Protein 7QRV (pdb70)

Solvent-accessible surface area: 42549 Å² total; per-residue (Å²): 131,51,56,14,43,22,67,44,97,31,16,92,145,19,143,100,126,20,46,0,31,40,0,13,1,11,8,26,15,134,118,18,59,0,4,1,0,0,4,48,21,14,5,0,1,13,1,24,17,98,7,112,68,118,48,92,26,28,114,142,13,149,58,76,18,51,2,12,78,0,5,0,9,11,38,47,122,80,19,23,4,0,1,0,2,63,38,16,88,22,0,1,18,4,24,62,132,19,157,60,114,56,62,5,6,53,82,112,9,81,0,0,15,0,11,18,26,10,169,104,20,36,1,0,0,0,0,24,78,15,0,0,0,1,1,0,68,69,117,18,143,64,71,40,132,22,26,58,24,0,61,33,50,158,52,2,0,6,0,19,15,13,8,27,21,68,110,10,36,1,0,0,0,0,18,23,16,6,6,0,2,5,4,41,85,94,7,102,32,92,52,109,16,36,53,50,16,147,34,117,13,56,0,15,0,0,0,0,8,9,24,16,106,126,17,27,3,0,0,0,0,38,35,40,17,58,0,0,6,4,42,38,93,13,62,56,92,52,66,8,59,13,58,30,31,83,9,133,8,0,17,1,8,11,42,11,68,71,6,37,0,0,0,0,0,13,29,46,43,0,0,0,0,0,90,54,112,201,101,10,43,29,68,44,98,31,16,88,147,20,148,102,124,21,44,0,29,42,0,14,1,11,8,27,11,135,115,18,65,0,4,1,0,0,3,63,22,27,4,0,1,16,1,15,18,84,10,107,72,106,47,93,30,34,120,167,11,156,59,77,18,50,2,31,86,0,4,0,7,10,38,28,115,79,20,20,5,1,1,0,1,48,41,18,89,21,0,1,11,5,24,69,138,17,155,50,108,73,67,5,8,56,83,118,9,63,0,0,33,0,10,17,23,6,158,103,11,37,1,0,0,0,0,20,75,17,0,0,0,1,1,1,56,60,124,26,136,54,69,40,132,22,25,59,27,0,61,33,49,158,51,1,0,5,0,11,15,12,8,22,21,84,112,10,28,0,0,0,0,0,21,22,17,6,6,0,2,5,4,38,85,100,9,108,36,91,50,109,17,40,52,49,18,150,34,117,12,55,0,15,0,0,0,0,7,9,23,17,104,125,16,27,3,0,0,0,0,40,34,41,19,58,0,0,6,3,45,34,93,14,63,60,94,54,64,7,59,14,86,46,28,85,9,137,10,0,17,0,9,12,41,10,69,71,6,33,0,0,0,0,0,13,30,49,40,0,0,0,0,0,72,52,124,196,130,167,153,19,44,33,68,44,108,28,19,91,141,18,141,101,128,23,45,0,29,44,0,12,0,11,9,26,11,135,119,17,62,0,4,1,0,0,3,63,20,27,5,0,1,16,2,19,18,105,10,109,66,103,48,96,26,30,115,165,9,164,58,70,19,55,1,26,80,0,2,1,8,10,40,34,115,77,19,22,4,0,0,0,1,42,48,18,87,22,0,1,13,5,23,75,104,16,147,68,110,73,69,5,7,53,69,56,9,67,0,0,25,0,10,17,18,10,138,97,14,36,1,0,0,0,0,17,70,21,0,6,0,3,2,0,57,60,121,23,119,15,70,38,111,23,25,59,27,0,63,31,53,154,54,1,0,5,0,11,16,12,9,10,21,82,114,10,36,1,1,0,0,0,18,23,18,4,4,0,2,6,4,36,88,103,8,108,33,93,49,104,18,37,52,48,18,145,32,126,8,48,0,15,0,0,0,0,7,9,22,18,106,126,17,29,2,0,0,0,0,40,34,38,16,60,0,0,6,3,44,36,89,13,64,57,92,54,69,9,60,14,59,33,35,84,10,132,8,0,16,1,8,12,43,10,69,72,6,38,0,0,0,0,0,12,29,50,36,0,0,0,0,0,98,53,111,205,132,185,102,126,150,130,9,42,33,68,44,105,33,25,77,146,18,134,100,131,19,41,0,35,34,0,7,1,11,8,24,14,136,126,17,70,0,4,1,0,0,2,55,19,18,7,0,1,14,1,19,18,107,9,108,63,100,47,101,23,35,114,164,14,154,58,77,15,50,1,24,72,0,2,0,8,11,39,33,116,79,25,22,5,1,1,0,1,55,41,16,90,27,0,1,12,5,22,77,115,15,142,54,108,74,70,6,7,49,73,62,9,64,0,0,31,0,10,16,23,11,155,100,14,40,1,0,0,0,0,19,77,22,0,6,0,6,4,0,51,56,122,24,110,28,71,37,154,23,27,60,25,0,57,34,57,193,50,2,0,4,0,12,16,12,7,14,17,72,111,10,35,1,0,0,0,0,21,20,18,2,4,0,2,6,6,32,86,105,11,107,56,94,52,96,12,23,54,46,19,140,34,118,10,53,0,16,0,0,0,0,7,9,24,16,104,126,16,29,2,0,0,0,0,44,35,41,19,56,0,0,7,2,42,36,80,14,60,66,88,51,65,9,61,16,88,58,37,83,10,134,8,0,17,1,8,11,42,11,69,72,7,37,0,0,0,0,0,13,32,50,37,0,0,0,0,0,74,52,126,211

Secondary structure (DSSP, 8-state):
----SEEEEE-EESSSTTEESSEEEEEE-TTSEEEEEETTTTEEEEEETTS-EEEEE--BSSSTT-BSSEEEEEE-TTS-EEEEETTTTEEEEE-TT--EEEEE-TTT-SSEEEEEE-TTSPEEEEETTTTEEEEE-TTS-EEEEE--BSSSTT-BSSEEEEEE-TT--EEEEEGGGTEEEEE-TT--EEEEE--BSSSTT-BSSEEEEEE-TT--EEEEETTT--EEEE-TTS-EEEEE--TTS--SS---EEE-TTSEEEEEEGGGTEEEEEE---/--SEEEEE-EESSSTTEESSEEEEEE-TTSEEEEEETTTTEEEEEETTS-EEEEE--BSSSTT-BSSEEEEEE-TTS-EEEEETTTTEEEEE-TTS-EEEEE-TTT-SSEEEEEE-TTSPEEEEETTTTEEEEE-TTS-EEEEE--BSSSTT-BSSEEEEEE-TT--EEEEEGGGTEEEEE-TT--EEEEE--BSSSTT-BSSEEEEEE-TT--EEEEETTT--EEEE-TTS-EEEEE--TTS--SS---EEE-TTSEEEEEEGGGTEEEEEE---/----SEEEEE-EESSSTTEES-EEEEEE-TTSEEEEEETTTTEEEEEETTS-EEEEE--BSSSTT-BSSEEEEEE-TTS-EEEEETTTTEEEEE-TTS-EEEEE-TTT-SSEEEEEE-TTSPEEEEETTTTEEEEE-TTS-EEEEE--BSSSTT-BSSEEEEEE-TT--EEEEEGGGTEEEEE-TT--EEEEE--BSSSTT-BSSEEEEEE-TT--EEEEETTT--EEEE-TTS-EEEE---TTS--SS---EEE-TTSEEEEEEGGGTEEEEEE---/--S----SEEEEE-EESSSTTEESSEEEEEE-TTSEEEEEETTTTEEEEEETT--EEEEE--BSSSTT-BSSEEEEEE-TTS-EEEEETTTTEEEEE-TTS-EEEEE-TTT-SSEEEEEE-TTSPEEEEETTTTEEEEE-TTS-EEEEE--BSSSTTSBSSEEEEEE-TT--EEEEEGGGTEEEEE-TT--EEEEE--BSSSTT-BSSEEEEEE-TTS-EEEEETTT--EEEE-TTS-EEEE----SS--SS---EEE-TTSEEEEEEGGGTEEEEEE---

InterPro domains:
  IPR000315 B-box-type zinc finger [PF00643] (116-154)
  IPR000315 B-box-type zinc finger [PS50119] (113-154)
  IPR000315 B-box-type zinc finger [SM00336] (113-154)
  IPR001258 NHL repeat [PF01436] (486-513)
  IPR001258 NHL repeat [PF01436] (533-560)
  IPR001258 NHL repeat [PF01436] (576-602)
  IPR001258 NHL repeat [PF01436] (622-649)
  IPR001258 NHL repeat [PF01436] (669-696)
  IPR001258 NHL repeat [PF01436] (713-740)
  IPR001258 NHL repeat [PS51125] (473-516)
  IPR001258 NHL repeat [PS51125] (520-563)
  IPR001258 NHL repeat [PS51125] (564-605)
  IPR001258 NHL repeat [PS51125] (609-652)
  IPR001258 NHL repeat [PS51125] (656-699)
  IPR001258 NHL repeat [PS51125] (700-743)
  IPR001298 Filamin/ABP280 repeat [SM00557] (324-424)
  IPR001841 Zinc finger, RING-type [PS50089] (23-64)
  IPR001841 Zinc finger, RING-type [SM00184] (23-63)
  IPR003649 B-box, C-terminal [SM00502] (161-287)
  IPR011042 Six-bladed beta-propeller, TolB-like [G3DSA:2.120.10.30] (464-659)

Nearest PDB structures (foldseek):
  7qrv-assembly2_B  TM=1.001E+00  e=2.473E-54  Homo sapiens
  7qrw-assembly1_A  TM=9.900E-01  e=3.008E-47  Homo sapiens
  8j72-assembly1_A  TM=9.466E-01  e=6.369E-25  Mus musculus
  6fpt-assembly2_B  TM=9.465E-01  e=9.245E-24  Danio rerio
  7qrx-assembly2_B  TM=9.308E-01  e=1.735E-23  Homo sapiens

Structure (mmCIF, N/CA/C/O backbone):
data_7QRV
#
_entry.id   7QRV
#
_cell.length_a   68.669
_cell.length_b   89.242
_cell.length_c   86.725
_cell.angle_alpha   90.000
_cell.angle_beta   106.990
_cell.angle_gamma   90.000
#
_symmetry.space_group_name_H-M   'P 1 21 1'
#
loop_
_entity.id
_entity.type
_entity.pdbx_description
1 polymer 'Tripartite motif-containing protein 2'
2 non-polymer 1,2-ETHANEDIOL
3 water water
#
loop_
_atom_site.group_PDB
_atom_site.id
_atom_site.type_symbol
_atom_site.label_atom_id
_atom_site.label_alt_id
_atom_site.label_comp_id
_atom_site.label_asym_id
_atom_site.label_entity_id
_atom_site.label_seq_id
_atom_site.pdbx_PDB_ins_code
_atom_site.Cartn_x
_atom_site.Cartn_y
_atom_site.Cartn_z
_atom_site.occupancy
_atom_site.B_iso_or_equiv
_atom_site.auth_seq_id
_atom_site.auth_comp_id
_atom_site.auth_asym_id
_atom_site.auth_atom_id
_atom_site.pdbx_PDB_model_num
ATOM 1 N N . PRO A 1 4 ? 27.751 4.439 56.369 1.00 49.88 467 PRO A N 1
ATOM 2 C CA . PRO A 1 4 ? 26.637 4.132 57.291 1.00 45.72 467 PRO A CA 1
ATOM 3 C C . PRO A 1 4 ? 25.911 5.437 57.639 1.00 42.09 467 PRO A C 1
ATOM 4 O O . PRO A 1 4 ? 26.541 6.313 58.244 1.00 37.79 467 PRO A O 1
ATOM 8 N N . ILE A 1 5 ? 24.681 5.597 57.156 1.00 36.95 468 ILE A N 1
ATOM 9 C CA . ILE A 1 5 ? 24.003 6.928 57.129 1.00 36.72 468 ILE A CA 1
ATOM 10 C C . ILE A 1 5 ? 23.280 7.166 58.456 1.00 34.33 468 ILE A C 1
ATOM 11 O O . ILE A 1 5 ? 23.196 8.362 58.823 1.00 31.81 468 ILE A O 1
ATOM 16 N N . GLU A 1 6 ? 22.668 6.126 59.068 1.00 31.47 469 GLU A N 1
ATOM 17 C CA . GLU A 1 6 ? 21.908 6.314 60.333 1.00 29.65 469 GLU A CA 1
ATOM 18 C C . GLU A 1 6 ? 22.350 5.325 61.399 1.00 25.55 469 GLU A C 1
ATOM 19 O O . GLU A 1 6 ? 22.843 4.237 61.088 1.00 28.70 469 GLU A O 1
ATOM 25 N N . ASP A 1 7 ? 22.266 5.772 62.639 1.00 18.89 470 ASP A N 1
ATOM 26 C CA . ASP A 1 7 ? 22.567 4.932 63.824 1.00 16.44 470 ASP A CA 1
ATOM 27 C C . ASP A 1 7 ? 21.553 5.327 64.904 1.00 15.06 470 ASP A C 1
ATOM 28 O O . ASP A 1 7 ? 20.454 5.747 64.596 1.00 16.16 470 ASP A O 1
ATOM 33 N N . ASP A 1 8 ? 21.904 5.130 66.179 1.00 13.30 471 ASP A N 1
ATOM 34 C CA . ASP A 1 8 ? 20.986 5.414 67.297 1.00 12.81 471 ASP A CA 1
ATOM 35 C C . ASP A 1 8 ? 21.077 6.878 67.766 1.00 11.38 471 ASP A C 1
ATOM 36 O O . ASP A 1 8 ? 20.375 7.242 68.696 1.00 11.45 471 ASP A O 1
ATOM 41 N N . LEU A 1 9 ? 21.894 7.706 67.108 1.00 11.29 472 LEU A N 1
ATOM 42 C CA . LEU A 1 9 ? 22.075 9.112 67.525 1.00 11.26 472 LEU A CA 1
ATOM 43 C C . LEU A 1 9 ? 20.793 9.894 67.299 1.00 11.39 472 LEU A C 1
ATOM 44 O O . LEU A 1 9 ? 20.207 9.826 66.170 1.00 12.96 472 LEU A O 1
ATOM 49 N N . ILE A 1 10 ? 20.337 10.599 68.306 1.00 10.35 473 ILE A N 1
ATOM 50 C CA . ILE A 1 10 ? 19.216 11.578 68.164 1.00 11.26 473 ILE A CA 1
ATOM 51 C C . ILE A 1 10 ? 19.809 12.910 67.781 1.00 11.55 473 ILE A C 1
ATOM 52 O O . ILE A 1 10 ? 19.335 13.541 66.822 1.00 12.65 473 ILE A O 1
ATOM 57 N N . PHE A 1 11 ? 20.714 13.441 68.579 1.00 11.04 474 PHE A N 1
ATOM 58 C CA . PHE A 1 11 ? 21.325 14.767 68.323 1.00 11.24 474 PHE A CA 1
ATOM 59 C C . PHE A 1 11 ? 22.657 14.855 69.006 1.00 10.99 474 PHE A C 1
ATOM 60 O O . PHE A 1 11 ? 22.949 14.077 69.944 1.00 10.98 474 PHE A O 1
ATOM 68 N N . ARG A 1 12 ? 23.457 15.816 68.583 1.00 10.98 475 ARG A N 1
ATOM 69 C CA . ARG A 1 12 ? 24.734 16.178 69.206 1.00 11.38 475 ARG A CA 1
ATOM 70 C C . ARG A 1 12 ? 24.783 17.676 69.443 1.00 10.88 475 ARG A C 1
ATOM 71 O O . ARG A 1 12 ? 24.192 18.431 68.664 1.00 11.78 475 ARG A O 1
ATOM 79 N N . VAL A 1 13 ? 25.442 18.068 70.502 1.00 10.19 476 VAL A N 1
ATOM 80 C CA . VAL A 1 13 ? 25.589 19.488 70.884 1.00 10.55 476 VAL A CA 1
ATOM 81 C C . VAL A 1 13 ? 27.050 19.726 71.233 1.00 9.98 476 VAL A C 1
ATOM 82 O O . VAL A 1 13 ? 27.624 19.005 72.029 1.00 9.92 476 VAL A O 1
ATOM 86 N N . GLY A 1 14 ? 27.600 20.781 70.696 1.00 10.56 477 GLY A N 1
ATOM 87 C CA . GLY A 1 14 ? 28.889 21.289 71.107 1.00 9.80 477 GLY A CA 1
ATOM 88 C C . GLY A 1 14 ? 29.898 21.407 70.016 1.00 10.40 477 GLY A C 1
ATOM 89 O O . GLY A 1 14 ? 29.954 20.570 69.088 1.00 11.00 477 GLY A O 1
ATOM 90 N N . THR A 1 15 ? 30.773 22.375 70.145 1.00 10.84 478 THR A N 1
ATOM 91 C CA . THR A 1 15 ? 32.001 22.511 69.365 1.00 11.77 478 THR A CA 1
ATOM 92 C C . THR A 1 15 ? 33.098 22.990 70.289 1.00 11.31 478 THR A C 1
ATOM 93 O O . THR A 1 15 ? 32.842 23.343 71.442 1.00 10.54 478 THR A O 1
ATOM 97 N N . LYS A 1 16 ? 34.326 23.005 69.810 1.00 11.32 479 LYS A N 1
ATOM 98 C CA . LYS A 1 16 ? 35.476 23.357 70.618 1.00 11.48 479 LYS A CA 1
ATOM 99 C C . LYS A 1 16 ? 35.414 24.851 70.950 1.00 11.70 479 LYS A C 1
ATOM 100 O O . LYS A 1 16 ? 35.325 25.678 70.013 1.00 13.82 479 LYS A O 1
ATOM 106 N N . GLY A 1 17 ? 35.608 25.192 72.218 1.00 10.97 480 GLY A N 1
ATOM 107 C CA . GLY A 1 17 ? 35.714 26.604 72.630 1.00 10.77 480 GLY A CA 1
ATOM 108 C C . GLY A 1 17 ? 35.391 26.811 74.061 1.00 10.99 480 GLY A C 1
ATOM 109 O O . GLY A 1 17 ? 35.218 25.838 74.801 1.00 11.17 480 GLY A O 1
ATOM 110 N N . ARG A 1 18 ? 35.335 28.071 74.468 1.00 12.57 481 ARG A N 1
ATOM 111 C CA . ARG A 1 18 ? 35.169 28.453 75.875 1.00 14.02 481 ARG A CA 1
ATOM 112 C C . ARG A 1 18 ? 33.846 29.198 76.081 1.00 13.08 481 ARG A C 1
ATOM 113 O O . ARG A 1 18 ? 33.554 29.575 77.245 1.00 14.49 481 ARG A O 1
ATOM 121 N N . ASN A 1 19 ? 33.027 29.386 75.049 1.00 12.65 482 ASN A N 1
ATOM 122 C CA . ASN A 1 19 ? 31.772 30.115 75.215 1.00 12.92 482 ASN A CA 1
ATOM 123 C C . ASN A 1 19 ? 30.641 29.143 75.494 1.00 12.16 482 ASN A C 1
ATOM 124 O O . ASN A 1 19 ? 30.869 27.913 75.530 1.00 11.01 482 ASN A O 1
ATOM 129 N N . LYS A 1 20 ? 29.457 29.647 75.791 1.00 12.45 483 LYS A N 1
ATOM 130 C CA . LYS A 1 20 ? 28.308 28.798 76.080 1.00 12.91 483 LYS A CA 1
ATOM 131 C C . LYS A 1 20 ? 28.090 27.832 74.920 1.00 12.06 483 LYS A C 1
ATOM 132 O O . LYS A 1 20 ? 28.186 28.233 73.745 1.00 12.86 483 LYS A O 1
ATOM 138 N N . GLY A 1 21 ? 27.817 26.580 75.242 1.00 11.03 484 GLY A N 1
ATOM 139 C CA . GLY A 1 21 ? 27.567 25.547 74.228 1.00 11.24 484 GLY A CA 1
ATOM 140 C C . GLY A 1 21 ? 28.831 25.046 73.602 1.00 10.82 484 GLY A C 1
ATOM 141 O O . GLY A 1 21 ? 28.731 24.308 72.609 1.00 11.66 484 GLY A O 1
ATOM 142 N N . GLU A 1 22 ? 29.973 25.468 74.091 1.00 10.34 485 GLU A N 1
ATOM 143 C CA . GLU A 1 22 ? 31.286 25.006 73.591 1.00 10.20 485 GLU A CA 1
ATOM 144 C C . GLU A 1 22 ? 31.999 24.291 74.721 1.00 9.96 485 GLU A C 1
ATOM 145 O O . GLU A 1 22 ? 31.703 24.518 75.899 1.00 10.15 485 GLU A O 1
ATOM 151 N N . PHE A 1 23 ? 32.953 23.454 74.357 1.00 10.11 486 PHE A N 1
ATOM 152 C CA . PHE A 1 23 ? 33.712 22.640 75.299 1.00 9.74 486 PHE A CA 1
ATOM 153 C C . PHE A 1 23 ? 35.184 22.599 74.964 1.00 9.91 486 PHE A C 1
ATOM 154 O O . PHE A 1 23 ? 35.557 22.651 73.759 1.00 10.66 486 PHE A O 1
ATOM 162 N N . THR A 1 24 ? 36.021 22.377 75.958 1.00 10.16 487 THR A N 1
ATOM 163 C CA . THR A 1 24 ? 37.449 22.062 75.773 1.00 11.72 487 THR A CA 1
ATOM 164 C C . THR A 1 24 ? 37.696 20.612 76.174 1.00 10.49 487 THR A C 1
ATOM 165 O O . THR A 1 24 ? 38.256 19.862 75.359 1.00 11.42 487 THR A O 1
ATOM 169 N N . ASN A 1 25 ? 37.273 20.185 77.369 1.00 10.28 488 ASN A N 1
ATOM 170 C CA . ASN A 1 25 ? 37.536 18.807 77.827 1.00 10.42 488 ASN A CA 1
ATOM 171 C C . ASN A 1 25 ? 36.295 18.302 78.558 1.00 9.58 488 ASN A C 1
ATOM 172 O O . ASN A 1 25 ? 36.211 18.397 79.777 1.00 9.17 488 ASN A O 1
ATOM 177 N N . LEU A 1 26 ? 35.338 17.735 77.822 1.00 9.89 489 LEU A N 1
ATOM 178 C CA . LEU A 1 26 ? 34.144 17.141 78.487 1.00 9.84 489 LEU A CA 1
ATOM 179 C C . LEU A 1 26 ? 34.614 15.999 79.392 1.00 9.12 489 LEU A C 1
ATOM 180 O O . LEU A 1 26 ? 35.396 15.137 78.937 1.00 9.59 489 LEU A O 1
ATOM 185 N N . GLN A 1 27 ? 34.088 15.918 80.587 1.00 8.58 490 GLN A N 1
ATOM 186 C CA . GLN A 1 27 ? 34.423 14.873 81.555 1.00 8.55 490 GLN A CA 1
ATOM 187 C C . GLN A 1 27 ? 33.116 14.241 82.025 1.00 8.02 490 GLN A C 1
ATOM 188 O O . GLN A 1 27 ? 32.500 13.474 81.291 1.00 8.12 490 GLN A O 1
ATOM 194 N N . GLY A 1 28 ? 32.667 14.554 83.223 1.00 7.52 491 GLY A N 1
ATOM 195 C CA . GLY A 1 28 ? 31.447 13.980 83.761 1.00 7.37 491 GLY A CA 1
ATOM 196 C C . GLY A 1 28 ? 30.205 14.454 83.045 1.00 7.21 491 GLY A C 1
ATOM 197 O O . GLY A 1 28 ? 30.097 15.594 82.612 1.00 7.53 491 GLY A O 1
ATOM 198 N N . VAL A 1 29 ? 29.217 13.561 83.021 1.00 7.48 492 VAL A N 1
ATOM 199 C CA . VAL A 1 29 ? 27.870 13.807 82.480 1.00 8.10 492 VAL A CA 1
ATOM 200 C C . VAL A 1 29 ? 26.871 13.337 83.515 1.00 8.28 492 VAL A C 1
ATOM 201 O O . VAL A 1 29 ? 26.989 12.183 83.999 1.00 8.56 492 VAL A O 1
ATOM 205 N N . ALA A 1 30 ? 25.878 14.128 83.812 1.00 7.86 493 ALA A N 1
ATOM 206 C CA . ALA A 1 30 ? 24.775 13.726 84.673 1.00 8.02 493 ALA A CA 1
ATOM 207 C C . ALA A 1 30 ? 23.465 14.099 84.019 1.00 8.55 493 ALA A C 1
ATOM 208 O O . ALA A 1 30 ? 23.442 14.926 83.110 1.00 9.10 493 ALA A O 1
ATOM 210 N N . ALA A 1 31 ? 22.405 13.482 84.453 1.00 9.35 494 ALA A N 1
ATOM 211 C CA . ALA A 1 31 ? 21.061 13.774 83.953 1.00 10.00 494 ALA A CA 1
ATOM 212 C C . ALA A 1 31 ? 20.092 13.758 85.121 1.00 10.83 494 ALA A C 1
ATOM 213 O O . ALA A 1 31 ? 20.221 12.875 85.969 1.00 12.94 494 ALA A O 1
ATOM 215 N N . SER A 1 32 ? 19.204 14.717 85.197 1.00 10.93 495 SER A N 1
ATOM 216 C CA . SER A 1 32 ? 18.333 14.898 86.360 1.00 11.42 495 SER A CA 1
ATOM 217 C C . SER A 1 32 ? 16.912 14.413 86.072 1.00 12.01 495 SER A C 1
ATOM 218 O O . SER A 1 32 ? 16.467 14.393 84.927 1.00 11.83 495 SER A O 1
ATOM 221 N N . THR A 1 33 ? 16.171 14.244 87.154 1.00 12.95 496 THR A N 1
ATOM 222 C CA . THR A 1 33 ? 14.719 13.954 87.062 1.00 13.41 496 THR A CA 1
ATOM 223 C C . THR A 1 33 ? 13.930 15.190 86.621 1.00 14.34 496 THR A C 1
ATOM 224 O O . THR A 1 33 ? 12.725 15.071 86.292 1.00 15.20 496 THR A O 1
ATOM 228 N N . ASN A 1 34 ? 14.480 16.372 86.648 1.00 14.36 497 ASN A N 1
ATOM 229 C CA . ASN A 1 34 ? 13.808 17.575 86.094 1.00 15.98 497 ASN A CA 1
ATOM 230 C C . ASN A 1 34 ? 14.124 17.740 84.599 1.00 14.57 497 ASN A C 1
ATOM 231 O O . ASN A 1 34 ? 13.931 18.848 84.085 1.00 16.81 497 ASN A O 1
ATOM 236 N N . GLY A 1 35 ? 14.704 16.755 83.973 1.00 12.99 498 GLY A N 1
ATOM 237 C CA . GLY A 1 35 ? 14.859 16.785 82.514 1.00 13.19 498 GLY A CA 1
ATOM 238 C C . GLY A 1 35 ? 16.026 17.625 82.044 1.00 12.21 498 GLY A C 1
ATOM 239 O O . GLY A 1 35 ? 15.913 18.246 80.983 1.00 13.23 498 GLY A O 1
ATOM 240 N N . LYS A 1 36 ? 17.102 17.632 82.787 1.00 11.38 499 LYS A N 1
ATOM 241 C CA . LYS A 1 36 ? 18.340 18.375 82.437 1.00 11.64 499 LYS A CA 1
ATOM 242 C C . LYS A 1 36 ? 19.478 17.399 82.201 1.00 10.76 499 LYS A C 1
ATOM 243 O O . LYS A 1 36 ? 19.572 16.367 82.884 1.00 10.75 499 LYS A O 1
ATOM 249 N N . ILE A 1 37 ? 20.402 17.848 81.390 1.00 9.49 500 ILE A N 1
ATOM 250 C CA . ILE A 1 37 ? 21.703 17.196 81.126 1.00 9.06 500 ILE A CA 1
ATOM 251 C C . ILE A 1 37 ? 22.785 18.122 81.583 1.00 8.87 500 ILE A C 1
ATOM 252 O O . ILE A 1 37 ? 22.722 19.323 81.243 1.00 8.95 500 ILE A O 1
ATOM 257 N N . LEU A 1 38 ? 23.705 17.641 82.393 1.00 8.91 501 LEU A N 1
ATOM 258 C CA . LEU A 1 38 ? 24.772 18.464 82.986 1.00 8.94 501 LEU A CA 1
ATOM 259 C C . LEU A 1 38 ? 26.101 17.927 82.510 1.00 8.94 501 LEU A C 1
ATOM 260 O O . LEU A 1 38 ? 26.350 16.728 82.609 1.00 9.32 501 LEU A O 1
ATOM 265 N N . ILE A 1 39 ? 26.968 18.810 82.066 1.00 8.77 502 ILE A N 1
ATOM 266 C CA . ILE A 1 39 ? 28.290 18.462 81.503 1.00 8.76 502 ILE A CA 1
ATOM 267 C C . ILE A 1 39 ? 29.355 19.209 82.285 1.00 8.39 502 ILE A C 1
ATOM 268 O O . ILE A 1 39 ? 29.331 20.461 82.327 1.00 8.50 502 ILE A O 1
ATOM 273 N N . ALA A 1 40 ? 30.285 18.516 82.880 1.00 7.98 503 ALA A N 1
ATOM 274 C CA . ALA A 1 40 ? 31.461 19.124 83.528 1.00 8.26 503 ALA A CA 1
ATOM 275 C C . ALA A 1 40 ? 32.584 19.196 82.500 1.00 9.13 503 ALA A C 1
ATOM 276 O O . ALA A 1 40 ? 32.831 18.238 81.782 1.00 9.47 503 ALA A O 1
ATOM 278 N N . ASP A 1 41 ? 33.294 20.318 82.447 1.00 8.59 504 ASP A N 1
ATOM 279 C CA . ASP A 1 41 ? 34.435 20.546 81.534 1.00 8.70 504 ASP A CA 1
ATOM 280 C C . ASP A 1 41 ? 35.644 20.865 82.361 1.00 9.02 504 ASP A C 1
ATOM 281 O O . ASP A 1 41 ? 35.669 21.928 83.021 1.00 9.33 504 ASP A O 1
ATOM 286 N N . SER A 1 42 ? 36.608 19.962 82.390 1.00 9.90 505 SER A N 1
ATOM 287 C CA . SER A 1 42 ? 37.740 20.102 83.324 1.00 10.56 505 SER A CA 1
ATOM 288 C C . SER A 1 42 ? 38.628 21.271 82.907 1.00 11.36 505 SER A C 1
ATOM 289 O O . SER A 1 42 ? 39.345 21.781 83.786 1.00 12.65 505 SER A O 1
ATOM 292 N N . ASN A 1 43 ? 38.676 21.632 81.629 1.00 11.13 506 ASN A N 1
ATOM 293 C CA . ASN A 1 43 ? 39.621 22.648 81.140 1.00 13.08 506 ASN A CA 1
ATOM 294 C C . ASN A 1 43 ? 38.947 24.011 81.013 1.00 13.03 506 ASN A C 1
ATOM 295 O O . ASN A 1 43 ? 39.642 25.003 81.038 1.00 14.79 506 ASN A O 1
ATOM 300 N N . ASN A 1 44 ? 37.647 24.079 80.877 1.00 12.90 507 ASN A N 1
ATOM 301 C CA . ASN A 1 44 ? 36.884 25.350 80.886 1.00 12.72 507 ASN A CA 1
ATOM 302 C C . ASN A 1 44 ? 36.480 25.700 82.341 1.00 13.46 507 ASN A C 1
ATOM 303 O O . ASN A 1 44 ? 35.878 26.746 82.563 1.00 12.42 507 ASN A O 1
ATOM 308 N N . GLN A 1 45 ? 36.619 24.749 83.292 1.00 12.23 508 GLN A N 1
ATOM 309 C CA . GLN A 1 45 ? 36.326 24.965 84.717 1.00 12.60 508 GLN A CA 1
ATOM 310 C C . GLN A 1 45 ? 34.869 25.368 84.891 1.00 11.44 508 GLN A C 1
ATOM 311 O O . GLN A 1 45 ? 34.545 26.306 85.566 1.00 12.23 508 GLN A O 1
ATOM 317 N N . CYS A 1 46 ? 33.960 24.604 84.311 1.00 10.60 509 CYS A N 1
ATOM 318 C CA . CYS A 1 46 ? 32.524 24.915 84.375 1.00 11.10 509 CYS A CA 1
ATOM 319 C C . CYS A 1 46 ? 31.642 23.715 84.251 1.00 10.53 509 CYS A C 1
ATOM 320 O O . CYS A 1 46 ? 32.081 22.656 83.760 1.00 10.33 509 CYS A O 1
ATOM 323 N N . VAL A 1 47 ? 30.435 23.879 84.655 1.00 10.16 510 VAL A N 1
ATOM 324 C CA . VAL A 1 47 ? 29.327 22.920 84.434 1.00 10.50 510 VAL A CA 1
ATOM 325 C C . VAL A 1 47 ? 28.321 23.636 83.560 1.00 10.04 510 VAL A C 1
ATOM 326 O O . VAL A 1 47 ? 27.947 24.788 83.915 1.00 10.16 510 VAL A O 1
ATOM 330 N N . GLN A 1 48 ? 27.877 23.045 82.500 1.00 8.92 511 GLN A N 1
ATOM 331 C CA . GLN A 1 48 ? 26.827 23.584 81.627 1.00 9.27 511 GLN A CA 1
ATOM 332 C C . GLN A 1 48 ? 25.621 22.664 81.702 1.00 9.22 511 GLN A C 1
ATOM 333 O O . GLN A 1 48 ? 25.793 21.411 81.761 1.00 9.41 511 GLN A O 1
ATOM 339 N N . ILE A 1 49 ? 24.451 23.263 81.781 1.00 9.03 512 ILE A N 1
ATOM 340 C CA . ILE A 1 49 ? 23.153 22.595 81.956 1.00 9.22 512 ILE A CA 1
ATOM 341 C C . ILE A 1 49 ? 22.325 22.809 80.723 1.00 9.30 512 ILE A C 1
ATOM 342 O O . ILE A 1 49 ? 22.175 23.950 80.266 1.00 10.14 512 ILE A O 1
ATOM 347 N N . PHE A 1 50 ? 21.812 21.717 80.171 1.00 9.52 513 PHE A N 1
ATOM 348 C CA . PHE A 1 50 ? 21.013 21.695 78.943 1.00 9.66 513 PHE A CA 1
ATOM 349 C C . PHE A 1 50 ? 19.687 21.005 79.271 1.00 10.13 513 PHE A C 1
ATOM 350 O O . PHE A 1 50 ? 19.628 20.222 80.200 1.00 10.77 513 PHE A O 1
ATOM 358 N N . SER A 1 51 ? 18.657 21.264 78.484 1.00 11.11 514 SER A N 1
ATOM 359 C CA . SER A 1 51 ? 17.457 20.431 78.537 1.00 11.88 514 SER A CA 1
ATOM 360 C C . SER A 1 51 ? 17.778 19.059 77.969 1.00 11.63 514 SER A C 1
ATOM 361 O O . SER A 1 51 ? 18.732 18.890 77.192 1.00 11.05 514 SER A O 1
ATOM 364 N N . ASN A 1 52 ? 16.887 18.122 78.207 1.00 11.02 515 ASN A N 1
ATOM 365 C CA . ASN A 1 52 ? 16.990 16.779 77.634 1.00 11.17 515 ASN A CA 1
ATOM 366 C C . ASN A 1 52 ? 16.983 16.822 76.112 1.00 12.07 515 ASN A C 1
ATOM 367 O O . ASN A 1 52 ? 17.489 15.906 75.480 1.00 11.81 515 ASN A O 1
ATOM 372 N N . ASP A 1 53 ? 16.411 17.853 75.495 1.00 12.93 516 ASP A N 1
ATOM 373 C CA . ASP A 1 53 ? 16.388 18.010 74.022 1.00 14.45 516 ASP A CA 1
ATOM 374 C C . ASP A 1 53 ? 17.592 18.809 73.517 1.00 13.30 516 ASP A C 1
ATOM 375 O O . ASP A 1 53 ? 17.686 19.034 72.272 1.00 15.00 516 ASP A O 1
ATOM 380 N N . GLY A 1 54 ? 18.555 19.111 74.359 1.00 11.97 517 GLY A N 1
ATOM 381 C CA . GLY A 1 54 ? 19.851 19.703 73.928 1.00 12.33 517 GLY A CA 1
ATOM 382 C C . GLY A 1 54 ? 19.907 21.221 73.997 1.00 12.84 517 GLY A C 1
ATOM 383 O O . GLY A 1 54 ? 20.980 21.756 73.753 1.00 14.34 517 GLY A O 1
ATOM 384 N N . GLN A 1 55 ? 18.841 21.887 74.385 1.00 13.05 518 GLN A N 1
ATOM 385 C CA . GLN A 1 55 ? 18.861 23.357 74.450 1.00 13.62 518 GLN A CA 1
ATOM 386 C C . GLN A 1 55 ? 19.671 23.822 75.641 1.00 12.28 518 GLN A C 1
ATOM 387 O O . GLN A 1 55 ? 19.524 23.290 76.739 1.00 12.13 518 GLN A O 1
ATOM 393 N N . PHE A 1 56 ? 20.508 24.815 75.451 1.00 12.63 519 PHE A N 1
ATOM 394 C CA . PHE A 1 56 ? 21.300 25.403 76.542 1.00 11.88 519 PHE A CA 1
ATOM 395 C C . PHE A 1 56 ? 20.375 26.030 77.590 1.00 12.58 519 PHE A C 1
ATOM 396 O O . PHE A 1 56 ? 19.435 26.785 77.196 1.00 14.28 519 PHE A O 1
ATOM 404 N N . LYS A 1 57 ? 20.615 25.787 78.866 1.00 12.57 520 LYS A N 1
ATOM 405 C CA . LYS A 1 57 ? 19.877 26.471 79.950 1.00 13.62 520 LYS A CA 1
ATOM 406 C C . LYS A 1 57 ? 20.796 27.396 80.727 1.00 14.95 520 LYS A C 1
ATOM 407 O O . LYS A 1 57 ? 20.422 28.566 80.943 1.00 15.14 520 LYS A O 1
ATOM 413 N N . SER A 1 58 ? 21.886 26.911 81.279 1.00 13.87 521 SER A N 1
ATOM 414 C CA . SER A 1 58 ? 22.711 27.731 82.189 1.00 13.56 521 SER A CA 1
ATOM 415 C C . SER A 1 58 ? 24.125 27.166 82.311 1.00 13.06 521 SER A C 1
ATOM 416 O O . SER A 1 58 ? 24.428 26.061 81.808 1.00 11.35 521 SER A O 1
ATOM 419 N N . ARG A 1 59 ? 25.043 27.955 82.796 1.00 13.17 522 ARG A N 1
ATOM 420 C CA . ARG A 1 59 ? 26.472 27.594 83.001 1.00 12.82 522 ARG A CA 1
ATOM 421 C C . ARG A 1 59 ? 26.890 28.171 84.333 1.00 13.06 522 ARG A C 1
ATOM 422 O O . ARG A 1 59 ? 26.518 29.377 84.623 1.00 14.28 522 ARG A O 1
ATOM 430 N N . PHE A 1 60 ? 27.708 27.506 85.104 1.00 12.12 523 PHE A N 1
ATOM 431 C CA . PHE A 1 60 ? 28.373 28.109 86.255 1.00 12.04 523 PHE A CA 1
ATOM 432 C C . PHE A 1 60 ? 29.743 27.503 86.417 1.00 11.34 523 PHE A C 1
ATOM 433 O O . PHE A 1 60 ? 30.047 26.412 85.869 1.00 10.44 523 PHE A O 1
ATOM 441 N N . GLY A 1 61 ? 30.571 28.156 87.188 1.00 11.75 524 GLY A N 1
ATOM 442 C CA . GLY A 1 61 ? 31.930 27.714 87.486 1.00 12.33 524 GLY A CA 1
ATOM 443 C C . GLY A 1 61 ? 32.923 28.831 87.413 1.00 14.36 524 GLY A C 1
ATOM 444 O O . GLY A 1 61 ? 33.095 29.411 86.335 1.00 15.00 524 GLY A O 1
ATOM 445 N N . ILE A 1 62 ? 33.565 29.101 88.524 1.00 15.09 525 ILE A N 1
ATOM 446 C CA . ILE A 1 62 ? 34.597 30.161 88.667 1.00 19.00 525 ILE A CA 1
ATOM 447 C C . ILE A 1 62 ? 35.943 29.466 88.761 1.00 18.57 525 ILE A C 1
ATOM 448 O O . ILE A 1 62 ? 36.118 28.660 89.734 1.00 16.07 525 ILE A O 1
ATOM 453 N N . ARG A 1 63 ? 36.877 29.697 87.868 1.00 18.85 526 ARG A N 1
ATOM 454 C CA . ARG A 1 63 ? 38.192 29.080 87.910 1.00 18.99 526 ARG A CA 1
ATOM 455 C C . ARG A 1 63 ? 38.867 29.447 89.232 1.00 17.42 526 ARG A C 1
ATOM 456 O O . ARG A 1 63 ? 38.938 30.664 89.574 1.00 18.95 526 ARG A O 1
ATOM 464 N N . GLY A 1 64 ? 39.488 28.472 89.872 1.00 16.42 527 GLY A N 1
ATOM 465 C CA . GLY A 1 64 ? 40.470 28.711 90.921 1.00 15.34 527 GLY A CA 1
ATOM 466 C C . GLY A 1 64 ? 40.570 27.580 91.918 1.00 15.55 527 GLY A C 1
ATOM 467 O O . GLY A 1 64 ? 39.885 26.492 91.750 1.00 14.32 527 GLY A O 1
ATOM 468 N N . ARG A 1 65 ? 41.332 27.812 92.969 1.00 16.26 528 ARG A N 1
ATOM 469 C CA . ARG A 1 65 ? 41.786 26.788 93.911 1.00 16.58 528 ARG A CA 1
ATOM 470 C C . ARG A 1 65 ? 41.138 26.987 95.276 1.00 16.63 528 ARG A C 1
ATOM 471 O O . ARG A 1 65 ? 41.488 26.222 96.183 1.00 17.54 528 ARG A O 1
ATOM 479 N N . SER A 1 66 ? 40.258 27.959 95.441 1.00 15.54 529 SER A N 1
ATOM 480 C CA . SER A 1 66 ? 39.595 28.216 96.727 1.00 16.78 529 SER A CA 1
ATOM 481 C C . SER A 1 66 ? 38.243 27.525 96.788 1.00 15.47 529 SER A C 1
ATOM 482 O O . SER A 1 66 ? 37.633 27.244 95.735 1.00 13.88 529 SER A O 1
ATOM 485 N N . PRO A 1 67 ? 37.703 27.254 97.988 1.00 15.06 530 PRO A N 1
ATOM 486 C CA . PRO A 1 67 ? 36.367 26.733 98.126 1.00 14.98 530 PRO A CA 1
ATOM 487 C C . PRO A 1 67 ? 35.334 27.575 97.382 1.00 14.72 530 PRO A C 1
ATOM 488 O O . PRO A 1 67 ? 35.359 28.793 97.488 1.00 16.27 530 PRO A O 1
ATOM 492 N N . GLY A 1 68 ? 34.515 26.909 96.604 1.00 15.30 531 GLY A N 1
ATOM 493 C CA . GLY A 1 68 ? 33.508 27.520 95.732 1.00 15.17 531 GLY A CA 1
ATOM 494 C C . GLY A 1 68 ? 34.015 27.753 94.322 1.00 15.05 531 GLY A C 1
ATOM 495 O O . GLY A 1 68 ? 33.174 28.108 93.465 1.00 16.60 531 GLY A O 1
ATOM 496 N N . GLN A 1 69 ? 35.292 27.510 94.050 1.00 13.03 532 GLN A N 1
ATOM 497 C CA . GLN A 1 69 ? 35.879 27.597 92.708 1.00 13.06 532 GLN A CA 1
ATOM 498 C C . GLN A 1 69 ? 36.093 26.182 92.147 1.00 12.25 532 GLN A C 1
ATOM 499 O O . GLN A 1 69 ? 36.026 25.177 92.924 1.00 12.67 532 GLN A O 1
ATOM 505 N N . LEU A 1 70 ? 36.358 26.125 90.859 1.00 12.73 533 LEU A N 1
ATOM 506 C CA . LEU A 1 70 ? 36.606 24.869 90.117 1.00 12.18 533 LEU A CA 1
ATOM 507 C C . LEU A 1 70 ? 37.970 24.974 89.446 1.00 12.29 533 LEU A C 1
ATOM 508 O O . LEU A 1 70 ? 38.249 26.001 88.810 1.00 13.14 533 LEU A O 1
ATOM 513 N N . GLN A 1 71 ? 38.803 23.973 89.524 1.00 12.10 534 GLN A N 1
ATOM 514 C CA . GLN A 1 71 ? 40.123 23.961 88.881 1.00 12.31 534 GLN A CA 1
ATOM 515 C C . GLN A 1 71 ? 40.210 22.870 87.837 1.00 12.97 534 GLN A C 1
ATOM 516 O O . GLN A 1 71 ? 40.560 23.152 86.696 1.00 13.72 534 GLN A O 1
ATOM 522 N N . ARG A 1 72 ? 39.904 21.644 88.188 1.00 11.74 535 ARG A N 1
ATOM 523 C CA A ARG A 1 72 ? 39.841 20.538 87.195 0.50 11.49 535 ARG A CA 1
ATOM 524 C CA B ARG A 1 72 ? 39.840 20.538 87.195 0.50 11.83 535 ARG A CA 1
ATOM 525 C C . ARG A 1 72 ? 38.619 19.691 87.524 1.00 10.51 535 ARG A C 1
ATOM 526 O O . ARG A 1 72 ? 38.739 18.533 87.985 1.00 11.13 535 ARG A O 1
ATOM 541 N N . PRO A 1 73 ? 37.420 20.213 87.265 1.00 9.49 536 PRO A N 1
ATOM 542 C CA . PRO A 1 73 ? 36.198 19.484 87.583 1.00 9.12 536 PRO A CA 1
ATOM 543 C C . PRO A 1 73 ? 36.029 18.280 86.672 1.00 9.09 536 PRO A C 1
ATOM 544 O O . PRO A 1 73 ? 36.231 18.394 85.459 1.00 9.66 536 PRO A O 1
ATOM 548 N N . THR A 1 74 ? 35.664 17.150 87.274 1.00 8.89 537 THR A N 1
ATOM 549 C CA . THR A 1 74 ? 35.633 15.842 86.593 1.00 8.87 537 THR A CA 1
ATOM 550 C C . THR A 1 74 ? 34.227 15.277 86.707 1.00 8.63 537 THR A C 1
ATOM 551 O O . THR A 1 74 ? 33.382 15.512 85.825 1.00 9.23 537 THR A O 1
ATOM 555 N N . GLY A 1 75 ? 33.974 14.537 87.785 1.00 8.35 538 GLY A N 1
ATOM 556 C CA . GLY A 1 75 ? 32.655 13.949 87.951 1.00 8.50 538 GLY A CA 1
ATOM 557 C C . GLY A 1 75 ? 31.595 14.973 88.301 1.00 8.22 538 GLY A C 1
ATOM 558 O O . GLY A 1 75 ? 31.866 15.906 89.055 1.00 8.83 538 GLY A O 1
ATOM 559 N N . VAL A 1 76 ? 30.365 14.675 87.883 1.00 8.35 539 VAL A N 1
ATOM 560 C CA . VAL A 1 76 ? 29.189 15.465 88.259 1.00 9.05 539 VAL A CA 1
ATOM 561 C C . VAL A 1 76 ? 28.041 14.534 88.516 1.00 9.26 539 VAL A C 1
ATOM 562 O O . VAL A 1 76 ? 27.861 13.531 87.787 1.00 9.37 539 VAL A O 1
ATOM 566 N N . ALA A 1 77 ? 27.295 14.800 89.573 1.00 9.44 540 ALA A N 1
ATOM 567 C CA . ALA A 1 77 ? 26.051 14.068 89.905 1.00 9.50 540 ALA A CA 1
ATOM 568 C C . ALA A 1 77 ? 25.010 15.049 90.354 1.00 10.40 540 ALA A C 1
ATOM 569 O O . ALA A 1 77 ? 25.372 16.125 90.835 1.00 10.44 540 ALA A O 1
ATOM 571 N N . VAL A 1 78 ? 23.750 14.698 90.201 1.00 11.27 541 VAL A N 1
ATOM 572 C CA . VAL A 1 78 ? 22.657 15.518 90.787 1.00 11.67 541 VAL A CA 1
ATOM 573 C C . VAL A 1 78 ? 22.056 14.740 91.921 1.00 11.93 541 VAL A C 1
ATOM 574 O O . VAL A 1 78 ? 21.650 13.578 91.756 1.00 13.54 541 VAL A O 1
ATOM 578 N N . HIS A 1 79 ? 21.964 15.386 93.077 1.00 13.17 542 HIS A N 1
ATOM 579 C CA . HIS A 1 79 ? 21.337 14.811 94.275 1.00 15.23 542 HIS A CA 1
ATOM 580 C C . HIS A 1 79 ? 19.824 14.850 94.066 1.00 14.96 542 HIS A C 1
ATOM 581 O O . HIS A 1 79 ? 19.316 15.766 93.399 1.00 14.39 542 HIS A O 1
ATOM 588 N N . PRO A 1 80 ? 19.050 13.949 94.690 1.00 16.51 543 PRO A N 1
ATOM 589 C CA . PRO A 1 80 ? 17.588 14.106 94.650 1.00 17.12 543 PRO A CA 1
ATOM 590 C C . PRO A 1 80 ? 17.044 15.471 95.091 1.00 18.52 543 PRO A C 1
ATOM 591 O O . PRO A 1 80 ? 16.005 15.881 94.616 1.00 19.85 543 PRO A O 1
ATOM 595 N N . SER A 1 81 ? 17.783 16.189 95.909 1.00 17.54 544 SER A N 1
ATOM 596 C CA . SER A 1 81 ? 17.418 17.547 96.385 1.00 17.61 544 SER A CA 1
ATOM 597 C C . SER A 1 81 ? 17.473 18.546 95.243 1.00 17.71 544 SER A C 1
ATOM 598 O O . SER A 1 81 ? 16.935 19.670 95.390 1.00 18.49 544 SER A O 1
ATOM 601 N N . GLY A 1 82 ? 18.200 18.246 94.169 1.00 15.46 545 GLY A N 1
ATOM 602 C CA . GLY A 1 82 ? 18.497 19.167 93.067 1.00 14.85 545 GLY A CA 1
ATOM 603 C C . GLY A 1 82 ? 19.891 19.778 93.201 1.00 13.64 545 GLY A C 1
ATOM 604 O O . GLY A 1 82 ? 20.378 20.345 92.230 1.00 14.14 545 GLY A O 1
ATOM 605 N N . ASP A 1 83 ? 20.574 19.566 94.324 1.00 13.29 546 ASP A N 1
ATOM 606 C CA . ASP A 1 83 ? 21.948 20.066 94.448 1.00 13.16 546 ASP A CA 1
ATOM 607 C C . ASP A 1 83 ? 22.829 19.327 93.423 1.00 12.10 546 ASP A C 1
ATOM 608 O O . ASP A 1 83 ? 22.590 18.160 93.085 1.00 11.84 546 ASP A O 1
ATOM 613 N N . ILE A 1 84 ? 23.874 20.030 93.006 1.00 11.17 547 ILE A N 1
ATOM 614 C CA . ILE A 1 84 ? 24.837 19.524 92.022 1.00 10.53 547 ILE A CA 1
ATOM 615 C C . ILE A 1 84 ? 26.133 19.206 92.736 1.00 10.61 547 ILE A C 1
ATOM 616 O O . ILE A 1 84 ? 26.685 20.100 93.396 1.00 11.05 547 ILE A O 1
ATOM 621 N N . ILE A 1 85 ? 26.635 17.997 92.568 1.00 10.52 548 ILE A N 1
ATOM 622 C CA . ILE A 1 85 ? 27.852 17.489 93.224 1.00 10.61 548 ILE A CA 1
ATOM 623 C C . ILE A 1 85 ? 28.958 17.425 92.177 1.00 9.73 548 ILE A C 1
ATOM 624 O O . ILE A 1 85 ? 28.755 16.786 91.145 1.00 9.20 548 ILE A O 1
ATOM 629 N N . ILE A 1 86 ? 30.094 18.059 92.454 1.00 9.16 549 ILE A N 1
ATOM 630 C CA A ILE A 1 86 ? 31.191 18.164 91.456 0.50 8.97 549 ILE A CA 1
ATOM 631 C CA B ILE A 1 86 ? 31.196 18.164 91.460 0.50 9.19 549 ILE A CA 1
ATOM 632 C C . ILE A 1 86 ? 32.502 17.738 92.117 1.00 9.22 549 ILE A C 1
ATOM 633 O O . ILE A 1 86 ? 32.931 18.378 93.090 1.00 9.80 549 ILE A O 1
ATOM 642 N N . ALA A 1 87 ? 33.155 16.725 91.549 1.00 8.02 550 ALA A N 1
ATOM 643 C CA . ALA A 1 87 ? 34.490 16.314 91.962 1.00 8.17 550 ALA A CA 1
ATOM 644 C C . ALA A 1 87 ? 35.516 17.203 91.294 1.00 8.85 550 ALA A C 1
ATOM 645 O O . ALA A 1 87 ? 35.335 17.635 90.135 1.00 10.66 550 ALA A O 1
ATOM 647 N N . ASP A 1 88 ? 36.597 17.489 91.981 1.00 8.92 551 ASP A N 1
ATOM 648 C CA . ASP A 1 88 ? 37.670 18.294 91.402 1.00 8.90 551 ASP A CA 1
ATOM 649 C C . ASP A 1 88 ? 38.989 17.530 91.551 1.00 8.96 551 ASP A C 1
ATOM 650 O O . ASP A 1 88 ? 39.469 17.368 92.685 1.00 8.98 551 ASP A O 1
ATOM 655 N N . TYR A 1 89 ? 39.563 17.096 90.439 1.00 9.35 552 TYR A N 1
ATOM 656 C CA . TYR A 1 89 ? 40.792 16.285 90.455 1.00 9.75 552 TYR A CA 1
ATOM 657 C C . TYR A 1 89 ? 41.938 17.067 91.067 1.00 10.04 552 TYR A C 1
ATOM 658 O O . TYR A 1 89 ? 42.767 16.473 91.772 1.00 10.80 552 TYR A O 1
ATOM 667 N N . ASP A 1 90 ? 41.993 18.359 90.770 1.00 10.32 553 ASP A N 1
ATOM 668 C CA . ASP A 1 90 ? 43.163 19.207 91.182 1.00 10.89 553 ASP A CA 1
ATOM 669 C C . ASP A 1 90 ? 42.932 19.792 92.558 1.00 11.57 553 ASP A C 1
ATOM 670 O O . ASP A 1 90 ? 43.907 19.893 93.298 1.00 12.80 553 ASP A O 1
ATOM 675 N N . ASN A 1 91 ? 41.734 20.255 92.898 1.00 10.87 554 ASN A N 1
ATOM 676 C CA . ASN A 1 91 ? 41.484 20.814 94.250 1.00 11.07 554 ASN A CA 1
ATOM 677 C C . ASN A 1 91 ? 41.370 19.685 95.267 1.00 11.05 554 ASN A C 1
ATOM 678 O O . ASN A 1 91 ? 41.485 19.932 96.455 1.00 12.27 554 ASN A O 1
ATOM 683 N N . LYS A 1 92 ? 41.147 18.463 94.806 1.00 10.90 555 LYS A N 1
ATOM 684 C CA A LYS A 1 92 ? 41.155 17.249 95.674 0.50 11.57 555 LYS A CA 1
ATOM 685 C CA B LYS A 1 92 ? 41.153 17.249 95.675 0.50 11.76 555 LYS A CA 1
ATOM 686 C C . LYS A 1 92 ? 40.010 17.337 96.688 1.00 11.62 555 LYS A C 1
ATOM 687 O O . LYS A 1 92 ? 40.189 17.003 97.862 1.00 12.27 555 LYS A O 1
ATOM 698 N N . TRP A 1 93 ? 38.846 17.746 96.239 1.00 11.59 556 TRP A N 1
ATOM 699 C CA . TRP A 1 93 ? 37.642 17.747 97.076 1.00 11.47 556 TRP A CA 1
ATOM 700 C C . TRP A 1 93 ? 36.422 17.638 96.206 1.00 11.64 556 TRP A C 1
ATOM 701 O O . TRP A 1 93 ? 36.560 17.662 94.961 1.00 12.69 556 TRP A O 1
ATOM 712 N N . VAL A 1 94 ? 35.303 17.370 96.812 1.00 10.23 557 VAL A N 1
ATOM 713 C CA . VAL A 1 94 ? 34.014 17.286 96.103 1.00 10.60 557 VAL A CA 1
ATOM 714 C C . VAL A 1 94 ? 33.151 18.425 96.616 1.00 10.86 557 VAL A C 1
ATOM 715 O O . VAL A 1 94 ? 32.894 18.447 97.843 1.00 12.09 557 VAL A O 1
ATOM 719 N N . SER A 1 95 ? 32.625 19.253 95.744 1.00 11.39 558 SER A N 1
ATOM 720 C CA . SER A 1 95 ? 31.785 20.403 96.138 1.00 12.04 558 SER A CA 1
ATOM 721 C C . SER A 1 95 ? 30.322 20.050 95.977 1.00 12.97 558 SER A C 1
ATOM 722 O O . SER A 1 95 ? 29.945 19.344 95.040 1.00 12.30 558 SER A O 1
ATOM 725 N N . ILE A 1 96 ? 29.494 20.608 96.833 1.00 12.31 559 ILE A N 1
ATOM 726 C CA . ILE A 1 96 ? 28.027 20.559 96.704 1.00 12.87 559 ILE A CA 1
ATOM 727 C C . ILE A 1 96 ? 27.552 21.963 96.423 1.00 12.51 559 ILE A C 1
ATOM 728 O O . ILE A 1 96 ? 27.921 22.892 97.204 1.00 13.02 559 ILE A O 1
ATOM 733 N N . PHE A 1 97 ? 26.952 22.166 95.273 1.00 11.81 560 PHE A N 1
ATOM 734 C CA . PHE A 1 97 ? 26.381 23.438 94.812 1.00 13.18 560 PHE A CA 1
ATOM 735 C C . PHE A 1 97 ? 24.863 23.335 94.822 1.00 13.15 560 PHE A C 1
ATOM 736 O O . PHE A 1 97 ? 24.281 22.269 94.633 1.00 12.89 560 PHE A O 1
ATOM 744 N N . SER A 1 98 ? 24.210 24.488 94.905 1.00 14.38 561 SER A N 1
ATOM 745 C CA . SER A 1 98 ? 22.791 24.573 94.591 1.00 14.79 561 SER A CA 1
ATOM 746 C C . SER A 1 98 ? 22.571 24.317 93.103 1.00 15.01 561 SER A C 1
ATOM 747 O O . SER A 1 98 ? 23.517 24.407 92.326 1.00 15.57 561 SER A O 1
ATOM 750 N N . SER A 1 99 ? 21.321 24.105 92.705 1.00 16.02 562 SER A N 1
ATOM 751 C CA . SER A 1 99 ? 20.952 23.938 91.284 1.00 17.39 562 SER A CA 1
ATOM 752 C C . SER A 1 99 ? 21.301 25.208 90.477 1.00 18.39 562 SER A C 1
ATOM 753 O O . SER A 1 99 ? 21.461 25.097 89.241 1.00 19.10 562 SER A O 1
ATOM 756 N N . ASP A 1 100 ? 21.503 26.341 91.123 1.00 17.92 563 ASP A N 1
ATOM 757 C CA . ASP A 1 100 ? 21.886 27.610 90.437 1.00 19.61 563 ASP A CA 1
ATOM 758 C C . ASP A 1 100 ? 23.376 27.908 90.582 1.00 19.64 563 ASP A C 1
ATOM 759 O O . ASP A 1 100 ? 23.793 29.063 90.224 1.00 20.75 563 ASP A O 1
ATOM 764 N N . GLY A 1 101 ? 24.163 26.986 91.146 1.00 17.36 564 GLY A N 1
ATOM 765 C CA . GLY A 1 101 ? 25.621 27.122 91.207 1.00 17.92 564 GLY A CA 1
ATOM 766 C C . GLY A 1 101 ? 26.143 27.882 92.384 1.00 18.01 564 GLY A C 1
ATOM 767 O O . GLY A 1 101 ? 27.312 28.281 92.356 1.00 17.71 564 GLY A O 1
ATOM 768 N N . LYS A 1 102 ? 25.357 27.995 93.452 1.00 17.77 565 LYS A N 1
ATOM 769 C CA . LYS A 1 102 ? 25.865 28.573 94.727 1.00 17.81 565 LYS A CA 1
ATOM 770 C C . LYS A 1 102 ? 26.586 27.465 95.517 1.00 16.56 565 LYS A C 1
ATOM 771 O O . LYS A 1 102 ? 25.970 26.434 95.837 1.00 16.76 565 LYS A O 1
ATOM 777 N N . PHE A 1 103 ? 27.810 27.718 95.904 1.00 16.27 566 PHE A N 1
ATOM 778 C CA . PHE A 1 103 ? 28.605 26.797 96.724 1.00 15.24 566 PHE A CA 1
ATOM 779 C C . PHE A 1 103 ? 27.959 26.618 98.103 1.00 16.41 566 PHE A C 1
ATOM 780 O O . PHE A 1 103 ? 27.630 27.648 98.798 1.00 17.93 566 PHE A O 1
ATOM 788 N N . LYS A 1 104 ? 27.803 25.392 98.545 1.00 15.20 567 LYS A N 1
ATOM 789 C CA . LYS A 1 104 ? 27.259 25.079 99.871 1.00 16.14 567 LYS A CA 1
ATOM 790 C C . LYS A 1 104 ? 28.372 24.542 100.755 1.00 16.24 567 LYS A C 1
ATOM 791 O O . LYS A 1 104 ? 28.590 25.071 101.810 1.00 18.09 567 LYS A O 1
ATOM 797 N N . THR A 1 105 ? 29.045 23.473 100.367 1.00 15.07 568 THR A N 1
ATOM 798 C CA . THR A 1 105 ? 30.066 22.821 101.215 1.00 15.72 568 THR A CA 1
ATOM 799 C C . THR A 1 105 ? 30.961 21.986 100.320 1.00 15.33 568 THR A C 1
ATOM 800 O O . THR A 1 105 ? 30.631 21.809 99.146 1.00 14.81 568 THR A O 1
ATOM 804 N N . LYS A 1 106 ? 32.092 21.582 100.840 1.00 14.67 569 LYS A N 1
ATOM 805 C CA . LYS A 1 106 ? 32.958 20.604 100.177 1.00 15.15 569 LYS A CA 1
ATOM 806 C C . LYS A 1 106 ? 33.246 19.481 101.130 1.00 15.65 569 LYS A C 1
ATOM 807 O O . LYS A 1 106 ? 33.379 19.739 102.333 1.00 16.61 569 LYS A O 1
ATOM 813 N N . ILE A 1 107 ? 33.445 18.312 100.595 1.00 13.73 570 ILE A N 1
ATOM 814 C CA . ILE A 1 107 ? 33.784 17.111 101.358 1.00 14.50 570 ILE A CA 1
ATOM 815 C C . ILE A 1 107 ? 35.052 16.483 100.834 1.00 14.17 570 ILE A C 1
ATOM 816 O O . ILE A 1 107 ? 35.416 16.713 99.647 1.00 13.43 570 ILE A O 1
ATOM 821 N N . GLY A 1 108 ? 35.728 15.730 101.677 1.00 13.74 571 GLY A N 1
ATOM 822 C CA . GLY A 1 108 ? 36.898 14.969 101.281 1.00 13.97 571 GLY A CA 1
ATOM 823 C C . GLY A 1 108 ? 38.201 15.744 101.365 1.00 14.67 571 GLY A C 1
ATOM 824 O O . GLY A 1 108 ? 39.236 15.194 100.990 1.00 13.73 571 GLY A O 1
ATOM 825 N N . SER A 1 109 ? 38.187 17.011 101.777 1.00 15.98 572 SER A N 1
ATOM 826 C CA A SER A 1 109 ? 39.425 17.814 101.768 0.50 17.23 572 SER A CA 1
ATOM 827 C CA B SER A 1 109 ? 39.409 17.848 101.824 0.50 17.88 572 SER A CA 1
ATOM 828 C C . SER A 1 109 ? 40.441 17.180 102.724 1.00 16.50 572 SER A C 1
ATOM 829 O O . SER A 1 109 ? 40.082 16.807 103.844 1.00 17.32 572 SER A O 1
ATOM 834 N N . GLY A 1 110 ? 41.665 17.002 102.243 1.00 16.89 573 GLY A N 1
ATOM 835 C CA . GLY A 1 110 ? 42.742 16.369 102.987 1.00 17.97 573 GLY A CA 1
ATOM 836 C C . GLY A 1 110 ? 42.681 14.848 102.908 1.00 17.82 573 GLY A C 1
ATOM 837 O O . GLY A 1 110 ? 43.601 14.216 103.436 1.00 20.54 573 GLY A O 1
ATOM 838 N N . LYS A 1 111 ? 41.629 14.250 102.335 1.00 17.15 574 LYS A N 1
ATOM 839 C CA . LYS A 1 111 ? 41.457 12.793 102.278 1.00 16.78 574 LYS A CA 1
ATOM 840 C C . LYS A 1 111 ? 41.672 12.284 100.862 1.00 15.14 574 LYS A C 1
ATOM 841 O O . LYS A 1 111 ? 41.975 11.101 100.726 1.00 16.53 574 LYS A O 1
ATOM 847 N N . LEU A 1 112 ? 41.283 13.064 99.871 1.00 13.42 575 LEU A N 1
ATOM 848 C CA . LEU A 1 112 ? 41.289 12.615 98.455 1.00 12.10 575 LEU A CA 1
ATOM 849 C C . LEU A 1 112 ? 42.596 12.969 97.776 1.00 11.87 575 LEU A C 1
ATOM 850 O O . LEU A 1 112 ? 43.214 14.019 98.073 1.00 12.46 575 LEU A O 1
ATOM 855 N N . MET A 1 113 ? 43.018 12.128 96.851 1.00 10.73 576 MET A N 1
ATOM 856 C CA . MET A 1 113 ? 44.215 12.416 96.025 1.00 11.29 576 MET A CA 1
ATOM 857 C C . MET A 1 113 ? 43.847 13.003 94.658 1.00 11.04 576 MET A C 1
ATOM 858 O O . MET A 1 113 ? 44.551 13.901 94.147 1.00 12.97 576 MET A O 1
ATOM 863 N N . GLY A 1 114 ? 42.799 12.511 94.015 1.00 9.88 577 GLY A N 1
ATOM 864 C CA . GLY A 1 114 ? 42.477 12.937 92.636 1.00 9.61 577 GLY A CA 1
ATOM 865 C C . GLY A 1 114 ? 41.162 12.328 92.197 1.00 8.85 577 GLY A C 1
ATOM 866 O O . GLY A 1 114 ? 41.137 11.284 91.511 1.00 8.92 577 GLY A O 1
ATOM 867 N N . PRO A 1 115 ? 40.032 12.920 92.591 1.00 8.47 578 PRO A N 1
ATOM 868 C CA . PRO A 1 115 ? 38.744 12.286 92.332 1.00 8.64 578 PRO A CA 1
ATOM 869 C C . PRO A 1 115 ? 38.277 12.505 90.900 1.00 8.56 578 PRO A C 1
ATOM 870 O O . PRO A 1 115 ? 38.521 13.526 90.283 1.00 8.87 578 PRO A O 1
ATOM 874 N N . LYS A 1 116 ? 37.511 11.516 90.447 1.00 8.89 579 LYS A N 1
ATOM 875 C CA . LYS A 1 116 ? 36.789 11.587 89.148 1.00 9.50 579 LYS A CA 1
ATOM 876 C C . LYS A 1 116 ? 35.308 11.367 89.400 1.00 9.19 579 LYS A C 1
ATOM 877 O O . LYS A 1 116 ? 34.584 12.319 89.744 1.00 9.97 579 LYS A O 1
ATOM 883 N N . GLY A 1 117 ? 34.811 10.151 89.264 1.00 9.33 580 GLY A N 1
ATOM 884 C CA . GLY A 1 117 ? 33.372 9.892 89.398 1.00 10.15 580 GLY A CA 1
ATOM 885 C C . GLY A 1 117 ? 32.802 10.244 90.745 1.00 10.15 580 GLY A C 1
ATOM 886 O O . GLY A 1 117 ? 33.446 10.075 91.782 1.00 10.50 580 GLY A O 1
ATOM 887 N N . VAL A 1 118 ? 31.534 10.651 90.716 1.00 11.27 581 VAL A N 1
ATOM 888 C CA A VAL A 1 118 ? 30.717 10.877 91.940 0.50 10.83 581 VAL A CA 1
ATOM 889 C CA B VAL A 1 118 ? 30.740 10.845 91.953 0.50 11.48 581 VAL A CA 1
ATOM 890 C C . VAL A 1 118 ? 29.320 10.368 91.689 1.00 12.56 581 VAL A C 1
ATOM 891 O O . VAL A 1 118 ? 28.839 10.473 90.572 1.00 13.47 581 VAL A O 1
ATOM 898 N N . SER A 1 119 ? 28.736 9.784 92.697 1.00 12.12 582 SER A N 1
ATOM 899 C CA A SER A 1 119 ? 27.325 9.327 92.606 0.50 12.89 582 SER A CA 1
ATOM 900 C CA B SER A 1 119 ? 27.343 9.287 92.620 0.50 12.83 582 SER A CA 1
ATOM 901 C C . SER A 1 119 ? 26.693 9.456 93.992 1.00 13.07 582 SER A C 1
ATOM 902 O O . SER A 1 119 ? 27.387 9.760 94.990 1.00 13.84 582 SER A O 1
ATOM 907 N N . VAL A 1 120 ? 25.385 9.298 94.029 1.00 15.37 583 VAL A N 1
ATOM 908 C CA . VAL A 1 120 ? 24.636 9.333 95.300 1.00 16.44 583 VAL A CA 1
ATOM 909 C C . VAL A 1 120 ? 23.941 7.990 95.447 1.00 17.45 583 VAL A C 1
ATOM 910 O O . VAL A 1 120 ? 23.354 7.547 94.442 1.00 19.03 583 VAL A O 1
ATOM 914 N N . ASP A 1 121 ? 24.070 7.354 96.592 1.00 17.17 584 ASP A N 1
ATOM 915 C CA . ASP A 1 121 ? 23.475 6.012 96.758 1.00 18.75 584 ASP A CA 1
ATOM 916 C C . ASP A 1 121 ? 22.063 6.170 97.317 1.00 20.61 584 ASP A C 1
ATOM 917 O O . ASP A 1 121 ? 21.575 7.337 97.476 1.00 20.75 584 ASP A O 1
ATOM 922 N N . ARG A 1 122 ? 21.386 5.042 97.496 1.00 22.44 585 ARG A N 1
ATOM 923 C CA . ARG A 1 122 ? 19.927 5.063 97.764 1.00 24.73 585 ARG A CA 1
ATOM 924 C C . ARG A 1 122 ? 19.707 5.634 99.163 1.00 23.40 585 ARG A C 1
ATOM 925 O O . ARG A 1 122 ? 18.541 5.994 99.464 1.00 28.81 585 ARG A O 1
ATOM 933 N N . ASN A 1 123 ? 20.743 5.662 100.005 1.00 23.99 586 ASN A N 1
ATOM 934 C CA . ASN A 1 123 ? 20.677 6.153 101.403 1.00 23.79 586 ASN A CA 1
ATOM 935 C C . ASN A 1 123 ? 21.190 7.589 101.515 1.00 25.24 586 ASN A C 1
ATOM 936 O O . ASN A 1 123 ? 21.431 8.055 102.645 1.00 25.16 586 ASN A O 1
ATOM 941 N N . GLY A 1 124 ? 21.542 8.203 100.408 1.00 22.27 587 GLY A N 1
ATOM 942 C CA . GLY A 1 124 ? 21.995 9.615 100.398 1.00 21.41 587 GLY A CA 1
ATOM 943 C C . GLY A 1 124 ? 23.511 9.755 100.592 1.00 19.17 587 GLY A C 1
ATOM 944 O O . GLY A 1 124 ? 24.024 10.902 100.703 1.00 19.94 587 GLY A O 1
ATOM 945 N N . HIS A 1 125 ? 24.253 8.657 100.694 1.00 17.78 588 HIS A N 1
ATOM 946 C CA . HIS A 1 125 ? 25.733 8.722 100.781 1.00 17.59 588 HIS A CA 1
ATOM 947 C C . HIS A 1 125 ? 26.284 9.260 99.462 1.00 15.58 588 HIS A C 1
ATOM 948 O O . HIS A 1 125 ? 25.673 9.000 98.388 1.00 15.33 588 HIS A O 1
ATOM 955 N N . ILE A 1 126 ? 27.389 9.979 99.547 1.00 14.49 589 ILE A N 1
ATOM 956 C CA . ILE A 1 126 ? 28.088 10.441 98.330 1.00 13.71 589 ILE A CA 1
ATOM 957 C C . ILE A 1 126 ? 29.258 9.479 98.065 1.00 12.42 589 ILE A C 1
ATOM 958 O O . ILE A 1 126 ? 30.140 9.346 98.919 1.00 12.75 589 ILE A O 1
ATOM 963 N N . ILE A 1 127 ? 29.191 8.827 96.909 1.00 11.65 590 ILE A N 1
ATOM 964 C CA A ILE A 1 127 ? 30.243 7.870 96.487 0.50 11.49 590 ILE A CA 1
ATOM 965 C CA B ILE A 1 127 ? 30.220 7.859 96.451 0.50 11.43 590 ILE A CA 1
ATOM 966 C C . ILE A 1 127 ? 31.252 8.641 95.636 1.00 10.57 590 ILE A C 1
ATOM 967 O O . ILE A 1 127 ? 30.840 9.352 94.707 1.00 11.36 590 ILE A O 1
ATOM 976 N N . VAL A 1 128 ? 32.500 8.536 95.988 1.00 9.91 591 VAL A N 1
ATOM 977 C CA . VAL A 1 128 ? 33.579 9.301 95.314 1.00 9.92 591 VAL A CA 1
ATOM 978 C C . VAL A 1 128 ? 34.643 8.343 94.827 1.00 9.29 591 VAL A C 1
ATOM 979 O O . VAL A 1 128 ? 35.257 7.666 95.646 1.00 9.97 591 VAL A O 1
ATOM 983 N N . VAL A 1 129 ? 34.888 8.368 93.536 1.00 8.61 592 VAL A N 1
ATOM 984 C CA . VAL A 1 129 ? 35.962 7.560 92.946 1.00 8.42 592 VAL A CA 1
ATOM 985 C C . VAL A 1 129 ? 37.237 8.351 93.012 1.00 8.74 592 VAL A C 1
ATOM 986 O O . VAL A 1 129 ? 37.311 9.416 92.361 1.00 8.81 592 VAL A O 1
ATOM 990 N N . ASP A 1 130 ? 38.208 7.863 93.775 1.00 8.17 593 ASP A N 1
ATOM 991 C CA . ASP A 1 130 ? 39.497 8.549 93.850 1.00 8.76 593 ASP A CA 1
ATOM 992 C C . ASP A 1 130 ? 40.404 7.917 92.814 1.00 8.54 593 ASP A C 1
ATOM 993 O O . ASP A 1 130 ? 40.979 6.828 93.031 1.00 8.93 593 ASP A O 1
ATOM 998 N N . ASN A 1 131 ? 40.388 8.477 91.622 1.00 8.56 594 ASN A N 1
ATOM 999 C CA . ASN A 1 131 ? 41.149 7.964 90.485 1.00 8.58 594 ASN A CA 1
ATOM 1000 C C . ASN A 1 131 ? 42.618 7.845 90.848 1.00 8.90 594 ASN A C 1
ATOM 1001 O O . ASN A 1 131 ? 43.297 6.840 90.507 1.00 9.43 594 ASN A O 1
ATOM 1006 N N . LYS A 1 132 ? 43.186 8.890 91.457 1.00 8.53 595 LYS A N 1
ATOM 1007 C CA . LYS A 1 132 ? 44.632 8.905 91.718 1.00 9.19 595 LYS A CA 1
ATOM 1008 C C . LYS A 1 132 ? 44.988 7.918 92.841 1.00 9.94 595 LYS A C 1
ATOM 1009 O O . LYS A 1 132 ? 46.028 7.220 92.740 1.00 11.17 595 LYS A O 1
ATOM 1015 N N . ALA A 1 133 ? 44.182 7.844 93.912 1.00 9.89 596 ALA A N 1
ATOM 1016 C CA . ALA A 1 133 ? 44.466 6.947 95.049 1.00 9.91 596 ALA A CA 1
ATOM 1017 C C . ALA A 1 133 ? 44.093 5.522 94.669 1.00 10.13 596 ALA A C 1
ATOM 1018 O O . ALA A 1 133 ? 44.502 4.590 95.413 1.00 11.02 596 ALA A O 1
ATOM 1020 N N . CYS A 1 134 ? 43.298 5.312 93.631 1.00 9.44 597 CYS A N 1
ATOM 1021 C CA . CYS A 1 134 ? 42.833 3.954 93.249 1.00 9.35 597 CYS A CA 1
ATOM 1022 C C . CYS A 1 134 ? 42.011 3.367 94.388 1.00 9.33 597 CYS A C 1
ATOM 1023 O O . CYS A 1 134 ? 42.175 2.177 94.732 1.00 9.83 597 CYS A O 1
ATOM 1026 N N . CYS A 1 135 ? 41.022 4.122 94.842 1.00 9.41 598 CYS A N 1
ATOM 1027 C CA . CYS A 1 135 ? 40.058 3.641 95.847 1.00 9.86 598 CYS A CA 1
ATOM 1028 C C . CYS A 1 135 ? 38.745 4.381 95.674 1.00 9.47 598 CYS A C 1
ATOM 1029 O O . CYS A 1 135 ? 38.686 5.355 94.903 1.00 10.06 598 CYS A O 1
ATOM 1032 N N . VAL A 1 136 ? 37.748 3.938 96.369 1.00 9.54 599 VAL A N 1
ATOM 1033 C CA . VAL A 1 136 ? 36.412 4.535 96.387 1.00 9.89 599 VAL A CA 1
ATOM 1034 C C . VAL A 1 136 ? 36.051 4.861 97.829 1.00 10.29 599 VAL A C 1
ATOM 1035 O O . VAL A 1 136 ? 36.261 4.039 98.703 1.00 10.74 599 VAL A O 1
ATOM 1039 N N . PHE A 1 137 ? 35.527 6.042 98.025 1.00 10.55 600 PHE A N 1
ATOM 1040 C CA . PHE A 1 137 ? 35.035 6.496 99.341 1.00 10.84 600 PHE A CA 1
ATOM 1041 C C . PHE A 1 137 ? 33.534 6.521 99.305 1.00 11.62 600 PHE A C 1
ATOM 1042 O O . PHE A 1 137 ? 32.933 6.938 98.333 1.00 11.56 600 PHE A O 1
ATOM 1050 N N . ILE A 1 138 ? 32.928 6.193 100.446 1.00 12.29 601 ILE A N 1
ATOM 1051 C CA . ILE A 1 138 ? 31.486 6.419 100.709 1.00 13.93 601 ILE A CA 1
ATOM 1052 C C . ILE A 1 138 ? 31.411 7.428 101.854 1.00 14.15 601 ILE A C 1
ATOM 1053 O O . ILE A 1 138 ? 31.965 7.127 102.942 1.00 14.45 601 ILE A O 1
ATOM 1058 N N . PHE A 1 139 ? 30.936 8.626 101.536 1.00 14.67 602 PHE A N 1
ATOM 1059 C CA . PHE A 1 139 ? 30.878 9.740 102.514 1.00 15.63 602 PHE A CA 1
ATOM 1060 C C . PHE A 1 139 ? 29.439 9.938 102.956 1.00 17.65 602 PHE A C 1
ATOM 1061 O O . PHE A 1 139 ? 28.496 9.858 102.116 1.00 18.56 602 PHE A O 1
ATOM 1069 N N . GLN A 1 140 ? 29.292 10.314 104.226 1.00 19.97 603 GLN A N 1
ATOM 1070 C CA . GLN A 1 140 ? 28.095 11.011 104.679 1.00 22.89 603 GLN A CA 1
ATOM 1071 C C . GLN A 1 140 ? 28.117 12.409 104.068 1.00 23.49 603 GLN A C 1
ATOM 1072 O O . GLN A 1 140 ? 29.191 12.976 103.762 1.00 20.36 603 GLN A O 1
ATOM 1078 N N . PRO A 1 141 ? 26.936 13.037 103.871 1.00 26.40 604 PRO A N 1
ATOM 1079 C CA . PRO A 1 141 ? 26.885 14.418 103.402 1.00 27.20 604 PRO A CA 1
ATOM 1080 C C . PRO A 1 141 ? 27.658 15.441 104.242 1.00 23.92 604 PRO A C 1
ATOM 1081 O O . PRO A 1 141 ? 28.063 16.442 103.706 1.00 24.88 604 PRO A O 1
ATOM 1085 N N . ASN A 1 142 ? 27.911 15.131 105.509 1.00 25.82 605 ASN A N 1
ATOM 1086 C CA . ASN A 1 142 ? 28.660 16.013 106.441 1.00 24.39 605 ASN A CA 1
ATOM 1087 C C . ASN A 1 142 ? 30.168 15.848 106.219 1.00 23.57 605 ASN A C 1
ATOM 1088 O O . ASN A 1 142 ? 30.927 16.521 106.885 1.00 24.47 605 ASN A O 1
ATOM 1093 N N . GLY A 1 143 ? 30.594 14.924 105.321 1.00 21.11 606 GLY A N 1
ATOM 1094 C CA . GLY A 1 143 ? 32.020 14.752 105.004 1.00 20.90 606 GLY A CA 1
ATOM 1095 C C . GLY A 1 143 ? 32.710 13.662 105.830 1.00 18.95 606 GLY A C 1
ATOM 1096 O O . GLY A 1 143 ? 33.853 13.427 105.611 1.00 19.72 606 GLY A O 1
ATOM 1097 N N . LYS A 1 144 ? 32.011 13.006 106.740 1.00 20.92 607 LYS A N 1
ATOM 1098 C CA . LYS A 1 144 ? 32.574 11.856 107.482 1.00 21.87 607 LYS A CA 1
ATOM 1099 C C . LYS A 1 144 ? 32.634 10.658 106.533 1.00 18.64 607 LYS A C 1
ATOM 1100 O O . LYS A 1 144 ? 31.713 10.463 105.744 1.00 19.57 607 LYS A O 1
ATOM 1106 N N . ILE A 1 145 ? 33.715 9.905 106.611 1.00 18.11 608 ILE A N 1
ATOM 1107 C CA . ILE A 1 145 ? 33.889 8.684 105.807 1.00 18.02 608 ILE A CA 1
ATOM 1108 C C . ILE A 1 145 ? 33.116 7.556 106.452 1.00 18.40 608 ILE A C 1
ATOM 1109 O O . ILE A 1 145 ? 33.429 7.201 107.628 1.00 19.28 608 ILE A O 1
ATOM 1114 N N . VAL A 1 146 ? 32.195 6.965 105.708 1.00 16.86 609 VAL A N 1
ATOM 1115 C CA . VAL A 1 146 ? 31.534 5.698 106.131 1.00 18.11 609 VAL A CA 1
ATOM 1116 C C . VAL A 1 146 ? 32.470 4.536 105.877 1.00 19.01 609 VAL A C 1
ATOM 1117 O O . VAL A 1 146 ? 32.693 3.698 106.782 1.00 19.18 609 VAL A O 1
ATOM 1121 N N . THR A 1 147 ? 33.014 4.449 104.663 1.00 17.45 610 THR A N 1
ATOM 1122 C CA . THR A 1 147 ? 33.977 3.401 104.362 1.00 19.78 610 THR A CA 1
ATOM 1123 C C . THR A 1 147 ? 34.753 3.778 103.121 1.00 16.00 610 THR A C 1
ATOM 1124 O O . THR A 1 147 ? 34.426 4.731 102.440 1.00 15.73 610 THR A O 1
ATOM 1128 N N . ARG A 1 148 ? 35.849 3.103 102.974 1.00 15.94 611 ARG A N 1
ATOM 1129 C CA . ARG A 1 148 ? 36.675 3.242 101.760 1.00 16.26 611 ARG A CA 1
ATOM 1130 C C . ARG A 1 148 ? 37.081 1.853 101.352 1.00 14.43 611 ARG A C 1
ATOM 1131 O O . ARG A 1 148 ? 37.277 0.951 102.234 1.00 15.65 611 ARG A O 1
ATOM 1139 N N . PHE A 1 149 ? 37.157 1.616 100.069 1.00 11.52 612 PHE A N 1
ATOM 1140 C CA . PHE A 1 149 ? 37.561 0.311 99.567 1.00 11.01 612 PHE A CA 1
ATOM 1141 C C . PHE A 1 149 ? 38.469 0.470 98.365 1.00 10.70 612 PHE A C 1
ATOM 1142 O O . PHE A 1 149 ? 38.288 1.421 97.554 1.00 10.92 612 PHE A O 1
ATOM 1150 N N . GLY A 1 150 ? 39.377 -0.485 98.225 1.00 10.48 613 GLY A N 1
ATOM 1151 C CA . GLY A 1 150 ? 40.277 -0.512 97.073 1.00 10.76 613 GLY A CA 1
ATOM 1152 C C . GLY A 1 150 ? 41.652 0.042 97.398 1.00 10.77 613 GLY A C 1
ATOM 1153 O O . GLY A 1 150 ? 41.839 0.735 98.384 1.00 11.74 613 GLY A O 1
ATOM 1154 N N . SER A 1 151 ? 42.595 -0.366 96.560 1.00 10.51 614 SER A N 1
ATOM 1155 C CA . SER A 1 151 ? 43.968 0.122 96.577 1.00 10.99 614 SER A CA 1
ATOM 1156 C C . SER A 1 151 ? 44.514 -0.120 95.187 1.00 9.95 614 SER A C 1
ATOM 1157 O O . SER A 1 151 ? 43.873 -0.796 94.406 1.00 9.25 614 SER A O 1
ATOM 1160 N N . ARG A 1 152 ? 45.669 0.440 94.874 1.00 10.00 615 ARG A N 1
ATOM 1161 C CA . ARG A 1 152 ? 46.228 0.421 93.524 1.00 9.35 615 ARG A CA 1
ATOM 1162 C C . ARG A 1 152 ? 46.700 -0.994 93.198 1.00 9.23 615 ARG A C 1
ATOM 1163 O O . ARG A 1 152 ? 47.613 -1.498 93.858 1.00 9.85 615 ARG A O 1
ATOM 1171 N N . GLY A 1 153 ? 46.260 -1.561 92.092 1.00 8.67 616 GLY A N 1
ATOM 1172 C CA . GLY A 1 153 ? 46.715 -2.882 91.659 1.00 8.99 616 GLY A CA 1
ATOM 1173 C C . GLY A 1 153 ? 45.799 -3.431 90.622 1.00 9.63 616 GLY A C 1
ATOM 1174 O O . GLY A 1 153 ? 44.890 -2.729 90.122 1.00 9.14 616 GLY A O 1
ATOM 1175 N N . ASN A 1 154 ? 46.064 -4.690 90.283 1.00 9.93 617 ASN A N 1
ATOM 1176 C CA . ASN A 1 154 ? 45.418 -5.378 89.164 1.00 9.91 617 ASN A CA 1
ATOM 1177 C C . ASN A 1 154 ? 44.402 -6.411 89.624 1.00 10.35 617 ASN A C 1
ATOM 1178 O O . ASN A 1 154 ? 43.725 -6.948 88.739 1.00 11.33 617 ASN A O 1
ATOM 1183 N N . GLY A 1 155 ? 44.312 -6.675 90.899 1.00 10.73 618 GLY A N 1
ATOM 1184 C CA . GLY A 1 155 ? 43.460 -7.748 91.393 1.00 10.74 618 GLY A CA 1
ATOM 1185 C C . GLY A 1 155 ? 42.012 -7.329 91.560 1.00 11.06 618 GLY A C 1
ATOM 1186 O O . GLY A 1 155 ? 41.659 -6.131 91.399 1.00 10.88 618 GLY A O 1
ATOM 1187 N N . ASP A 1 156 ? 41.143 -8.265 91.896 1.00 11.25 619 ASP A N 1
ATOM 1188 C CA . ASP A 1 156 ? 39.684 -8.000 91.986 1.00 11.40 619 ASP A CA 1
ATOM 1189 C C . ASP A 1 156 ? 39.380 -6.848 92.919 1.00 11.22 619 ASP A C 1
ATOM 1190 O O . ASP A 1 156 ? 38.517 -6.023 92.577 1.00 11.90 619 ASP A O 1
ATOM 1195 N N . ARG A 1 157 ? 40.025 -6.788 94.075 1.00 11.14 620 ARG A N 1
ATOM 1196 C CA . ARG A 1 157 ? 39.728 -5.838 95.155 1.00 11.82 620 ARG A CA 1
ATOM 1197 C C . ARG A 1 157 ? 40.647 -4.612 95.058 1.00 10.37 620 ARG A C 1
ATOM 1198 O O . ARG A 1 157 ? 40.663 -3.784 95.989 1.00 12.09 620 ARG A O 1
ATOM 1206 N N . GLN A 1 158 ? 41.336 -4.495 93.925 1.00 9.86 621 GLN A N 1
ATOM 1207 C CA . GLN A 1 158 ? 42.197 -3.319 93.632 1.00 9.72 621 GLN A CA 1
ATOM 1208 C C . GLN A 1 158 ? 41.589 -2.562 92.464 1.00 9.15 621 GLN A C 1
ATOM 1209 O O . GLN A 1 158 ? 40.622 -3.014 91.847 1.00 9.03 621 GLN A O 1
ATOM 1215 N N . PHE A 1 159 ? 42.151 -1.388 92.187 1.00 9.11 622 PHE A N 1
ATOM 1216 C CA . PHE A 1 159 ? 41.767 -0.570 91.030 1.00 8.67 622 PHE A CA 1
ATOM 1217 C C . PHE A 1 159 ? 43.025 -0.019 90.392 1.00 8.53 622 PHE A C 1
ATOM 1218 O O . PHE A 1 159 ? 44.020 0.184 91.078 1.00 8.54 622 PHE A O 1
ATOM 1226 N N . ALA A 1 160 ? 42.973 0.296 89.117 1.00 8.49 623 ALA A N 1
ATOM 1227 C CA . ALA A 1 160 ? 44.050 0.937 88.332 1.00 8.28 623 ALA A CA 1
ATOM 1228 C C . ALA A 1 160 ? 43.409 2.123 87.616 1.00 8.49 623 ALA A C 1
ATOM 1229 O O . ALA A 1 160 ? 42.879 1.949 86.510 1.00 8.90 623 ALA A O 1
ATOM 1231 N N . GLY A 1 161 ? 43.421 3.310 88.209 1.00 8.88 624 GLY A N 1
ATOM 1232 C CA . GLY A 1 161 ? 42.781 4.476 87.576 1.00 8.59 624 GLY A CA 1
ATOM 1233 C C . GLY A 1 161 ? 41.293 4.335 87.425 1.00 8.77 624 GLY A C 1
ATOM 1234 O O . GLY A 1 161 ? 40.758 4.556 86.326 1.00 9.37 624 GLY A O 1
ATOM 1235 N N . PRO A 1 162 ? 40.561 4.028 88.493 1.00 8.06 625 PRO A N 1
ATOM 1236 C CA . PRO A 1 162 ? 39.110 3.908 88.389 1.00 7.92 625 PRO A CA 1
ATOM 1237 C C . PRO A 1 162 ? 38.538 5.256 87.944 1.00 8.01 625 PRO A C 1
ATOM 1238 O O . PRO A 1 162 ? 39.067 6.318 88.293 1.00 8.26 625 PRO A O 1
ATOM 1242 N N . HIS A 1 163 ? 37.453 5.221 87.196 1.00 8.38 626 HIS A N 1
ATOM 1243 C CA . HIS A 1 163 ? 36.900 6.439 86.547 1.00 8.21 626 HIS A CA 1
ATOM 1244 C C . HIS A 1 163 ? 35.529 6.782 87.114 1.00 8.56 626 HIS A C 1
ATOM 1245 O O . HIS A 1 163 ? 35.408 7.717 87.921 1.00 8.40 626 HIS A O 1
ATOM 1252 N N . PHE A 1 164 ? 34.483 6.099 86.706 1.00 7.43 627 PHE A N 1
ATOM 1253 C CA . PHE A 1 164 ? 33.097 6.513 86.967 1.00 7.77 627 PHE A CA 1
ATOM 1254 C C . PHE A 1 164 ? 32.351 5.483 87.782 1.00 8.10 627 PHE A C 1
ATOM 1255 O O . PHE A 1 164 ? 32.809 4.332 87.945 1.00 7.86 627 PHE A O 1
ATOM 1263 N N . ALA A 1 165 ? 31.184 5.864 88.263 1.00 8.36 628 ALA A N 1
ATOM 1264 C CA . ALA A 1 165 ? 30.383 5.074 89.195 1.00 8.74 628 ALA A CA 1
ATOM 1265 C C . ALA A 1 165 ? 28.913 5.127 88.849 1.00 9.26 628 ALA A C 1
ATOM 1266 O O . ALA A 1 165 ? 28.413 6.164 88.349 1.00 9.67 628 ALA A O 1
ATOM 1268 N N . ALA A 1 166 ? 28.219 4.077 89.188 1.00 9.22 629 ALA A N 1
ATOM 1269 C CA . ALA A 1 166 ? 26.742 4.002 89.102 1.00 9.73 629 ALA A CA 1
ATOM 1270 C C . ALA A 1 166 ? 26.242 3.200 90.293 1.00 11.15 629 ALA A C 1
ATOM 1271 O O . ALA A 1 166 ? 27.045 2.471 90.940 1.00 10.80 629 ALA A O 1
ATOM 1273 N N . VAL A 1 167 ? 24.982 3.379 90.625 1.00 11.47 630 VAL A N 1
ATOM 1274 C CA . VAL A 1 167 ? 24.343 2.705 91.761 1.00 11.71 630 VAL A CA 1
ATOM 1275 C C . VAL A 1 167 ? 23.047 2.104 91.260 1.00 11.70 630 VAL A C 1
ATOM 1276 O O . VAL A 1 167 ? 22.222 2.814 90.702 1.00 12.88 630 VAL A O 1
ATOM 1280 N N . ASN A 1 168 ? 22.865 0.820 91.456 1.00 11.90 631 ASN A N 1
ATOM 1281 C CA . ASN A 1 168 ? 21.684 0.130 90.928 1.00 12.92 631 ASN A CA 1
ATOM 1282 C C . ASN A 1 168 ? 20.566 0.104 92.002 1.00 13.90 631 ASN A C 1
ATOM 1283 O O . ASN A 1 168 ? 20.733 0.668 93.105 1.00 14.92 631 ASN A O 1
ATOM 1288 N N . SER A 1 169 ? 19.443 -0.501 91.657 1.00 16.43 632 SER A N 1
ATOM 1289 C CA . SER A 1 169 ? 18.221 -0.439 92.479 1.00 19.05 632 SER A CA 1
ATOM 1290 C C . SER A 1 169 ? 18.452 -1.257 93.759 1.00 19.53 632 SER A C 1
ATOM 1291 O O . SER A 1 169 ? 17.655 -1.101 94.732 1.00 18.68 632 SER A O 1
ATOM 1294 N N . ASN A 1 170 ? 19.462 -2.121 93.803 1.00 17.76 633 ASN A N 1
ATOM 1295 C CA . ASN A 1 170 ? 19.825 -2.889 95.022 1.00 19.40 633 ASN A CA 1
ATOM 1296 C C . ASN A 1 170 ? 20.893 -2.183 95.866 1.00 17.17 633 ASN A C 1
ATOM 1297 O O . ASN A 1 170 ? 21.441 -2.815 96.798 1.00 18.84 633 ASN A O 1
ATOM 1302 N N . ASN A 1 171 ? 21.218 -0.938 95.549 1.00 16.57 634 ASN A N 1
ATOM 1303 C CA . ASN A 1 171 ? 22.233 -0.111 96.244 1.00 16.98 634 ASN A CA 1
ATOM 1304 C C . ASN A 1 171 ? 23.631 -0.724 96.077 1.00 16.54 634 ASN A C 1
ATOM 1305 O O . ASN A 1 171 ? 24.515 -0.397 96.856 1.00 16.88 634 ASN A O 1
ATOM 1310 N N . GLU A 1 172 ? 23.837 -1.472 95.002 1.00 13.62 635 GLU A N 1
ATOM 1311 C CA . GLU A 1 172 ? 25.165 -1.951 94.610 1.00 13.05 635 GLU A CA 1
ATOM 1312 C C . GLU A 1 172 ? 25.893 -0.912 93.786 1.00 11.96 635 GLU A C 1
ATOM 1313 O O . GLU A 1 172 ? 25.263 -0.167 93.039 1.00 12.26 635 GLU A O 1
ATOM 1319 N N . ILE A 1 173 ? 27.173 -0.825 94.018 1.00 10.83 636 ILE A N 1
ATOM 1320 C CA . ILE A 1 173 ? 28.046 0.228 93.452 1.00 10.48 636 ILE A CA 1
ATOM 1321 C C . ILE A 1 173 ? 28.797 -0.381 92.275 1.00 9.86 636 ILE A C 1
ATOM 1322 O O . ILE A 1 173 ? 29.421 -1.442 92.441 1.00 9.80 636 ILE A O 1
ATOM 1327 N N . ILE A 1 174 ? 28.754 0.254 91.125 1.00 9.50 637 ILE A N 1
ATOM 1328 C CA . ILE A 1 174 ? 29.391 -0.192 89.865 1.00 8.89 637 ILE A CA 1
ATOM 1329 C C . ILE A 1 174 ? 30.487 0.784 89.496 1.00 9.04 637 ILE A C 1
ATOM 1330 O O . ILE A 1 174 ? 30.221 1.984 89.421 1.00 9.45 637 ILE A O 1
ATOM 1335 N N . ILE A 1 175 ? 31.691 0.309 89.295 1.00 8.36 638 ILE A N 1
ATOM 1336 C CA . ILE A 1 175 ? 32.891 1.149 89.067 1.00 8.24 638 ILE A CA 1
ATOM 1337 C C . ILE A 1 175 ? 33.547 0.741 87.778 1.00 7.91 638 ILE A C 1
ATOM 1338 O O . ILE A 1 175 ? 33.822 -0.454 87.589 1.00 8.03 638 ILE A O 1
ATOM 1343 N N . THR A 1 176 ? 33.923 1.703 86.927 1.00 7.28 639 THR A N 1
ATOM 1344 C CA . THR A 1 176 ? 34.739 1.393 85.743 1.00 7.49 639 THR A CA 1
ATOM 1345 C C . THR A 1 176 ? 36.214 1.441 86.081 1.00 7.85 639 THR A C 1
ATOM 1346 O O . THR A 1 176 ? 36.700 2.488 86.578 1.00 9.23 639 THR A O 1
ATOM 1350 N N . ASP A 1 177 ? 36.903 0.341 85.959 1.00 7.79 640 ASP A N 1
ATOM 1351 C CA . ASP A 1 177 ? 38.316 0.207 86.363 1.00 8.34 640 ASP A CA 1
ATOM 1352 C C . ASP A 1 177 ? 39.198 0.297 85.121 1.00 8.40 640 ASP A C 1
ATOM 1353 O O . ASP A 1 177 ? 39.551 -0.717 84.512 1.00 9.37 640 ASP A O 1
ATOM 1358 N N . PHE A 1 178 ? 39.467 1.508 84.689 1.00 8.30 641 PHE A N 1
ATOM 1359 C CA . PHE A 1 178 ? 40.007 1.863 83.360 1.00 8.06 641 PHE A CA 1
ATOM 1360 C C . PHE A 1 178 ? 41.204 1.000 83.004 1.00 8.58 641 PHE A C 1
ATOM 1361 O O . PHE A 1 178 ? 41.198 0.337 81.986 1.00 8.56 641 PHE A O 1
ATOM 1369 N N . HIS A 1 179 ? 42.297 1.057 83.797 1.00 8.33 642 HIS A N 1
ATOM 1370 C CA . HIS A 1 179 ? 43.514 0.405 83.390 1.00 8.91 642 HIS A CA 1
ATOM 1371 C C . HIS A 1 179 ? 43.535 -1.090 83.734 1.00 9.20 642 HIS A C 1
ATOM 1372 O O . HIS A 1 179 ? 44.479 -1.748 83.366 1.00 9.95 642 HIS A O 1
ATOM 1379 N N . ASN A 1 180 ? 42.492 -1.623 84.354 1.00 8.38 643 ASN A N 1
ATOM 1380 C CA . ASN A 1 180 ? 42.276 -3.085 84.495 1.00 8.48 643 ASN A CA 1
ATOM 1381 C C . ASN A 1 180 ? 41.268 -3.604 83.480 1.00 8.14 643 ASN A C 1
ATOM 1382 O O . ASN A 1 180 ? 41.019 -4.830 83.490 1.00 9.10 643 ASN A O 1
ATOM 1387 N N . HIS A 1 181 ? 40.717 -2.760 82.636 1.00 7.89 644 HIS A N 1
ATOM 1388 C CA . HIS A 1 181 ? 39.832 -3.221 81.543 1.00 8.23 644 HIS A CA 1
ATOM 1389 C C . HIS A 1 181 ? 38.730 -4.094 82.129 1.00 8.65 644 HIS A C 1
ATOM 1390 O O . HIS A 1 181 ? 38.424 -5.167 81.558 1.00 9.30 644 HIS A O 1
ATOM 1397 N N . SER A 1 182 ? 38.040 -3.628 83.145 1.00 8.34 645 SER A N 1
ATOM 1398 C CA . SER A 1 182 ? 36.895 -4.356 83.723 1.00 9.05 645 SER A CA 1
ATOM 1399 C C . SER A 1 182 ? 35.983 -3.370 84.399 1.00 8.87 645 SER A C 1
ATOM 1400 O O . SER A 1 182 ? 36.387 -2.231 84.705 1.00 8.41 645 SER A O 1
ATOM 1403 N N . VAL A 1 183 ? 34.755 -3.789 84.581 1.00 8.33 646 VAL A N 1
ATOM 1404 C CA . VAL A 1 183 ? 33.756 -3.111 85.406 1.00 8.52 646 VAL A CA 1
ATOM 1405 C C . VAL A 1 183 ? 33.576 -3.960 86.648 1.00 8.70 646 VAL A C 1
ATOM 1406 O O . VAL A 1 183 ? 33.468 -5.208 86.520 1.00 9.11 646 VAL A O 1
ATOM 1410 N N . LYS A 1 184 ? 33.522 -3.371 87.783 1.00 8.37 647 LYS A N 1
ATOM 1411 C CA . LYS A 1 184 ? 33.459 -4.073 89.077 1.00 8.51 647 LYS A CA 1
ATOM 1412 C C . LYS A 1 184 ? 32.216 -3.662 89.850 1.00 9.18 647 LYS A C 1
ATOM 1413 O O . LYS A 1 184 ? 31.853 -2.471 89.851 1.00 9.23 647 LYS A O 1
ATOM 1419 N N . VAL A 1 185 ? 31.565 -4.607 90.472 1.00 9.38 648 VAL A N 1
ATOM 1420 C CA . VAL A 1 185 ? 30.331 -4.406 91.246 1.00 10.16 648 VAL A CA 1
ATOM 1421 C C . VAL A 1 185 ? 30.565 -4.768 92.700 1.00 9.94 648 VAL A C 1
ATOM 1422 O O . VAL A 1 185 ? 31.200 -5.819 92.981 1.00 9.32 648 VAL A O 1
ATOM 1426 N N . PHE A 1 186 ? 30.102 -3.906 93.586 1.00 10.50 649 PHE A N 1
ATOM 1427 C CA . PHE A 1 186 ? 30.282 -4.025 95.043 1.00 10.66 649 PHE A CA 1
ATOM 1428 C C . PHE A 1 186 ? 28.954 -3.931 95.737 1.00 11.16 649 PHE A C 1
ATOM 1429 O O . PHE A 1 186 ? 28.038 -3.273 95.243 1.00 11.16 649 PHE A O 1
ATOM 1437 N N . ASN A 1 187 ? 28.841 -4.565 96.906 1.00 11.60 650 ASN A N 1
ATOM 1438 C CA . ASN A 1 187 ? 27.680 -4.324 97.743 1.00 12.81 650 ASN A CA 1
ATOM 1439 C C . ASN A 1 187 ? 27.758 -2.943 98.381 1.00 13.83 650 ASN A C 1
ATOM 1440 O O . ASN A 1 187 ? 28.795 -2.232 98.232 1.00 13.17 650 ASN A O 1
ATOM 1445 N N . GLN A 1 188 ? 26.715 -2.591 99.133 1.00 15.69 651 GLN A N 1
ATOM 1446 C CA . GLN A 1 188 ? 26.643 -1.196 99.669 1.00 16.55 651 GLN A CA 1
ATOM 1447 C C . GLN A 1 188 ? 27.686 -1.002 100.796 1.00 16.95 651 GLN A C 1
ATOM 1448 O O . GLN A 1 188 ? 27.945 0.172 101.143 1.00 18.78 651 GLN A O 1
ATOM 1454 N N . GLU A 1 189 ? 28.325 -2.048 101.291 1.00 16.86 652 GLU A N 1
ATOM 1455 C CA . GLU A 1 189 ? 29.445 -2.005 102.280 1.00 17.84 652 GLU A CA 1
ATOM 1456 C C . GLU A 1 189 ? 30.787 -1.853 101.584 1.00 17.35 652 GLU A C 1
ATOM 1457 O O . GLU A 1 189 ? 31.826 -1.839 102.267 1.00 18.69 652 GLU A O 1
ATOM 1463 N N . GLY A 1 190 ? 30.796 -1.870 100.252 1.00 15.07 653 GLY A N 1
ATOM 1464 C CA . GLY A 1 190 ? 32.019 -1.750 99.454 1.00 15.27 653 GLY A CA 1
ATOM 1465 C C . GLY A 1 190 ? 32.750 -3.059 99.279 1.00 15.00 653 GLY A C 1
ATOM 1466 O O . GLY A 1 190 ? 33.945 -3.036 99.019 1.00 15.11 653 GLY A O 1
ATOM 1467 N N . GLU A 1 191 ? 32.081 -4.181 99.518 1.00 15.92 654 GLU A N 1
ATOM 1468 C CA . GLU A 1 191 ? 32.702 -5.504 99.336 1.00 15.99 654 GLU A CA 1
ATOM 1469 C C . GLU A 1 191 ? 32.502 -5.987 97.929 1.00 12.59 654 GLU A C 1
ATOM 1470 O O . GLU A 1 191 ? 31.401 -5.898 97.390 1.00 12.85 654 GLU A O 1
ATOM 1476 N N . PHE A 1 192 ? 33.573 -6.472 97.336 1.00 12.44 655 PHE A N 1
ATOM 1477 C CA . PHE A 1 192 ? 33.603 -6.952 95.945 1.00 12.23 655 PHE A CA 1
ATOM 1478 C C . PHE A 1 192 ? 32.591 -8.055 95.726 1.00 12.34 655 PHE A C 1
ATOM 1479 O O . PHE A 1 192 ? 32.601 -9.059 96.488 1.00 13.67 655 PHE A O 1
ATOM 1487 N N . MET A 1 193 ? 31.762 -7.927 94.699 1.00 11.30 656 MET A N 1
ATOM 1488 C CA . MET A 1 193 ? 30.824 -9.010 94.284 1.00 11.81 656 MET A CA 1
ATOM 1489 C C . MET A 1 193 ? 31.296 -9.655 92.995 1.00 12.20 656 MET A C 1
ATOM 1490 O O . MET A 1 193 ? 31.429 -10.900 92.992 1.00 14.84 656 MET A O 1
ATOM 1495 N N . LEU A 1 194 ? 31.539 -8.915 91.932 1.00 11.28 657 LEU A N 1
ATOM 1496 C CA . LEU A 1 194 ? 31.885 -9.535 90.625 1.00 10.98 657 LEU A CA 1
ATOM 1497 C C . LEU A 1 194 ? 32.608 -8.516 89.752 1.00 10.58 657 LEU A C 1
ATOM 1498 O O . LEU A 1 194 ? 32.519 -7.288 90.020 1.00 10.11 657 LEU A O 1
ATOM 1503 N N . LYS A 1 195 ? 33.293 -8.990 88.731 1.00 10.11 658 LYS A N 1
ATOM 1504 C CA . LYS A 1 195 ? 33.853 -8.139 87.700 1.00 9.86 658 LYS A CA 1
ATOM 1505 C C . LYS A 1 195 ? 33.499 -8.705 86.368 1.00 10.01 658 LYS A C 1
ATOM 1506 O O . LYS A 1 195 ? 33.277 -9.957 86.237 1.00 10.52 658 LYS A O 1
ATOM 1512 N N . PHE A 1 196 ? 33.488 -7.884 85.355 1.00 8.84 659 PHE A N 1
ATOM 1513 C CA . PHE A 1 196 ? 33.285 -8.326 83.971 1.00 9.29 659 PHE A CA 1
ATOM 1514 C C . PHE A 1 196 ? 34.006 -7.484 82.996 1.00 9.28 659 PHE A C 1
ATOM 1515 O O . PHE A 1 196 ? 34.341 -6.319 83.291 1.00 8.69 659 PHE A O 1
ATOM 1523 N N . GLY A 1 197 ? 34.232 -7.999 81.805 1.00 10.39 660 GLY A N 1
ATOM 1524 C CA . GLY A 1 197 ? 34.889 -7.282 80.716 1.00 10.78 660 GLY A CA 1
ATOM 1525 C C . GLY A 1 197 ? 36.184 -7.940 80.327 1.00 10.82 660 GLY A C 1
ATOM 1526 O O . GLY A 1 197 ? 36.771 -8.717 81.103 1.00 12.07 660 GLY A O 1
ATOM 1527 N N . SER A 1 198 ? 36.590 -7.682 79.093 1.00 9.85 661 SER A N 1
ATOM 1528 C CA . SER A 1 198 ? 37.920 -8.124 78.628 1.00 11.53 661 SER A CA 1
ATOM 1529 C C . SER A 1 198 ? 38.452 -7.086 77.641 1.00 10.71 661 SER A C 1
ATOM 1530 O O . SER A 1 198 ? 37.705 -6.354 76.997 1.00 11.35 661 SER A O 1
ATOM 1533 N N . ASN A 1 199 ? 39.747 -7.030 77.611 1.00 10.41 662 ASN A N 1
ATOM 1534 C CA . ASN A 1 199 ? 40.533 -6.082 76.805 1.00 9.96 662 ASN A CA 1
ATOM 1535 C C . ASN A 1 199 ? 40.632 -6.587 75.374 1.00 10.48 662 ASN A C 1
ATOM 1536 O O . ASN A 1 199 ? 41.352 -7.530 75.133 1.00 11.26 662 ASN A O 1
ATOM 1541 N N . GLY A 1 200 ? 39.949 -5.966 74.451 1.00 10.56 663 GLY A N 1
ATOM 1542 C CA . GLY A 1 200 ? 40.037 -6.309 73.043 1.00 11.57 663 GLY A CA 1
ATOM 1543 C C . GLY A 1 200 ? 39.111 -5.481 72.204 1.00 11.74 663 GLY A C 1
ATOM 1544 O O . GLY A 1 200 ? 38.495 -4.522 72.710 1.00 11.54 663 GLY A O 1
ATOM 1545 N N . GLU A 1 201 ? 39.047 -5.813 70.925 1.00 14.20 664 GLU A N 1
ATOM 1546 C CA . GLU A 1 201 ? 38.341 -5.033 69.882 1.00 15.60 664 GLU A CA 1
ATOM 1547 C C . GLU A 1 201 ? 37.147 -5.839 69.371 1.00 14.64 664 GLU A C 1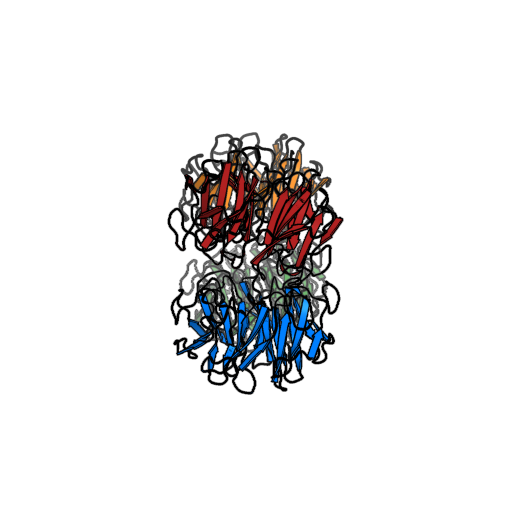
ATOM 1548 O O . GLU A 1 201 ? 36.387 -5.280 68.548 1.00 17.21 664 GLU A O 1
ATOM 1554 N N . GLY A 1 202 ? 36.971 -7.057 69.822 1.00 15.54 665 GLY A N 1
ATOM 1555 C CA . GLY A 1 202 ? 35.894 -7.914 69.307 1.00 15.09 665 GLY A CA 1
ATOM 1556 C C . GLY A 1 202 ? 34.588 -7.716 70.049 1.00 15.50 665 GLY A C 1
ATOM 1557 O O . GLY A 1 202 ? 34.434 -6.814 70.896 1.00 13.79 665 GLY A O 1
ATOM 1558 N N . ASN A 1 203 ? 33.601 -8.487 69.674 1.00 15.97 666 ASN A N 1
ATOM 1559 C CA . ASN A 1 203 ? 32.251 -8.407 70.250 1.00 14.58 666 ASN A CA 1
ATOM 1560 C C . ASN A 1 203 ? 32.289 -8.587 71.765 1.00 14.37 666 ASN A C 1
ATOM 1561 O O . ASN A 1 203 ? 32.859 -9.564 72.255 1.00 14.64 666 ASN A O 1
ATOM 1566 N N . GLY A 1 204 ? 31.737 -7.621 72.486 1.00 12.82 667 GLY A N 1
ATOM 1567 C CA . GLY A 1 204 ? 31.655 -7.699 73.958 1.00 12.05 667 GLY A CA 1
ATOM 1568 C C . GLY A 1 204 ? 32.948 -7.224 74.670 1.00 11.44 667 GLY A C 1
ATOM 1569 O O . GLY A 1 204 ? 32.969 -7.265 75.892 1.00 13.92 667 GLY A O 1
ATOM 1570 N N . GLN A 1 205 ? 34.001 -6.956 73.918 1.00 10.93 668 GLN A N 1
ATOM 1571 C CA . GLN A 1 205 ? 35.324 -6.547 74.476 1.00 10.30 668 GLN A CA 1
ATOM 1572 C C . GLN A 1 205 ? 35.426 -5.022 74.463 1.00 9.84 668 GLN A C 1
ATOM 1573 O O . GLN A 1 205 ? 34.825 -4.374 73.616 1.00 10.11 668 GLN A O 1
ATOM 1579 N N . PHE A 1 206 ? 36.284 -4.476 75.291 1.00 9.25 669 PHE A N 1
ATOM 1580 C CA . PHE A 1 206 ? 36.476 -3.014 75.328 1.00 9.17 669 PHE A CA 1
ATOM 1581 C C . PHE A 1 206 ? 37.898 -2.696 75.730 1.00 8.85 669 PHE A C 1
ATOM 1582 O O . PHE A 1 206 ? 38.702 -3.573 75.944 1.00 9.17 669 PHE A O 1
ATOM 1590 N N . ASN A 1 207 ? 38.229 -1.418 75.787 1.00 8.55 670 ASN A N 1
ATOM 1591 C CA . ASN A 1 207 ? 39.571 -0.982 76.251 1.00 8.73 670 ASN A CA 1
ATOM 1592 C C . ASN A 1 207 ? 39.374 0.315 77.023 1.00 8.49 670 ASN A C 1
ATOM 1593 O O . ASN A 1 207 ? 38.834 1.283 76.464 1.00 8.80 670 ASN A O 1
ATOM 1598 N N . ALA A 1 208 ? 39.646 0.264 78.322 1.00 8.38 671 ALA A N 1
ATOM 1599 C CA . ALA A 1 208 ? 39.658 1.457 79.201 1.00 7.93 671 ALA A CA 1
ATOM 1600 C C . ALA A 1 208 ? 38.238 1.975 79.359 1.00 7.48 671 ALA A C 1
ATOM 1601 O O . ALA A 1 208 ? 37.910 3.098 78.947 1.00 8.27 671 ALA A O 1
ATOM 1603 N N . PRO A 1 209 ? 37.406 1.254 80.092 1.00 7.36 672 PRO A N 1
ATOM 1604 C CA . PRO A 1 209 ? 36.039 1.736 80.330 1.00 7.43 672 PRO A CA 1
ATOM 1605 C C . PRO A 1 209 ? 36.069 3.045 81.102 1.00 7.39 672 PRO A C 1
ATOM 1606 O O . PRO A 1 209 ? 36.873 3.254 82.037 1.00 7.50 672 PRO A O 1
ATOM 1610 N N . THR A 1 210 ? 35.153 3.953 80.747 1.00 7.00 673 THR A N 1
ATOM 1611 C CA . THR A 1 210 ? 34.991 5.302 81.351 1.00 7.13 673 THR A CA 1
ATOM 1612 C C . THR A 1 210 ? 33.559 5.450 81.846 1.00 7.12 673 THR A C 1
ATOM 1613 O O . THR A 1 210 ? 33.220 4.974 82.935 1.00 7.48 673 THR A O 1
ATOM 1617 N N . GLY A 1 211 ? 32.698 6.131 81.108 1.00 7.01 674 GLY A N 1
ATOM 1618 C CA . GLY A 1 211 ? 31.357 6.484 81.571 1.00 7.23 674 GLY A CA 1
ATOM 1619 C C . GLY A 1 211 ? 30.515 5.253 81.822 1.00 7.28 674 GLY A C 1
ATOM 1620 O O . GLY A 1 211 ? 30.625 4.262 81.110 1.00 7.34 674 GLY A O 1
ATOM 1621 N N . VAL A 1 212 ? 29.671 5.313 82.818 1.00 7.34 675 VAL A N 1
ATOM 1622 C CA . VAL A 1 212 ? 28.772 4.196 83.164 1.00 7.88 675 VAL A CA 1
ATOM 1623 C C . VAL A 1 212 ? 27.439 4.680 83.686 1.00 7.94 675 VAL A C 1
ATOM 1624 O O . VAL A 1 212 ? 27.354 5.724 84.312 1.00 8.39 675 VAL A O 1
ATOM 1628 N N . ALA A 1 213 ? 26.412 3.919 83.399 1.00 8.37 676 ALA A N 1
ATOM 1629 C CA . ALA A 1 213 ? 25.047 4.108 83.949 1.00 8.58 676 ALA A CA 1
ATOM 1630 C C . ALA A 1 213 ? 24.418 2.712 84.147 1.00 8.89 676 ALA A C 1
ATOM 1631 O O . ALA A 1 213 ? 24.905 1.742 83.542 1.00 9.32 676 ALA A O 1
ATOM 1633 N N . VAL A 1 214 ? 23.344 2.649 84.898 1.00 9.47 677 VAL A N 1
ATOM 1634 C CA . VAL A 1 214 ? 22.605 1.391 85.118 1.00 9.75 677 VAL A CA 1
ATOM 1635 C C . VAL A 1 214 ? 21.117 1.689 85.030 1.00 10.24 677 VAL A C 1
ATOM 1636 O O . VAL A 1 214 ? 20.662 2.683 85.610 1.00 11.99 677 VAL A O 1
ATOM 1640 N N . ASP A 1 215 ? 20.428 0.908 84.226 1.00 10.24 678 ASP A N 1
ATOM 1641 C CA . ASP A 1 215 ? 18.977 1.119 84.026 1.00 10.80 678 ASP A CA 1
ATOM 1642 C C . ASP A 1 215 ? 18.151 0.423 85.116 1.00 11.93 678 ASP A C 1
ATOM 1643 O O . ASP A 1 215 ? 18.683 -0.193 86.021 1.00 11.79 678 ASP A O 1
ATOM 1648 N N . SER A 1 216 ? 16.843 0.611 85.026 1.00 13.95 679 SER A N 1
ATOM 1649 C CA . SER A 1 216 ? 15.890 0.118 86.061 1.00 14.82 679 SER A CA 1
ATOM 1650 C C . SER A 1 216 ? 15.893 -1.415 86.142 1.00 15.95 679 SER A C 1
ATOM 1651 O O . SER A 1 216 ? 15.427 -1.931 87.151 1.00 17.33 679 SER A O 1
ATOM 1654 N N . ASN A 1 217 ? 16.314 -2.087 85.086 1.00 13.89 680 ASN A N 1
ATOM 1655 C CA . ASN A 1 217 ? 16.383 -3.572 85.030 1.00 14.39 680 ASN A CA 1
ATOM 1656 C C . ASN A 1 217 ? 17.788 -4.059 85.403 1.00 13.87 680 ASN A C 1
ATOM 1657 O O . ASN A 1 217 ? 18.036 -5.261 85.315 1.00 15.13 680 ASN A O 1
ATOM 1662 N N . GLY A 1 218 ? 18.680 -3.169 85.799 1.00 11.98 681 GLY A N 1
ATOM 1663 C CA . GLY A 1 218 ? 20.039 -3.562 86.241 1.00 11.27 681 GLY A CA 1
ATOM 1664 C C . GLY A 1 218 ? 21.005 -3.682 85.073 1.00 10.45 681 GLY A C 1
ATOM 1665 O O . GLY A 1 218 ? 22.149 -4.085 85.287 1.00 10.62 681 GLY A O 1
ATOM 1666 N N . ASN A 1 219 ? 20.620 -3.363 83.849 1.00 9.74 682 ASN A N 1
ATOM 1667 C CA . ASN A 1 219 ? 21.554 -3.401 82.714 1.00 9.87 682 ASN A CA 1
ATOM 1668 C C . ASN A 1 219 ? 22.573 -2.264 82.866 1.00 9.49 682 ASN A C 1
ATOM 1669 O O . ASN A 1 219 ? 22.188 -1.137 83.227 1.00 10.07 682 ASN A O 1
ATOM 1674 N N . ILE A 1 220 ? 23.823 -2.550 82.602 1.00 8.48 683 ILE A N 1
ATOM 1675 C CA . ILE A 1 220 ? 24.958 -1.629 82.806 1.00 8.37 683 ILE A CA 1
ATOM 1676 C C . ILE A 1 220 ? 25.451 -1.160 81.447 1.00 8.25 683 ILE A C 1
ATOM 1677 O O . ILE A 1 220 ? 25.807 -1.979 80.588 1.00 9.08 683 ILE A O 1
ATOM 1682 N N . ILE A 1 221 ? 25.449 0.148 81.253 1.00 8.07 684 ILE A N 1
ATOM 1683 C CA . ILE A 1 221 ? 25.788 0.821 79.991 1.00 8.45 684 ILE A CA 1
ATOM 1684 C C . ILE A 1 221 ? 27.160 1.448 80.168 1.00 7.91 684 ILE A C 1
ATOM 1685 O O . ILE A 1 221 ? 27.338 2.234 81.104 1.00 8.08 684 ILE A O 1
ATOM 1690 N N . VAL A 1 222 ? 28.109 1.080 79.341 1.00 7.42 685 VAL A N 1
ATOM 1691 C CA . VAL A 1 222 ? 29.530 1.416 79.556 1.00 7.48 685 VAL A CA 1
ATOM 1692 C C . VAL A 1 222 ? 30.141 2.003 78.319 1.00 7.52 685 VAL A C 1
ATOM 1693 O O . VAL A 1 222 ? 30.143 1.351 77.262 1.00 7.84 685 VAL A O 1
ATOM 1697 N N . ALA A 1 223 ? 30.714 3.177 78.405 1.00 7.08 686 ALA A N 1
ATOM 1698 C CA . ALA A 1 223 ? 31.541 3.750 77.339 1.00 7.03 686 ALA A CA 1
ATOM 1699 C C . ALA A 1 223 ? 32.982 3.288 77.527 1.00 7.01 686 ALA A C 1
ATOM 1700 O O . ALA A 1 223 ? 33.389 3.058 78.685 1.00 7.53 686 ALA A O 1
ATOM 1702 N N . ASP A 1 224 ? 33.748 3.167 76.434 1.00 7.58 687 ASP A N 1
ATOM 1703 C CA . ASP A 1 224 ? 35.178 2.868 76.622 1.00 7.95 687 ASP A CA 1
ATOM 1704 C C . ASP A 1 224 ? 36.050 3.825 75.817 1.00 8.06 687 ASP A C 1
ATOM 1705 O O . ASP A 1 224 ? 35.760 4.153 74.672 1.00 8.84 687 ASP A O 1
ATOM 1710 N N . TRP A 1 225 ? 37.135 4.233 76.431 1.00 8.88 688 TRP A N 1
ATOM 1711 C CA . TRP A 1 225 ? 37.998 5.269 75.878 1.00 9.10 688 TRP A CA 1
ATOM 1712 C C . TRP A 1 225 ? 38.824 4.726 74.720 1.00 8.99 688 TRP A C 1
ATOM 1713 O O . TRP A 1 225 ? 39.104 5.489 73.791 1.00 9.92 688 TRP A O 1
ATOM 1724 N N . GLY A 1 226 ? 39.229 3.492 74.774 1.00 9.25 689 GLY A N 1
ATOM 1725 C CA . GLY A 1 226 ? 40.188 2.952 73.818 1.00 9.62 689 GLY A CA 1
ATOM 1726 C C . GLY A 1 226 ? 39.553 2.579 72.492 1.00 10.62 689 GLY A C 1
ATOM 1727 O O . GLY A 1 226 ? 40.146 2.888 71.440 1.00 12.42 689 GLY A O 1
ATOM 1728 N N . ASN A 1 227 ? 38.372 1.960 72.507 1.00 9.59 690 ASN A N 1
ATOM 1729 C CA . ASN A 1 227 ? 37.646 1.654 71.245 1.00 10.44 690 ASN A CA 1
ATOM 1730 C C . ASN A 1 227 ? 36.557 2.664 70.932 1.00 10.08 690 ASN A C 1
ATOM 1731 O O . ASN A 1 227 ? 35.954 2.595 69.846 1.00 11.13 690 ASN A O 1
ATOM 1736 N N . SER A 1 228 ? 36.211 3.496 71.911 1.00 8.98 691 SER A N 1
ATOM 1737 C CA . SER A 1 228 ? 35.204 4.575 71.719 1.00 9.65 691 SER A CA 1
ATOM 1738 C C . SER A 1 228 ? 33.864 3.973 71.335 1.00 9.01 691 SER A C 1
ATOM 1739 O O . SER A 1 228 ? 33.179 4.540 70.480 1.00 10.23 691 SER A O 1
ATOM 1742 N N . ARG A 1 229 ? 33.431 2.915 71.997 1.00 8.79 692 ARG A N 1
ATOM 1743 C CA . ARG A 1 229 ? 32.059 2.390 71.815 1.00 8.91 692 ARG A CA 1
ATOM 1744 C C . ARG A 1 229 ? 31.236 2.565 73.068 1.00 8.74 692 ARG A C 1
ATOM 1745 O O . ARG A 1 229 ? 31.762 2.883 74.155 1.00 7.93 692 ARG A O 1
ATOM 1753 N N . ILE A 1 230 ? 29.942 2.316 72.956 1.00 8.37 693 ILE A N 1
ATOM 1754 C CA . ILE A 1 230 ? 29.030 2.143 74.108 1.00 8.71 693 ILE A CA 1
ATOM 1755 C C . ILE A 1 230 ? 28.443 0.750 74.050 1.00 8.78 693 ILE A C 1
ATOM 1756 O O . ILE A 1 230 ? 27.784 0.391 73.037 1.00 8.86 693 ILE A O 1
ATOM 1761 N N . GLN A 1 231 ? 28.737 -0.039 75.046 1.00 8.32 694 GLN A N 1
ATOM 1762 C CA . GLN A 1 231 ? 28.285 -1.458 75.171 1.00 8.66 694 GLN A CA 1
ATOM 1763 C C . GLN A 1 231 ? 27.361 -1.587 76.365 1.00 8.61 694 GLN A C 1
ATOM 1764 O O . GLN A 1 231 ? 27.571 -0.922 77.383 1.00 9.24 694 GLN A O 1
ATOM 1770 N N . VAL A 1 232 ? 26.349 -2.437 76.237 1.00 8.94 695 VAL A N 1
ATOM 1771 C CA . VAL A 1 232 ? 25.338 -2.698 77.297 1.00 8.84 695 VAL A CA 1
ATOM 1772 C C . VAL A 1 232 ? 25.488 -4.123 77.736 1.00 8.65 695 VAL A C 1
ATOM 1773 O O . VAL A 1 232 ? 25.514 -5.026 76.875 1.00 9.10 695 VAL A O 1
ATOM 1777 N N . PHE A 1 233 ? 25.504 -4.343 79.029 1.00 8.96 696 PHE A N 1
ATOM 1778 C CA . PHE A 1 233 ? 25.624 -5.652 79.692 1.00 9.27 696 PHE A CA 1
ATOM 1779 C C . PHE A 1 233 ? 24.413 -5.848 80.576 1.00 9.26 696 PHE A C 1
ATOM 1780 O O . PHE A 1 233 ? 23.860 -4.861 81.082 1.00 10.26 696 PHE A O 1
ATOM 1788 N N . ASP A 1 234 ? 24.026 -7.085 80.845 1.00 9.96 697 ASP A N 1
ATOM 1789 C CA . ASP A 1 234 ? 23.036 -7.306 81.910 1.00 10.34 697 ASP A CA 1
ATOM 1790 C C . ASP A 1 234 ? 23.692 -7.210 83.266 1.00 10.28 697 ASP A C 1
ATOM 1791 O O . ASP A 1 234 ? 24.916 -7.020 83.363 1.00 10.38 697 ASP A O 1
ATOM 1796 N N . GLY A 1 235 ? 22.904 -7.283 84.338 1.00 11.26 698 GLY A N 1
ATOM 1797 C CA . GLY A 1 235 ? 23.419 -7.077 85.703 1.00 11.62 698 GLY A CA 1
ATOM 1798 C C . GLY A 1 235 ? 24.299 -8.247 86.131 1.00 12.11 698 GLY A C 1
ATOM 1799 O O . GLY A 1 235 ? 25.024 -8.086 87.141 1.00 13.45 698 GLY A O 1
ATOM 1800 N N . SER A 1 236 ? 24.302 -9.367 85.410 1.00 12.26 699 SER A N 1
ATOM 1801 C CA . SER A 1 236 ? 25.268 -10.432 85.711 1.00 12.43 699 SER A CA 1
ATOM 1802 C C . SER A 1 236 ? 26.595 -10.231 84.980 1.00 12.51 699 SER A C 1
ATOM 1803 O O . SER A 1 236 ? 27.503 -11.064 85.174 1.00 12.92 699 SER A O 1
ATOM 1806 N N . GLY A 1 237 ? 26.727 -9.157 84.184 1.00 11.52 700 GLY A N 1
ATOM 1807 C CA . GLY A 1 237 ? 27.951 -8.810 83.451 1.00 11.83 700 GLY A CA 1
ATOM 1808 C C . GLY A 1 237 ? 28.048 -9.443 82.087 1.00 11.57 700 GLY A C 1
ATOM 1809 O O . GLY A 1 237 ? 29.137 -9.435 81.494 1.00 13.16 700 GLY A O 1
ATOM 1810 N N . SER A 1 238 ? 26.969 -10.025 81.566 1.00 11.43 701 SER A N 1
ATOM 1811 C CA A SER A 1 238 ? 26.983 -10.643 80.233 0.50 11.59 701 SER A CA 1
ATOM 1812 C CA B SER A 1 238 ? 26.983 -10.636 80.223 0.50 12.25 701 SER A CA 1
ATOM 1813 C C . SER A 1 238 ? 26.626 -9.596 79.189 1.00 11.70 701 SER A C 1
ATOM 1814 O O . SER A 1 238 ? 25.646 -8.861 79.376 1.00 11.16 701 SER A O 1
ATOM 1819 N N . PHE A 1 239 ? 27.379 -9.548 78.113 1.00 11.02 702 PHE A N 1
ATOM 1820 C CA . PHE A 1 239 ? 27.178 -8.599 77.027 1.00 11.35 702 PHE A CA 1
ATOM 1821 C C . PHE A 1 239 ? 25.817 -8.777 76.407 1.00 12.06 702 PHE A C 1
ATOM 1822 O O . PHE A 1 239 ? 25.414 -9.942 76.071 1.00 13.72 702 PHE A O 1
ATOM 1830 N N . LEU A 1 240 ? 25.111 -7.698 76.159 1.00 10.93 703 LEU A N 1
ATOM 1831 C CA . LEU A 1 240 ? 23.803 -7.717 75.446 1.00 11.45 703 LEU A CA 1
ATOM 1832 C C . LEU A 1 240 ? 23.937 -7.121 74.057 1.00 12.29 703 LEU A C 1
ATOM 1833 O O . LEU A 1 240 ? 23.456 -7.761 73.078 1.00 14.19 703 LEU A O 1
ATOM 1838 N N . SER A 1 241 ? 24.421 -5.885 73.918 1.00 11.72 704 SER A N 1
ATOM 1839 C CA . SER A 1 241 ? 24.306 -5.170 72.633 1.00 12.38 704 SER A CA 1
ATOM 1840 C C . SER A 1 241 ? 25.132 -3.900 72.665 1.00 11.36 704 SER A C 1
ATOM 1841 O O . SER A 1 241 ? 25.547 -3.468 73.759 1.00 11.35 704 SER A O 1
ATOM 1844 N N . TYR A 1 242 ? 25.359 -3.305 71.500 1.00 10.85 705 TYR A N 1
ATOM 1845 C CA . TYR A 1 242 ? 25.889 -1.934 71.369 1.00 11.23 705 TYR A CA 1
ATOM 1846 C C . TYR A 1 242 ? 24.767 -0.959 71.298 1.00 10.70 705 TYR A C 1
ATOM 1847 O O . TYR A 1 242 ? 23.769 -1.208 70.634 1.00 11.80 705 TYR A O 1
ATOM 1856 N N . ILE A 1 243 ? 25.032 0.248 71.781 1.00 10.83 706 ILE A N 1
ATOM 1857 C CA . ILE A 1 243 ? 24.362 1.458 71.240 1.00 11.24 706 ILE A CA 1
ATOM 1858 C C . ILE A 1 243 ? 25.045 1.824 69.946 1.00 11.53 706 ILE A C 1
ATOM 1859 O O . ILE A 1 243 ? 26.277 1.880 69.898 1.00 12.26 706 ILE A O 1
ATOM 1864 N N . ASN A 1 244 ? 24.301 1.953 68.863 1.00 11.37 707 ASN A N 1
ATOM 1865 C CA . ASN A 1 244 ? 24.916 2.089 67.533 1.00 11.68 707 ASN A CA 1
ATOM 1866 C C . ASN A 1 244 ? 25.406 3.525 67.367 1.00 11.39 707 ASN A C 1
ATOM 1867 O O . ASN A 1 244 ? 24.577 4.427 67.305 1.00 12.10 707 ASN A O 1
ATOM 1872 N N . THR A 1 245 ? 26.733 3.692 67.327 1.00 11.20 708 THR A N 1
ATOM 1873 C CA . THR A 1 245 ? 27.414 4.992 67.165 1.00 11.27 708 THR A CA 1
ATOM 1874 C C . THR A 1 245 ? 28.138 5.056 65.835 1.00 12.36 708 THR A C 1
ATOM 1875 O O . THR A 1 245 ? 28.877 6.003 65.615 1.00 12.56 708 THR A O 1
ATOM 1879 N N . SER A 1 246 ? 27.908 4.111 64.926 1.00 13.24 709 SER A N 1
ATOM 1880 C CA . SER A 1 246 ? 28.728 3.945 63.700 1.00 14.69 709 SER A CA 1
ATOM 1881 C C . SER A 1 246 ? 28.538 5.071 62.686 1.00 14.41 709 SER A C 1
ATOM 1882 O O . SER A 1 246 ? 29.423 5.208 61.844 1.00 18.16 709 SER A O 1
ATOM 1885 N N . ALA A 1 247 ? 27.438 5.813 62.701 1.00 14.38 710 ALA A N 1
ATOM 1886 C CA . ALA A 1 247 ? 27.202 6.874 61.683 1.00 14.75 710 ALA A CA 1
ATOM 1887 C C . ALA A 1 247 ? 27.927 8.156 62.071 1.00 14.18 710 ALA A C 1
ATOM 1888 O O . ALA A 1 247 ? 28.112 9.028 61.228 1.00 16.04 710 ALA A O 1
ATOM 1890 N N . ASP A 1 248 ? 28.302 8.296 63.325 1.00 12.24 711 ASP A N 1
ATOM 1891 C CA . ASP A 1 248 ? 28.992 9.488 63.815 1.00 12.35 711 ASP A CA 1
ATOM 1892 C C . ASP A 1 248 ? 29.803 9.047 65.026 1.00 11.21 711 ASP A C 1
ATOM 1893 O O . ASP A 1 248 ? 29.394 9.204 66.184 1.00 11.05 711 ASP A O 1
ATOM 1898 N N . PRO A 1 249 ? 30.943 8.422 64.784 1.00 11.60 712 PRO A N 1
ATOM 1899 C CA . PRO A 1 249 ? 31.647 7.711 65.837 1.00 11.18 712 PRO A CA 1
ATOM 1900 C C . PRO A 1 249 ? 32.088 8.615 66.974 1.00 10.72 712 PRO A C 1
ATOM 1901 O O . PRO A 1 249 ? 32.386 9.805 66.784 1.00 11.18 712 PRO A O 1
ATOM 1905 N N . LEU A 1 250 ? 32.221 7.988 68.149 1.00 9.79 713 LEU A N 1
ATOM 1906 C CA . LEU A 1 250 ? 32.822 8.633 69.319 1.00 9.48 713 LEU A CA 1
ATOM 1907 C C . LEU A 1 250 ? 34.330 8.661 69.137 1.00 9.76 713 LEU A C 1
ATOM 1908 O O . LEU A 1 250 ? 34.878 7.839 68.386 1.00 10.29 713 LEU A O 1
ATOM 1913 N N . TYR A 1 251 ? 34.996 9.477 69.926 1.00 10.47 714 TYR A N 1
ATOM 1914 C CA . TYR A 1 251 ? 36.460 9.527 69.996 1.00 10.87 714 TYR A CA 1
ATOM 1915 C C . TYR A 1 251 ? 36.842 9.833 71.425 1.00 10.11 714 TYR A C 1
ATOM 1916 O O . TYR A 1 251 ? 36.811 10.992 71.863 1.00 9.71 714 TYR A O 1
ATOM 1925 N N . GLY A 1 252 ? 37.230 8.811 72.184 1.00 9.45 715 GLY A N 1
ATOM 1926 C CA . GLY A 1 252 ? 37.648 8.992 73.584 1.00 9.18 715 GLY A CA 1
ATOM 1927 C C . GLY A 1 252 ? 36.515 9.470 74.475 1.00 8.68 715 GLY A C 1
ATOM 1928 O O . GLY A 1 252 ? 36.628 10.504 75.145 1.00 9.44 715 GLY A O 1
ATOM 1929 N N . PRO A 1 253 ? 35.393 8.753 74.553 1.00 8.07 716 PRO A N 1
ATOM 1930 C CA . PRO A 1 253 ? 34.284 9.147 75.420 1.00 7.97 716 PRO A CA 1
ATOM 1931 C C . PRO A 1 253 ? 34.619 9.134 76.907 1.00 7.77 716 PRO A C 1
ATOM 1932 O O . PRO A 1 253 ? 35.410 8.260 77.341 1.00 8.05 716 PRO A O 1
ATOM 1936 N N . GLN A 1 254 ? 34.024 10.065 77.656 1.00 7.64 717 GLN A N 1
ATOM 1937 C CA . GLN A 1 254 ? 34.153 10.159 79.120 1.00 7.37 717 GLN A CA 1
ATOM 1938 C C . GLN A 1 254 ? 32.838 9.805 79.763 1.00 7.59 717 GLN A C 1
ATOM 1939 O O . GLN A 1 254 ? 32.422 8.655 79.678 1.00 7.92 717 GLN A O 1
ATOM 1945 N N . GLY A 1 255 ? 32.204 10.731 80.426 1.00 7.19 718 GLY A N 1
ATOM 1946 C CA . GLY A 1 255 ? 31.038 10.403 81.221 1.00 6.82 718 GLY A CA 1
ATOM 1947 C C . GLY A 1 255 ? 29.833 9.975 80.397 1.00 6.96 718 GLY A C 1
ATOM 1948 O O . GLY A 1 255 ? 29.745 10.282 79.190 1.00 7.48 718 GLY A O 1
ATOM 1949 N N . LEU A 1 256 ? 28.909 9.259 81.022 1.00 7.10 719 LEU A N 1
ATOM 1950 C CA . LEU A 1 256 ? 27.702 8.722 80.397 1.00 7.72 719 LEU A CA 1
ATOM 1951 C C . LEU A 1 256 ? 26.594 8.727 81.413 1.00 7.78 719 LEU A C 1
ATOM 1952 O O . LEU A 1 256 ? 26.875 8.457 82.601 1.00 8.81 719 LEU A O 1
ATOM 1957 N N . ALA A 1 257 ? 25.367 9.038 80.997 1.00 7.91 720 ALA A N 1
ATOM 1958 C CA . ALA A 1 257 ? 24.213 9.017 81.883 1.00 7.75 720 ALA A CA 1
ATOM 1959 C C . ALA A 1 257 ? 22.953 8.586 81.149 1.00 8.00 720 ALA A C 1
ATOM 1960 O O . ALA A 1 257 ? 22.886 8.716 79.923 1.00 8.89 720 ALA A O 1
ATOM 1962 N N . LEU A 1 258 ? 22.000 8.055 81.897 1.00 8.99 721 LEU A N 1
ATOM 1963 C CA . LEU A 1 258 ? 20.622 7.828 81.420 1.00 9.11 721 LEU A CA 1
ATOM 1964 C C . LEU A 1 258 ? 19.765 9.045 81.727 1.00 9.24 721 LEU A C 1
ATOM 1965 O O . LEU A 1 258 ? 19.782 9.522 82.876 1.00 9.65 721 LEU A O 1
ATOM 1970 N N . THR A 1 259 ? 19.020 9.511 80.762 1.00 8.89 722 THR A N 1
ATOM 1971 C CA . THR A 1 259 ? 18.160 10.701 80.931 1.00 9.29 722 THR A CA 1
ATOM 1972 C C . THR A 1 259 ? 16.759 10.283 81.405 1.00 9.58 722 THR A C 1
ATOM 1973 O O . THR A 1 259 ? 16.347 9.106 81.331 1.00 9.97 722 THR A O 1
ATOM 1977 N N . SER A 1 260 ? 16.025 11.278 81.901 1.00 9.60 723 SER A N 1
ATOM 1978 C CA . SER A 1 260 ? 14.651 11.028 82.370 1.00 10.28 723 SER A CA 1
ATOM 1979 C C . SER A 1 260 ? 13.698 10.744 81.204 1.00 11.49 723 SER A C 1
ATOM 1980 O O . SER A 1 260 ? 12.591 10.253 81.503 1.00 12.52 723 SER A O 1
ATOM 1983 N N . ASP A 1 261 ? 14.084 11.016 79.975 1.00 11.58 724 ASP A N 1
ATOM 1984 C CA . ASP A 1 261 ? 13.272 10.657 78.784 1.00 11.80 724 ASP A CA 1
ATOM 1985 C C . ASP A 1 261 ? 13.826 9.426 78.091 1.00 12.18 724 ASP A C 1
ATOM 1986 O O . ASP A 1 261 ? 13.477 9.211 76.928 1.00 14.20 724 ASP A O 1
ATOM 1991 N N . GLY A 1 262 ? 14.626 8.622 78.769 1.00 11.05 725 GLY A N 1
ATOM 1992 C CA . GLY A 1 262 ? 14.959 7.252 78.332 1.00 11.99 725 GLY A CA 1
ATOM 1993 C C . GLY A 1 262 ? 16.039 7.220 77.284 1.00 11.48 725 GLY A C 1
ATOM 1994 O O . GLY A 1 262 ? 16.107 6.232 76.538 1.00 12.46 725 GLY A O 1
ATOM 1995 N N . HIS A 1 263 ? 16.922 8.197 77.257 1.00 10.31 726 HIS A N 1
ATOM 1996 C CA . HIS A 1 263 ? 18.035 8.256 76.320 1.00 10.33 726 HIS A CA 1
ATOM 1997 C C . HIS A 1 263 ? 19.350 8.046 77.065 1.00 9.84 726 HIS A C 1
ATOM 1998 O O . HIS A 1 263 ? 19.390 8.109 78.325 1.00 10.57 726 HIS A O 1
ATOM 2005 N N . VAL A 1 264 ? 20.393 7.740 76.311 1.00 9.64 727 VAL A N 1
ATOM 2006 C CA . VAL A 1 264 ? 21.762 7.691 76.863 1.00 9.11 727 VAL A CA 1
ATOM 2007 C C . VAL A 1 264 ? 22.478 8.923 76.349 1.00 9.07 727 VAL A C 1
ATOM 2008 O O . VAL A 1 264 ? 22.521 9.125 75.106 1.00 9.89 727 VAL A O 1
ATOM 2012 N N . VAL A 1 265 ? 23.101 9.690 77.234 1.00 8.64 728 VAL A N 1
ATOM 2013 C CA . VAL A 1 265 ? 23.928 10.846 76.853 1.00 8.18 728 VAL A CA 1
ATOM 2014 C C . VAL A 1 265 ? 25.372 10.525 77.180 1.00 8.22 728 VAL A C 1
ATOM 2015 O O . VAL A 1 265 ? 25.643 10.009 78.278 1.00 8.50 728 VAL A O 1
ATOM 2019 N N . VAL A 1 266 ? 26.268 10.816 76.255 1.00 7.79 729 VAL A N 1
ATOM 2020 C CA . VAL A 1 266 ? 27.709 10.569 76.433 1.00 7.80 729 VAL A CA 1
ATOM 2021 C C . VAL A 1 266 ? 28.512 11.800 76.117 1.00 7.97 729 VAL A C 1
ATOM 2022 O O . VAL A 1 266 ? 28.178 12.563 75.199 1.00 7.98 729 VAL A O 1
ATOM 2026 N N . ALA A 1 267 ? 29.557 12.040 76.913 1.00 7.66 730 ALA A N 1
ATOM 2027 C CA . ALA A 1 267 ? 30.580 13.036 76.606 1.00 7.96 730 ALA A CA 1
ATOM 2028 C C . ALA A 1 267 ? 31.497 12.498 75.514 1.00 8.62 730 ALA A C 1
ATOM 2029 O O . ALA A 1 267 ? 32.338 11.630 75.807 1.00 8.66 730 ALA A O 1
ATOM 2031 N N . ASP A 1 268 ? 31.367 12.977 74.292 1.00 8.74 731 ASP A N 1
ATOM 2032 C CA . ASP A 1 268 ? 32.240 12.541 73.177 1.00 8.62 731 ASP A CA 1
ATOM 2033 C C . ASP A 1 268 ? 33.459 13.472 73.194 1.00 9.31 731 ASP A C 1
ATOM 2034 O O . ASP A 1 268 ? 33.573 14.391 72.356 1.00 10.02 731 ASP A O 1
ATOM 2039 N N . SER A 1 269 ? 34.315 13.318 74.173 1.00 9.34 732 SER A N 1
ATOM 2040 C CA A SER A 1 269 ? 35.283 14.379 74.531 0.50 9.07 732 SER A CA 1
ATOM 2041 C CA B SER A 1 269 ? 35.285 14.371 74.548 0.50 9.94 732 SER A CA 1
ATOM 2042 C C . SER A 1 269 ? 36.239 14.678 73.379 1.00 9.90 732 SER A C 1
ATOM 2043 O O . SER A 1 269 ? 36.558 15.863 73.153 1.00 10.29 732 SER A O 1
ATOM 2048 N N . GLY A 1 270 ? 36.694 13.687 72.660 1.00 9.90 733 GLY A N 1
ATOM 2049 C CA . GLY A 1 270 ? 37.630 13.916 71.551 1.00 11.36 733 GLY A CA 1
ATOM 2050 C C . GLY A 1 270 ? 37.014 14.706 70.407 1.00 11.37 733 GLY A C 1
ATOM 2051 O O . GLY A 1 270 ? 37.735 15.301 69.615 1.00 14.23 733 GLY A O 1
ATOM 2052 N N . ASN A 1 271 ? 35.700 14.754 70.322 1.00 11.39 734 ASN A N 1
ATOM 2053 C CA . ASN A 1 271 ? 34.958 15.492 69.275 1.00 11.34 734 ASN A CA 1
ATOM 2054 C C . ASN A 1 271 ? 34.310 16.750 69.879 1.00 10.55 734 ASN A C 1
ATOM 2055 O O . ASN A 1 271 ? 33.499 17.366 69.182 1.00 11.82 734 ASN A O 1
ATOM 2060 N N . HIS A 1 272 ? 34.618 17.110 71.123 1.00 9.85 735 HIS A N 1
ATOM 2061 C CA . HIS A 1 272 ? 34.145 18.380 71.744 1.00 10.03 735 HIS A CA 1
ATOM 2062 C C . HIS A 1 272 ? 32.629 18.495 71.631 1.00 9.74 735 HIS A C 1
ATOM 2063 O O . HIS A 1 272 ? 32.114 19.609 71.398 1.00 10.20 735 HIS A O 1
ATOM 2070 N N . CYS A 1 273 ? 31.882 17.436 71.954 1.00 9.27 736 CYS A N 1
ATOM 2071 C CA . CYS A 1 273 ? 30.433 17.471 71.972 1.00 9.46 736 CYS A CA 1
ATOM 2072 C C . CYS A 1 273 ? 29.895 16.429 72.927 1.00 9.36 736 CYS A C 1
ATOM 2073 O O . CYS A 1 273 ? 30.624 15.530 73.309 1.00 8.81 736 CYS A O 1
ATOM 2076 N N . PHE A 1 274 ? 28.627 16.571 73.271 1.00 9.33 737 PHE A N 1
ATOM 2077 C CA . PHE A 1 274 ? 27.866 15.465 73.859 1.00 9.37 737 PHE A CA 1
ATOM 2078 C C . PHE A 1 274 ? 26.895 14.956 72.831 1.00 8.93 737 PHE A C 1
ATOM 2079 O O . PHE A 1 274 ? 26.444 15.700 71.958 1.00 9.35 737 PHE A O 1
ATOM 2087 N N . LYS A 1 275 ? 26.608 13.660 72.911 1.00 9.23 738 LYS A N 1
ATOM 2088 C CA . LYS A 1 275 ? 25.744 12.941 71.972 1.00 8.79 738 LYS A CA 1
ATOM 2089 C C . LYS A 1 275 ? 24.647 12.251 72.756 1.00 8.53 738 LYS A C 1
ATOM 2090 O O . LYS A 1 275 ? 24.937 11.645 73.808 1.00 8.41 738 LYS A O 1
ATOM 2096 N N . VAL A 1 276 ? 23.433 12.307 72.252 1.00 8.75 739 VAL A N 1
ATOM 2097 C CA . VAL A 1 276 ? 22.241 11.736 72.912 1.00 8.89 739 VAL A CA 1
ATOM 2098 C C . VAL A 1 276 ? 21.653 10.656 71.993 1.00 9.37 739 VAL A C 1
ATOM 2099 O O . VAL A 1 276 ? 21.384 10.939 70.818 1.00 10.02 739 VAL A O 1
ATOM 2103 N N . TYR A 1 277 ? 21.497 9.464 72.536 1.00 9.63 740 TYR A N 1
ATOM 2104 C CA . TYR A 1 277 ? 21.133 8.225 71.832 1.00 9.64 740 TYR A CA 1
ATOM 2105 C C . TYR A 1 277 ? 19.814 7.673 72.308 1.00 10.98 740 TYR A C 1
ATOM 2106 O O . TYR A 1 277 ? 19.488 7.703 73.512 1.00 10.23 740 TYR A O 1
ATOM 2115 N N . ARG A 1 278 ? 19.088 7.081 71.352 1.00 12.06 741 ARG A N 1
ATOM 2116 C CA . ARG A 1 278 ? 17.984 6.172 71.657 1.00 14.14 741 ARG A CA 1
ATOM 2117 C C . ARG A 1 278 ? 18.475 5.035 72.548 1.00 13.73 741 ARG A C 1
ATOM 2118 O O . ARG A 1 278 ? 19.567 4.521 72.333 1.00 14.03 741 ARG A O 1
ATOM 2126 N N . TYR A 1 279 ? 17.620 4.645 73.496 1.00 14.73 742 TYR A N 1
ATOM 2127 C CA . TYR A 1 279 ? 17.899 3.511 74.407 1.00 15.08 742 TYR A CA 1
ATOM 2128 C C . TYR A 1 279 ? 16.553 2.800 74.747 1.00 16.84 742 TYR A C 1
ATOM 2129 O O . TYR A 1 279 ? 16.465 1.701 74.402 1.00 19.36 742 TYR A O 1
ATOM 2138 N N . LEU A 1 280 ? 15.659 3.429 75.472 1.00 19.32 743 LEU A N 1
ATOM 2139 C CA . LEU A 1 280 ? 14.449 2.769 76.036 1.00 23.60 743 LEU A CA 1
ATOM 2140 C C . LEU A 1 280 ? 13.405 2.603 74.919 1.00 29.65 743 LEU A C 1
ATOM 2141 O O . LEU A 1 280 ? 12.593 1.657 75.027 1.00 32.57 743 LEU A O 1
ATOM 2146 N N . GLN A 1 281 ? 13.416 3.464 73.894 1.00 33.79 744 GLN A N 1
ATOM 2147 C CA . GLN A 1 281 ? 12.435 3.405 72.753 1.00 43.74 744 GLN A CA 1
ATOM 2148 C C . GLN A 1 281 ? 13.129 3.707 71.418 1.00 46.96 744 GLN A C 1
ATOM 2149 O O . GLN A 1 281 ? 14.133 4.389 71.317 1.00 43.21 744 GLN A O 1
ATOM 2156 N N . GLU B 1 6 ? 53.889 5.460 60.517 1.00 45.96 469 GLU B N 1
ATOM 2157 C CA . GLU B 1 6 ? 54.441 6.671 59.839 1.00 45.34 469 GLU B CA 1
ATOM 2158 C C . GLU B 1 6 ? 53.905 6.763 58.399 1.00 37.57 469 GLU B C 1
ATOM 2159 O O . GLU B 1 6 ? 53.539 5.715 57.830 1.00 38.11 469 GLU B O 1
ATOM 2165 N N . ASP B 1 7 ? 53.924 7.957 57.812 1.00 30.15 470 ASP B N 1
ATOM 2166 C CA . ASP B 1 7 ? 53.616 8.135 56.370 1.00 26.66 470 ASP B CA 1
ATOM 2167 C C . ASP B 1 7 ? 54.644 9.122 55.776 1.00 24.86 470 ASP B C 1
ATOM 2168 O O . ASP B 1 7 ? 55.758 9.205 56.284 1.00 24.32 470 ASP B O 1
ATOM 2173 N N . ASP B 1 8 ? 54.294 9.834 54.709 1.00 21.93 471 ASP B N 1
ATOM 2174 C CA . ASP B 1 8 ? 55.249 10.729 54.028 1.00 19.47 471 ASP B CA 1
ATOM 2175 C C . ASP B 1 8 ? 55.179 12.129 54.613 1.00 19.21 471 ASP B C 1
ATOM 2176 O O . ASP B 1 8 ? 55.875 13.009 54.103 1.00 18.05 471 ASP B O 1
ATOM 2181 N N . LEU B 1 9 ? 54.360 12.374 55.640 1.00 17.74 472 LEU B N 1
ATOM 2182 C CA . LEU B 1 9 ? 54.185 13.742 56.199 1.00 17.46 472 LEU B CA 1
ATOM 2183 C C . LEU B 1 9 ? 55.484 14.188 56.882 1.00 17.48 472 LEU B C 1
ATOM 2184 O O . LEU B 1 9 ? 56.027 13.410 57.719 1.00 20.65 472 LEU B O 1
ATOM 2189 N N . ILE B 1 10 ? 55.972 15.352 56.537 1.00 16.37 473 ILE B N 1
ATOM 2190 C CA . ILE B 1 10 ? 57.099 15.983 57.250 1.00 17.36 473 ILE B CA 1
ATOM 2191 C C . ILE B 1 10 ? 56.505 16.827 58.375 1.00 18.56 473 ILE B C 1
ATOM 2192 O O . ILE B 1 10 ? 56.984 16.698 59.566 1.00 20.28 473 ILE B O 1
ATOM 2197 N N . PHE B 1 11 ? 55.625 17.763 58.071 1.00 17.77 474 PHE B N 1
ATOM 2198 C CA . PHE B 1 11 ? 55.029 18.628 59.120 1.00 18.83 474 PHE B CA 1
ATOM 2199 C C . PHE B 1 11 ? 53.692 19.207 58.667 1.00 19.01 474 PHE B C 1
ATOM 2200 O O . PHE B 1 11 ? 53.375 19.134 57.467 1.00 18.23 474 PHE B O 1
ATOM 2208 N N . ARG B 1 12 ? 52.918 19.714 59.616 1.00 19.21 475 ARG B N 1
ATOM 2209 C CA . ARG B 1 12 ? 51.633 20.403 59.366 1.00 20.25 475 ARG B CA 1
ATOM 2210 C C . ARG B 1 12 ? 51.627 21.724 60.117 1.00 20.97 475 ARG B C 1
ATOM 2211 O O . ARG B 1 12 ? 52.219 21.790 61.232 1.00 20.81 475 ARG B O 1
ATOM 2219 N N . VAL B 1 13 ? 50.993 22.735 59.559 1.00 19.79 476 VAL B N 1
ATOM 2220 C CA . VAL B 1 13 ? 50.920 24.095 60.103 1.00 20.13 476 VAL B CA 1
ATOM 2221 C C . VAL B 1 13 ? 49.476 24.568 59.984 1.00 20.93 476 VAL B C 1
ATOM 2222 O O . VAL B 1 13 ? 48.875 24.493 58.900 1.00 19.60 476 VAL B O 1
ATOM 2226 N N . GLY B 1 14 ? 48.930 25.053 61.083 1.00 20.73 477 GLY B N 1
ATOM 2227 C CA . GLY B 1 14 ? 47.664 25.765 61.110 1.00 19.17 477 GLY B CA 1
ATOM 2228 C C . GLY B 1 14 ? 46.665 25.122 62.054 1.00 20.05 477 GLY B C 1
ATOM 2229 O O . GLY B 1 14 ? 46.606 23.889 62.217 1.00 19.37 477 GLY B O 1
ATOM 2230 N N . THR B 1 15 ? 45.785 25.958 62.566 1.00 21.70 478 THR B N 1
ATOM 2231 C CA . THR B 1 15 ? 44.549 25.559 63.268 1.00 22.66 478 THR B CA 1
ATOM 2232 C C . THR B 1 15 ? 43.463 26.534 62.842 1.00 21.97 478 THR B C 1
ATOM 2233 O O . THR B 1 15 ? 43.792 27.627 62.269 1.00 22.25 478 THR B O 1
ATOM 2237 N N . LYS B 1 16 ? 42.244 26.247 63.219 1.00 22.38 479 LYS B N 1
ATOM 2238 C CA . LYS B 1 16 ? 41.092 27.061 62.843 1.00 22.07 479 LYS B CA 1
ATOM 2239 C C . LYS B 1 16 ? 41.116 28.427 63.538 1.00 23.11 479 LYS B C 1
ATOM 2240 O O . LYS B 1 16 ? 41.216 28.469 64.811 1.00 23.35 479 LYS B O 1
ATOM 2246 N N . GLY B 1 17 ? 40.975 29.509 62.776 1.00 22.20 480 GLY B N 1
ATOM 2247 C CA . GLY B 1 17 ? 40.790 30.853 63.359 1.00 22.39 480 GLY B CA 1
ATOM 2248 C C . GLY B 1 17 ? 41.252 31.939 62.410 1.00 22.45 480 GLY B C 1
ATOM 2249 O O . GLY B 1 17 ? 41.461 31.649 61.208 1.00 21.44 480 GLY B O 1
ATOM 2250 N N . ARG B 1 18 ? 41.399 33.153 62.911 1.00 23.01 481 ARG B N 1
ATOM 2251 C CA . ARG B 1 18 ? 41.531 34.354 62.073 1.00 23.88 481 ARG B CA 1
ATOM 2252 C C . ARG B 1 18 ? 42.856 35.045 62.339 1.00 24.04 481 ARG B C 1
ATOM 2253 O O . ARG B 1 18 ? 43.148 35.981 61.619 1.00 24.55 481 ARG B O 1
ATOM 2261 N N . ASN B 1 19 ? 43.668 34.570 63.274 1.00 24.93 482 ASN B N 1
ATOM 2262 C CA . ASN B 1 19 ? 44.959 35.233 63.588 1.00 25.91 482 ASN B CA 1
ATOM 2263 C C . ASN B 1 19 ? 46.070 34.697 62.682 1.00 24.36 482 ASN B C 1
ATOM 2264 O O . ASN B 1 19 ? 45.804 33.735 61.897 1.00 23.20 482 ASN B O 1
ATOM 2269 N N . LYS B 1 20 ? 47.246 35.330 62.726 1.00 22.61 483 LYS B N 1
ATOM 2270 C CA . LYS B 1 20 ? 48.390 34.862 61.925 1.00 22.54 483 LYS B CA 1
ATOM 2271 C C . LYS B 1 20 ? 48.661 33.407 62.291 1.00 23.30 483 LYS B C 1
ATOM 2272 O O . LYS B 1 20 ? 48.614 33.065 63.499 1.00 22.81 483 LYS B O 1
ATOM 2278 N N . GLY B 1 21 ? 48.892 32.563 61.281 1.00 22.20 484 GLY B N 1
ATOM 2279 C CA . GLY B 1 21 ? 49.153 31.134 61.506 1.00 21.87 484 GLY B CA 1
ATOM 2280 C C . GLY B 1 21 ? 47.877 30.347 61.706 1.00 21.54 484 GLY B C 1
ATOM 2281 O O . GLY B 1 21 ? 47.987 29.131 61.924 1.00 23.37 484 GLY B O 1
ATOM 2282 N N . GLU B 1 22 ? 46.723 30.957 61.500 1.00 21.20 485 GLU B N 1
ATOM 2283 C CA . GLU B 1 22 ? 45.413 30.260 61.592 1.00 21.18 485 GLU B CA 1
ATOM 2284 C C . GLU B 1 22 ? 44.696 30.355 60.238 1.00 19.37 485 GLU B C 1
ATOM 2285 O O . GLU B 1 22 ? 44.996 31.289 59.443 1.00 19.78 485 GLU B O 1
ATOM 2291 N N . PHE B 1 23 ? 43.746 29.494 60.022 1.00 17.59 486 PHE B N 1
ATOM 2292 C CA . PHE B 1 23 ? 42.964 29.444 58.762 1.00 18.19 486 PHE B CA 1
ATOM 2293 C C . PHE B 1 23 ? 41.483 29.250 59.041 1.00 19.17 486 PHE B C 1
ATOM 2294 O O . PHE B 1 23 ? 41.109 28.500 59.973 1.00 20.15 486 PHE B O 1
ATOM 2302 N N . THR B 1 24 ? 40.647 29.772 58.152 1.00 19.73 487 THR B N 1
ATOM 2303 C CA . THR B 1 24 ? 39.217 29.458 58.094 1.00 20.14 487 THR B CA 1
ATOM 2304 C C . THR B 1 24 ? 38.903 28.602 56.861 1.00 20.99 487 THR B C 1
ATOM 2305 O O . THR B 1 24 ? 38.371 27.488 57.015 1.00 19.87 487 THR B O 1
ATOM 2309 N N . ASN B 1 25 ? 39.285 29.029 55.666 1.00 19.45 488 ASN B N 1
ATOM 2310 C CA . ASN B 1 25 ? 39.009 28.224 54.446 1.00 19.71 488 ASN B CA 1
ATOM 2311 C C . ASN B 1 25 ? 40.215 28.241 53.521 1.00 18.38 488 ASN B C 1
ATOM 2312 O O . ASN B 1 25 ? 40.301 29.109 52.660 1.00 18.40 488 ASN B O 1
ATOM 2317 N N . LEU B 1 26 ? 41.174 27.355 53.770 1.00 19.06 489 LEU B N 1
ATOM 2318 C CA . LEU B 1 26 ? 42.366 27.238 52.869 1.00 16.69 489 LEU B CA 1
ATOM 2319 C C . LEU B 1 26 ? 41.881 26.928 51.464 1.00 16.76 489 LEU B C 1
ATOM 2320 O O . LEU B 1 26 ? 41.131 25.950 51.300 1.00 18.35 489 LEU B O 1
ATOM 2325 N N . GLN B 1 27 ? 42.417 27.654 50.483 1.00 14.73 490 GLN B N 1
ATOM 2326 C CA . GLN B 1 27 ? 42.030 27.433 49.067 1.00 15.63 490 GLN B CA 1
ATOM 2327 C C . GLN B 1 27 ? 43.324 27.210 48.274 1.00 12.95 490 GLN B C 1
ATOM 2328 O O . GLN B 1 27 ? 43.884 26.101 48.357 1.00 14.57 490 GLN B O 1
ATOM 2334 N N . GLY B 1 28 ? 43.823 28.241 47.616 1.00 14.88 491 GLY B N 1
ATOM 2335 C CA . GLY B 1 28 ? 45.020 28.107 46.795 1.00 13.87 491 GLY B CA 1
ATOM 2336 C C . GLY B 1 28 ? 46.271 28.003 47.614 1.00 14.08 491 GLY B C 1
ATOM 2337 O O . GLY B 1 28 ? 46.363 28.578 48.740 1.00 14.52 491 GLY B O 1
ATOM 2338 N N . VAL B 1 29 ? 47.191 27.246 47.075 1.00 14.07 492 VAL B N 1
ATOM 2339 C CA . VAL B 1 29 ? 48.534 27.021 47.655 1.00 14.46 492 VAL B CA 1
ATOM 2340 C C . VAL B 1 29 ? 49.542 27.255 46.553 1.00 14.79 492 VAL B C 1
ATOM 2341 O O . VAL B 1 29 ? 49.422 26.629 45.446 1.00 15.60 492 VAL B O 1
ATOM 2345 N N . ALA B 1 30 ? 50.532 28.101 46.807 1.00 13.93 493 ALA B N 1
ATOM 2346 C CA . ALA B 1 30 ? 51.654 28.307 45.874 1.00 13.45 493 ALA B CA 1
ATOM 2347 C C . ALA B 1 30 ? 52.966 28.097 46.611 1.00 13.86 493 ALA B C 1
ATOM 2348 O O . ALA B 1 30 ? 52.977 28.151 47.843 1.00 13.89 493 ALA B O 1
ATOM 2350 N N . ALA B 1 31 ? 54.011 27.813 45.882 1.00 13.55 494 ALA B N 1
ATOM 2351 C CA . ALA B 1 31 ? 55.372 27.666 46.436 1.00 14.10 494 ALA B CA 1
ATOM 2352 C C . ALA B 1 31 ? 56.321 28.367 45.496 1.00 15.07 494 ALA B C 1
ATOM 2353 O O . ALA B 1 31 ? 56.213 28.182 44.279 1.00 16.70 494 ALA B O 1
ATOM 2355 N N . SER B 1 32 ? 57.231 29.172 46.041 1.00 15.31 495 SER B N 1
ATOM 2356 C CA . SER B 1 32 ? 58.044 30.069 45.195 1.00 14.92 495 SER B CA 1
ATOM 2357 C C . SER B 1 32 ? 59.466 29.528 45.097 1.00 14.83 495 SER B C 1
ATOM 2358 O O . SER B 1 32 ? 59.917 28.716 45.969 1.00 16.41 495 SER B O 1
ATOM 2361 N N . THR B 1 33 ? 60.183 30.042 44.125 1.00 15.85 496 THR B N 1
ATOM 2362 C CA . THR B 1 33 ? 61.622 29.738 43.953 1.00 17.01 496 THR B CA 1
ATOM 2363 C C . THR B 1 33 ? 62.445 30.377 45.073 1.00 19.49 496 THR B C 1
ATOM 2364 O O . THR B 1 33 ? 63.617 29.977 45.236 1.00 20.36 496 THR B O 1
ATOM 2368 N N . ASN B 1 34 ? 61.911 31.291 45.856 1.00 19.36 497 ASN B N 1
ATOM 2369 C CA . ASN B 1 34 ? 62.651 31.868 47.014 1.00 21.88 497 ASN B CA 1
ATOM 2370 C C . ASN B 1 34 ? 62.351 31.088 48.282 1.00 20.27 497 ASN B C 1
ATOM 2371 O O . ASN B 1 34 ? 62.519 31.645 49.353 1.00 22.94 497 ASN B O 1
ATOM 2376 N N . GLY B 1 35 ? 61.768 29.907 48.160 1.00 17.45 498 GLY B N 1
ATOM 2377 C CA . GLY B 1 35 ? 61.595 29.020 49.325 1.00 17.36 498 GLY B CA 1
ATOM 2378 C C . GLY B 1 35 ? 60.460 29.405 50.217 1.00 18.08 498 GLY B C 1
ATOM 2379 O O . GLY B 1 35 ? 60.552 29.167 51.439 1.00 18.25 498 GLY B O 1
ATOM 2380 N N . LYS B 1 36 ? 59.374 29.923 49.629 1.00 16.91 499 LYS B N 1
ATOM 2381 C CA . LYS B 1 36 ? 58.169 30.284 50.398 1.00 18.18 499 LYS B CA 1
ATOM 2382 C C . LYS B 1 36 ? 56.974 29.403 49.984 1.00 16.56 499 LYS B C 1
ATOM 2383 O O . LYS B 1 36 ? 56.863 29.029 48.848 1.00 17.10 499 LYS B O 1
ATOM 2389 N N . ILE B 1 37 ? 56.088 29.226 50.918 1.00 16.67 500 ILE B N 1
ATOM 2390 C CA . ILE B 1 37 ? 54.732 28.630 50.731 1.00 15.53 500 ILE B CA 1
ATOM 2391 C C . ILE B 1 37 ? 53.714 29.735 50.974 1.00 16.28 500 ILE B C 1
ATOM 2392 O O . ILE B 1 37 ? 53.785 30.392 52.010 1.00 16.71 500 ILE B O 1
ATOM 2397 N N . LEU B 1 38 ? 52.788 29.907 50.036 1.00 15.55 501 LEU B N 1
ATOM 2398 C CA . LEU B 1 38 ? 51.756 30.962 50.093 1.00 15.31 501 LEU B CA 1
ATOM 2399 C C . LEU B 1 38 ? 50.416 30.298 50.151 1.00 16.40 501 LEU B C 1
ATOM 2400 O O . LEU B 1 38 ? 50.152 29.436 49.324 1.00 15.73 501 LEU B O 1
ATOM 2405 N N . ILE B 1 39 ? 49.597 30.699 51.109 1.00 15.28 502 ILE B N 1
ATOM 2406 C CA . ILE B 1 39 ? 48.256 30.115 51.321 1.00 15.68 502 ILE B CA 1
ATOM 2407 C C . ILE B 1 39 ? 47.225 31.222 51.188 1.00 15.92 502 ILE B C 1
ATOM 2408 O O . ILE B 1 39 ? 47.284 32.241 51.962 1.00 16.54 502 ILE B O 1
ATOM 2413 N N . ALA B 1 40 ? 46.276 31.055 50.279 1.00 14.78 503 ALA B N 1
ATOM 2414 C CA . ALA B 1 40 ? 45.118 31.961 50.197 1.00 16.11 503 ALA B CA 1
ATOM 2415 C C . ALA B 1 40 ? 44.013 31.410 51.076 1.00 16.77 503 ALA B C 1
ATOM 2416 O O . ALA B 1 40 ? 43.706 30.191 51.034 1.00 16.96 503 ALA B O 1
ATOM 2418 N N . ASP B 1 41 ? 43.319 32.293 51.800 1.00 16.53 504 ASP B N 1
ATOM 2419 C CA . ASP B 1 41 ? 42.196 31.880 52.674 1.00 17.54 504 ASP B CA 1
ATOM 2420 C C . ASP B 1 41 ? 40.958 32.665 52.287 1.00 18.56 504 ASP B C 1
ATOM 2421 O O . ASP B 1 41 ? 40.972 33.923 52.427 1.00 19.38 504 ASP B O 1
ATOM 2426 N N . SER B 1 42 ? 40.009 32.025 51.653 1.00 18.22 505 SER B N 1
ATOM 2427 C CA . SER B 1 42 ? 38.856 32.719 51.052 1.00 18.50 505 SER B CA 1
ATOM 2428 C C . SER B 1 42 ? 38.007 33.400 52.126 1.00 21.26 505 SER B C 1
ATOM 2429 O O . SER B 1 42 ? 37.319 34.387 51.800 1.00 21.01 505 SER B O 1
ATOM 2432 N N . ASN B 1 43 ? 38.002 32.872 53.338 1.00 20.91 506 ASN B N 1
ATOM 2433 C CA . ASN B 1 43 ? 37.091 33.373 54.393 1.00 23.00 506 ASN B CA 1
ATOM 2434 C C . ASN B 1 43 ? 37.827 34.331 55.327 1.00 22.97 506 ASN B C 1
ATOM 2435 O O . ASN B 1 43 ? 37.161 35.171 55.892 1.00 25.23 506 ASN B O 1
ATOM 2440 N N . ASN B 1 44 ? 39.152 34.259 55.439 1.00 20.81 507 ASN B N 1
ATOM 2441 C CA . ASN B 1 44 ? 39.929 35.226 56.270 1.00 21.29 507 ASN B CA 1
ATOM 2442 C C . ASN B 1 44 ? 40.379 36.386 55.370 1.00 24.00 507 ASN B C 1
ATOM 2443 O O . ASN B 1 44 ? 40.960 37.321 55.884 1.00 23.13 507 ASN B O 1
ATOM 2448 N N . GLN B 1 45 ? 40.196 36.283 54.041 1.00 21.75 508 GLN B N 1
ATOM 2449 C CA . GLN B 1 45 ? 40.508 37.389 53.093 1.00 21.78 508 GLN B CA 1
ATOM 2450 C C . GLN B 1 45 ? 41.965 37.764 53.226 1.00 20.44 508 GLN B C 1
ATOM 2451 O O . GLN B 1 45 ? 42.303 38.956 53.349 1.00 21.94 508 GLN B O 1
ATOM 2457 N N . CYS B 1 46 ? 42.851 36.786 53.109 1.00 18.77 509 CYS B N 1
ATOM 2458 C CA . CYS B 1 46 ? 44.291 37.055 53.265 1.00 18.87 509 CYS B CA 1
ATOM 2459 C C . CYS B 1 46 ? 45.127 36.006 52.589 1.00 19.60 509 CYS B C 1
ATOM 2460 O O . CYS B 1 46 ? 44.609 34.941 52.230 1.00 20.24 509 CYS B O 1
ATOM 2463 N N . VAL B 1 47 ? 46.348 36.382 52.343 1.00 19.22 510 VAL B N 1
ATOM 2464 C CA . VAL B 1 47 ? 47.402 35.457 51.902 1.00 17.37 510 VAL B CA 1
ATOM 2465 C C . VAL B 1 47 ? 48.442 35.441 53.018 1.00 18.28 510 VAL B C 1
ATOM 2466 O O . VAL B 1 47 ? 48.871 36.530 53.484 1.00 18.95 510 VAL B O 1
ATOM 2470 N N . GLN B 1 48 ? 48.825 34.245 53.449 1.00 17.95 511 GLN B N 1
ATOM 2471 C CA . GLN B 1 48 ? 49.888 34.046 54.442 1.00 17.65 511 GLN B CA 1
ATOM 2472 C C . GLN B 1 48 ? 51.069 33.398 53.777 1.00 19.01 511 GLN B C 1
ATOM 2473 O O . GLN B 1 48 ? 50.882 32.485 52.954 1.00 18.15 511 GLN B O 1
ATOM 2479 N N . ILE B 1 49 ? 52.235 33.893 54.119 1.00 18.58 512 ILE B N 1
ATOM 2480 C CA . ILE B 1 49 ? 53.532 33.451 53.569 1.00 17.40 512 ILE B CA 1
ATOM 2481 C C . ILE B 1 49 ? 54.318 32.760 54.667 1.00 18.17 512 ILE B C 1
ATOM 2482 O O . ILE B 1 49 ? 54.469 33.333 55.769 1.00 18.63 512 ILE B O 1
ATOM 2487 N N . PHE B 1 50 ? 54.766 31.565 54.381 1.00 17.03 513 PHE B N 1
ATOM 2488 C CA . PHE B 1 50 ? 55.580 30.729 55.282 1.00 18.04 513 PHE B CA 1
ATOM 2489 C C . PHE B 1 50 ? 56.853 30.358 54.553 1.00 17.04 513 PHE B C 1
ATOM 2490 O O . PHE B 1 50 ? 56.868 30.315 53.338 1.00 17.17 513 PHE B O 1
ATOM 2498 N N . SER B 1 51 ? 57.912 30.071 55.281 1.00 17.95 514 SER B N 1
ATOM 2499 C CA . SER B 1 51 ? 59.073 29.401 54.720 1.00 19.25 514 SER B CA 1
ATOM 2500 C C . SER B 1 51 ? 58.716 27.971 54.339 1.00 18.87 514 SER B C 1
ATOM 2501 O O . SER B 1 51 ? 57.753 27.388 54.860 1.00 18.08 514 SER B O 1
ATOM 2504 N N . ASN B 1 52 ? 59.567 27.374 53.539 1.00 18.90 515 ASN B N 1
ATOM 2505 C CA . ASN B 1 52 ? 59.401 25.970 53.114 1.00 18.84 515 ASN B CA 1
ATOM 2506 C C . ASN B 1 52 ? 59.407 25.057 54.339 1.00 18.49 515 ASN B C 1
ATOM 2507 O O . ASN B 1 52 ? 58.899 23.940 54.243 1.00 18.79 515 ASN B O 1
ATOM 2512 N N . ASP B 1 53 ? 60.052 25.472 55.426 1.00 20.80 516 ASP B N 1
ATOM 2513 C CA . ASP B 1 53 ? 60.092 24.645 56.661 1.00 20.55 516 ASP B CA 1
ATOM 2514 C C . ASP B 1 53 ? 58.927 24.947 57.598 1.00 21.56 516 ASP B C 1
ATOM 2515 O O . ASP B 1 53 ? 58.859 24.288 58.622 1.00 20.92 516 ASP B O 1
ATOM 2520 N N . GLY B 1 54 ? 57.961 25.761 57.184 1.00 19.25 517 GLY B N 1
ATOM 2521 C CA . GLY B 1 54 ? 56.697 25.948 57.897 1.00 20.34 517 GLY B CA 1
ATOM 2522 C C . GLY B 1 54 ? 56.687 27.133 58.838 1.00 21.55 517 GLY B C 1
ATOM 2523 O O . GLY B 1 54 ? 55.618 27.439 59.386 1.00 23.95 517 GLY B O 1
ATOM 2524 N N . GLN B 1 55 ? 57.763 27.878 58.934 1.00 21.85 518 GLN B N 1
ATOM 2525 C CA . GLN B 1 55 ? 57.785 29.066 59.813 1.00 24.99 518 GLN B CA 1
ATOM 2526 C C . GLN B 1 55 ? 56.939 30.164 59.179 1.00 22.23 518 GLN B C 1
ATOM 2527 O O . GLN B 1 55 ? 57.087 30.486 57.976 1.00 21.27 518 GLN B O 1
ATOM 2533 N N . PHE B 1 56 ? 56.150 30.839 59.985 1.00 21.64 519 PHE B N 1
ATOM 2534 C CA . PHE B 1 56 ? 55.386 32.028 59.545 1.00 20.27 519 PHE B CA 1
ATOM 2535 C C . PHE B 1 56 ? 56.323 33.166 59.168 1.00 20.76 519 PHE B C 1
ATOM 2536 O O . PHE B 1 56 ? 57.221 33.504 59.951 1.00 20.83 519 PHE B O 1
ATOM 2544 N N . LYS B 1 57 ? 56.112 33.770 58.017 1.00 19.83 520 LYS B N 1
ATOM 2545 C CA . LYS B 1 57 ? 56.843 34.971 57.578 1.00 20.82 520 LYS B CA 1
ATOM 2546 C C . LYS B 1 57 ? 55.951 36.200 57.612 1.00 20.13 520 LYS B C 1
ATOM 2547 O O . LYS B 1 57 ? 56.374 37.213 58.192 1.00 21.68 520 LYS B O 1
ATOM 2553 N N . SER B 1 58 ? 54.839 36.207 56.904 1.00 19.27 521 SER B N 1
ATOM 2554 C CA . SER B 1 58 ? 54.015 37.438 56.784 1.00 20.41 521 SER B CA 1
ATOM 2555 C C . SER B 1 58 ? 52.608 37.128 56.343 1.00 19.76 521 SER B C 1
ATOM 2556 O O . SER B 1 58 ? 52.313 36.006 55.905 1.00 18.41 521 SER B O 1
ATOM 2559 N N . ARG B 1 59 ? 51.750 38.102 56.492 1.00 20.29 522 ARG B N 1
ATOM 2560 C CA . ARG B 1 59 ? 50.362 38.050 56.020 1.00 19.95 522 ARG B CA 1
ATOM 2561 C C . ARG B 1 59 ? 50.033 39.390 55.374 1.00 20.81 522 ARG B C 1
ATOM 2562 O O . ARG B 1 59 ? 50.382 40.437 55.927 1.00 22.04 522 ARG B O 1
ATOM 2570 N N . PHE B 1 60 ? 49.277 39.359 54.309 1.00 19.99 523 PHE B N 1
ATOM 2571 C CA . PHE B 1 60 ? 48.647 40.575 53.788 1.00 19.90 523 PHE B CA 1
ATOM 2572 C C . PHE B 1 60 ? 47.245 40.261 53.348 1.00 20.75 523 PHE B C 1
ATOM 2573 O O . PHE B 1 60 ? 46.894 39.075 53.077 1.00 21.07 523 PHE B O 1
ATOM 2581 N N . GLY B 1 61 ? 46.469 41.317 53.209 1.00 20.91 524 GLY B N 1
ATOM 2582 C CA . GLY B 1 61 ? 45.091 41.199 52.747 1.00 20.07 524 GLY B CA 1
ATOM 2583 C C . GLY B 1 61 ? 44.195 42.110 53.536 1.00 22.51 524 GLY B C 1
ATOM 2584 O O . GLY B 1 61 ? 44.048 41.952 54.770 1.00 25.72 524 GLY B O 1
ATOM 2585 N N . ILE B 1 62 ? 43.550 43.022 52.845 1.00 22.67 525 ILE B N 1
ATOM 2586 C CA . ILE B 1 62 ? 42.531 43.948 53.419 1.00 25.17 525 ILE B CA 1
ATOM 2587 C C . ILE B 1 62 ? 41.191 43.515 52.846 1.00 24.77 525 ILE B C 1
ATOM 2588 O O . ILE B 1 62 ? 41.036 43.456 51.602 1.00 23.83 525 ILE B O 1
ATOM 2593 N N . ARG B 1 63 ? 40.237 43.179 53.699 1.00 25.95 526 ARG B N 1
ATOM 2594 C CA . ARG B 1 63 ? 38.910 42.729 53.242 1.00 27.08 526 ARG B CA 1
ATOM 2595 C C . ARG B 1 63 ? 38.244 43.850 52.441 1.00 24.98 526 ARG B C 1
ATOM 2596 O O . ARG B 1 63 ? 38.186 45.009 52.948 1.00 26.14 526 ARG B O 1
ATOM 2604 N N . GLY B 1 64 ? 37.641 43.509 51.306 1.00 22.65 527 GLY B N 1
ATOM 2605 C CA . GLY B 1 64 ? 36.682 44.408 50.640 1.00 23.32 527 GLY B CA 1
ATOM 2606 C C . GLY B 1 64 ? 36.622 44.220 49.141 1.00 22.67 527 GLY B C 1
ATOM 2607 O O . GLY B 1 64 ? 37.221 43.228 48.614 1.00 21.70 527 GLY B O 1
ATOM 2608 N N . ARG B 1 65 ? 35.916 45.134 48.456 1.00 22.55 528 ARG B N 1
ATOM 2609 C CA . ARG B 1 65 ? 35.471 44.944 47.069 1.00 22.73 528 ARG B CA 1
ATOM 2610 C C . ARG B 1 65 ? 36.102 46.038 46.204 1.00 21.30 528 ARG B C 1
ATOM 2611 O O . ARG B 1 65 ? 35.718 46.149 45.014 1.00 23.08 528 ARG B O 1
ATOM 2619 N N . SER B 1 66 ? 37.038 46.819 46.725 1.00 22.14 529 SER B N 1
ATOM 2620 C CA . SER B 1 66 ? 37.820 47.781 45.903 1.00 23.34 529 SER B CA 1
ATOM 2621 C C . SER B 1 66 ? 39.086 47.105 45.385 1.00 24.27 529 SER B C 1
ATOM 2622 O O . SER B 1 66 ? 39.630 46.181 46.010 1.00 20.63 529 SER B O 1
ATOM 2625 N N . PRO B 1 67 ? 39.656 47.606 44.268 1.00 23.64 530 PRO B N 1
ATOM 2626 C CA . PRO B 1 67 ? 40.992 47.220 43.845 1.00 23.64 530 PRO B CA 1
ATOM 2627 C C . PRO B 1 67 ? 41.975 47.396 44.996 1.00 23.11 530 PRO B C 1
ATOM 2628 O O . PRO B 1 67 ? 41.995 48.442 45.660 1.00 24.82 530 PRO B O 1
ATOM 2632 N N . GLY B 1 68 ? 42.762 46.348 45.250 1.00 21.26 531 GLY B N 1
ATOM 2633 C CA . GLY B 1 68 ? 43.734 46.316 46.342 1.00 21.76 531 GLY B CA 1
ATOM 2634 C C . GLY B 1 68 ? 43.198 45.548 47.546 1.00 20.16 531 GLY B C 1
ATOM 2635 O O . GLY B 1 68 ? 43.984 45.336 48.471 1.00 22.31 531 GLY B O 1
ATOM 2636 N N . GLN B 1 69 ? 41.937 45.200 47.542 1.00 20.48 532 GLN B N 1
ATOM 2637 C CA . GLN B 1 69 ? 41.266 44.458 48.640 1.00 19.06 532 GLN B CA 1
ATOM 2638 C C . GLN B 1 69 ? 40.984 43.037 48.164 1.00 20.33 532 GLN B C 1
ATOM 2639 O O . GLN B 1 69 ? 40.969 42.770 46.928 1.00 19.57 532 GLN B O 1
ATOM 2645 N N . LEU B 1 70 ? 40.662 42.175 49.132 1.00 20.44 533 LEU B N 1
ATOM 2646 C CA . LEU B 1 70 ? 40.330 40.757 48.888 1.00 19.64 533 LEU B CA 1
ATOM 2647 C C . LEU B 1 70 ? 38.971 40.484 49.491 1.00 21.59 533 LEU B C 1
ATOM 2648 O O . LEU B 1 70 ? 38.763 40.889 50.679 1.00 22.70 533 LEU B O 1
ATOM 2653 N N . GLN B 1 71 ? 38.099 39.799 48.777 1.00 20.39 534 GLN B N 1
ATOM 2654 C CA . GLN B 1 71 ? 36.755 39.451 49.286 1.00 21.19 534 GLN B CA 1
ATOM 2655 C C . GLN B 1 71 ? 36.618 37.934 49.431 1.00 21.36 534 GLN B C 1
ATOM 2656 O O . GLN B 1 71 ? 36.236 37.470 50.444 1.00 19.92 534 GLN B O 1
ATOM 2662 N N . ARG B 1 72 ? 36.896 37.167 48.382 1.00 19.32 535 ARG B N 1
ATOM 2663 C CA . ARG B 1 72 ? 36.870 35.697 48.453 1.00 19.11 535 ARG B CA 1
ATOM 2664 C C . ARG B 1 72 ? 38.060 35.161 47.656 1.00 18.42 535 ARG B C 1
ATOM 2665 O O . ARG B 1 72 ? 37.911 34.603 46.557 1.00 17.46 535 ARG B O 1
ATOM 2673 N N . PRO B 1 73 ? 39.290 35.379 48.140 1.00 16.37 536 PRO B N 1
ATOM 2674 C CA . PRO B 1 73 ? 40.470 34.946 47.416 1.00 16.41 536 PRO B CA 1
ATOM 2675 C C . PRO B 1 73 ? 40.565 33.423 47.359 1.00 17.58 536 PRO B C 1
ATOM 2676 O O . PRO B 1 73 ? 40.345 32.730 48.338 1.00 18.21 536 PRO B O 1
ATOM 2680 N N . THR B 1 74 ? 40.892 32.900 46.177 1.00 15.69 537 THR B N 1
ATOM 2681 C CA . THR B 1 74 ? 40.911 31.440 45.904 1.00 15.51 537 THR B CA 1
ATOM 2682 C C . THR B 1 74 ? 42.299 31.018 45.410 1.00 15.39 537 THR B C 1
ATOM 2683 O O . THR B 1 74 ? 43.176 30.666 46.250 1.00 16.50 537 THR B O 1
ATOM 2687 N N . GLY B 1 75 ? 42.569 31.149 44.133 1.00 14.52 538 GLY B N 1
ATOM 2688 C CA . GLY B 1 75 ? 43.869 30.745 43.606 1.00 14.21 538 GLY B CA 1
ATOM 2689 C C . GLY B 1 75 ? 44.962 31.724 43.975 1.00 15.12 538 GLY B C 1
ATOM 2690 O O . GLY B 1 75 ? 44.723 32.957 44.049 1.00 14.80 538 GLY B O 1
ATOM 2691 N N . VAL B 1 76 ? 46.197 31.211 44.098 1.00 14.27 539 VAL B N 1
ATOM 2692 C CA . VAL B 1 76 ? 47.386 32.043 44.320 1.00 15.76 539 VAL B CA 1
ATOM 2693 C C . VAL B 1 76 ? 48.521 31.430 43.530 1.00 14.21 539 VAL B C 1
ATOM 2694 O O . VAL B 1 76 ? 48.589 30.175 43.449 1.00 15.36 539 VAL B O 1
ATOM 2698 N N . ALA B 1 77 ? 49.319 32.280 42.905 1.00 14.75 540 ALA B N 1
ATOM 2699 C CA . ALA B 1 77 ? 50.519 31.844 42.182 1.00 14.07 540 ALA B CA 1
ATOM 2700 C C . ALA B 1 77 ? 51.597 32.914 42.342 1.00 14.33 540 ALA B C 1
ATOM 2701 O O . ALA B 1 77 ? 51.271 34.067 42.693 1.00 13.77 540 ALA B O 1
ATOM 2703 N N . VAL B 1 78 ? 52.835 32.539 42.126 1.00 14.12 541 VAL B N 1
ATOM 2704 C CA . VAL B 1 78 ? 53.967 33.495 42.180 1.00 14.11 541 VAL B CA 1
ATOM 2705 C C . VAL B 1 78 ? 54.573 33.579 40.806 1.00 16.34 541 VAL B C 1
ATOM 2706 O O . VAL B 1 78 ? 54.937 32.544 40.230 1.00 17.09 541 VAL B O 1
ATOM 2710 N N . HIS B 1 79 ? 54.664 34.780 40.254 1.00 15.49 542 HIS B N 1
ATOM 2711 C CA . HIS B 1 79 ? 55.216 35.043 38.923 1.00 17.36 542 HIS B CA 1
ATOM 2712 C C . HIS B 1 79 ? 56.738 34.968 39.019 1.00 17.34 542 HIS B C 1
ATOM 2713 O O . HIS B 1 79 ? 57.282 35.332 40.051 1.00 18.41 542 HIS B O 1
ATOM 2720 N N . PRO B 1 80 ? 57.466 34.604 37.953 1.00 19.08 543 PRO B N 1
ATOM 2721 C CA . PRO B 1 80 ? 58.927 34.731 37.976 1.00 19.65 543 PRO B CA 1
ATOM 2722 C C . PRO B 1 80 ? 59.459 36.126 38.310 1.00 21.69 543 PRO B C 1
ATOM 2723 O O . PRO B 1 80 ? 60.535 36.230 38.866 1.00 22.94 543 PRO B O 1
ATOM 2727 N N . SER B 1 81 ? 58.660 37.157 38.066 1.00 21.91 544 SER B N 1
ATOM 2728 C CA . SER B 1 81 ? 59.009 38.555 38.448 1.00 22.60 544 SER B CA 1
ATOM 2729 C C . SER B 1 81 ? 59.085 38.713 39.967 1.00 23.54 544 SER B C 1
ATOM 2730 O O . SER B 1 81 ? 59.645 39.729 40.415 1.00 25.35 544 SER B O 1
ATOM 2733 N N . GLY B 1 82 ? 58.468 37.814 40.735 1.00 21.64 545 GLY B N 1
ATOM 2734 C CA . GLY B 1 82 ? 58.305 37.936 42.192 1.00 19.81 545 GLY B CA 1
ATOM 2735 C C . GLY B 1 82 ? 56.904 38.424 42.561 1.00 20.49 545 GLY B C 1
ATOM 2736 O O . GLY B 1 82 ? 56.497 38.289 43.745 1.00 20.56 545 GLY B O 1
ATOM 2737 N N . ASP B 1 83 ? 56.137 38.873 41.588 1.00 20.84 546 ASP B N 1
ATOM 2738 C CA . ASP B 1 83 ? 54.761 39.343 41.890 1.00 20.39 546 ASP B CA 1
ATOM 2739 C C . ASP B 1 83 ? 53.921 38.160 42.404 1.00 19.49 546 ASP B C 1
ATOM 2740 O O . ASP B 1 83 ? 54.095 37.024 41.949 1.00 17.88 546 ASP B O 1
ATOM 2745 N N . ILE B 1 84 ? 52.953 38.469 43.231 1.00 18.17 547 ILE B N 1
ATOM 2746 C CA . ILE B 1 84 ? 51.976 37.513 43.798 1.00 18.11 547 ILE B CA 1
ATOM 2747 C C . ILE B 1 84 ? 50.639 37.729 43.114 1.00 17.85 547 ILE B C 1
ATOM 2748 O O . ILE B 1 84 ? 50.124 38.864 43.120 1.00 18.64 547 ILE B O 1
ATOM 2753 N N . ILE B 1 85 ? 50.110 36.664 42.555 1.00 16.41 548 ILE B N 1
ATOM 2754 C CA A ILE B 1 85 ? 48.879 36.697 41.727 0.50 16.44 548 ILE B CA 1
ATOM 2755 C CA B ILE B 1 85 ? 48.886 36.682 41.715 0.50 16.33 548 ILE B CA 1
ATOM 2756 C C . ILE B 1 85 ? 47.770 36.037 42.524 1.00 15.98 548 ILE B C 1
ATOM 2757 O O . ILE B 1 85 ? 47.917 34.862 42.916 1.00 16.14 548 ILE B O 1
ATOM 2766 N N . ILE B 1 86 ? 46.648 36.749 42.689 1.00 15.28 549 ILE B N 1
ATOM 2767 C CA . ILE B 1 86 ? 45.566 36.235 43.557 1.00 15.75 549 ILE B CA 1
ATOM 2768 C C . ILE B 1 86 ? 44.225 36.307 42.807 1.00 16.64 549 ILE B C 1
ATOM 2769 O O . ILE B 1 86 ? 43.817 37.431 42.437 1.00 18.19 549 ILE B O 1
ATOM 2774 N N . ALA B 1 87 ? 43.550 35.174 42.637 1.00 15.23 550 ALA B N 1
ATOM 2775 C CA . ALA B 1 87 ? 42.191 35.163 42.045 1.00 15.15 550 ALA B CA 1
ATOM 2776 C C . ALA B 1 87 ? 41.177 35.473 43.128 1.00 15.25 550 ALA B C 1
ATOM 2777 O O . ALA B 1 87 ? 41.330 35.033 44.274 1.00 16.35 550 ALA B O 1
ATOM 2779 N N . ASP B 1 88 ? 40.094 36.159 42.768 1.00 15.09 551 ASP B N 1
ATOM 2780 C CA . ASP B 1 88 ? 39.020 36.451 43.736 1.00 16.60 551 ASP B CA 1
ATOM 2781 C C . ASP B 1 88 ? 37.676 36.008 43.153 1.00 16.51 551 ASP B C 1
ATOM 2782 O O . ASP B 1 88 ? 37.220 36.580 42.164 1.00 15.70 551 ASP B O 1
ATOM 2787 N N . TYR B 1 89 ? 37.099 34.982 43.734 1.00 15.16 552 TYR B N 1
ATOM 2788 C CA . TYR B 1 89 ? 35.840 34.372 43.233 1.00 14.92 552 TYR B CA 1
ATOM 2789 C C . TYR B 1 89 ? 34.744 35.432 43.279 1.00 16.58 552 TYR B C 1
ATOM 2790 O O . TYR B 1 89 ? 33.919 35.403 42.382 1.00 19.28 552 TYR B O 1
ATOM 2799 N N . ASP B 1 90 ? 34.738 36.289 44.275 1.00 17.14 553 ASP B N 1
ATOM 2800 C CA . ASP B 1 90 ? 33.597 37.236 44.506 1.00 18.33 553 ASP B CA 1
ATOM 2801 C C . ASP B 1 90 ? 33.843 38.550 43.793 1.00 20.12 553 ASP B C 1
ATOM 2802 O O . ASP B 1 90 ? 32.871 39.092 43.233 1.00 19.98 553 ASP B O 1
ATOM 2807 N N . ASN B 1 91 ? 35.031 39.091 43.829 1.00 17.39 554 ASN B N 1
ATOM 2808 C CA . ASN B 1 91 ? 35.343 40.356 43.115 1.00 19.48 554 ASN B CA 1
ATOM 2809 C C . ASN B 1 91 ? 35.404 40.072 41.618 1.00 18.23 554 ASN B C 1
ATOM 2810 O O . ASN B 1 91 ? 35.329 41.063 40.829 1.00 19.45 554 ASN B O 1
ATOM 2815 N N . LYS B 1 92 ? 35.647 38.820 41.221 1.00 18.62 555 LYS B N 1
ATOM 2816 C CA . LYS B 1 92 ? 35.661 38.392 39.800 1.00 17.65 555 LYS B CA 1
ATOM 2817 C C . LYS B 1 92 ? 36.766 39.129 39.077 1.00 18.30 555 LYS B C 1
ATOM 2818 O O . LYS B 1 92 ? 36.569 39.593 37.937 1.00 20.16 555 LYS B O 1
ATOM 2824 N N . TRP B 1 93 ? 37.952 39.134 39.680 1.00 18.24 556 TRP B N 1
ATOM 2825 C CA . TRP B 1 93 ? 39.154 39.635 39.009 1.00 19.01 556 TRP B CA 1
ATOM 2826 C C . TRP B 1 93 ? 40.351 38.905 39.609 1.00 18.73 556 TRP B C 1
ATOM 2827 O O . TRP B 1 93 ? 40.198 38.216 40.614 1.00 19.13 556 TRP B O 1
ATOM 2838 N N . VAL B 1 94 ? 41.490 39.085 38.988 1.00 17.86 557 VAL B N 1
ATOM 2839 C CA . VAL B 1 94 ? 42.770 38.545 39.460 1.00 17.29 557 VAL B CA 1
ATOM 2840 C C . VAL B 1 94 ? 43.652 39.742 39.776 1.00 16.53 557 VAL B C 1
ATOM 2841 O O . VAL B 1 94 ? 43.882 40.575 38.877 1.00 18.33 557 VAL B O 1
ATOM 2845 N N . SER B 1 95 ? 44.135 39.819 40.976 1.00 17.95 558 SER B N 1
ATOM 2846 C CA . SER B 1 95 ? 45.006 40.938 41.418 1.00 18.40 558 SER B CA 1
ATOM 2847 C C . SER B 1 95 ? 46.485 40.563 41.235 1.00 17.87 558 SER B C 1
ATOM 2848 O O . SER B 1 95 ? 46.871 39.369 41.468 1.00 17.54 558 SER B O 1
ATOM 2851 N N . ILE B 1 96 ? 47.297 41.547 40.904 1.00 17.69 559 ILE B N 1
ATOM 2852 C CA . ILE B 1 96 ? 48.756 41.412 40.856 1.00 16.81 559 ILE B CA 1
ATOM 2853 C C . ILE B 1 96 ? 49.299 42.299 41.944 1.00 17.90 559 ILE B C 1
ATOM 2854 O O . ILE B 1 96 ? 49.073 43.516 41.889 1.00 18.53 559 ILE B O 1
ATOM 2859 N N . PHE B 1 97 ? 49.929 41.692 42.945 1.00 17.87 560 PHE B N 1
ATOM 2860 C CA . PHE B 1 97 ? 50.600 42.364 44.053 1.00 18.96 560 PHE B CA 1
ATOM 2861 C C . PHE B 1 97 ? 52.088 42.263 43.837 1.00 20.63 560 PHE B C 1
ATOM 2862 O O . PHE B 1 97 ? 52.595 41.256 43.274 1.00 19.70 560 PHE B O 1
ATOM 2870 N N . SER B 1 98 ? 52.821 43.220 44.353 1.00 21.02 561 SER B N 1
ATOM 2871 C CA . SER B 1 98 ? 54.288 43.073 44.486 1.00 21.43 561 SER B CA 1
ATOM 2872 C C . SER B 1 98 ? 54.593 41.969 45.507 1.00 22.88 561 SER B C 1
ATOM 2873 O O . SER B 1 98 ? 53.709 41.627 46.282 1.00 22.84 561 SER B O 1
ATOM 2876 N N . SER B 1 99 ? 55.852 41.527 45.588 1.00 26.86 562 SER B N 1
ATOM 2877 C CA . SER B 1 99 ? 56.256 40.490 46.578 1.00 32.58 562 SER B CA 1
ATOM 2878 C C . SER B 1 99 ? 56.035 40.996 48.010 1.00 32.98 562 SER B C 1
ATOM 2879 O O . SER B 1 99 ? 55.910 40.133 48.928 1.00 33.98 562 SER B O 1
ATOM 2882 N N . ASP B 1 100 ? 55.977 42.330 48.198 1.00 35.19 563 ASP B N 1
ATOM 2883 C CA . ASP B 1 100 ? 55.783 42.958 49.529 1.00 37.66 563 ASP B CA 1
ATOM 2884 C C . ASP B 1 100 ? 54.289 43.130 49.843 1.00 36.81 563 ASP B C 1
ATOM 2885 O O . ASP B 1 100 ? 53.995 43.647 50.915 1.00 36.93 563 ASP B O 1
ATOM 2890 N N . GLY B 1 101 ? 53.382 42.658 48.966 1.00 30.88 564 GLY B N 1
ATOM 2891 C CA . GLY B 1 101 ? 51.933 42.639 49.250 1.00 30.80 564 GLY B CA 1
ATOM 2892 C C . GLY B 1 101 ? 51.281 43.979 48.907 1.00 27.65 564 GLY B C 1
ATOM 2893 O O . GLY B 1 101 ? 50.177 44.246 49.389 1.00 29.98 564 GLY B O 1
ATOM 2894 N N . LYS B 1 102 ? 51.928 44.796 48.079 1.00 29.03 565 LYS B N 1
ATOM 2895 C CA . LYS B 1 102 ? 51.361 46.091 47.622 1.00 28.82 565 LYS B CA 1
ATOM 2896 C C . LYS B 1 102 ? 50.609 45.824 46.313 1.00 26.95 565 LYS B C 1
ATOM 2897 O O . LYS B 1 102 ? 51.194 45.264 45.370 1.00 23.51 565 LYS B O 1
ATOM 2903 N N . PHE B 1 103 ? 49.380 46.264 46.225 1.00 24.00 566 PHE B N 1
ATOM 2904 C CA . PHE B 1 103 ? 48.549 46.052 45.024 1.00 21.61 566 PHE B CA 1
ATOM 2905 C C . PHE B 1 103 ? 49.145 46.847 43.854 1.00 23.48 566 PHE B C 1
ATOM 2906 O O . PHE B 1 103 ? 49.460 48.064 44.035 1.00 23.65 566 PHE B O 1
ATOM 2914 N N . LYS B 1 104 ? 49.238 46.244 42.677 1.00 22.72 567 LYS B N 1
ATOM 2915 C CA . LYS B 1 104 ? 49.707 46.940 41.449 1.00 23.18 567 LYS B CA 1
ATOM 2916 C C . LYS B 1 104 ? 48.543 47.130 40.475 1.00 23.62 567 LYS B C 1
ATOM 2917 O O . LYS B 1 104 ? 48.158 48.291 40.233 1.00 25.78 567 LYS B O 1
ATOM 2923 N N . THR B 1 105 ? 47.953 46.061 39.971 1.00 21.83 568 THR B N 1
ATOM 2924 C CA . THR B 1 105 ? 46.883 46.125 38.964 1.00 21.61 568 THR B CA 1
ATOM 2925 C C . THR B 1 105 ? 45.974 44.911 39.098 1.00 21.08 568 THR B C 1
ATOM 2926 O O . THR B 1 105 ? 46.318 43.976 39.827 1.00 20.78 568 THR B O 1
ATOM 2930 N N . LYS B 1 106 ? 44.830 44.941 38.441 1.00 20.43 569 LYS B N 1
ATOM 2931 C CA A LYS B 1 106 ? 43.948 43.756 38.352 0.50 20.68 569 LYS B CA 1
ATOM 2932 C CA B LYS B 1 106 ? 43.938 43.762 38.355 0.50 19.67 569 LYS B CA 1
ATOM 2933 C C . LYS B 1 106 ? 43.625 43.462 36.902 1.00 20.55 569 LYS B C 1
ATOM 2934 O O . LYS B 1 106 ? 43.613 44.418 36.074 1.00 20.01 569 LYS B O 1
ATOM 2945 N N . ILE B 1 107 ? 43.401 42.196 36.623 1.00 19.96 570 ILE B N 1
ATOM 2946 C CA . ILE B 1 107 ? 43.089 41.702 35.268 1.00 20.08 570 ILE B CA 1
ATOM 2947 C C . ILE B 1 107 ? 41.791 40.931 35.316 1.00 19.91 570 ILE B C 1
ATOM 2948 O O . ILE B 1 107 ? 41.424 40.391 36.368 1.00 19.61 570 ILE B O 1
ATOM 2953 N N . GLY B 1 108 ? 41.085 40.971 34.215 1.00 19.63 571 GLY B N 1
ATOM 2954 C CA . GLY B 1 108 ? 39.890 40.131 34.004 1.00 20.19 571 GLY B CA 1
ATOM 2955 C C . GLY B 1 108 ? 38.620 40.770 34.513 1.00 21.89 571 GLY B C 1
ATOM 2956 O O . GLY B 1 108 ? 37.591 40.083 34.460 1.00 22.61 571 GLY B O 1
ATOM 2957 N N . SER B 1 109 ? 38.667 41.997 35.029 1.00 24.77 572 SER B N 1
ATOM 2958 C CA . SER B 1 109 ? 37.465 42.702 35.529 1.00 28.33 572 SER B CA 1
ATOM 2959 C C . SER B 1 109 ? 36.415 42.731 34.421 1.00 27.56 572 SER B C 1
ATOM 2960 O O . SER B 1 109 ? 36.751 43.089 33.281 1.00 28.10 572 SER B O 1
ATOM 2963 N N . GLY B 1 110 ? 35.205 42.302 34.742 1.00 26.77 573 GLY B N 1
ATOM 2964 C CA . GLY B 1 110 ? 34.086 42.265 33.777 1.00 27.99 573 GLY B CA 1
ATOM 2965 C C . GLY B 1 110 ? 34.100 41.025 32.902 1.00 27.44 573 GLY B C 1
ATOM 2966 O O . GLY B 1 110 ? 33.099 40.792 32.203 1.00 28.31 573 GLY B O 1
ATOM 2967 N N . LYS B 1 111 ? 35.137 40.184 32.951 1.00 24.09 574 LYS B N 1
ATOM 2968 C CA . LYS B 1 111 ? 35.277 39.031 32.027 1.00 24.34 574 LYS B CA 1
ATOM 2969 C C . LYS B 1 111 ? 35.082 37.708 32.773 1.00 21.32 574 LYS B C 1
ATOM 2970 O O . LYS B 1 111 ? 34.746 36.720 32.138 1.00 21.89 574 LYS B O 1
ATOM 2976 N N . LEU B 1 112 ? 35.396 37.687 34.059 1.00 18.53 575 LEU B N 1
ATOM 2977 C CA . LEU B 1 112 ? 35.405 36.433 34.852 1.00 17.38 575 LEU B CA 1
ATOM 2978 C C . LEU B 1 112 ? 34.076 36.278 35.552 1.00 16.91 575 LEU B C 1
ATOM 2979 O O . LEU B 1 112 ? 33.479 37.316 35.996 1.00 18.42 575 LEU B O 1
ATOM 2984 N N . MET B 1 113 ? 33.643 35.039 35.725 1.00 15.80 576 MET B N 1
ATOM 2985 C CA . MET B 1 113 ? 32.431 34.744 36.517 1.00 15.45 576 MET B CA 1
ATOM 2986 C C . MET B 1 113 ? 32.786 34.326 37.944 1.00 14.96 576 MET B C 1
ATOM 2987 O O . MET B 1 113 ? 32.037 34.691 38.887 1.00 15.52 576 MET B O 1
ATOM 2992 N N . GLY B 1 114 ? 33.803 33.484 38.146 1.00 13.49 577 GLY B N 1
ATOM 2993 C CA . GLY B 1 114 ? 34.064 32.947 39.479 1.00 13.26 577 GLY B CA 1
ATOM 2994 C C . GLY B 1 114 ? 35.372 32.187 39.444 1.00 12.69 577 GLY B C 1
ATOM 2995 O O . GLY B 1 114 ? 35.373 30.922 39.322 1.00 12.36 577 GLY B O 1
ATOM 2996 N N . PRO B 1 115 ? 36.524 32.905 39.498 1.00 13.45 578 PRO B N 1
ATOM 2997 C CA . PRO B 1 115 ? 37.801 32.233 39.312 1.00 13.00 578 PRO B CA 1
ATOM 2998 C C . PRO B 1 115 ? 38.216 31.456 40.562 1.00 13.21 578 PRO B C 1
ATOM 2999 O O . PRO B 1 115 ? 37.994 31.876 41.687 1.00 13.45 578 PRO B O 1
ATOM 3003 N N . LYS B 1 116 ? 38.992 30.411 40.315 1.00 14.07 579 LYS B N 1
ATOM 3004 C CA A LYS B 1 116 ? 39.670 29.622 41.373 0.50 13.36 579 LYS B CA 1
ATOM 3005 C CA B LYS B 1 116 ? 39.656 29.596 41.344 0.50 13.57 579 LYS B CA 1
ATOM 3006 C C . LYS B 1 116 ? 41.165 29.571 41.054 1.00 13.24 579 LYS B C 1
ATOM 3007 O O . LYS B 1 116 ? 41.849 30.559 41.298 1.00 13.53 579 LYS B O 1
ATOM 3018 N N . GLY B 1 117 ? 41.659 28.484 40.421 1.00 13.23 580 GLY B N 1
ATOM 3019 C CA . GLY B 1 117 ? 43.107 28.331 40.245 1.00 13.93 580 GLY B CA 1
ATOM 3020 C C . GLY B 1 117 ? 43.722 29.401 39.380 1.00 14.06 580 GLY B C 1
ATOM 3021 O O . GLY B 1 117 ? 43.096 29.934 38.440 1.00 14.44 580 GLY B O 1
ATOM 3022 N N . VAL B 1 118 ? 45.008 29.699 39.667 1.00 15.64 581 VAL B N 1
ATOM 3023 C CA . VAL B 1 118 ? 45.831 30.555 38.812 1.00 15.50 581 VAL B CA 1
ATOM 3024 C C . VAL B 1 118 ? 47.198 29.893 38.687 1.00 16.69 581 VAL B C 1
ATOM 3025 O O . VAL B 1 118 ? 47.619 29.207 39.610 1.00 17.84 581 VAL B O 1
ATOM 3029 N N . SER B 1 119 ? 47.800 30.075 37.540 1.00 16.41 582 SER B N 1
ATOM 3030 C CA A SER B 1 119 ? 49.186 29.620 37.303 0.50 15.94 582 SER B CA 1
ATOM 3031 C CA B SER B 1 119 ? 49.179 29.630 37.295 0.50 17.50 582 SER B CA 1
ATOM 3032 C C . SER B 1 119 ? 49.862 30.602 36.355 1.00 17.07 582 SER B C 1
ATOM 3033 O O . SER B 1 119 ? 49.246 31.571 35.884 1.00 17.22 582 SER B O 1
ATOM 3038 N N . VAL B 1 120 ? 51.152 30.434 36.182 1.00 19.37 583 VAL B N 1
ATOM 3039 C CA . VAL B 1 120 ? 51.932 31.278 35.271 1.00 20.73 583 VAL B CA 1
ATOM 3040 C C . VAL B 1 120 ? 52.630 30.353 34.278 1.00 19.93 583 VAL B C 1
ATOM 3041 O O . VAL B 1 120 ? 53.199 29.368 34.723 1.00 23.34 583 VAL B O 1
ATOM 3045 N N . ASP B 1 121 ? 52.591 30.654 32.998 1.00 21.49 584 ASP B N 1
ATOM 3046 C CA . ASP B 1 121 ? 53.198 29.774 31.971 1.00 23.72 584 ASP B CA 1
ATOM 3047 C C . ASP B 1 121 ? 54.618 30.248 31.645 1.00 26.47 584 ASP B C 1
ATOM 3048 O O . ASP B 1 121 ? 55.133 31.157 32.336 1.00 24.87 584 ASP B O 1
ATOM 3053 N N . ARG B 1 122 ? 55.285 29.527 30.748 1.00 28.46 585 ARG B N 1
ATOM 3054 C CA . ARG B 1 122 ? 56.738 29.693 30.532 1.00 34.85 585 ARG B CA 1
ATOM 3055 C C . ARG B 1 122 ? 56.985 31.048 29.874 1.00 35.73 585 ARG B C 1
ATOM 3056 O O . ARG B 1 122 ? 58.160 31.492 29.876 1.00 38.29 585 ARG B O 1
ATOM 3064 N N . ASN B 1 123 ? 55.950 31.672 29.316 1.00 32.72 586 ASN B N 1
ATOM 3065 C CA . ASN B 1 123 ? 56.038 32.995 28.643 1.00 32.94 586 ASN B CA 1
ATOM 3066 C C . ASN B 1 123 ? 55.612 34.120 29.593 1.00 29.76 586 ASN B C 1
ATOM 3067 O O . ASN B 1 123 ? 55.563 35.240 29.158 1.00 28.80 586 ASN B O 1
ATOM 3072 N N . GLY B 1 124 ? 55.313 33.788 30.845 1.00 26.37 587 GLY B N 1
ATOM 3073 C CA . GLY B 1 124 ? 54.905 34.735 31.885 1.00 22.90 587 GLY B CA 1
ATOM 3074 C C . GLY B 1 124 ? 53.430 35.082 31.800 1.00 21.91 587 GLY B C 1
ATOM 3075 O O . GLY B 1 124 ? 53.015 35.950 32.515 1.00 21.03 587 GLY B O 1
ATOM 3076 N N . HIS B 1 125 ? 52.657 34.428 30.918 1.00 22.89 588 HIS B N 1
ATOM 3077 C CA . HIS B 1 125 ? 51.177 34.619 30.866 1.00 23.33 588 HIS B CA 1
ATOM 3078 C C . HIS B 1 125 ? 50.535 34.072 32.134 1.00 20.01 588 HIS B C 1
ATOM 3079 O O . HIS B 1 125 ? 51.073 33.132 32.753 1.00 21.04 588 HIS B O 1
ATOM 3086 N N . ILE B 1 126 ? 49.433 34.690 32.530 1.00 19.70 589 ILE B N 1
ATOM 3087 C CA . ILE B 1 126 ? 48.694 34.286 33.730 1.00 18.03 589 ILE B CA 1
ATOM 3088 C C . ILE B 1 126 ? 47.496 33.424 33.289 1.00 16.31 589 ILE B C 1
ATOM 3089 O O . ILE B 1 126 ? 46.666 33.892 32.505 1.00 16.45 589 ILE B O 1
ATOM 3094 N N . ILE B 1 127 ? 47.493 32.190 33.784 1.00 15.50 590 ILE B N 1
ATOM 3095 C CA A ILE B 1 127 ? 46.408 31.225 33.486 0.50 15.51 590 ILE B CA 1
ATOM 3096 C CA B ILE B 1 127 ? 46.429 31.185 33.516 0.50 15.76 590 ILE B CA 1
ATOM 3097 C C . ILE B 1 127 ? 45.387 31.343 34.604 1.00 14.91 590 ILE B C 1
ATOM 3098 O O . ILE B 1 127 ? 45.771 31.255 35.776 1.00 14.87 590 ILE B O 1
ATOM 3107 N N . VAL B 1 128 ? 44.136 31.540 34.227 1.00 14.09 591 VAL B N 1
ATOM 3108 C CA . VAL B 1 128 ? 43.056 31.711 35.222 1.00 14.09 591 VAL B CA 1
ATOM 3109 C C . VAL B 1 128 ? 41.978 30.662 34.979 1.00 13.24 591 VAL B C 1
ATOM 3110 O O . VAL B 1 128 ? 41.364 30.700 33.911 1.00 13.31 591 VAL B O 1
ATOM 3114 N N . VAL B 1 129 ? 41.725 29.843 35.967 1.00 12.60 592 VAL B N 1
ATOM 3115 C CA . VAL B 1 129 ? 40.632 28.864 35.896 1.00 12.50 592 VAL B CA 1
ATOM 3116 C C . VAL B 1 129 ? 39.350 29.566 36.337 1.00 12.48 592 VAL B C 1
ATOM 3117 O O . VAL B 1 129 ? 39.243 29.948 37.509 1.00 13.34 592 VAL B O 1
ATOM 3121 N N . ASP B 1 130 ? 38.393 29.686 35.445 1.00 12.02 593 ASP B N 1
ATOM 3122 C CA . ASP B 1 130 ? 37.088 30.268 35.770 1.00 12.61 593 ASP B CA 1
ATOM 3123 C C . ASP B 1 130 ? 36.170 29.116 36.167 1.00 12.56 593 ASP B C 1
ATOM 3124 O O . ASP B 1 130 ? 35.586 28.461 35.305 1.00 12.58 593 ASP B O 1
ATOM 3129 N N . ASN B 1 131 ? 36.145 28.816 37.440 1.00 12.26 594 ASN B N 1
ATOM 3130 C CA . ASN B 1 131 ? 35.364 27.675 37.958 1.00 12.12 594 ASN B CA 1
ATOM 3131 C C . ASN B 1 131 ? 33.890 27.851 37.591 1.00 12.82 594 ASN B C 1
ATOM 3132 O O . ASN B 1 131 ? 33.235 26.870 37.128 1.00 12.52 594 ASN B O 1
ATOM 3137 N N . LYS B 1 132 ? 33.352 29.048 37.768 1.00 11.63 595 LYS B N 1
ATOM 3138 C CA . LYS B 1 132 ? 31.909 29.235 37.561 1.00 13.03 595 LYS B CA 1
ATOM 3139 C C . LYS B 1 132 ? 31.587 29.193 36.064 1.00 13.56 595 LYS B C 1
ATOM 3140 O O . LYS B 1 132 ? 30.538 28.646 35.672 1.00 13.62 595 LYS B O 1
ATOM 3146 N N . ALA B 1 133 ? 32.409 29.843 35.226 1.00 12.07 596 ALA B N 1
ATOM 3147 C CA . ALA B 1 133 ? 32.147 29.859 33.759 1.00 12.00 596 ALA B CA 1
ATOM 3148 C C . ALA B 1 133 ? 32.519 28.523 33.119 1.00 12.23 596 ALA B C 1
ATOM 3149 O O . ALA B 1 133 ? 32.164 28.334 31.974 1.00 13.93 596 ALA B O 1
ATOM 3151 N N . CYS B 1 134 ? 33.270 27.683 33.798 1.00 11.01 597 CYS B N 1
ATOM 3152 C CA . CYS B 1 134 ? 33.738 26.389 33.250 1.00 11.24 597 CYS B CA 1
ATOM 3153 C C . CYS B 1 134 ? 34.618 26.676 32.044 1.00 10.89 597 CYS B C 1
ATOM 3154 O O . CYS B 1 134 ? 34.444 26.026 30.965 1.00 11.75 597 CYS B O 1
ATOM 3157 N N . CYS B 1 135 ? 35.600 27.546 32.210 1.00 11.19 598 CYS B N 1
ATOM 3158 C CA . CYS B 1 135 ? 36.573 27.798 31.155 1.00 12.48 598 CYS B CA 1
ATOM 3159 C C . CYS B 1 135 ? 37.884 28.260 31.768 1.00 12.06 598 CYS B C 1
ATOM 3160 O O . CYS B 1 135 ? 37.949 28.515 32.973 1.00 12.06 598 CYS B O 1
ATOM 3163 N N . VAL B 1 136 ? 38.903 28.372 30.936 1.00 12.33 599 VAL B N 1
ATOM 3164 C CA . VAL B 1 136 ? 40.249 28.800 31.332 1.00 12.40 599 VAL B CA 1
ATOM 3165 C C . VAL B 1 136 ? 40.642 29.980 30.451 1.00 12.51 599 VAL B C 1
ATOM 3166 O O . VAL B 1 136 ? 40.427 29.905 29.256 1.00 13.21 599 VAL B O 1
ATOM 3170 N N . PHE B 1 137 ? 41.178 31.038 31.058 1.00 14.13 600 PHE B N 1
ATOM 3171 C CA . PHE B 1 137 ? 41.666 32.232 30.358 1.00 15.01 600 PHE B CA 1
ATOM 3172 C C . PHE B 1 137 ? 43.191 32.194 30.417 1.00 15.45 600 PHE B C 1
ATOM 3173 O O . PHE B 1 137 ? 43.757 31.810 31.450 1.00 15.79 600 PHE B O 1
ATOM 3181 N N . ILE B 1 138 ? 43.825 32.702 29.388 1.00 16.31 601 ILE B N 1
ATOM 3182 C CA . ILE B 1 138 ? 45.273 33.032 29.396 1.00 16.94 601 ILE B CA 1
ATOM 3183 C C . ILE B 1 138 ? 45.343 34.534 29.169 1.00 17.40 601 ILE B C 1
ATOM 3184 O O . ILE B 1 138 ? 44.887 35.017 28.129 1.00 18.33 601 ILE B O 1
ATOM 3189 N N . PHE B 1 139 ? 45.935 35.228 30.110 1.00 19.00 602 PHE B N 1
ATOM 3190 C CA . PHE B 1 139 ? 46.108 36.714 30.080 1.00 20.64 602 PHE B CA 1
ATOM 3191 C C . PHE B 1 139 ? 47.594 37.052 29.955 1.00 21.64 602 PHE B C 1
ATOM 3192 O O . PHE B 1 139 ? 48.432 36.389 30.583 1.00 22.58 602 PHE B O 1
ATOM 3200 N N . GLN B 1 140 ? 47.882 38.148 29.275 1.00 22.99 603 GLN B N 1
ATOM 3201 C CA . GLN B 1 140 ? 49.170 38.842 29.471 1.00 26.56 603 GLN B CA 1
ATOM 3202 C C . GLN B 1 140 ? 49.112 39.545 30.815 1.00 27.13 603 GLN B C 1
ATOM 3203 O O . GLN B 1 140 ? 48.027 39.890 31.297 1.00 24.95 603 GLN B O 1
ATOM 3209 N N . PRO B 1 141 ? 50.265 39.787 31.482 1.00 28.12 604 PRO B N 1
ATOM 3210 C CA . PRO B 1 141 ? 50.221 40.503 32.760 1.00 29.60 604 PRO B CA 1
ATOM 3211 C C . PRO B 1 141 ? 49.621 41.924 32.642 1.00 28.52 604 PRO B C 1
ATOM 3212 O O . PRO B 1 141 ? 49.181 42.455 33.635 1.00 26.88 604 PRO B O 1
ATOM 3216 N N . ASN B 1 142 ? 49.583 42.491 31.434 1.00 30.30 605 ASN B N 1
ATOM 3217 C CA . ASN B 1 142 ? 49.021 43.838 31.179 1.00 31.34 605 ASN B CA 1
ATOM 3218 C C . ASN B 1 142 ? 47.498 43.746 31.048 1.00 29.87 605 ASN B C 1
ATOM 3219 O O . ASN B 1 142 ? 46.867 44.788 30.848 1.00 30.87 605 ASN B O 1
ATOM 3224 N N . GLY B 1 143 ? 46.909 42.537 31.156 1.00 26.33 606 GLY B N 1
ATOM 3225 C CA . GLY B 1 143 ? 45.443 42.382 31.187 1.00 26.79 606 GLY B CA 1
ATOM 3226 C C . GLY B 1 143 ? 44.839 41.972 29.854 1.00 25.91 606 GLY B C 1
ATOM 3227 O O . GLY B 1 143 ? 43.627 41.625 29.838 1.00 27.71 606 GLY B O 1
ATOM 3228 N N . LYS B 1 144 ? 45.604 41.974 28.762 1.00 28.48 607 LYS B N 1
ATOM 3229 C CA . LYS B 1 144 ? 45.056 41.552 27.447 1.00 29.07 607 LYS B CA 1
ATOM 3230 C C . LYS B 1 144 ? 44.777 40.038 27.477 1.00 28.11 607 LYS B C 1
ATOM 3231 O O . LYS B 1 144 ? 45.639 39.291 27.977 1.00 25.97 607 LYS B O 1
ATOM 3237 N N . ILE B 1 145 ? 43.642 39.605 26.934 1.00 27.68 608 ILE B N 1
ATOM 3238 C CA . ILE B 1 145 ? 43.306 38.156 26.836 1.00 26.39 608 ILE B CA 1
ATOM 3239 C C . ILE B 1 145 ? 44.051 37.602 25.643 1.00 25.66 608 ILE B C 1
ATOM 3240 O O . ILE B 1 145 ? 43.780 38.065 24.510 1.00 31.75 608 ILE B O 1
ATOM 3245 N N . VAL B 1 146 ? 44.876 36.590 25.870 1.00 22.22 609 VAL B N 1
ATOM 3246 C CA . VAL B 1 146 ? 45.565 35.849 24.780 1.00 23.61 609 VAL B CA 1
ATOM 3247 C C . VAL B 1 146 ? 44.586 34.837 24.214 1.00 22.67 609 VAL B C 1
ATOM 3248 O O . VAL B 1 146 ? 44.414 34.790 23.022 1.00 23.47 609 VAL B O 1
ATOM 3252 N N . THR B 1 147 ? 43.946 34.053 25.084 1.00 21.32 610 THR B N 1
ATOM 3253 C CA . THR B 1 147 ? 42.954 33.090 24.623 1.00 21.32 610 THR B CA 1
ATOM 3254 C C . THR B 1 147 ? 42.093 32.615 25.787 1.00 18.41 610 THR B C 1
ATOM 3255 O O . THR B 1 147 ? 42.352 32.949 26.948 1.00 17.45 610 THR B O 1
ATOM 3259 N N . ARG B 1 148 ? 41.012 31.979 25.434 1.00 18.48 611 ARG B N 1
ATOM 3260 C CA . ARG B 1 148 ? 40.144 31.317 26.429 1.00 18.42 611 ARG B CA 1
ATOM 3261 C C . ARG B 1 148 ? 39.730 30.004 25.818 1.00 17.64 611 ARG B C 1
ATOM 3262 O O . ARG B 1 148 ? 39.559 29.902 24.562 1.00 17.87 611 ARG B O 1
ATOM 3270 N N . PHE B 1 149 ? 39.520 29.004 26.652 1.00 14.23 612 PHE B N 1
ATOM 3271 C CA . PHE B 1 149 ? 39.100 27.686 26.162 1.00 13.43 612 PHE B CA 1
ATOM 3272 C C . PHE B 1 149 ? 38.201 27.035 27.194 1.00 13.07 612 PHE B C 1
ATOM 3273 O O . PHE B 1 149 ? 38.395 27.212 28.388 1.00 12.83 612 PHE B O 1
ATOM 3281 N N . GLY B 1 150 ? 37.267 26.250 26.681 1.00 12.85 613 GLY B N 1
ATOM 3282 C CA . GLY B 1 150 ? 36.334 25.501 27.502 1.00 12.65 613 GLY B CA 1
ATOM 3283 C C . GLY B 1 150 ? 34.977 26.147 27.580 1.00 13.11 613 GLY B C 1
ATOM 3284 O O . GLY B 1 150 ? 34.782 27.348 27.293 1.00 13.00 613 GLY B O 1
ATOM 3285 N N . SER B 1 151 ? 34.023 25.327 27.967 1.00 11.92 614 SER B N 1
ATOM 3286 C CA . SER B 1 151 ? 32.649 25.711 28.268 1.00 12.27 614 SER B CA 1
ATOM 3287 C C . SER B 1 151 ? 32.060 24.602 29.150 1.00 11.24 614 SER B C 1
ATOM 3288 O O . SER B 1 151 ? 32.708 23.547 29.347 1.00 10.83 614 SER B O 1
ATOM 3291 N N . ARG B 1 152 ? 30.905 24.845 29.746 1.00 11.38 615 ARG B N 1
ATOM 3292 C CA . ARG B 1 152 ? 30.327 23.945 30.738 1.00 11.41 615 ARG B CA 1
ATOM 3293 C C . ARG B 1 152 ? 29.820 22.650 30.074 1.00 10.87 615 ARG B C 1
ATOM 3294 O O . ARG B 1 152 ? 28.935 22.705 29.175 1.00 11.64 615 ARG B O 1
ATOM 3302 N N . GLY B 1 153 ? 30.271 21.515 30.567 1.00 10.84 616 GLY B N 1
ATOM 3303 C CA . GLY B 1 153 ? 29.828 20.219 30.053 1.00 11.14 616 GLY B CA 1
ATOM 3304 C C . GLY B 1 153 ? 30.711 19.077 30.468 1.00 11.29 616 GLY B C 1
ATOM 3305 O O . GLY B 1 153 ? 31.657 19.262 31.258 1.00 10.85 616 GLY B O 1
ATOM 3306 N N . ASN B 1 154 ? 30.441 17.909 29.873 1.00 12.22 617 ASN B N 1
ATOM 3307 C CA . ASN B 1 154 ? 31.066 16.643 30.283 1.00 12.86 617 ASN B CA 1
ATOM 3308 C C . ASN B 1 154 ? 32.049 16.140 29.241 1.00 13.01 617 ASN B C 1
ATOM 3309 O O . ASN B 1 154 ? 32.709 15.111 29.520 1.00 13.77 617 ASN B O 1
ATOM 3314 N N . GLY B 1 155 ? 32.162 16.772 28.097 1.00 13.10 618 GLY B N 1
ATOM 3315 C CA . GLY B 1 155 ? 33.038 16.276 27.043 1.00 13.37 618 GLY B CA 1
ATOM 3316 C C . GLY B 1 155 ? 34.484 16.716 27.205 1.00 13.21 618 GLY B C 1
ATOM 3317 O O . GLY B 1 155 ? 34.817 17.511 28.070 1.00 13.24 618 GLY B O 1
ATOM 3318 N N . ASP B 1 156 ? 35.357 16.208 26.350 1.00 14.17 619 ASP B N 1
ATOM 3319 C CA . ASP B 1 156 ? 36.802 16.448 26.441 1.00 14.35 619 ASP B CA 1
ATOM 3320 C C . ASP B 1 156 ? 37.119 17.936 26.476 1.00 13.07 619 ASP B C 1
ATOM 3321 O O . ASP B 1 156 ? 38.013 18.352 27.258 1.00 13.16 619 ASP B O 1
ATOM 3326 N N . ARG B 1 157 ? 36.483 18.740 25.646 1.00 13.95 620 ARG B N 1
ATOM 3327 C CA . ARG B 1 157 ? 36.792 20.171 25.495 1.00 13.52 620 ARG B CA 1
ATOM 3328 C C . ARG B 1 157 ? 35.836 21.034 26.322 1.00 12.85 620 ARG B C 1
ATOM 3329 O O . ARG B 1 157 ? 35.870 22.276 26.194 1.00 13.34 620 ARG B O 1
ATOM 3337 N N . GLN B 1 158 ? 35.143 20.398 27.273 1.00 11.65 621 GLN B N 1
ATOM 3338 C CA . GLN B 1 158 ? 34.281 21.067 28.267 1.00 12.04 621 GLN B CA 1
ATOM 3339 C C . GLN B 1 158 ? 34.916 20.904 29.644 1.00 11.35 621 GLN B C 1
ATOM 3340 O O . GLN B 1 158 ? 35.828 20.108 29.817 1.00 11.36 621 GLN B O 1
ATOM 3346 N N . PHE B 1 159 ? 34.342 21.612 30.607 1.00 10.27 622 PHE B N 1
ATOM 3347 C CA . PHE B 1 159 ? 34.720 21.464 32.021 1.00 10.15 622 PHE B CA 1
ATOM 3348 C C . PHE B 1 159 ? 33.449 21.471 32.845 1.00 10.02 622 PHE B C 1
ATOM 3349 O O . PHE B 1 159 ? 32.461 22.123 32.449 1.00 10.58 622 PHE B O 1
ATOM 3357 N N . ALA B 1 160 ? 33.507 20.839 34.004 1.00 10.66 623 ALA B N 1
ATOM 3358 C CA . ALA B 1 160 ? 32.422 20.854 34.998 1.00 10.72 623 ALA B CA 1
ATOM 3359 C C . ALA B 1 160 ? 33.011 21.290 36.350 1.00 11.09 623 ALA B C 1
ATOM 3360 O O . ALA B 1 160 ? 33.485 20.439 37.151 1.00 11.28 623 ALA B O 1
ATOM 3362 N N . GLY B 1 161 ? 33.056 22.592 36.612 1.00 11.39 624 GLY B N 1
ATOM 3363 C CA . GLY B 1 161 ? 33.637 23.122 37.854 1.00 11.29 624 GLY B CA 1
ATOM 3364 C C . GLY B 1 161 ? 35.140 22.866 37.886 1.00 11.39 624 GLY B C 1
ATOM 3365 O O . GLY B 1 161 ? 35.665 22.308 38.854 1.00 12.08 624 GLY B O 1
ATOM 3366 N N . PRO B 1 162 ? 35.901 23.333 36.872 1.00 10.73 625 PRO B N 1
ATOM 3367 C CA . PRO B 1 162 ? 37.354 23.180 36.918 1.00 10.89 625 PRO B CA 1
ATOM 3368 C C . PRO B 1 162 ? 37.922 23.923 38.124 1.00 10.82 625 PRO B C 1
ATOM 3369 O O . PRO B 1 162 ? 37.404 24.937 38.502 1.00 11.25 625 PRO B O 1
ATOM 3373 N N . HIS B 1 163 ? 38.990 23.401 38.690 1.00 11.06 626 HIS B N 1
ATOM 3374 C CA . HIS B 1 163 ? 39.542 23.903 39.961 1.00 11.12 626 HIS B CA 1
ATOM 3375 C C . HIS B 1 163 ? 40.920 24.519 39.758 1.00 10.86 626 HIS B C 1
ATOM 3376 O O . HIS B 1 163 ? 41.044 25.760 39.840 1.00 11.87 626 HIS B O 1
ATOM 3383 N N . PHE B 1 164 ? 41.954 23.709 39.605 1.00 11.17 627 PHE B N 1
ATOM 3384 C CA . PHE B 1 164 ? 43.341 24.194 39.708 1.00 11.54 627 PHE B CA 1
ATOM 3385 C C . PHE B 1 164 ? 44.114 23.906 38.435 1.00 11.48 627 PHE B C 1
ATOM 3386 O O . PHE B 1 164 ? 43.663 23.149 37.569 1.00 11.83 627 PHE B O 1
ATOM 3394 N N . ALA B 1 165 ? 45.283 24.519 38.340 1.00 11.31 628 ALA B N 1
ATOM 3395 C CA . ALA B 1 165 ? 46.105 24.487 37.122 1.00 12.11 628 ALA B CA 1
ATOM 3396 C C . ALA B 1 165 ? 47.573 24.284 37.433 1.00 12.51 628 ALA B C 1
ATOM 3397 O O . ALA B 1 165 ? 48.088 24.808 38.447 1.00 13.31 628 ALA B O 1
ATOM 3399 N N . ALA B 1 166 ? 48.255 23.665 36.511 1.00 11.95 629 ALA B N 1
ATOM 3400 C CA . ALA B 1 166 ? 49.725 23.544 36.533 1.00 12.93 629 ALA B CA 1
ATOM 3401 C C . ALA B 1 166 ? 50.232 23.688 35.127 1.00 13.26 629 ALA B C 1
ATOM 3402 O O . ALA B 1 166 ? 49.479 23.509 34.175 1.00 13.16 629 ALA B O 1
ATOM 3404 N N . VAL B 1 167 ? 51.516 23.978 34.980 1.00 13.67 630 VAL B N 1
ATOM 3405 C CA . VAL B 1 167 ? 52.156 24.141 33.649 1.00 13.90 630 VAL B CA 1
ATOM 3406 C C . VAL B 1 167 ? 53.467 23.368 33.684 1.00 14.54 630 VAL B C 1
ATOM 3407 O O . VAL B 1 167 ? 54.270 23.580 34.617 1.00 15.40 630 VAL B O 1
ATOM 3411 N N . ASN B 1 168 ? 53.659 22.459 32.749 1.00 14.86 631 ASN B N 1
ATOM 3412 C CA . ASN B 1 168 ? 54.895 21.654 32.707 1.00 15.70 631 ASN B CA 1
ATOM 3413 C C . ASN B 1 168 ? 55.981 22.345 31.862 1.00 17.15 631 ASN B C 1
ATOM 3414 O O . ASN B 1 168 ? 55.788 23.454 31.348 1.00 16.77 631 ASN B O 1
ATOM 3419 N N . SER B 1 169 ? 57.122 21.700 31.762 1.00 19.84 632 SER B N 1
ATOM 3420 C CA . SER B 1 169 ? 58.325 22.297 31.125 1.00 20.30 632 SER B CA 1
ATOM 3421 C C . SER B 1 169 ? 58.109 22.386 29.622 1.00 22.70 632 SER B C 1
ATOM 3422 O O . SER B 1 169 ? 58.861 23.129 28.968 1.00 22.80 632 SER B O 1
ATOM 3425 N N . ASN B 1 170 ? 57.109 21.704 29.065 1.00 22.05 633 ASN B N 1
ATOM 3426 C CA . ASN B 1 170 ? 56.746 21.825 27.622 1.00 22.81 633 ASN B CA 1
ATOM 3427 C C . ASN B 1 170 ? 55.664 22.903 27.409 1.00 22.31 633 ASN B C 1
ATOM 3428 O O . ASN B 1 170 ? 55.181 23.040 26.272 1.00 24.37 633 ASN B O 1
ATOM 3433 N N . ASN B 1 171 ? 55.321 23.681 28.446 1.00 20.71 634 ASN B N 1
ATOM 3434 C CA . ASN B 1 171 ? 54.327 24.778 28.420 1.00 20.68 634 ASN B CA 1
ATOM 3435 C C . ASN B 1 171 ? 52.946 24.212 28.143 1.00 19.09 634 ASN B C 1
ATOM 3436 O O . ASN B 1 171 ? 52.096 24.963 27.725 1.00 22.15 634 ASN B O 1
ATOM 3441 N N . GLU B 1 172 ? 52.727 22.964 28.499 1.00 17.58 635 GLU B N 1
ATOM 3442 C CA . GLU B 1 172 ? 51.359 22.384 28.493 1.00 16.35 635 GLU B CA 1
ATOM 3443 C C . GLU B 1 172 ? 50.661 22.711 29.815 1.00 14.71 635 GLU B C 1
ATOM 3444 O O . GLU B 1 172 ? 51.275 22.756 30.848 1.00 14.55 635 GLU B O 1
ATOM 3450 N N . ILE B 1 173 ? 49.372 22.969 29.704 1.00 13.27 636 ILE B N 1
ATOM 3451 C CA . ILE B 1 173 ? 48.492 23.424 30.793 1.00 13.58 636 ILE B CA 1
ATOM 3452 C C . ILE B 1 173 ? 47.695 22.215 31.282 1.00 13.25 636 ILE B C 1
ATOM 3453 O O . ILE B 1 173 ? 47.063 21.537 30.479 1.00 12.38 636 ILE B O 1
ATOM 3458 N N . ILE B 1 174 ? 47.720 21.994 32.579 1.00 12.68 637 ILE B N 1
ATOM 3459 C CA . ILE B 1 174 ? 47.075 20.822 33.232 1.00 11.70 637 ILE B CA 1
ATOM 3460 C C . ILE B 1 174 ? 45.997 21.345 34.161 1.00 11.44 637 ILE B C 1
ATOM 3461 O O . ILE B 1 174 ? 46.286 22.221 34.975 1.00 12.00 637 ILE B O 1
ATOM 3466 N N . ILE B 1 175 ? 44.778 20.907 33.956 1.00 11.07 638 ILE B N 1
ATOM 3467 C CA . ILE B 1 175 ? 43.596 21.445 34.676 1.00 10.68 638 ILE B CA 1
ATOM 3468 C C . ILE B 1 175 ? 42.891 20.290 35.380 1.00 10.56 638 ILE B C 1
ATOM 3469 O O . ILE B 1 175 ? 42.612 19.255 34.750 1.00 10.89 638 ILE B O 1
ATOM 3474 N N . THR B 1 176 ? 42.472 20.515 36.636 1.00 10.29 639 THR B N 1
ATOM 3475 C CA . THR B 1 176 ? 41.650 19.528 37.331 1.00 10.20 639 THR B CA 1
ATOM 3476 C C . THR B 1 176 ? 40.180 19.821 37.072 1.00 10.74 639 THR B C 1
ATOM 3477 O O . THR B 1 176 ? 39.681 20.895 37.394 1.00 12.52 639 THR B O 1
ATOM 3481 N N . ASP B 1 177 ? 39.497 18.846 36.515 1.00 10.26 640 ASP B N 1
ATOM 3482 C CA . ASP B 1 177 ? 38.098 18.932 36.106 1.00 10.62 640 ASP B CA 1
ATOM 3483 C C . ASP B 1 177 ? 37.232 18.211 37.117 1.00 11.38 640 ASP B C 1
ATOM 3484 O O . ASP B 1 177 ? 36.862 17.067 36.931 1.00 12.24 640 ASP B O 1
ATOM 3489 N N . PHE B 1 178 ? 36.878 18.923 38.184 1.00 11.53 641 PHE B N 1
ATOM 3490 C CA . PHE B 1 178 ? 36.321 18.359 39.434 1.00 11.63 641 PHE B CA 1
ATOM 3491 C C . PHE B 1 178 ? 35.126 17.453 39.141 1.00 10.88 641 PHE B C 1
ATOM 3492 O O . PHE B 1 178 ? 35.126 16.275 39.491 1.00 11.78 641 PHE B O 1
ATOM 3500 N N . HIS B 1 179 ? 34.067 17.979 38.535 1.00 10.92 642 HIS B N 1
ATOM 3501 C CA . HIS B 1 179 ? 32.805 17.225 38.390 1.00 11.13 642 HIS B CA 1
ATOM 3502 C C . HIS B 1 179 ? 32.837 16.271 37.184 1.00 11.19 642 HIS B C 1
ATOM 3503 O O . HIS B 1 179 ? 31.884 15.534 37.010 1.00 12.27 642 HIS B O 1
ATOM 3510 N N . ASN B 1 180 ? 33.894 16.297 36.381 1.00 10.99 643 ASN B N 1
ATOM 3511 C CA . ASN B 1 180 ? 34.115 15.272 35.336 1.00 11.33 643 ASN B CA 1
ATOM 3512 C C . ASN B 1 180 ? 35.140 14.223 35.784 1.00 11.22 643 ASN B C 1
ATOM 3513 O O . ASN B 1 180 ? 35.421 13.293 35.022 1.00 12.47 643 ASN B O 1
ATOM 3518 N N . HIS B 1 181 ? 35.666 14.329 37.004 1.00 10.93 644 HIS B N 1
ATOM 3519 C CA . HIS B 1 181 ? 36.552 13.280 37.560 1.00 10.93 644 HIS B CA 1
ATOM 3520 C C . HIS B 1 181 ? 37.686 12.970 36.578 1.00 10.88 644 HIS B C 1
ATOM 3521 O O . HIS B 1 181 ? 37.985 11.781 36.323 1.00 11.44 644 HIS B O 1
ATOM 3528 N N . SER B 1 182 ? 38.370 14.011 36.144 1.00 10.39 645 SER B N 1
ATOM 3529 C CA . SER B 1 182 ? 39.528 13.867 35.245 1.00 11.24 645 SER B CA 1
ATOM 3530 C C . SER B 1 182 ? 40.446 15.052 35.346 1.00 11.24 645 SER B C 1
ATOM 3531 O O . SER B 1 182 ? 40.073 16.100 35.842 1.00 11.70 645 SER B O 1
ATOM 3534 N N . VAL B 1 183 ? 41.684 14.807 34.915 1.00 11.09 646 VAL B N 1
ATOM 3535 C CA . VAL B 1 183 ? 42.690 15.821 34.693 1.00 11.50 646 VAL B CA 1
ATOM 3536 C C . VAL B 1 183 ? 42.845 15.965 33.202 1.00 11.88 646 VAL B C 1
ATOM 3537 O O . VAL B 1 183 ? 42.873 14.945 32.495 1.00 13.10 646 VAL B O 1
ATOM 3541 N N . LYS B 1 184 ? 42.875 17.174 32.742 1.00 10.89 647 LYS B N 1
ATOM 3542 C CA . LYS B 1 184 ? 42.932 17.465 31.301 1.00 11.18 647 LYS B CA 1
ATOM 3543 C C . LYS B 1 184 ? 44.183 18.248 31.006 1.00 11.51 647 LYS B C 1
ATOM 3544 O O . LYS B 1 184 ? 44.554 19.157 31.751 1.00 11.11 647 LYS B O 1
ATOM 3550 N N . VAL B 1 185 ? 44.835 17.871 29.902 1.00 11.87 648 VAL B N 1
ATOM 3551 C CA . VAL B 1 185 ? 46.105 18.504 29.476 1.00 12.31 648 VAL B CA 1
ATOM 3552 C C . VAL B 1 185 ? 45.926 19.156 28.114 1.00 12.52 648 VAL B C 1
ATOM 3553 O O . VAL B 1 185 ? 45.301 18.547 27.237 1.00 13.14 648 VAL B O 1
ATOM 3557 N N . PHE B 1 186 ? 46.391 20.369 27.999 1.00 12.62 649 PHE B N 1
ATOM 3558 C CA . PHE B 1 186 ? 46.239 21.248 26.825 1.00 13.40 649 PHE B CA 1
ATOM 3559 C C . PHE B 1 186 ? 47.599 21.756 26.383 1.00 14.41 649 PHE B C 1
ATOM 3560 O O . PHE B 1 186 ? 48.503 21.840 27.186 1.00 14.44 649 PHE B O 1
ATOM 3568 N N . ASN B 1 187 ? 47.749 22.036 25.087 1.00 15.61 650 ASN B N 1
ATOM 3569 C CA . ASN B 1 187 ? 48.945 22.774 24.662 1.00 16.64 650 ASN B CA 1
ATOM 3570 C C . ASN B 1 187 ? 48.844 24.231 25.092 1.00 17.44 650 ASN B C 1
ATOM 3571 O O . ASN B 1 187 ? 47.824 24.668 25.642 1.00 17.36 650 ASN B O 1
ATOM 3576 N N . GLN B 1 188 ? 49.852 25.023 24.764 1.00 17.52 651 GLN B N 1
ATOM 3577 C CA . GLN B 1 188 ? 49.970 26.410 25.249 1.00 20.52 651 GLN B CA 1
ATOM 3578 C C . GLN B 1 188 ? 48.910 27.278 24.569 1.00 20.65 651 GLN B C 1
ATOM 3579 O O . GLN B 1 188 ? 48.665 28.356 25.096 1.00 24.54 651 GLN B O 1
ATOM 3585 N N . GLU B 1 189 ? 48.289 26.809 23.486 1.00 23.23 652 GLU B N 1
ATOM 3586 C CA . GLU B 1 189 ? 47.210 27.534 22.767 1.00 24.73 652 GLU B CA 1
ATOM 3587 C C . GLU B 1 189 ? 45.850 27.134 23.339 1.00 22.53 652 GLU B C 1
ATOM 3588 O O . GLU B 1 189 ? 44.872 27.577 22.795 1.00 23.09 652 GLU B O 1
ATOM 3594 N N . GLY B 1 190 ? 45.823 26.197 24.293 1.00 20.42 653 GLY B N 1
ATOM 3595 C CA . GLY B 1 190 ? 44.555 25.769 24.917 1.00 17.93 653 GLY B CA 1
ATOM 3596 C C . GLY B 1 190 ? 43.866 24.667 24.155 1.00 17.93 653 GLY B C 1
ATOM 3597 O O . GLY B 1 190 ? 42.648 24.499 24.316 1.00 17.24 653 GLY B O 1
ATOM 3598 N N . GLU B 1 191 ? 44.547 24.003 23.221 1.00 17.65 654 GLU B N 1
ATOM 3599 C CA . GLU B 1 191 ? 43.970 22.851 22.474 1.00 16.96 654 GLU B CA 1
ATOM 3600 C C . GLU B 1 191 ? 44.134 21.568 23.294 1.00 15.71 654 GLU B C 1
ATOM 3601 O O . GLU B 1 191 ? 45.190 21.296 23.812 1.00 16.01 654 GLU B O 1
ATOM 3607 N N . PHE B 1 192 ? 43.065 20.822 23.381 1.00 14.98 655 PHE B N 1
ATOM 3608 C CA . PHE B 1 192 ? 42.969 19.574 24.142 1.00 14.32 655 PHE B CA 1
ATOM 3609 C C . PHE B 1 192 ? 43.971 18.567 23.628 1.00 15.50 655 PHE B C 1
ATOM 3610 O O . PHE B 1 192 ? 43.990 18.274 22.397 1.00 17.33 655 PHE B O 1
ATOM 3618 N N . MET B 1 193 ? 44.769 17.989 24.519 1.00 15.87 656 MET B N 1
ATOM 3619 C CA . MET B 1 193 ? 45.724 16.909 24.190 1.00 16.68 656 MET B CA 1
ATOM 3620 C C . MET B 1 193 ? 45.271 15.577 24.774 1.00 17.34 656 MET B C 1
ATOM 3621 O O . MET B 1 193 ? 45.358 14.547 24.080 1.00 17.83 656 MET B O 1
ATOM 3626 N N . LEU B 1 194 ? 44.886 15.520 26.030 1.00 16.92 657 LEU B N 1
ATOM 3627 C CA . LEU B 1 194 ? 44.536 14.243 26.659 1.00 18.46 657 LEU B CA 1
ATOM 3628 C C . LEU B 1 194 ? 43.795 14.485 27.966 1.00 16.65 657 LEU B C 1
ATOM 3629 O O . LEU B 1 194 ? 43.891 15.564 28.548 1.00 15.08 657 LEU B O 1
ATOM 3634 N N . LYS B 1 195 ? 43.037 13.496 28.391 1.00 16.94 658 LYS B N 1
ATOM 3635 C CA . LYS B 1 195 ? 42.481 13.451 29.728 1.00 15.72 658 LYS B CA 1
ATOM 3636 C C . LYS B 1 195 ? 42.862 12.136 30.378 1.00 16.04 658 LYS B C 1
ATOM 3637 O O . LYS B 1 195 ? 43.105 11.139 29.654 1.00 16.75 658 LYS B O 1
ATOM 3643 N N . PHE B 1 196 ? 42.864 12.108 31.691 1.00 13.87 659 PHE B N 1
ATOM 3644 C CA . PHE B 1 196 ? 43.024 10.841 32.426 1.00 14.40 659 PHE B CA 1
ATOM 3645 C C . PHE B 1 196 ? 42.275 10.916 33.732 1.00 13.80 659 PHE B C 1
ATOM 3646 O O . PHE B 1 196 ? 41.971 12.048 34.225 1.00 13.15 659 PHE B O 1
ATOM 3654 N N . GLY B 1 197 ? 41.980 9.754 34.288 1.00 13.95 660 GLY B N 1
ATOM 3655 C CA . GLY B 1 197 ? 41.281 9.661 35.555 1.00 13.72 660 GLY B CA 1
ATOM 3656 C C . GLY B 1 197 ? 40.093 8.724 35.473 1.00 13.67 660 GLY B C 1
ATOM 3657 O O . GLY B 1 197 ? 39.473 8.537 34.420 1.00 13.90 660 GLY B O 1
ATOM 3658 N N . SER B 1 198 ? 39.775 8.152 36.611 1.00 13.92 661 SER B N 1
ATOM 3659 C CA . SER B 1 198 ? 38.720 7.133 36.738 1.00 15.22 661 SER B CA 1
ATOM 3660 C C . SER B 1 198 ? 38.029 7.421 38.063 1.00 13.87 661 SER B C 1
ATOM 3661 O O . SER B 1 198 ? 38.698 7.540 39.042 1.00 15.48 661 SER B O 1
ATOM 3664 N N . ASN B 1 199 ? 36.717 7.669 38.020 1.00 13.51 662 ASN B N 1
ATOM 3665 C CA . ASN B 1 199 ? 35.925 7.973 39.223 1.00 13.17 662 ASN B CA 1
ATOM 3666 C C . ASN B 1 199 ? 35.699 6.683 40.042 1.00 13.30 662 ASN B C 1
ATOM 3667 O O . ASN B 1 199 ? 34.969 5.827 39.602 1.00 14.26 662 ASN B O 1
ATOM 3672 N N . GLY B 1 200 ? 36.334 6.638 41.212 1.00 14.37 663 GLY B N 1
ATOM 3673 C CA . GLY B 1 200 ? 36.139 5.504 42.121 1.00 15.27 663 GLY B CA 1
ATOM 3674 C C . GLY B 1 200 ? 37.019 5.654 43.335 1.00 16.63 663 GLY B C 1
ATOM 3675 O O . GLY B 1 200 ? 37.677 6.707 43.514 1.00 16.94 663 GLY B O 1
ATOM 3676 N N . GLU B 1 201 ? 36.991 4.624 44.174 1.00 18.96 664 GLU B N 1
ATOM 3677 C CA . GLU B 1 201 ? 37.670 4.632 45.475 1.00 19.71 664 GLU B CA 1
ATOM 3678 C C . GLU B 1 201 ? 38.841 3.666 45.465 1.00 19.28 664 GLU B C 1
ATOM 3679 O O . GLU B 1 201 ? 39.530 3.622 46.500 1.00 20.27 664 GLU B O 1
ATOM 3685 N N . GLY B 1 202 ? 39.088 2.978 44.365 1.00 18.37 665 GLY B N 1
ATOM 3686 C CA . GLY B 1 202 ? 40.133 1.950 44.319 1.00 21.22 665 GLY B CA 1
ATOM 3687 C C . GLY B 1 202 ? 41.469 2.487 43.839 1.00 21.57 665 GLY B C 1
ATOM 3688 O O . GLY B 1 202 ? 41.650 3.714 43.636 1.00 18.99 665 GLY B O 1
ATOM 3689 N N . ASN B 1 203 ? 42.408 1.585 43.582 1.00 21.22 666 ASN B N 1
ATOM 3690 C CA . ASN B 1 203 ? 43.783 1.969 43.212 1.00 22.05 666 ASN B CA 1
ATOM 3691 C C . ASN B 1 203 ? 43.782 2.770 41.912 1.00 20.48 666 ASN B C 1
ATOM 3692 O O . ASN B 1 203 ? 43.262 2.308 40.902 1.00 21.68 666 ASN B O 1
ATOM 3697 N N . GLY B 1 204 ? 44.391 3.951 41.933 1.00 19.87 667 GLY B N 1
ATOM 3698 C CA . GLY B 1 204 ? 44.546 4.799 40.735 1.00 18.18 667 GLY B CA 1
ATOM 3699 C C . GLY B 1 204 ? 43.294 5.622 40.413 1.00 17.68 667 GLY B C 1
ATOM 3700 O O . GLY B 1 204 ? 43.307 6.290 39.377 1.00 16.91 667 GLY B O 1
ATOM 3701 N N . GLN B 1 205 ? 42.228 5.422 41.150 1.00 16.80 668 GLN B N 1
ATOM 3702 C CA . GLN B 1 205 ? 40.923 6.110 40.939 1.00 15.34 668 GLN B CA 1
ATOM 3703 C C . GLN B 1 205 ? 40.842 7.291 41.896 1.00 14.62 668 GLN B C 1
ATOM 3704 O O . GLN B 1 205 ? 41.427 7.304 43.010 1.00 15.30 668 GLN B O 1
ATOM 3710 N N . PHE B 1 206 ? 40.052 8.282 41.520 1.00 14.03 669 PHE B N 1
ATOM 3711 C CA . PHE B 1 206 ? 39.837 9.424 42.425 1.00 13.57 669 PHE B CA 1
ATOM 3712 C C . PHE B 1 206 ? 38.416 9.931 42.278 1.00 13.14 669 PHE B C 1
ATOM 3713 O O . PHE B 1 206 ? 37.671 9.424 41.439 1.00 13.84 669 PHE B O 1
ATOM 3721 N N . ASN B 1 207 ? 38.101 10.965 43.044 1.00 12.81 670 ASN B N 1
ATOM 3722 C CA . ASN B 1 207 ? 36.784 11.607 42.938 1.00 12.13 670 ASN B CA 1
ATOM 3723 C C . ASN B 1 207 ? 36.978 13.087 43.195 1.00 12.18 670 ASN B C 1
ATOM 3724 O O . ASN B 1 207 ? 37.486 13.455 44.271 1.00 12.64 670 ASN B O 1
ATOM 3729 N N . ALA B 1 208 ? 36.643 13.922 42.214 1.00 11.01 671 ALA B N 1
ATOM 3730 C CA . ALA B 1 208 ? 36.639 15.395 42.351 1.00 10.60 671 ALA B CA 1
ATOM 3731 C C . ALA B 1 208 ? 38.068 15.893 42.568 1.00 10.80 671 ALA B C 1
ATOM 3732 O O . ALA B 1 208 ? 38.404 16.466 43.611 1.00 11.36 671 ALA B O 1
ATOM 3734 N N . PRO B 1 209 ? 38.932 15.779 41.555 1.00 10.94 672 PRO B N 1
ATOM 3735 C CA . PRO B 1 209 ? 40.292 16.296 41.670 1.00 10.54 672 PRO B CA 1
ATOM 3736 C C . PRO B 1 209 ? 40.273 17.804 41.948 1.00 10.49 672 PRO B C 1
ATOM 3737 O O . PRO B 1 209 ? 39.483 18.545 41.347 1.00 10.39 672 PRO B O 1
ATOM 3741 N N . THR B 1 210 ? 41.243 18.267 42.763 1.00 10.26 673 THR B N 1
ATOM 3742 C CA . THR B 1 210 ? 41.392 19.672 43.157 1.00 10.36 673 THR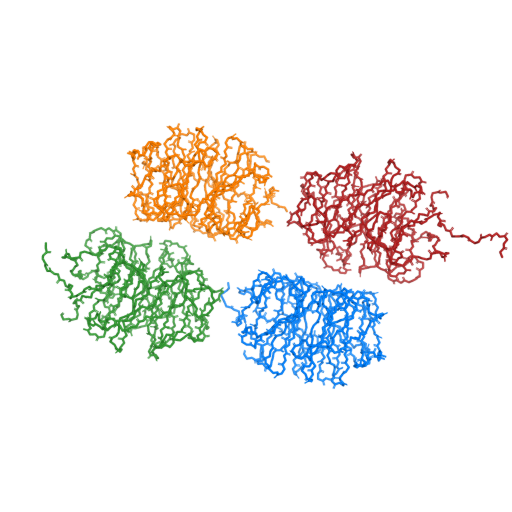 B CA 1
ATOM 3743 C C . THR B 1 210 ? 42.834 20.082 42.885 1.00 10.74 673 THR B C 1
ATOM 3744 O O . THR B 1 210 ? 43.180 20.409 41.746 1.00 11.76 673 THR B O 1
ATOM 3748 N N . GLY B 1 211 ? 43.680 20.134 43.893 1.00 10.70 674 GLY B N 1
ATOM 3749 C CA . GLY B 1 211 ? 45.008 20.693 43.727 1.00 10.66 674 GLY B CA 1
ATOM 3750 C C . GLY B 1 211 ? 45.878 19.839 42.797 1.00 10.89 674 GLY B C 1
ATOM 3751 O O . GLY B 1 211 ? 45.739 18.626 42.724 1.00 11.53 674 GLY B O 1
ATOM 3752 N N . VAL B 1 212 ? 46.753 20.521 42.077 1.00 10.40 675 VAL B N 1
ATOM 3753 C CA . VAL B 1 212 ? 47.624 19.852 41.100 1.00 10.56 675 VAL B CA 1
ATOM 3754 C C . VAL B 1 212 ? 48.969 20.553 40.980 1.00 10.67 675 VAL B C 1
ATOM 3755 O O . VAL B 1 212 ? 49.060 21.758 41.121 1.00 11.82 675 VAL B O 1
ATOM 3759 N N . ALA B 1 213 ? 49.991 19.762 40.713 1.00 11.07 676 ALA B N 1
ATOM 3760 C CA . ALA B 1 213 ? 51.371 20.230 40.458 1.00 10.86 676 ALA B CA 1
ATOM 3761 C C . ALA B 1 213 ? 52.013 19.252 39.453 1.00 11.60 676 ALA B C 1
ATOM 3762 O O . ALA B 1 213 ? 51.489 18.150 39.220 1.00 11.05 676 ALA B O 1
ATOM 3764 N N . VAL B 1 214 ? 53.114 19.659 38.840 1.00 12.25 677 VAL B N 1
ATOM 3765 C CA . VAL B 1 214 ? 53.822 18.798 37.877 1.00 12.38 677 VAL B CA 1
ATOM 3766 C C . VAL B 1 214 ? 55.309 18.933 38.109 1.00 12.98 677 VAL B C 1
ATOM 3767 O O . VAL B 1 214 ? 55.802 20.048 38.307 1.00 14.02 677 VAL B O 1
ATOM 3771 N N . ASP B 1 215 ? 55.986 17.809 38.167 1.00 13.36 678 ASP B N 1
ATOM 3772 C CA . ASP B 1 215 ? 57.437 17.800 38.455 1.00 13.76 678 ASP B CA 1
ATOM 3773 C C . ASP B 1 215 ? 58.251 17.888 37.163 1.00 15.19 678 ASP B C 1
ATOM 3774 O O . ASP B 1 215 ? 57.692 18.010 36.076 1.00 15.15 678 ASP B O 1
ATOM 3779 N N . SER B 1 216 ? 59.575 17.960 37.326 1.00 17.49 679 SER B N 1
ATOM 3780 C CA . SER B 1 216 ? 60.514 18.216 36.206 1.00 17.52 679 SER B CA 1
ATOM 3781 C C . SER B 1 216 ? 60.459 17.114 35.160 1.00 18.93 679 SER B C 1
ATOM 3782 O O . SER B 1 216 ? 60.924 17.343 34.031 1.00 20.03 679 SER B O 1
ATOM 3785 N N . ASN B 1 217 ? 60.003 15.944 35.523 1.00 17.79 680 ASN B N 1
ATOM 3786 C CA . ASN B 1 217 ? 59.882 14.770 34.620 1.00 18.40 680 ASN B CA 1
ATOM 3787 C C . ASN B 1 217 ? 58.477 14.672 34.014 1.00 16.49 680 ASN B C 1
ATOM 3788 O O . ASN B 1 217 ? 58.167 13.649 33.336 1.00 17.66 680 ASN B O 1
ATOM 3793 N N . GLY B 1 218 ? 57.594 15.639 34.319 1.00 15.95 681 GLY B N 1
ATOM 3794 C CA . GLY B 1 218 ? 56.230 15.679 33.788 1.00 15.79 681 GLY B CA 1
ATOM 3795 C C . GLY B 1 218 ? 55.251 14.863 34.607 1.00 15.54 681 GLY B C 1
ATOM 3796 O O . GLY B 1 218 ? 54.090 14.685 34.147 1.00 15.30 681 GLY B O 1
ATOM 3797 N N . ASN B 1 219 ? 55.665 14.292 35.738 1.00 14.14 682 ASN B N 1
ATOM 3798 C CA . ASN B 1 219 ? 54.719 13.532 36.587 1.00 14.55 682 ASN B CA 1
ATOM 3799 C C . ASN B 1 219 ? 53.744 14.538 37.198 1.00 13.13 682 ASN B C 1
ATOM 3800 O O . ASN B 1 219 ? 54.171 15.599 37.687 1.00 13.34 682 ASN B O 1
ATOM 3805 N N . ILE B 1 220 ? 52.479 14.172 37.232 1.00 12.32 683 ILE B N 1
ATOM 3806 C CA . ILE B 1 220 ? 51.369 15.051 37.667 1.00 12.17 683 ILE B CA 1
ATOM 3807 C C . ILE B 1 220 ? 50.863 14.550 39.017 1.00 11.70 683 ILE B C 1
ATOM 3808 O O . ILE B 1 220 ? 50.524 13.356 39.154 1.00 12.89 683 ILE B O 1
ATOM 3813 N N . ILE B 1 221 ? 50.887 15.448 39.989 1.00 12.76 684 ILE B N 1
ATOM 3814 C CA . ILE B 1 221 ? 50.551 15.197 41.394 1.00 11.91 684 ILE B CA 1
ATOM 3815 C C . ILE B 1 221 ? 49.182 15.813 41.650 1.00 11.77 684 ILE B C 1
ATOM 3816 O O . ILE B 1 221 ? 49.058 17.006 41.426 1.00 11.64 684 ILE B O 1
ATOM 3821 N N . VAL B 1 222 ? 48.211 15.028 42.077 1.00 11.90 685 VAL B N 1
ATOM 3822 C CA . VAL B 1 222 ? 46.789 15.449 42.122 1.00 11.90 685 VAL B CA 1
ATOM 3823 C C . VAL B 1 222 ? 46.195 15.119 43.469 1.00 11.90 685 VAL B C 1
ATOM 3824 O O . VAL B 1 222 ? 46.193 13.938 43.832 1.00 12.16 685 VAL B O 1
ATOM 3828 N N . ALA B 1 223 ? 45.639 16.111 44.145 1.00 11.59 686 ALA B N 1
ATOM 3829 C CA . ALA B 1 223 ? 44.781 15.902 45.328 1.00 11.87 686 ALA B CA 1
ATOM 3830 C C . ALA B 1 223 ? 43.348 15.660 44.831 1.00 12.90 686 ALA B C 1
ATOM 3831 O O . ALA B 1 223 ? 42.972 16.243 43.810 1.00 11.83 686 ALA B O 1
ATOM 3833 N N . ASP B 1 224 ? 42.552 14.894 45.566 1.00 12.98 687 ASP B N 1
ATOM 3834 C CA . ASP B 1 224 ? 41.127 14.769 45.233 1.00 13.10 687 ASP B CA 1
ATOM 3835 C C . ASP B 1 224 ? 40.266 15.043 46.456 1.00 13.81 687 ASP B C 1
ATOM 3836 O O . ASP B 1 224 ? 40.555 14.570 47.535 1.00 14.08 687 ASP B O 1
ATOM 3841 N N . TRP B 1 225 ? 39.216 15.788 46.230 1.00 13.70 688 TRP B N 1
ATOM 3842 C CA . TRP B 1 225 ? 38.325 16.253 47.315 1.00 13.19 688 TRP B CA 1
ATOM 3843 C C . TRP B 1 225 ? 37.466 15.093 47.802 1.00 15.29 688 TRP B C 1
ATOM 3844 O O . TRP B 1 225 ? 37.186 15.055 49.015 1.00 15.51 688 TRP B O 1
ATOM 3855 N N . GLY B 1 226 ? 37.080 14.159 46.950 1.00 14.51 689 GLY B N 1
ATOM 3856 C CA . GLY B 1 226 ? 36.094 13.144 47.309 1.00 15.82 689 GLY B CA 1
ATOM 3857 C C . GLY B 1 226 ? 36.694 12.055 48.170 1.00 15.59 689 GLY B C 1
ATOM 3858 O O . GLY B 1 226 ? 36.054 11.671 49.171 1.00 17.58 689 GLY B O 1
ATOM 3859 N N . ASN B 1 227 ? 37.888 11.549 47.820 1.00 15.66 690 ASN B N 1
ATOM 3860 C CA . ASN B 1 227 ? 38.553 10.506 48.632 1.00 15.90 690 ASN B CA 1
ATOM 3861 C C . ASN B 1 227 ? 39.649 11.111 49.495 1.00 15.52 690 ASN B C 1
ATOM 3862 O O . ASN B 1 227 ? 40.220 10.377 50.340 1.00 17.95 690 ASN B O 1
ATOM 3867 N N . SER B 1 228 ? 40.012 12.377 49.310 1.00 14.07 691 SER B N 1
ATOM 3868 C CA . SER B 1 228 ? 41.025 13.075 50.127 1.00 14.84 691 SER B CA 1
ATOM 3869 C C . SER B 1 228 ? 42.371 12.347 50.060 1.00 15.46 691 SER B C 1
ATOM 3870 O O . SER B 1 228 ? 43.052 12.253 51.115 1.00 16.79 691 SER B O 1
ATOM 3873 N N . ARG B 1 229 ? 42.808 11.916 48.888 1.00 14.54 692 ARG B N 1
ATOM 3874 C CA . ARG B 1 229 ? 44.176 11.370 48.698 1.00 15.33 692 ARG B CA 1
ATOM 3875 C C . ARG B 1 229 ? 45.015 12.245 47.787 1.00 14.17 692 ARG B C 1
ATOM 3876 O O . ARG B 1 229 ? 44.507 13.201 47.210 1.00 13.96 692 ARG B O 1
ATOM 3884 N N . ILE B 1 230 ? 46.304 11.955 47.743 1.00 14.74 693 ILE B N 1
ATOM 3885 C CA . ILE B 1 230 ? 47.235 12.549 46.747 1.00 13.77 693 ILE B CA 1
ATOM 3886 C C . ILE B 1 230 ? 47.819 11.426 45.917 1.00 13.99 693 ILE B C 1
ATOM 3887 O O . ILE B 1 230 ? 48.432 10.495 46.475 1.00 14.80 693 ILE B O 1
ATOM 3892 N N . GLN B 1 231 ? 47.583 11.464 44.606 1.00 13.79 694 GLN B N 1
ATOM 3893 C CA . GLN B 1 231 ? 48.002 10.420 43.675 1.00 13.21 694 GLN B CA 1
ATOM 3894 C C . GLN B 1 231 ? 48.932 11.042 42.631 1.00 13.73 694 GLN B C 1
ATOM 3895 O O . GLN B 1 231 ? 48.752 12.217 42.286 1.00 14.40 694 GLN B O 1
ATOM 3901 N N . VAL B 1 232 ? 49.900 10.271 42.164 1.00 13.25 695 VAL B N 1
ATOM 3902 C CA . VAL B 1 232 ? 50.924 10.723 41.183 1.00 13.35 695 VAL B CA 1
ATOM 3903 C C . VAL B 1 232 ? 50.759 9.884 39.937 1.00 13.08 695 VAL B C 1
ATOM 3904 O O . VAL B 1 232 ? 50.666 8.641 40.030 1.00 13.99 695 VAL B O 1
ATOM 3908 N N . PHE B 1 233 ? 50.762 10.529 38.804 1.00 13.44 696 PHE B N 1
ATOM 3909 C CA . PHE B 1 233 ? 50.613 9.945 37.461 1.00 14.26 696 PHE B CA 1
ATOM 3910 C C . PHE B 1 233 ? 51.834 10.350 36.652 1.00 13.97 696 PHE B C 1
ATOM 3911 O O . PHE B 1 233 ? 52.418 11.412 36.881 1.00 13.45 696 PHE B O 1
ATOM 3919 N N . ASP B 1 234 ? 52.183 9.572 35.624 1.00 15.86 697 ASP B N 1
ATOM 3920 C CA . ASP B 1 234 ? 53.154 10.090 34.653 1.00 16.68 697 ASP B CA 1
ATOM 3921 C C . ASP B 1 234 ? 52.472 11.083 33.720 1.00 16.33 697 ASP B C 1
ATOM 3922 O O . ASP B 1 234 ? 51.229 11.289 33.812 1.00 16.46 697 ASP B O 1
ATOM 3927 N N . GLY B 1 235 ? 53.234 11.728 32.846 1.00 17.27 698 GLY B N 1
ATOM 3928 C CA . GLY B 1 235 ? 52.673 12.778 31.979 1.00 17.94 698 GLY B CA 1
ATOM 3929 C C . GLY B 1 235 ? 51.693 12.236 30.940 1.00 19.28 698 GLY B C 1
ATOM 3930 O O . GLY B 1 235 ? 50.947 13.032 30.382 1.00 21.32 698 GLY B O 1
ATOM 3931 N N . SER B 1 236 ? 51.631 10.931 30.746 1.00 19.04 699 SER B N 1
ATOM 3932 C CA A SER B 1 236 ? 50.654 10.310 29.833 0.50 20.47 699 SER B CA 1
ATOM 3933 C CA B SER B 1 236 ? 50.653 10.312 29.830 0.50 20.27 699 SER B CA 1
ATOM 3934 C C . SER B 1 236 ? 49.383 9.915 30.581 1.00 20.14 699 SER B C 1
ATOM 3935 O O . SER B 1 236 ? 48.441 9.429 29.922 1.00 21.25 699 SER B O 1
ATOM 3940 N N . GLY B 1 237 ? 49.318 10.191 31.891 1.00 18.78 700 GLY B N 1
ATOM 3941 C CA . GLY B 1 237 ? 48.154 9.872 32.717 1.00 18.31 700 GLY B CA 1
ATOM 3942 C C . GLY B 1 237 ? 48.130 8.471 33.300 1.00 18.59 700 GLY B C 1
ATOM 3943 O O . GLY B 1 237 ? 47.105 8.074 33.871 1.00 18.02 700 GLY B O 1
ATOM 3944 N N . SER B 1 238 ? 49.238 7.735 33.233 1.00 18.98 701 SER B N 1
ATOM 3945 C CA A SER B 1 238 ? 49.331 6.404 33.875 0.50 19.49 701 SER B CA 1
ATOM 3946 C CA B SER B 1 238 ? 49.348 6.401 33.869 0.50 19.63 701 SER B CA 1
ATOM 3947 C C . SER B 1 238 ? 49.593 6.561 35.372 1.00 18.50 701 SER B C 1
ATOM 3948 O O . SER B 1 238 ? 50.537 7.286 35.758 1.00 17.98 701 SER B O 1
ATOM 3953 N N . PHE B 1 239 ? 48.813 5.896 36.187 1.00 18.80 702 PHE B N 1
ATOM 3954 C CA . PHE B 1 239 ? 48.954 5.965 37.642 1.00 18.45 702 PHE B CA 1
ATOM 3955 C C . PHE B 1 239 ? 50.300 5.377 38.061 1.00 18.43 702 PHE B C 1
ATOM 3956 O O . PHE B 1 239 ? 50.653 4.276 37.606 1.00 20.48 702 PHE B O 1
ATOM 3964 N N . LEU B 1 240 ? 51.048 6.117 38.895 1.00 17.32 703 LEU B N 1
ATOM 3965 C CA . LEU B 1 240 ? 52.339 5.647 39.456 1.00 18.17 703 LEU B CA 1
ATOM 3966 C C . LEU B 1 240 ? 52.188 5.208 40.907 1.00 19.62 703 LEU B C 1
ATOM 3967 O O . LEU B 1 240 ? 52.643 4.061 41.217 1.00 22.44 703 LEU B O 1
ATOM 3972 N N . SER B 1 241 ? 51.723 6.053 41.800 1.00 19.01 704 SER B N 1
ATOM 3973 C CA . SER B 1 241 ? 51.861 5.860 43.253 1.00 19.22 704 SER B CA 1
ATOM 3974 C C . SER B 1 241 ? 51.058 6.893 44.032 1.00 19.03 704 SER B C 1
ATOM 3975 O O . SER B 1 241 ? 50.638 7.907 43.462 1.00 17.89 704 SER B O 1
ATOM 3978 N N . TYR B 1 242 ? 50.850 6.640 45.306 1.00 17.72 705 TYR B N 1
ATOM 3979 C CA . TYR B 1 242 ? 50.320 7.607 46.272 1.00 18.31 705 TYR B CA 1
ATOM 3980 C C . TYR B 1 242 ? 51.456 8.315 46.955 1.00 18.18 705 TYR B C 1
ATOM 3981 O O . TYR B 1 242 ? 52.494 7.665 47.308 1.00 19.19 705 TYR B O 1
ATOM 3990 N N . ILE B 1 243 ? 51.218 9.551 47.332 1.00 18.16 706 ILE B N 1
ATOM 3991 C CA . ILE B 1 243 ? 51.894 10.174 48.491 1.00 17.97 706 ILE B CA 1
ATOM 3992 C C . ILE B 1 243 ? 51.170 9.662 49.733 1.00 21.23 706 ILE B C 1
ATOM 3993 O O . ILE B 1 243 ? 49.937 9.687 49.790 1.00 21.22 706 ILE B O 1
ATOM 3998 N N . ASN B 1 244 ? 51.903 9.100 50.660 1.00 20.65 707 ASN B N 1
ATOM 3999 C CA . ASN B 1 244 ? 51.285 8.355 51.787 1.00 22.16 707 ASN B CA 1
ATOM 4000 C C . ASN B 1 244 ? 50.776 9.374 52.803 1.00 20.76 707 ASN B C 1
ATOM 4001 O O . ASN B 1 244 ? 51.601 10.018 53.447 1.00 19.83 707 ASN B O 1
ATOM 4006 N N . THR B 1 245 ? 49.459 9.504 52.932 1.00 21.50 708 THR B N 1
ATOM 4007 C CA . THR B 1 245 ? 48.793 10.452 53.855 1.00 20.89 708 THR B CA 1
ATOM 4008 C C . THR B 1 245 ? 48.042 9.692 54.958 1.00 21.86 708 THR B C 1
ATOM 4009 O O . THR B 1 245 ? 47.300 10.326 55.696 1.00 21.62 708 THR B O 1
ATOM 4013 N N . SER B 1 246 ? 48.252 8.388 55.038 1.00 22.82 709 SER B N 1
ATOM 4014 C CA . SER B 1 246 ? 47.394 7.469 55.824 1.00 26.06 709 SER B CA 1
ATOM 4015 C C . SER B 1 246 ? 47.570 7.695 57.336 1.00 26.18 709 SER B C 1
ATOM 4016 O O . SER B 1 246 ? 46.631 7.330 58.068 1.00 27.69 709 SER B O 1
ATOM 4019 N N . ALA B 1 247 ? 48.674 8.278 57.807 1.00 26.43 710 ALA B N 1
ATOM 4020 C CA . ALA B 1 247 ? 48.911 8.417 59.263 1.00 25.26 710 ALA B CA 1
ATOM 4021 C C . ALA B 1 247 ? 48.221 9.677 59.795 1.00 26.00 710 ALA B C 1
ATOM 4022 O O . ALA B 1 247 ? 48.014 9.766 60.999 1.00 26.20 710 ALA B O 1
ATOM 4024 N N . ASP B 1 248 ? 47.886 10.625 58.944 1.00 22.63 711 ASP B N 1
ATOM 4025 C CA . ASP B 1 248 ? 47.203 11.871 59.351 1.00 22.78 711 ASP B CA 1
ATOM 4026 C C . ASP B 1 248 ? 46.398 12.307 58.125 1.00 20.94 711 ASP B C 1
ATOM 4027 O O . ASP B 1 248 ? 46.842 13.140 57.306 1.00 20.28 711 ASP B O 1
ATOM 4032 N N . PRO B 1 249 ? 45.233 11.685 57.930 1.00 19.95 712 PRO B N 1
ATOM 4033 C CA . PRO B 1 249 ? 44.482 11.828 56.686 1.00 19.03 712 PRO B CA 1
ATOM 4034 C C . PRO B 1 249 ? 44.051 13.249 56.384 1.00 18.04 712 PRO B C 1
ATOM 4035 O O . PRO B 1 249 ? 43.836 14.051 57.257 1.00 18.32 712 PRO B O 1
ATOM 4039 N N . LEU B 1 250 ? 43.964 13.526 55.066 1.00 17.13 713 LEU B N 1
ATOM 4040 C CA . LEU B 1 250 ? 43.411 14.777 54.576 1.00 16.62 713 LEU B CA 1
ATOM 4041 C C . LEU B 1 250 ? 41.884 14.692 54.668 1.00 15.67 713 LEU B C 1
ATOM 4042 O O . LEU B 1 250 ? 41.342 13.623 54.706 1.00 16.52 713 LEU B O 1
ATOM 4047 N N . TYR B 1 251 ? 41.247 15.841 54.618 1.00 16.67 714 TYR B N 1
ATOM 4048 C CA . TYR B 1 251 ? 39.786 15.974 54.616 1.00 17.27 714 TYR B CA 1
ATOM 4049 C C . TYR B 1 251 ? 39.439 17.106 53.700 1.00 14.78 714 TYR B C 1
ATOM 4050 O O . TYR B 1 251 ? 39.473 18.323 54.106 1.00 17.39 714 TYR B O 1
ATOM 4059 N N . GLY B 1 252 ? 39.070 16.765 52.453 1.00 15.52 715 GLY B N 1
ATOM 4060 C CA . GLY B 1 252 ? 38.645 17.789 51.493 1.00 14.63 715 GLY B CA 1
ATOM 4061 C C . GLY B 1 252 ? 39.782 18.726 51.138 1.00 12.87 715 GLY B C 1
ATOM 4062 O O . GLY B 1 252 ? 39.664 19.972 51.227 1.00 14.22 715 GLY B O 1
ATOM 4063 N N . PRO B 1 253 ? 40.902 18.176 50.589 1.00 13.90 716 PRO B N 1
ATOM 4064 C CA . PRO B 1 253 ? 42.027 18.991 50.180 1.00 14.21 716 PRO B CA 1
ATOM 4065 C C . PRO B 1 253 ? 41.683 19.914 49.020 1.00 12.72 716 PRO B C 1
ATOM 4066 O O . PRO B 1 253 ? 40.872 19.512 48.159 1.00 13.96 716 PRO B O 1
ATOM 4070 N N . GLN B 1 254 ? 42.305 21.086 48.967 1.00 12.81 717 GLN B N 1
ATOM 4071 C CA . GLN B 1 254 ? 42.136 22.085 47.923 1.00 13.09 717 GLN B CA 1
ATOM 4072 C C . GLN B 1 254 ? 43.511 22.199 47.228 1.00 12.78 717 GLN B C 1
ATOM 4073 O O . GLN B 1 254 ? 43.947 21.236 46.587 1.00 13.36 717 GLN B O 1
ATOM 4079 N N . GLY B 1 255 ? 44.167 23.355 47.308 1.00 12.94 718 GLY B N 1
ATOM 4080 C CA . GLY B 1 255 ? 45.352 23.599 46.489 1.00 13.29 718 GLY B CA 1
ATOM 4081 C C . GLY B 1 255 ? 46.501 22.673 46.823 1.00 13.47 718 GLY B C 1
ATOM 4082 O O . GLY B 1 255 ? 46.618 22.198 47.967 1.00 13.73 718 GLY B O 1
ATOM 4083 N N . LEU B 1 256 ? 47.428 22.534 45.885 1.00 12.11 719 LEU B N 1
ATOM 4084 C CA . LEU B 1 256 ? 48.637 21.682 46.054 1.00 12.42 719 LEU B CA 1
ATOM 4085 C C . LEU B 1 256 ? 49.740 22.301 45.245 1.00 11.23 719 LEU B C 1
ATOM 4086 O O . LEU B 1 256 ? 49.473 22.846 44.182 1.00 13.08 719 LEU B O 1
ATOM 4091 N N . ALA B 1 257 ? 50.968 22.277 45.768 1.00 11.88 720 ALA B N 1
ATOM 4092 C CA . ALA B 1 257 ? 52.134 22.771 45.037 1.00 11.65 720 ALA B CA 1
ATOM 4093 C C . ALA B 1 257 ? 53.360 21.911 45.343 1.00 12.22 720 ALA B C 1
ATOM 4094 O O . ALA B 1 257 ? 53.424 21.250 46.380 1.00 11.93 720 ALA B O 1
ATOM 4096 N N . LEU B 1 258 ? 54.294 21.924 44.411 1.00 12.62 721 LEU B N 1
ATOM 4097 C CA A LEU B 1 258 ? 55.670 21.428 44.636 0.50 12.84 721 LEU B CA 1
ATOM 4098 C CA B LEU B 1 258 ? 55.666 21.418 44.617 0.50 12.97 721 LEU B CA 1
ATOM 4099 C C . LEU B 1 258 ? 56.536 22.568 45.136 1.00 13.44 721 LEU B C 1
ATOM 4100 O O . LEU B 1 258 ? 56.515 23.627 44.518 1.00 14.21 721 LEU B O 1
ATOM 4109 N N . THR B 1 259 ? 57.277 22.319 46.200 1.00 13.37 722 THR B N 1
ATOM 4110 C CA . THR B 1 259 ? 58.143 23.357 46.776 1.00 14.13 722 THR B CA 1
ATOM 4111 C C . THR B 1 259 ? 59.531 23.321 46.135 1.00 14.59 722 THR B C 1
ATOM 4112 O O . THR B 1 259 ? 59.894 22.317 45.515 1.00 15.27 722 THR B O 1
ATOM 4116 N N . SER B 1 260 ? 60.306 24.386 46.358 1.00 14.65 723 SER B N 1
ATOM 4117 C CA . SER B 1 260 ? 61.689 24.497 45.839 1.00 14.32 723 SER B CA 1
ATOM 4118 C C . SER B 1 260 ? 62.608 23.486 46.526 1.00 15.08 723 SER B C 1
ATOM 4119 O O . SER B 1 260 ? 63.691 23.242 45.966 1.00 16.33 723 SER B O 1
ATOM 4122 N N . ASP B 1 261 ? 62.232 22.958 47.685 1.00 14.73 724 ASP B N 1
ATOM 4123 C CA . ASP B 1 261 ? 63.038 21.891 48.347 1.00 16.22 724 ASP B CA 1
ATOM 4124 C C . ASP B 1 261 ? 62.449 20.502 48.130 1.00 16.26 724 ASP B C 1
ATOM 4125 O O . ASP B 1 261 ? 62.808 19.603 48.896 1.00 17.31 724 ASP B O 1
ATOM 4130 N N . GLY B 1 262 ? 61.636 20.323 47.085 1.00 15.16 725 GLY B N 1
ATOM 4131 C CA . GLY B 1 262 ? 61.278 18.989 46.596 1.00 15.54 725 GLY B CA 1
ATOM 4132 C C . GLY B 1 262 ? 60.197 18.331 47.434 1.00 15.46 725 GLY B C 1
ATOM 4133 O O . GLY B 1 262 ? 60.100 17.097 47.398 1.00 18.01 725 GLY B O 1
ATOM 4134 N N . HIS B 1 263 ? 59.354 19.107 48.091 1.00 13.97 726 HIS B N 1
ATOM 4135 C CA . HIS B 1 263 ? 58.220 18.582 48.871 1.00 14.13 726 HIS B CA 1
ATOM 4136 C C . HIS B 1 263 ? 56.913 18.868 48.162 1.00 13.33 726 HIS B C 1
ATOM 4137 O O . HIS B 1 263 ? 56.878 19.742 47.285 1.00 14.86 726 HIS B O 1
ATOM 4144 N N . VAL B 1 264 ? 55.881 18.184 48.549 1.00 13.09 727 VAL B N 1
ATOM 4145 C CA . VAL B 1 264 ? 54.500 18.491 48.120 1.00 12.77 727 VAL B CA 1
ATOM 4146 C C . VAL B 1 264 ? 53.750 19.133 49.287 1.00 13.34 727 VAL B C 1
ATOM 4147 O O . VAL B 1 264 ? 53.758 18.547 50.364 1.00 14.73 727 VAL B O 1
ATOM 4151 N N . VAL B 1 265 ? 53.198 20.299 49.074 1.00 12.20 728 VAL B N 1
ATOM 4152 C CA . VAL B 1 265 ? 52.409 20.992 50.104 1.00 13.84 728 VAL B CA 1
ATOM 4153 C C . VAL B 1 265 ? 50.957 20.967 49.634 1.00 13.47 728 VAL B C 1
ATOM 4154 O O . VAL B 1 265 ? 50.668 21.302 48.451 1.00 12.92 728 VAL B O 1
ATOM 4158 N N . VAL B 1 266 ? 50.054 20.632 50.546 1.00 13.64 729 VAL B N 1
ATOM 4159 C CA . VAL B 1 266 ? 48.611 20.602 50.246 1.00 13.65 729 VAL B CA 1
ATOM 4160 C C . VAL B 1 266 ? 47.838 21.419 51.267 1.00 13.99 729 VAL B C 1
ATOM 4161 O O . VAL B 1 266 ? 48.185 21.423 52.457 1.00 14.34 729 VAL B O 1
ATOM 4165 N N . ALA B 1 267 ? 46.786 22.082 50.819 1.00 13.74 730 ALA B N 1
ATOM 4166 C CA . ALA B 1 267 ? 45.770 22.712 51.695 1.00 14.98 730 ALA B CA 1
ATOM 4167 C C . ALA B 1 267 ? 44.843 21.632 52.195 1.00 15.47 730 ALA B C 1
ATOM 4168 O O . ALA B 1 267 ? 44.009 21.137 51.410 1.00 15.49 730 ALA B O 1
ATOM 4170 N N . ASP B 1 268 ? 45.000 21.203 53.437 1.00 15.69 731 ASP B N 1
ATOM 4171 C CA . ASP B 1 268 ? 44.122 20.201 54.048 1.00 16.40 731 ASP B CA 1
ATOM 4172 C C . ASP B 1 268 ? 42.924 20.988 54.621 1.00 17.46 731 ASP B C 1
ATOM 4173 O O . ASP B 1 268 ? 42.794 21.188 55.823 1.00 17.12 731 ASP B O 1
ATOM 4178 N N . SER B 1 269 ? 42.031 21.488 53.787 1.00 16.61 732 SER B N 1
ATOM 4179 C CA . SER B 1 269 ? 41.111 22.562 54.179 1.00 16.52 732 SER B CA 1
ATOM 4180 C C . SER B 1 269 ? 40.173 22.110 55.296 1.00 18.38 732 SER B C 1
ATOM 4181 O O . SER B 1 269 ? 39.865 22.935 56.179 1.00 18.54 732 SER B O 1
ATOM 4184 N N . GLY B 1 270 ? 39.707 20.870 55.250 1.00 17.83 733 GLY B N 1
ATOM 4185 C CA . GLY B 1 270 ? 38.737 20.402 56.243 1.00 20.09 733 GLY B CA 1
ATOM 4186 C C . GLY B 1 270 ? 39.366 20.296 57.611 1.00 19.74 733 GLY B C 1
ATOM 4187 O O . GLY B 1 270 ? 38.623 20.302 58.580 1.00 21.54 733 GLY B O 1
ATOM 4188 N N . ASN B 1 271 ? 40.692 20.255 57.692 1.00 18.74 734 ASN B N 1
ATOM 4189 C CA . ASN B 1 271 ? 41.445 20.199 58.961 1.00 18.27 734 ASN B CA 1
ATOM 4190 C C . ASN B 1 271 ? 42.143 21.516 59.256 1.00 18.94 734 ASN B C 1
ATOM 4191 O O . ASN B 1 271 ? 42.970 21.548 60.237 1.00 21.75 734 ASN B O 1
ATOM 4196 N N . HIS B 1 272 ? 41.847 22.573 58.561 1.00 17.34 735 HIS B N 1
ATOM 4197 C CA . HIS B 1 272 ? 42.351 23.943 58.850 1.00 18.72 735 HIS B CA 1
ATOM 4198 C C . HIS B 1 272 ? 43.858 23.937 58.994 1.00 18.83 735 HIS B C 1
ATOM 4199 O O . HIS B 1 272 ? 44.394 24.676 59.847 1.00 19.55 735 HIS B O 1
ATOM 4206 N N . CYS B 1 273 ? 44.546 23.260 58.079 1.00 16.83 736 CYS B N 1
ATOM 4207 C CA . CYS B 1 273 ? 46.019 23.313 58.047 1.00 17.07 736 CYS B CA 1
ATOM 4208 C C . CYS B 1 273 ? 46.544 23.085 56.657 1.00 16.60 736 CYS B C 1
ATOM 4209 O O . CYS B 1 273 ? 45.772 22.614 55.794 1.00 16.49 736 CYS B O 1
ATOM 4212 N N . PHE B 1 274 ? 47.828 23.363 56.447 1.00 17.07 737 PHE B N 1
ATOM 4213 C CA . PHE B 1 274 ? 48.557 22.844 55.283 1.00 15.73 737 PHE B CA 1
ATOM 4214 C C . PHE B 1 274 ? 49.503 21.770 55.786 1.00 16.15 737 PHE B C 1
ATOM 4215 O O . PHE B 1 274 ? 49.971 21.804 56.936 1.00 15.94 737 PHE B O 1
ATOM 4223 N N . LYS B 1 275 ? 49.776 20.808 54.922 1.00 15.24 738 LYS B N 1
ATOM 4224 C CA . LYS B 1 275 ? 50.609 19.627 55.203 1.00 15.08 738 LYS B CA 1
ATOM 4225 C C . LYS B 1 275 ? 51.687 19.537 54.142 1.00 14.74 738 LYS B C 1
ATOM 4226 O O . LYS B 1 275 ? 51.388 19.722 52.956 1.00 14.83 738 LYS B O 1
ATOM 4232 N N . VAL B 1 276 ? 52.896 19.220 54.550 1.00 14.74 739 VAL B N 1
ATOM 4233 C CA . VAL B 1 276 ? 54.080 19.160 53.663 1.00 15.14 739 VAL B CA 1
ATOM 4234 C C . VAL B 1 276 ? 54.647 17.745 53.681 1.00 15.70 739 VAL B C 1
ATOM 4235 O O . VAL B 1 276 ? 54.920 17.191 54.800 1.00 16.17 739 VAL B O 1
ATOM 4239 N N . TYR B 1 277 ? 54.804 17.153 52.507 1.00 14.84 740 TYR B N 1
ATOM 4240 C CA . TYR B 1 277 ? 55.126 15.734 52.286 1.00 14.75 740 TYR B CA 1
ATOM 4241 C C . TYR B 1 277 ? 56.459 15.556 51.574 1.00 15.64 740 TYR B C 1
ATOM 4242 O O . TYR B 1 277 ? 56.776 16.325 50.648 1.00 14.68 740 TYR B O 1
ATOM 4251 N N . ARG B 1 278 ? 57.118 14.457 51.907 1.00 17.99 741 ARG B N 1
ATOM 4252 C CA . ARG B 1 278 ? 58.276 13.944 51.132 1.00 19.14 741 ARG B CA 1
ATOM 4253 C C . ARG B 1 278 ? 57.809 13.624 49.731 1.00 19.17 741 ARG B C 1
ATOM 4254 O O . ARG B 1 278 ? 56.684 13.128 49.570 1.00 20.28 741 ARG B O 1
ATOM 4262 N N . TYR B 1 279 ? 58.657 13.918 48.748 1.00 19.92 742 TYR B N 1
ATOM 4263 C CA . TYR B 1 279 ? 58.389 13.583 47.335 1.00 21.07 742 TYR B CA 1
ATOM 4264 C C . TYR B 1 279 ? 59.715 13.274 46.626 1.00 22.76 742 TYR B C 1
ATOM 4265 O O . TYR B 1 279 ? 59.847 12.198 46.191 1.00 25.82 742 TYR B O 1
ATOM 4274 N N . LEU B 1 280 ? 60.594 14.241 46.476 1.00 24.78 743 LEU B N 1
ATOM 4275 C CA . LEU B 1 280 ? 61.832 14.092 45.652 1.00 31.60 743 LEU B CA 1
ATOM 4276 C C . LEU B 1 280 ? 62.866 13.303 46.456 1.00 36.45 743 LEU B C 1
ATOM 4277 O O . LEU B 1 280 ? 63.714 12.606 45.827 1.00 42.48 743 LEU B O 1
ATOM 4282 N N . GLN B 1 281 ? 62.788 13.394 47.784 1.00 43.31 744 GLN B N 1
ATOM 4283 C CA . GLN B 1 281 ? 63.589 12.585 48.742 1.00 49.26 744 GLN B CA 1
ATOM 4284 C C . GLN B 1 281 ? 62.775 12.386 50.030 1.00 54.78 744 GLN B C 1
ATOM 4285 O O . GLN B 1 281 ? 63.027 13.012 51.089 1.00 60.23 744 GLN B O 1
ATOM 4292 N N . PRO C 1 4 ? 11.434 41.626 19.668 1.00 61.30 467 PRO C N 1
ATOM 4293 C CA . PRO C 1 4 ? 10.270 40.776 19.965 1.00 59.24 467 PRO C CA 1
ATOM 4294 C C . PRO C 1 4 ? 9.501 41.334 21.179 1.00 58.88 467 PRO C C 1
ATOM 4295 O O . PRO C 1 4 ? 10.092 41.460 22.243 1.00 57.06 467 PRO C O 1
ATOM 4299 N N . ILE C 1 5 ? 8.248 41.757 20.974 1.00 55.58 468 ILE C N 1
ATOM 4300 C CA . ILE C 1 5 ? 7.539 42.720 21.875 1.00 53.88 468 ILE C CA 1
ATOM 4301 C C . ILE C 1 5 ? 6.787 41.963 22.977 1.00 52.16 468 ILE C C 1
ATOM 4302 O O . ILE C 1 5 ? 6.746 42.500 24.108 1.00 52.66 468 ILE C O 1
ATOM 4307 N N . GLU C 1 6 ? 6.144 40.826 22.668 1.00 49.26 469 GLU C N 1
ATOM 4308 C CA . GLU C 1 6 ? 5.279 40.114 23.650 1.00 46.74 469 GLU C CA 1
ATOM 4309 C C . GLU C 1 6 ? 5.612 38.624 23.707 1.00 38.63 469 GLU C C 1
ATOM 4310 O O . GLU C 1 6 ? 6.129 38.076 22.723 1.00 39.17 469 GLU C O 1
ATOM 4316 N N . ASP C 1 7 ? 5.472 38.044 24.899 1.00 27.94 470 ASP C N 1
ATOM 4317 C CA . ASP C 1 7 ? 5.802 36.621 25.146 1.00 24.92 470 ASP C CA 1
ATOM 4318 C C . ASP C 1 7 ? 4.800 36.119 26.177 1.00 22.04 470 ASP C C 1
ATOM 4319 O O . ASP C 1 7 ? 3.682 36.594 26.188 1.00 24.26 470 ASP C O 1
ATOM 4324 N N . ASP C 1 8 ? 5.139 35.050 26.931 1.00 19.52 471 ASP C N 1
ATOM 4325 C CA . ASP C 1 8 ? 4.175 34.451 27.878 1.00 18.11 471 ASP C CA 1
ATOM 4326 C C . ASP C 1 8 ? 4.264 35.108 29.260 1.00 16.49 471 ASP C C 1
ATOM 4327 O O . ASP C 1 8 ? 3.537 34.693 30.178 1.00 16.16 471 ASP C O 1
ATOM 4332 N N . LEU C 1 9 ? 5.099 36.135 29.403 1.00 16.00 472 LEU C N 1
ATOM 4333 C CA . LEU C 1 9 ? 5.266 36.795 30.721 1.00 15.92 472 LEU C CA 1
ATOM 4334 C C . LEU C 1 9 ? 4.010 37.534 31.105 1.00 16.91 472 LEU C C 1
ATOM 4335 O O . LEU C 1 9 ? 3.501 38.342 30.260 1.00 17.33 472 LEU C O 1
ATOM 4340 N N . ILE C 1 10 ? 3.505 37.317 32.299 1.00 15.33 473 ILE C N 1
ATOM 4341 C CA . ILE C 1 10 ? 2.382 38.103 32.850 1.00 16.91 473 ILE C CA 1
ATOM 4342 C C . ILE C 1 10 ? 2.979 39.298 33.583 1.00 17.23 473 ILE C C 1
ATOM 4343 O O . ILE C 1 10 ? 2.554 40.457 33.351 1.00 18.98 473 ILE C O 1
ATOM 4348 N N . PHE C 1 11 ? 3.883 39.065 34.517 1.00 15.66 474 PHE C N 1
ATOM 4349 C CA . PHE C 1 11 ? 4.496 40.158 35.290 1.00 15.56 474 PHE C CA 1
ATOM 4350 C C . PHE C 1 11 ? 5.821 39.715 35.899 1.00 14.59 474 PHE C C 1
ATOM 4351 O O . PHE C 1 11 ? 6.072 38.492 35.996 1.00 15.13 474 PHE C O 1
ATOM 4359 N N . ARG C 1 12 ? 6.629 40.691 36.263 1.00 15.87 475 ARG C N 1
ATOM 4360 C CA . ARG C 1 12 ? 7.904 40.505 36.996 1.00 15.19 475 ARG C CA 1
ATOM 4361 C C . ARG C 1 12 ? 7.857 41.333 38.271 1.00 15.59 475 ARG C C 1
ATOM 4362 O O . ARG C 1 12 ? 7.285 42.442 38.269 1.00 16.94 475 ARG C O 1
ATOM 4370 N N . VAL C 1 13 ? 8.540 40.853 39.282 1.00 14.80 476 VAL C N 1
ATOM 4371 C CA . VAL C 1 13 ? 8.640 41.498 40.607 1.00 14.31 476 VAL C CA 1
ATOM 4372 C C . VAL C 1 13 ? 10.097 41.480 41.032 1.00 14.16 476 VAL C C 1
ATOM 4373 O O . VAL C 1 13 ? 10.723 40.389 41.029 1.00 13.12 476 VAL C O 1
ATOM 4377 N N . GLY C 1 14 ? 10.612 42.634 41.482 1.00 13.81 477 GLY C N 1
ATOM 4378 C CA . GLY C 1 14 ? 11.904 42.665 42.138 1.00 13.40 477 GLY C CA 1
ATOM 4379 C C . GLY C 1 14 ? 12.943 43.494 41.451 1.00 12.88 477 GLY C C 1
ATOM 4380 O O . GLY C 1 14 ? 12.952 43.602 40.228 1.00 13.69 477 GLY C O 1
ATOM 4381 N N . THR C 1 15 ? 13.801 44.112 42.252 1.00 13.04 478 THR C N 1
ATOM 4382 C CA . THR C 1 15 ? 15.022 44.755 41.772 1.00 12.85 478 THR C CA 1
ATOM 4383 C C . THR C 1 15 ? 16.163 44.396 42.695 1.00 12.94 478 THR C C 1
ATOM 4384 O O . THR C 1 15 ? 15.896 43.817 43.792 1.00 12.55 478 THR C O 1
ATOM 4388 N N . LYS C 1 16 ? 17.385 44.683 42.308 1.00 13.08 479 LYS C N 1
ATOM 4389 C CA A LYS C 1 16 ? 18.559 44.294 43.095 0.50 13.25 479 LYS C CA 1
ATOM 4390 C CA B LYS C 1 16 ? 18.562 44.288 43.094 0.50 13.37 479 LYS C CA 1
ATOM 4391 C C . LYS C 1 16 ? 18.600 45.081 44.410 1.00 13.45 479 LYS C C 1
ATOM 4392 O O . LYS C 1 16 ? 18.538 46.326 44.356 1.00 13.43 479 LYS C O 1
ATOM 4403 N N . GLY C 1 17 ? 18.800 44.398 45.508 1.00 13.43 480 GLY C N 1
ATOM 4404 C CA . GLY C 1 17 ? 19.054 45.012 46.814 1.00 13.74 480 GLY C CA 1
ATOM 4405 C C . GLY C 1 17 ? 18.680 44.160 47.992 1.00 15.15 480 GLY C C 1
ATOM 4406 O O . GLY C 1 17 ? 18.438 42.954 47.805 1.00 14.02 480 GLY C O 1
ATOM 4407 N N . ARG C 1 18 ? 18.693 44.737 49.180 1.00 16.57 481 ARG C N 1
ATOM 4408 C CA . ARG C 1 18 ? 18.545 43.991 50.450 1.00 17.42 481 ARG C CA 1
ATOM 4409 C C . ARG C 1 18 ? 17.271 44.362 51.196 1.00 17.28 481 ARG C C 1
ATOM 4410 O O . ARG C 1 18 ? 16.974 43.715 52.192 1.00 18.97 481 ARG C O 1
ATOM 4418 N N . ASN C 1 19 ? 16.468 45.277 50.665 1.00 16.99 482 ASN C N 1
ATOM 4419 C CA . ASN C 1 19 ? 15.242 45.684 51.367 1.00 17.56 482 ASN C CA 1
ATOM 4420 C C . ASN C 1 19 ? 14.042 44.918 50.823 1.00 16.60 482 ASN C C 1
ATOM 4421 O O . ASN C 1 19 ? 14.183 44.064 49.962 1.00 15.71 482 ASN C O 1
ATOM 4426 N N . LYS C 1 20 ? 12.865 45.133 51.401 1.00 16.89 483 LYS C N 1
ATOM 4427 C CA . LYS C 1 20 ? 11.649 44.451 50.981 1.00 17.42 483 LYS C CA 1
ATOM 4428 C C . LYS C 1 20 ? 11.403 44.704 49.502 1.00 16.27 483 LYS C C 1
ATOM 4429 O O . LYS C 1 20 ? 11.581 45.859 49.019 1.00 17.28 483 LYS C O 1
ATOM 4435 N N . GLY C 1 21 ? 11.062 43.632 48.766 1.00 15.89 484 GLY C N 1
ATOM 4436 C CA . GLY C 1 21 ? 10.854 43.714 47.330 1.00 15.90 484 GLY C CA 1
ATOM 4437 C C . GLY C 1 21 ? 12.121 43.764 46.539 1.00 15.72 484 GLY C C 1
ATOM 4438 O O . GLY C 1 21 ? 12.038 43.961 45.308 1.00 16.63 484 GLY C O 1
ATOM 4439 N N . GLU C 1 22 ? 13.267 43.611 47.187 1.00 14.21 485 GLU C N 1
ATOM 4440 C CA . GLU C 1 22 ? 14.565 43.578 46.520 1.00 13.96 485 GLU C CA 1
ATOM 4441 C C . GLU C 1 22 ? 15.171 42.198 46.742 1.00 13.20 485 GLU C C 1
ATOM 4442 O O . GLU C 1 22 ? 14.862 41.569 47.744 1.00 15.06 485 GLU C O 1
ATOM 4448 N N . PHE C 1 23 ? 16.072 41.832 45.868 1.00 12.97 486 PHE C N 1
ATOM 4449 C CA . PHE C 1 23 ? 16.752 40.526 45.944 1.00 12.40 486 PHE C CA 1
ATOM 4450 C C . PHE C 1 23 ? 18.237 40.714 45.692 1.00 12.02 486 PHE C C 1
ATOM 4451 O O . PHE C 1 23 ? 18.622 41.540 44.794 1.00 12.69 486 PHE C O 1
ATOM 4459 N N . THR C 1 24 ? 19.034 39.846 46.271 1.00 12.33 487 THR C N 1
ATOM 4460 C CA . THR C 1 24 ? 20.472 39.751 45.963 1.00 12.45 487 THR C CA 1
ATOM 4461 C C . THR C 1 24 ? 20.721 38.448 45.197 1.00 11.71 487 THR C C 1
ATOM 4462 O O . THR C 1 24 ? 21.269 38.505 44.083 1.00 13.29 487 THR C O 1
ATOM 4466 N N . ASN C 1 25 ? 20.291 37.316 45.751 1.00 12.02 488 ASN C N 1
ATOM 4467 C CA . ASN C 1 25 ? 20.508 36.018 45.101 1.00 12.79 488 ASN C CA 1
ATOM 4468 C C . ASN C 1 25 ? 19.261 35.176 45.240 1.00 12.08 488 ASN C C 1
ATOM 4469 O O . ASN C 1 25 ? 19.181 34.337 46.152 1.00 12.07 488 ASN C O 1
ATOM 4474 N N . LEU C 1 26 ? 18.324 35.321 44.344 1.00 11.73 489 LEU C N 1
ATOM 4475 C CA . LEU C 1 26 ? 17.132 34.448 44.333 1.00 11.56 489 LEU C CA 1
ATOM 4476 C C . LEU C 1 26 ? 17.571 32.990 44.134 1.00 10.88 489 LEU C C 1
ATOM 4477 O O . LEU C 1 26 ? 18.338 32.678 43.208 1.00 11.72 489 LEU C O 1
ATOM 4482 N N . GLN C 1 27 ? 17.060 32.105 44.957 1.00 10.82 490 GLN C N 1
ATOM 4483 C CA . GLN C 1 27 ? 17.396 30.660 44.891 1.00 10.87 490 GLN C CA 1
ATOM 4484 C C . GLN C 1 27 ? 16.098 29.879 44.726 1.00 10.97 490 GLN C C 1
ATOM 4485 O O . GLN C 1 27 ? 15.479 29.886 43.660 1.00 10.74 490 GLN C O 1
ATOM 4491 N N . GLY C 1 28 ? 15.616 29.279 45.782 1.00 10.80 491 GLY C N 1
ATOM 4492 C CA . GLY C 1 28 ? 14.366 28.505 45.765 1.00 11.24 491 GLY C CA 1
ATOM 4493 C C . GLY C 1 28 ? 13.162 29.351 45.583 1.00 10.25 491 GLY C C 1
ATOM 4494 O O . GLY C 1 28 ? 13.078 30.493 46.087 1.00 10.48 491 GLY C O 1
ATOM 4495 N N . VAL C 1 29 ? 12.183 28.761 44.890 1.00 11.25 492 VAL C N 1
ATOM 4496 C CA . VAL C 1 29 ? 10.853 29.350 44.625 1.00 12.41 492 VAL C CA 1
ATOM 4497 C C . VAL C 1 29 ? 9.834 28.304 45.002 1.00 11.19 492 VAL C C 1
ATOM 4498 O O . VAL C 1 29 ? 9.944 27.157 44.491 1.00 12.60 492 VAL C O 1
ATOM 4502 N N . ALA C 1 30 ? 8.856 28.662 45.805 1.00 10.97 493 ALA C N 1
ATOM 4503 C CA . ALA C 1 30 ? 7.730 27.763 46.079 1.00 11.69 493 ALA C CA 1
ATOM 4504 C C . ALA C 1 30 ? 6.431 28.517 45.866 1.00 12.58 493 ALA C C 1
ATOM 4505 O O . ALA C 1 30 ? 6.425 29.771 45.853 1.00 12.63 493 ALA C O 1
ATOM 4507 N N . ALA C 1 31 ? 5.375 27.789 45.609 1.00 12.62 494 ALA C N 1
ATOM 4508 C CA . ALA C 1 31 ? 4.025 28.368 45.407 1.00 13.50 494 ALA C CA 1
ATOM 4509 C C . ALA C 1 31 ? 3.042 27.529 46.185 1.00 13.95 494 ALA C C 1
ATOM 4510 O O . ALA C 1 31 ? 3.124 26.297 46.128 1.00 16.26 494 ALA C O 1
ATOM 4512 N N . SER C 1 32 ? 2.242 28.161 47.020 1.00 14.27 495 SER C N 1
ATOM 4513 C CA . SER C 1 32 ? 1.387 27.443 47.972 1.00 14.21 495 SER C CA 1
ATOM 4514 C C . SER C 1 32 ? -0.052 27.305 47.436 1.00 15.36 495 SER C C 1
ATOM 4515 O O . SER C 1 32 ? -0.494 28.090 46.593 1.00 14.91 495 SER C O 1
ATOM 4518 N N . THR C 1 33 ? -0.770 26.382 48.035 1.00 15.42 496 THR C N 1
ATOM 4519 C CA . THR C 1 33 ? -2.233 26.244 47.768 1.00 16.69 496 THR C CA 1
ATOM 4520 C C . THR C 1 33 ? -3.022 27.425 48.342 1.00 18.42 496 THR C C 1
ATOM 4521 O O . THR C 1 33 ? -4.218 27.592 47.950 1.00 18.71 496 THR C O 1
ATOM 4525 N N . ASN C 1 34 ? -2.469 28.253 49.193 1.00 19.14 497 ASN C N 1
ATOM 4526 C CA . ASN C 1 34 ? -3.128 29.487 49.687 1.00 21.46 497 ASN C CA 1
ATOM 4527 C C . ASN C 1 34 ? -2.775 30.674 48.790 1.00 19.13 497 ASN C C 1
ATOM 4528 O O . ASN C 1 34 ? -3.011 31.815 49.228 1.00 22.65 497 ASN C O 1
ATOM 4533 N N . GLY C 1 35 ? -2.235 30.443 47.600 1.00 16.69 498 GLY C N 1
ATOM 4534 C CA . GLY C 1 35 ? -2.072 31.509 46.599 1.00 16.69 498 GLY C CA 1
ATOM 4535 C C . GLY C 1 35 ? -0.923 32.424 46.877 1.00 16.29 498 GLY C C 1
ATOM 4536 O O . GLY C 1 35 ? -1.047 33.622 46.578 1.00 17.80 498 GLY C O 1
ATOM 4537 N N . LYS C 1 36 ? 0.169 31.881 47.386 1.00 15.10 499 LYS C N 1
ATOM 4538 C CA . LYS C 1 36 ? 1.372 32.680 47.727 1.00 15.56 499 LYS C CA 1
ATOM 4539 C C . LYS C 1 36 ? 2.524 32.162 46.879 1.00 15.23 499 LYS C C 1
ATOM 4540 O O . LYS C 1 36 ? 2.610 30.963 46.589 1.00 14.49 499 LYS C O 1
ATOM 4546 N N . ILE C 1 37 ? 3.430 33.080 46.584 1.00 14.42 500 ILE C N 1
ATOM 4547 C CA . ILE C 1 37 ? 4.750 32.781 46.008 1.00 13.11 500 ILE C CA 1
ATOM 4548 C C . ILE C 1 37 ? 5.813 33.098 47.057 1.00 12.77 500 ILE C C 1
ATOM 4549 O O . ILE C 1 37 ? 5.788 34.185 47.632 1.00 12.83 500 ILE C O 1
ATOM 4554 N N . LEU C 1 38 ? 6.705 32.146 47.311 1.00 12.51 501 LEU C N 1
ATOM 4555 C CA . LEU C 1 38 ? 7.749 32.281 48.351 1.00 12.73 501 LEU C CA 1
ATOM 4556 C C . LEU C 1 38 ? 9.102 32.222 47.657 1.00 11.86 501 LEU C C 1
ATOM 4557 O O . LEU C 1 38 ? 9.352 31.298 46.899 1.00 12.48 501 LEU C O 1
ATOM 4562 N N . ILE C 1 39 ? 9.956 33.181 47.971 1.00 11.25 502 ILE C N 1
ATOM 4563 C CA . ILE C 1 39 ? 11.313 33.311 47.355 1.00 11.24 502 ILE C CA 1
ATOM 4564 C C . ILE C 1 39 ? 12.341 33.273 48.477 1.00 11.72 502 ILE C C 1
ATOM 4565 O O . ILE C 1 39 ? 12.313 34.142 49.362 1.00 12.43 502 ILE C O 1
ATOM 4570 N N . ALA C 1 40 ? 13.245 32.335 48.420 1.00 11.96 503 ALA C N 1
ATOM 4571 C CA . ALA C 1 40 ? 14.410 32.320 49.309 1.00 11.64 503 ALA C CA 1
ATOM 4572 C C . ALA C 1 40 ? 15.557 33.075 48.644 1.00 11.55 503 ALA C C 1
ATOM 4573 O O . ALA C 1 40 ? 15.802 32.881 47.443 1.00 12.65 503 ALA C O 1
ATOM 4575 N N . ASP C 1 41 ? 16.258 33.903 49.408 1.00 11.97 504 ASP C N 1
ATOM 4576 C CA . ASP C 1 41 ? 17.404 34.672 48.900 1.00 12.33 504 ASP C CA 1
ATOM 4577 C C . ASP C 1 41 ? 18.608 34.272 49.738 1.00 12.45 504 ASP C C 1
ATOM 4578 O O . ASP C 1 41 ? 18.634 34.551 50.928 1.00 12.38 504 ASP C O 1
ATOM 4583 N N . SER C 1 42 ? 19.560 33.585 49.131 1.00 12.16 505 SER C N 1
ATOM 4584 C CA . SER C 1 42 ? 20.683 33.021 49.879 1.00 12.45 505 SER C CA 1
ATOM 4585 C C . SER C 1 42 ? 21.569 34.131 50.439 1.00 13.09 505 SER C C 1
ATOM 4586 O O . SER C 1 42 ? 22.253 33.865 51.455 1.00 14.07 505 SER C O 1
ATOM 4589 N N . ASN C 1 43 ? 21.611 35.282 49.778 1.00 12.99 506 ASN C N 1
ATOM 4590 C CA . ASN C 1 43 ? 22.587 36.317 50.185 1.00 14.75 506 ASN C CA 1
ATOM 4591 C C . ASN C 1 43 ? 21.907 37.360 51.078 1.00 15.10 506 ASN C C 1
ATOM 4592 O O . ASN C 1 43 ? 22.608 37.965 51.846 1.00 18.99 506 ASN C O 1
ATOM 4597 N N . ASN C 1 44 ? 20.616 37.530 51.026 1.00 15.30 507 ASN C N 1
ATOM 4598 C CA . ASN C 1 44 ? 19.860 38.436 51.923 1.00 17.23 507 ASN C CA 1
ATOM 4599 C C . ASN C 1 44 ? 19.395 37.645 53.158 1.00 15.59 507 ASN C C 1
ATOM 4600 O O . ASN C 1 44 ? 18.748 38.224 54.030 1.00 16.25 507 ASN C O 1
ATOM 4605 N N . GLN C 1 45 ? 19.511 36.292 53.168 1.00 14.96 508 GLN C N 1
ATOM 4606 C CA A GLN C 1 45 ? 19.204 35.471 54.359 0.50 14.77 508 GLN C CA 1
ATOM 4607 C CA B GLN C 1 45 ? 19.206 35.475 54.354 0.50 14.53 508 GLN C CA 1
ATOM 4608 C C . GLN C 1 45 ? 17.747 35.645 54.745 1.00 14.70 508 GLN C C 1
ATOM 4609 O O . GLN C 1 45 ? 17.444 35.876 55.902 1.00 15.18 508 GLN C O 1
ATOM 4620 N N . CYS C 1 46 ? 16.855 35.490 53.788 1.00 13.61 509 CYS C N 1
ATOM 4621 C CA . CYS C 1 46 ? 15.426 35.718 54.061 1.00 13.86 509 CYS C CA 1
ATOM 4622 C C . CYS C 1 46 ? 14.562 34.988 53.070 1.00 13.48 509 CYS C C 1
ATOM 4623 O O . CYS C 1 46 ? 15.036 34.544 52.033 1.00 13.59 509 CYS C O 1
ATOM 4626 N N . VAL C 1 47 ? 13.323 34.830 53.449 1.00 13.54 510 VAL C N 1
ATOM 4627 C CA . VAL C 1 47 ? 12.227 34.389 52.554 1.00 13.84 510 VAL C CA 1
ATOM 4628 C C . VAL C 1 47 ? 11.244 35.546 52.434 1.00 13.96 510 VAL C C 1
ATOM 4629 O O . VAL C 1 47 ? 10.880 36.113 53.475 1.00 14.34 510 VAL C O 1
ATOM 4633 N N . GLN C 1 48 ? 10.894 35.908 51.228 1.00 13.43 511 GLN C N 1
ATOM 4634 C CA . GLN C 1 48 ? 9.870 36.917 50.950 1.00 13.67 511 GLN C CA 1
ATOM 4635 C C . GLN C 1 48 ? 8.650 36.202 50.392 1.00 13.50 511 GLN C C 1
ATOM 4636 O O . GLN C 1 48 ? 8.809 35.325 49.512 1.00 13.51 511 GLN C O 1
ATOM 4642 N N . ILE C 1 49 ? 7.504 36.653 50.860 1.00 14.34 512 ILE C N 1
ATOM 4643 C CA . ILE C 1 49 ? 6.200 36.039 50.496 1.00 14.16 512 ILE C CA 1
ATOM 4644 C C . ILE C 1 49 ? 5.362 37.062 49.757 1.00 14.60 512 ILE C C 1
ATOM 4645 O O . ILE C 1 49 ? 5.263 38.214 50.223 1.00 15.67 512 ILE C O 1
ATOM 4650 N N . PHE C 1 50 ? 4.883 36.676 48.592 1.00 14.26 513 PHE C N 1
ATOM 4651 C CA . PHE C 1 50 ? 4.087 37.520 47.692 1.00 13.99 513 PHE C CA 1
ATOM 4652 C C . PHE C 1 50 ? 2.783 36.800 47.407 1.00 14.87 513 PHE C C 1
ATOM 4653 O O . PHE C 1 50 ? 2.703 35.575 47.487 1.00 15.11 513 PHE C O 1
ATOM 4661 N N . SER C 1 51 ? 1.764 37.541 47.056 1.00 15.28 514 SER C N 1
ATOM 4662 C CA . SER C 1 51 ? 0.542 36.927 46.482 1.00 15.83 514 SER C CA 1
ATOM 4663 C C . SER C 1 51 ? 0.854 36.371 45.090 1.00 15.86 514 SER C C 1
ATOM 4664 O O . SER C 1 51 ? 1.856 36.766 44.431 1.00 15.43 514 SER C O 1
ATOM 4667 N N . ASN C 1 52 ? -0.038 35.537 44.577 1.00 15.85 515 ASN C N 1
ATOM 4668 C CA . ASN C 1 52 ? 0.106 34.993 43.215 1.00 17.36 515 ASN C CA 1
ATOM 4669 C C . ASN C 1 52 ? 0.130 36.121 42.185 1.00 17.10 515 ASN C C 1
ATOM 4670 O O . ASN C 1 52 ? 0.578 35.878 41.061 1.00 17.91 515 ASN C O 1
ATOM 4675 N N . ASP C 1 53 ? -0.473 37.273 42.497 1.00 18.71 516 ASP C N 1
ATOM 4676 C CA . ASP C 1 53 ? -0.509 38.426 41.562 1.00 19.06 516 ASP C CA 1
ATOM 4677 C C . ASP C 1 53 ? 0.689 39.352 41.785 1.00 17.48 516 ASP C C 1
ATOM 4678 O O . ASP C 1 53 ? 0.770 40.417 41.102 1.00 18.64 516 ASP C O 1
ATOM 4683 N N . GLY C 1 54 ? 1.639 38.981 42.620 1.00 17.01 517 GLY C N 1
ATOM 4684 C CA . GLY C 1 54 ? 2.932 39.675 42.736 1.00 16.35 517 GLY C CA 1
ATOM 4685 C C . GLY C 1 54 ? 2.980 40.698 43.858 1.00 16.82 517 GLY C C 1
ATOM 4686 O O . GLY C 1 54 ? 4.007 41.333 44.019 1.00 18.64 517 GLY C O 1
ATOM 4687 N N . GLN C 1 55 ? 1.930 40.883 44.647 1.00 17.79 518 GLN C N 1
ATOM 4688 C CA . GLN C 1 55 ? 1.919 41.882 45.728 1.00 17.86 518 GLN C CA 1
ATOM 4689 C C . GLN C 1 55 ? 2.820 41.370 46.863 1.00 16.79 518 GLN C C 1
ATOM 4690 O O . GLN C 1 55 ? 2.653 40.228 47.295 1.00 16.32 518 GLN C O 1
ATOM 4696 N N . PHE C 1 56 ? 3.716 42.189 47.378 1.00 16.27 519 PHE C N 1
ATOM 4697 C CA . PHE C 1 56 ? 4.480 41.882 48.596 1.00 16.06 519 PHE C CA 1
ATOM 4698 C C . PHE C 1 56 ? 3.556 41.649 49.781 1.00 16.01 519 PHE C C 1
ATOM 4699 O O . PHE C 1 56 ? 2.647 42.508 50.056 1.00 17.65 519 PHE C O 1
ATOM 4707 N N . LYS C 1 57 ? 3.728 40.553 50.484 1.00 16.14 520 LYS C N 1
ATOM 4708 C CA . LYS C 1 57 ? 2.979 40.262 51.729 1.00 17.30 520 LYS C CA 1
ATOM 4709 C C . LYS C 1 57 ? 3.866 40.349 52.961 1.00 19.24 520 LYS C C 1
ATOM 4710 O O . LYS C 1 57 ? 3.479 41.025 53.902 1.00 19.43 520 LYS C O 1
ATOM 4716 N N . SER C 1 58 ? 4.981 39.629 53.015 1.00 17.62 521 SER C N 1
ATOM 4717 C CA . SER C 1 58 ? 5.804 39.589 54.242 1.00 18.25 521 SER C CA 1
ATOM 4718 C C . SER C 1 58 ? 7.199 39.081 53.944 1.00 17.97 521 SER C C 1
ATOM 4719 O O . SER C 1 58 ? 7.480 38.553 52.828 1.00 15.95 521 SER C O 1
ATOM 4722 N N . ARG C 1 59 ? 8.064 39.255 54.921 1.00 17.51 522 ARG C N 1
ATOM 4723 C CA . ARG C 1 59 ? 9.456 38.769 54.856 1.00 17.33 522 ARG C CA 1
ATOM 4724 C C . ARG C 1 59 ? 9.795 38.187 56.220 1.00 18.75 522 ARG C C 1
ATOM 4725 O O . ARG C 1 59 ? 9.445 38.806 57.251 1.00 19.67 522 ARG C O 1
ATOM 4733 N N . PHE C 1 60 ? 10.522 37.083 56.249 1.00 16.77 523 PHE C N 1
ATOM 4734 C CA . PHE C 1 60 ? 11.106 36.617 57.508 1.00 17.94 523 PHE C CA 1
ATOM 4735 C C . PHE C 1 60 ? 12.485 36.076 57.225 1.00 17.79 523 PHE C C 1
ATOM 4736 O O . PHE C 1 60 ? 12.836 35.769 56.078 1.00 15.62 523 PHE C O 1
ATOM 4744 N N . GLY C 1 61 ? 13.246 35.962 58.296 1.00 18.28 524 GLY C N 1
ATOM 4745 C CA . GLY C 1 61 ? 14.614 35.467 58.250 1.00 18.63 524 GLY C CA 1
ATOM 4746 C C . GLY C 1 61 ? 15.515 36.324 59.071 1.00 18.59 524 GLY C C 1
ATOM 4747 O O . GLY C 1 61 ? 15.699 37.529 58.769 1.00 20.63 524 GLY C O 1
ATOM 4748 N N . ILE C 1 62 ? 16.191 35.690 60.002 1.00 18.50 525 ILE C N 1
ATOM 4749 C CA . ILE C 1 62 ? 17.231 36.313 60.838 1.00 19.66 525 ILE C CA 1
ATOM 4750 C C . ILE C 1 62 ? 18.587 35.725 60.435 1.00 17.17 525 ILE C C 1
ATOM 4751 O O . ILE C 1 62 ? 18.749 34.492 60.452 1.00 16.53 525 ILE C O 1
ATOM 4756 N N . ARG C 1 63 ? 19.524 36.541 60.071 1.00 17.09 526 ARG C N 1
ATOM 4757 C CA . ARG C 1 63 ? 20.856 36.088 59.652 1.00 18.27 526 ARG C CA 1
ATOM 4758 C C . ARG C 1 63 ? 21.537 35.354 60.814 1.00 17.69 526 ARG C C 1
ATOM 4759 O O . ARG C 1 63 ? 21.606 35.912 61.909 1.00 18.42 526 ARG C O 1
ATOM 4767 N N . GLY C 1 64 ? 22.115 34.190 60.548 1.00 15.29 527 GLY C N 1
ATOM 4768 C CA . GLY C 1 64 ? 22.976 33.530 61.532 1.00 14.97 527 GLY C CA 1
ATOM 4769 C C . GLY C 1 64 ? 23.124 32.046 61.357 1.00 15.87 527 GLY C C 1
ATOM 4770 O O . GLY C 1 64 ? 22.541 31.478 60.457 1.00 16.07 527 GLY C O 1
ATOM 4771 N N . ARG C 1 65 ? 23.916 31.464 62.240 1.00 16.36 528 ARG C N 1
ATOM 4772 C CA . ARG C 1 65 ? 24.362 30.058 62.170 1.00 17.05 528 ARG C CA 1
ATOM 4773 C C . ARG C 1 65 ? 23.730 29.229 63.263 1.00 17.15 528 ARG C C 1
ATOM 4774 O O . ARG C 1 65 ? 24.097 28.062 63.365 1.00 18.59 528 ARG C O 1
ATOM 4782 N N . SER C 1 66 ? 22.833 29.770 64.056 1.00 16.71 529 SER C N 1
ATOM 4783 C CA . SER C 1 66 ? 22.126 29.015 65.108 1.00 17.72 529 SER C CA 1
ATOM 4784 C C . SER C 1 66 ? 20.771 28.532 64.601 1.00 17.70 529 SER C C 1
ATOM 4785 O O . SER C 1 66 ? 20.204 29.089 63.646 1.00 15.71 529 SER C O 1
ATOM 4788 N N . PRO C 1 67 ? 20.204 27.466 65.187 1.00 19.08 530 PRO C N 1
ATOM 4789 C CA . PRO C 1 67 ? 18.873 27.001 64.819 1.00 18.55 530 PRO C CA 1
ATOM 4790 C C . PRO C 1 67 ? 17.850 28.121 64.952 1.00 18.54 530 PRO C C 1
ATOM 4791 O O . PRO C 1 67 ? 17.869 28.860 65.951 1.00 21.34 530 PRO C O 1
ATOM 4795 N N . GLY C 1 68 ? 17.054 28.310 63.920 1.00 18.38 531 GLY C N 1
ATOM 4796 C CA . GLY C 1 68 ? 16.100 29.406 63.821 1.00 18.37 531 GLY C CA 1
ATOM 4797 C C . GLY C 1 68 ? 16.607 30.531 62.953 1.00 17.83 531 GLY C C 1
ATOM 4798 O O . GLY C 1 68 ? 15.802 31.442 62.664 1.00 21.02 531 GLY C O 1
ATOM 4799 N N . GLN C 1 69 ? 17.881 30.515 62.582 1.00 15.77 532 GLN C N 1
ATOM 4800 C CA . GLN C 1 69 ? 18.501 31.593 61.765 1.00 14.88 532 GLN C CA 1
ATOM 4801 C C . GLN C 1 69 ? 18.812 31.032 60.385 1.00 14.28 532 GLN C C 1
ATOM 4802 O O . GLN C 1 69 ? 18.818 29.815 60.234 1.00 14.14 532 GLN C O 1
ATOM 4808 N N . LEU C 1 70 ? 19.064 31.906 59.446 1.00 14.39 533 LEU C N 1
ATOM 4809 C CA . LEU C 1 70 ? 19.391 31.574 58.034 1.00 13.91 533 LEU C CA 1
ATOM 4810 C C . LEU C 1 70 ? 20.762 32.155 57.709 1.00 13.87 533 LEU C C 1
ATOM 4811 O O . LEU C 1 70 ? 21.020 33.319 58.004 1.00 14.49 533 LEU C O 1
ATOM 4816 N N . GLN C 1 71 ? 21.587 31.381 57.057 1.00 13.72 534 GLN C N 1
ATOM 4817 C CA . GLN C 1 71 ? 22.924 31.797 56.634 1.00 14.18 534 GLN C CA 1
ATOM 4818 C C . GLN C 1 71 ? 23.030 31.798 55.111 1.00 14.01 534 GLN C C 1
ATOM 4819 O O . GLN C 1 71 ? 23.421 32.788 54.514 1.00 14.63 534 GLN C O 1
ATOM 4825 N N . ARG C 1 72 ? 22.687 30.687 54.476 1.00 13.19 535 ARG C N 1
ATOM 4826 C CA . ARG C 1 72 ? 22.688 30.610 53.005 1.00 12.43 535 ARG C CA 1
ATOM 4827 C C . ARG C 1 72 ? 21.449 29.833 52.553 1.00 11.63 535 ARG C C 1
ATOM 4828 O O . ARG C 1 72 ? 21.550 28.689 52.104 1.00 10.68 535 ARG C O 1
ATOM 4836 N N . PRO C 1 73 ? 20.244 30.368 52.784 1.00 10.82 536 PRO C N 1
ATOM 4837 C CA . PRO C 1 73 ? 19.032 29.636 52.454 1.00 10.96 536 PRO C CA 1
ATOM 4838 C C . PRO C 1 73 ? 18.869 29.435 50.952 1.00 10.58 536 PRO C C 1
ATOM 4839 O O . PRO C 1 73 ? 19.091 30.353 50.149 1.00 12.31 536 PRO C O 1
ATOM 4843 N N . THR C 1 74 ? 18.495 28.233 50.539 1.00 10.33 537 THR C N 1
ATOM 4844 C CA . THR C 1 74 ? 18.479 27.839 49.120 1.00 9.93 537 THR C CA 1
ATOM 4845 C C . THR C 1 74 ? 17.088 27.349 48.761 1.00 10.16 537 THR C C 1
ATOM 4846 O O . THR C 1 74 ? 16.228 28.141 48.291 1.00 10.42 537 THR C O 1
ATOM 4850 N N . GLY C 1 75 ? 16.822 26.069 48.958 1.00 9.60 538 GLY C N 1
ATOM 4851 C CA . GLY C 1 75 ? 15.515 25.516 48.628 1.00 10.28 538 GLY C CA 1
ATOM 4852 C C . GLY C 1 75 ? 14.424 25.952 49.574 1.00 10.05 538 GLY C C 1
ATOM 4853 O O . GLY C 1 75 ? 14.666 26.108 50.750 1.00 10.86 538 GLY C O 1
ATOM 4854 N N . VAL C 1 76 ? 13.210 26.078 49.060 1.00 10.35 539 VAL C N 1
ATOM 4855 C CA . VAL C 1 76 ? 11.996 26.356 49.859 1.00 11.48 539 VAL C CA 1
ATOM 4856 C C . VAL C 1 76 ? 10.847 25.533 49.329 1.00 10.85 539 VAL C C 1
ATOM 4857 O O . VAL C 1 76 ? 10.751 25.330 48.094 1.00 13.02 539 VAL C O 1
ATOM 4861 N N . ALA C 1 77 ? 10.063 24.983 50.225 1.00 11.23 540 ALA C N 1
ATOM 4862 C CA . ALA C 1 77 ? 8.833 24.267 49.887 1.00 11.96 540 ALA C CA 1
ATOM 4863 C C . ALA C 1 77 ? 7.799 24.605 50.923 1.00 13.55 540 ALA C C 1
ATOM 4864 O O . ALA C 1 77 ? 8.154 24.974 52.047 1.00 14.10 540 ALA C O 1
ATOM 4866 N N . VAL C 1 78 ? 6.531 24.403 50.580 1.00 14.50 541 VAL C N 1
ATOM 4867 C CA . VAL C 1 78 ? 5.428 24.544 51.558 1.00 15.23 541 VAL C CA 1
ATOM 4868 C C . VAL C 1 78 ? 4.796 23.179 51.750 1.00 15.57 541 VAL C C 1
ATOM 4869 O O . VAL C 1 78 ? 4.418 22.536 50.782 1.00 18.03 541 VAL C O 1
ATOM 4873 N N . HIS C 1 79 ? 4.772 22.714 52.986 1.00 16.72 542 HIS C N 1
ATOM 4874 C CA . HIS C 1 79 ? 4.202 21.418 53.374 1.00 19.10 542 HIS C CA 1
ATOM 4875 C C . HIS C 1 79 ? 2.687 21.538 53.316 1.00 19.53 542 HIS C C 1
ATOM 4876 O O . HIS C 1 79 ? 2.170 22.637 53.537 1.00 20.21 542 HIS C O 1
ATOM 4883 N N . PRO C 1 80 ? 1.939 20.429 53.086 1.00 20.29 543 PRO C N 1
ATOM 4884 C CA . PRO C 1 80 ? 0.466 20.497 53.185 1.00 22.82 543 PRO C CA 1
ATOM 4885 C C . PRO C 1 80 ? -0.049 21.043 54.517 1.00 25.46 543 PRO C C 1
ATOM 4886 O O . PRO C 1 80 ? -1.094 21.656 54.528 1.00 27.23 543 PRO C O 1
ATOM 4890 N N . SER C 1 81 ? 0.739 20.935 55.581 1.00 26.85 544 SER C N 1
ATOM 4891 C CA . SER C 1 81 ? 0.412 21.508 56.915 1.00 27.18 544 SER C CA 1
ATOM 4892 C C . SER C 1 81 ? 0.358 23.037 56.877 1.00 27.46 544 SER C C 1
ATOM 4893 O O . SER C 1 81 ? -0.189 23.618 57.797 1.00 28.62 544 SER C O 1
ATOM 4896 N N . GLY C 1 82 ? 1.015 23.681 55.895 1.00 24.21 545 GLY C N 1
ATOM 4897 C CA . GLY C 1 82 ? 1.208 25.131 55.837 1.00 23.70 545 GLY C CA 1
ATOM 4898 C C . GLY C 1 82 ? 2.620 25.528 56.276 1.00 21.64 545 GLY C C 1
ATOM 4899 O O . GLY C 1 82 ? 3.011 26.659 56.081 1.00 22.66 545 GLY C O 1
ATOM 4900 N N . ASP C 1 83 ? 3.338 24.615 56.893 1.00 20.88 546 ASP C N 1
ATOM 4901 C CA . ASP C 1 83 ? 4.723 24.902 57.336 1.00 20.36 546 ASP C CA 1
ATOM 4902 C C . ASP C 1 83 ? 5.571 25.221 56.100 1.00 18.19 546 ASP C C 1
ATOM 4903 O O . ASP C 1 83 ? 5.366 24.628 55.022 1.00 17.76 546 ASP C O 1
ATOM 4908 N N . ILE C 1 84 ? 6.588 26.009 56.333 1.00 16.26 547 ILE C N 1
ATOM 4909 C CA . ILE C 1 84 ? 7.555 26.462 55.311 1.00 15.04 547 ILE C CA 1
ATOM 4910 C C . ILE C 1 84 ? 8.880 25.782 55.596 1.00 14.45 547 ILE C C 1
ATOM 4911 O O . ILE C 1 84 ? 9.392 25.899 56.683 1.00 14.27 547 ILE C O 1
ATOM 4916 N N . ILE C 1 85 ? 9.381 25.084 54.603 1.00 13.70 548 ILE C N 1
ATOM 4917 C CA . ILE C 1 85 ? 10.582 24.233 54.703 1.00 13.59 548 ILE C CA 1
ATOM 4918 C C . ILE C 1 85 ? 11.704 24.943 53.963 1.00 12.39 548 ILE C C 1
ATOM 4919 O O . ILE C 1 85 ? 11.516 25.231 52.770 1.00 12.11 548 ILE C O 1
ATOM 4924 N N . ILE C 1 86 ? 12.824 25.209 54.629 1.00 12.13 549 ILE C N 1
ATOM 4925 C CA A ILE C 1 86 ? 13.932 25.996 54.043 0.50 12.09 549 ILE C CA 1
ATOM 4926 C CA B ILE C 1 86 ? 13.939 26.007 54.058 0.50 12.03 549 ILE C CA 1
ATOM 4927 C C . ILE C 1 86 ? 15.236 25.225 54.217 1.00 11.61 549 ILE C C 1
ATOM 4928 O O . ILE C 1 86 ? 15.674 25.006 55.386 1.00 13.29 549 ILE C O 1
ATOM 4937 N N . ALA C 1 87 ? 15.886 24.905 53.116 1.00 10.41 550 ALA C N 1
ATOM 4938 C CA . ALA C 1 87 ? 17.218 24.311 53.172 1.00 10.12 550 ALA C CA 1
ATOM 4939 C C . ALA C 1 87 ? 18.247 25.416 53.380 1.00 10.50 550 ALA C C 1
ATOM 4940 O O . ALA C 1 87 ? 18.079 26.546 52.837 1.00 11.48 550 ALA C O 1
ATOM 4942 N N . ASP C 1 88 ? 19.352 25.110 54.058 1.00 10.16 551 ASP C N 1
ATOM 4943 C CA . ASP C 1 88 ? 20.430 26.077 54.237 1.00 10.44 551 ASP C CA 1
ATOM 4944 C C . ASP C 1 88 ? 21.741 25.450 53.824 1.00 10.39 551 ASP C C 1
ATOM 4945 O O . ASP C 1 88 ? 22.236 24.489 54.474 1.00 10.01 551 ASP C O 1
ATOM 4950 N N . TYR C 1 89 ? 22.349 25.951 52.755 1.00 10.40 552 TYR C N 1
ATOM 4951 C CA . TYR C 1 89 ? 23.573 25.339 52.215 1.00 10.02 552 TYR C CA 1
ATOM 4952 C C . TYR C 1 89 ? 24.712 25.435 53.227 1.00 10.82 552 TYR C C 1
ATOM 4953 O O . TYR C 1 89 ? 25.538 24.530 53.304 1.00 12.19 552 TYR C O 1
ATOM 4962 N N . ASP C 1 90 ? 24.788 26.535 53.952 1.00 11.30 553 ASP C N 1
ATOM 4963 C CA . ASP C 1 90 ? 25.934 26.806 54.880 1.00 11.96 553 ASP C CA 1
ATOM 4964 C C . ASP C 1 90 ? 25.652 26.164 56.225 1.00 12.73 553 ASP C C 1
ATOM 4965 O O . ASP C 1 90 ? 26.623 25.639 56.824 1.00 13.96 553 ASP C O 1
ATOM 4970 N N . ASN C 1 91 ? 24.453 26.270 56.773 1.00 12.30 554 ASN C N 1
ATOM 4971 C CA . ASN C 1 91 ? 24.187 25.691 58.122 1.00 13.18 554 ASN C CA 1
ATOM 4972 C C . ASN C 1 91 ? 24.040 24.179 58.007 1.00 13.26 554 ASN C C 1
ATOM 4973 O O . ASN C 1 91 ? 24.124 23.498 59.028 1.00 13.63 554 ASN C O 1
ATOM 4978 N N . LYS C 1 92 ? 23.813 23.643 56.796 1.00 11.89 555 LYS C N 1
ATOM 4979 C CA . LYS C 1 92 ? 23.825 22.180 56.554 1.00 12.59 555 LYS C CA 1
ATOM 4980 C C . LYS C 1 92 ? 22.659 21.535 57.308 1.00 12.53 555 LYS C C 1
ATOM 4981 O O . LYS C 1 92 ? 22.781 20.442 57.871 1.00 13.13 555 LYS C O 1
ATOM 4987 N N . TRP C 1 93 ? 21.502 22.166 57.284 1.00 12.49 556 TRP C N 1
ATOM 4988 C CA . TRP C 1 93 ? 20.268 21.570 57.804 1.00 13.21 556 TRP C CA 1
ATOM 4989 C C . TRP C 1 93 ? 19.088 22.155 57.057 1.00 12.67 556 TRP C C 1
ATOM 4990 O O . TRP C 1 93 ? 19.254 23.119 56.281 1.00 13.41 556 TRP C O 1
ATOM 5001 N N . VAL C 1 94 ? 17.940 21.562 57.251 1.00 12.71 557 VAL C N 1
ATOM 5002 C CA . VAL C 1 94 ? 16.663 22.027 56.700 1.00 12.30 557 VAL C CA 1
ATOM 5003 C C . VAL C 1 94 ? 15.784 22.459 57.850 1.00 13.20 557 VAL C C 1
ATOM 5004 O O . VAL C 1 94 ? 15.523 21.627 58.719 1.00 14.57 557 VAL C O 1
ATOM 5008 N N . SER C 1 95 ? 15.356 23.702 57.865 1.00 13.10 558 SER C N 1
ATOM 5009 C CA . SER C 1 95 ? 14.482 24.255 58.903 1.00 13.98 558 SER C CA 1
ATOM 5010 C C . SER C 1 95 ? 13.009 24.072 58.530 1.00 14.97 558 SER C C 1
ATOM 5011 O O . SER C 1 95 ? 12.621 24.249 57.347 1.00 14.46 558 SER C O 1
ATOM 5014 N N . ILE C 1 96 ? 12.184 23.851 59.536 1.00 17.07 559 ILE C N 1
ATOM 5015 C CA . ILE C 1 96 ? 10.716 23.853 59.404 1.00 17.38 559 ILE C CA 1
ATOM 5016 C C . ILE C 1 96 ? 10.205 25.048 60.178 1.00 18.16 559 ILE C C 1
ATOM 5017 O O . ILE C 1 96 ? 10.452 25.111 61.405 1.00 18.00 559 ILE C O 1
ATOM 5022 N N . PHE C 1 97 ? 9.592 25.987 59.492 1.00 17.32 560 PHE C N 1
ATOM 5023 C CA . PHE C 1 97 ? 8.978 27.196 60.063 1.00 19.11 560 PHE C CA 1
ATOM 5024 C C . PHE C 1 97 ? 7.469 27.074 59.985 1.00 19.78 560 PHE C C 1
ATOM 5025 O O . PHE C 1 97 ? 6.943 26.415 59.087 1.00 18.77 560 PHE C O 1
ATOM 5033 N N . SER C 1 98 ? 6.776 27.725 60.884 1.00 23.77 561 SER C N 1
ATOM 5034 C CA . SER C 1 98 ? 5.323 27.934 60.749 1.00 25.43 561 SER C CA 1
ATOM 5035 C C . SER C 1 98 ? 5.072 28.848 59.553 1.00 24.70 561 SER C C 1
ATOM 5036 O O . SER C 1 98 ? 5.986 29.544 59.135 1.00 23.26 561 SER C O 1
ATOM 5039 N N . SER C 1 99 ? 3.832 28.933 59.078 1.00 25.62 562 SER C N 1
ATOM 5040 C CA . SER C 1 99 ? 3.461 29.811 57.942 1.00 28.37 562 SER C CA 1
ATOM 5041 C C . SER C 1 99 ? 3.697 31.288 58.298 1.00 29.20 562 SER C C 1
ATOM 5042 O O . SER C 1 99 ? 3.818 32.089 57.358 1.00 32.88 562 SER C O 1
ATOM 5045 N N . ASP C 1 100 ? 3.780 31.631 59.588 1.00 31.62 563 ASP C N 1
ATOM 5046 C CA . ASP C 1 100 ? 4.057 33.026 60.020 1.00 33.16 563 ASP C CA 1
ATOM 5047 C C . ASP C 1 100 ? 5.559 33.255 60.239 1.00 31.83 563 ASP C C 1
ATOM 5048 O O . ASP C 1 100 ? 5.912 34.314 60.709 1.00 31.10 563 ASP C O 1
ATOM 5053 N N . GLY C 1 101 ? 6.413 32.299 59.874 1.00 27.58 564 GLY C N 1
ATOM 5054 C CA . GLY C 1 101 ? 7.870 32.496 59.892 1.00 26.57 564 GLY C CA 1
ATOM 5055 C C . GLY C 1 101 ? 8.522 32.189 61.231 1.00 24.98 564 GLY C C 1
ATOM 5056 O O . GLY C 1 101 ? 9.658 32.567 61.401 1.00 25.29 564 GLY C O 1
ATOM 5057 N N . LYS C 1 102 ? 7.839 31.527 62.166 1.00 22.67 565 LYS C N 1
ATOM 5058 C CA . LYS C 1 102 ? 8.435 31.136 63.460 1.00 23.87 565 LYS C CA 1
ATOM 5059 C C . LYS C 1 102 ? 9.120 29.773 63.315 1.00 19.98 565 LYS C C 1
ATOM 5060 O O . LYS C 1 102 ? 8.496 28.830 62.835 1.00 19.61 565 LYS C O 1
ATOM 5066 N N . PHE C 1 103 ? 10.365 29.681 63.761 1.00 20.65 566 PHE C N 1
ATOM 5067 C CA . PHE C 1 103 ? 11.137 28.420 63.716 1.00 21.08 566 PHE C CA 1
ATOM 5068 C C . PHE C 1 103 ? 10.468 27.354 64.572 1.00 21.78 566 PHE C C 1
ATOM 5069 O O . PHE C 1 103 ? 10.136 27.650 65.759 1.00 25.52 566 PHE C O 1
ATOM 5077 N N . LYS C 1 104 ? 10.325 26.144 64.047 1.00 21.27 567 LYS C N 1
ATOM 5078 C CA . LYS C 1 104 ? 9.804 24.979 64.811 1.00 23.42 567 LYS C CA 1
ATOM 5079 C C . LYS C 1 104 ? 10.945 24.007 65.072 1.00 23.25 567 LYS C C 1
ATOM 5080 O O . LYS C 1 104 ? 11.348 23.845 66.228 1.00 23.26 567 LYS C O 1
ATOM 5086 N N . THR C 1 105 ? 11.476 23.369 64.028 1.00 22.43 568 THR C N 1
ATOM 5087 C CA . THR C 1 105 ? 12.517 22.329 64.205 1.00 20.78 568 THR C CA 1
ATOM 5088 C C . THR C 1 105 ? 13.437 22.310 62.996 1.00 21.35 568 THR C C 1
ATOM 5089 O O . THR C 1 105 ? 13.118 22.988 62.012 1.00 20.03 568 THR C O 1
ATOM 5093 N N . LYS C 1 106 ? 14.530 21.605 63.072 1.00 20.24 569 LYS C N 1
ATOM 5094 C CA . LYS C 1 106 ? 15.435 21.408 61.935 1.00 19.98 569 LYS C CA 1
ATOM 5095 C C . LYS C 1 106 ? 15.697 19.921 61.767 1.00 19.08 569 LYS C C 1
ATOM 5096 O O . LYS C 1 106 ? 15.727 19.143 62.793 1.00 20.99 569 LYS C O 1
ATOM 5102 N N . ILE C 1 107 ? 15.930 19.510 60.548 1.00 16.52 570 ILE C N 1
ATOM 5103 C CA . ILE C 1 107 ? 16.206 18.113 60.194 1.00 15.84 570 ILE C CA 1
ATOM 5104 C C . ILE C 1 107 ? 17.521 18.074 59.426 1.00 14.73 570 ILE C C 1
ATOM 5105 O O . ILE C 1 107 ? 17.919 19.071 58.783 1.00 14.85 570 ILE C O 1
ATOM 5110 N N . GLY C 1 108 ? 18.186 16.939 59.446 1.00 14.61 571 GLY C N 1
ATOM 5111 C CA . GLY C 1 108 ? 19.372 16.674 58.650 1.00 13.71 571 GLY C CA 1
ATOM 5112 C C . GLY C 1 108 ? 20.664 17.142 59.276 1.00 13.62 571 GLY C C 1
ATOM 5113 O O . GLY C 1 108 ? 21.708 16.943 58.640 1.00 13.13 571 GLY C O 1
ATOM 5114 N N . SER C 1 109 ? 20.638 17.712 60.497 1.00 15.42 572 SER C N 1
ATOM 5115 C CA A SER C 1 109 ? 21.893 18.172 61.136 0.50 16.89 572 SER C CA 1
ATOM 5116 C CA B SER C 1 109 ? 21.872 18.157 61.198 0.50 16.35 572 SER C CA 1
ATOM 5117 C C . SER C 1 109 ? 22.860 16.978 61.245 1.00 16.59 572 SER C C 1
ATOM 5118 O O . SER C 1 109 ? 22.445 15.883 61.680 1.00 18.06 572 SER C O 1
ATOM 5123 N N . GLY C 1 110 ? 24.093 17.179 60.851 1.00 16.63 573 GLY C N 1
ATOM 5124 C CA . GLY C 1 110 ? 25.129 16.135 60.883 1.00 17.60 573 GLY C CA 1
ATOM 5125 C C . GLY C 1 110 ? 25.077 15.213 59.700 1.00 17.72 573 GLY C C 1
ATOM 5126 O O . GLY C 1 110 ? 25.989 14.379 59.547 1.00 20.21 573 GLY C O 1
ATOM 5127 N N . LYS C 1 111 ? 24.055 15.304 58.818 1.00 16.05 574 LYS C N 1
ATOM 5128 C CA . LYS C 1 111 ? 23.857 14.328 57.729 1.00 16.27 574 LYS C CA 1
ATOM 5129 C C . LYS C 1 111 ? 24.134 15.001 56.388 1.00 14.65 574 LYS C C 1
ATOM 5130 O O . LYS C 1 111 ? 24.369 14.283 55.429 1.00 16.37 574 LYS C O 1
ATOM 5136 N N . LEU C 1 112 ? 23.895 16.288 56.304 1.00 13.76 575 LEU C N 1
ATOM 5137 C CA . LEU C 1 112 ? 23.942 17.031 55.017 1.00 12.29 575 LEU C CA 1
ATOM 5138 C C . LEU C 1 112 ? 25.268 17.755 54.879 1.00 12.78 575 LEU C C 1
ATOM 5139 O O . LEU C 1 112 ? 25.812 18.265 55.876 1.00 13.36 575 LEU C O 1
ATOM 5144 N N . MET C 1 113 ? 25.726 17.877 53.651 1.00 11.38 576 MET C N 1
ATOM 5145 C CA . MET C 1 113 ? 26.914 18.670 53.314 1.00 11.99 576 MET C CA 1
ATOM 5146 C C . MET C 1 113 ? 26.553 20.057 52.795 1.00 11.79 576 MET C C 1
ATOM 5147 O O . MET C 1 113 ? 27.302 21.015 53.082 1.00 13.33 576 MET C O 1
ATOM 5152 N N . GLY C 1 114 ? 25.508 20.206 51.976 1.00 10.36 577 GLY C N 1
ATOM 5153 C CA . GLY C 1 114 ? 25.238 21.500 51.327 1.00 10.47 577 GLY C CA 1
ATOM 5154 C C . GLY C 1 114 ? 23.952 21.425 50.539 1.00 9.89 577 GLY C C 1
ATOM 5155 O O . GLY C 1 114 ? 23.973 21.156 49.334 1.00 9.93 577 GLY C O 1
ATOM 5156 N N . PRO C 1 115 ? 22.799 21.514 51.230 1.00 10.02 578 PRO C N 1
ATOM 5157 C CA . PRO C 1 115 ? 21.511 21.277 50.578 1.00 9.94 578 PRO C CA 1
ATOM 5158 C C . PRO C 1 115 ? 21.086 22.457 49.713 1.00 10.27 578 PRO C C 1
ATOM 5159 O O . PRO C 1 115 ? 21.357 23.601 50.002 1.00 10.65 578 PRO C O 1
ATOM 5163 N N . LYS C 1 116 ? 20.313 22.120 48.677 1.00 9.80 579 LYS C N 1
ATOM 5164 C CA A LYS C 1 116 ? 19.653 23.110 47.781 0.50 10.60 579 LYS C CA 1
ATOM 5165 C CA B LYS C 1 116 ? 19.653 23.107 47.790 0.50 10.30 579 LYS C CA 1
ATOM 5166 C C . LYS C 1 116 ? 18.164 22.796 47.766 1.00 10.28 579 LYS C C 1
ATOM 5167 O O . LYS C 1 116 ? 17.454 23.143 48.691 1.00 10.64 579 LYS C O 1
ATOM 5178 N N . GLY C 1 117 ? 17.669 22.094 46.745 1.00 11.47 580 GLY C N 1
ATOM 5179 C CA . GLY C 1 117 ? 16.233 21.881 46.584 1.00 11.86 580 GLY C CA 1
ATOM 5180 C C . GLY C 1 117 ? 15.596 21.084 47.724 1.00 12.79 580 GLY C C 1
ATOM 5181 O O . GLY C 1 117 ? 16.206 20.188 48.301 1.00 13.16 580 GLY C O 1
ATOM 5182 N N . VAL C 1 118 ? 14.336 21.402 48.011 1.00 13.45 581 VAL C N 1
ATOM 5183 C CA A VAL C 1 118 ? 13.484 20.643 48.947 0.50 13.31 581 VAL C CA 1
ATOM 5184 C CA B VAL C 1 118 ? 13.477 20.668 48.971 0.50 14.37 581 VAL C CA 1
ATOM 5185 C C . VAL C 1 118 ? 12.110 20.485 48.312 1.00 15.17 581 VAL C C 1
ATOM 5186 O O . VAL C 1 118 ? 11.669 21.372 47.561 1.00 16.80 581 VAL C O 1
ATOM 5193 N N . SER C 1 119 ? 11.525 19.369 48.542 1.00 15.82 582 SER C N 1
ATOM 5194 C CA A SER C 1 119 ? 10.143 19.087 48.079 0.50 15.45 582 SER C CA 1
ATOM 5195 C CA B SER C 1 119 ? 10.161 19.051 48.067 0.50 16.73 582 SER C CA 1
ATOM 5196 C C . SER C 1 119 ? 9.446 18.218 49.122 1.00 17.20 582 SER C C 1
ATOM 5197 O O . SER C 1 119 ? 10.081 17.758 50.126 1.00 17.31 582 SER C O 1
ATOM 5202 N N . VAL C 1 120 ? 8.159 18.057 48.981 1.00 17.52 583 VAL C N 1
ATOM 5203 C CA . VAL C 1 120 ? 7.376 17.178 49.875 1.00 19.00 583 VAL C CA 1
ATOM 5204 C C . VAL C 1 120 ? 6.696 16.111 49.015 1.00 19.72 583 VAL C C 1
ATOM 5205 O O . VAL C 1 120 ? 6.144 16.476 47.998 1.00 23.65 583 VAL C O 1
ATOM 5209 N N . ASP C 1 121 ? 6.716 14.866 49.441 1.00 19.88 584 ASP C N 1
ATOM 5210 C CA . ASP C 1 121 ? 6.160 13.764 48.595 1.00 22.19 584 ASP C CA 1
ATOM 5211 C C . ASP C 1 121 ? 4.735 13.450 49.050 1.00 27.14 584 ASP C C 1
ATOM 5212 O O . ASP C 1 121 ? 4.215 14.168 49.907 1.00 27.33 584 ASP C O 1
ATOM 5217 N N . ARG C 1 122 ? 4.121 12.457 48.414 1.00 27.94 585 ARG C N 1
ATOM 5218 C CA . ARG C 1 122 ? 2.678 12.178 48.610 1.00 31.68 585 ARG C CA 1
ATOM 5219 C C . ARG C 1 122 ? 2.469 11.622 50.007 1.00 30.49 585 ARG C C 1
ATOM 5220 O O . ARG C 1 122 ? 1.298 11.537 50.420 1.00 33.09 585 ARG C O 1
ATOM 5228 N N . ASN C 1 123 ? 3.520 11.195 50.703 1.00 29.89 586 ASN C N 1
ATOM 5229 C CA . ASN C 1 123 ? 3.438 10.659 52.084 1.00 30.59 586 ASN C CA 1
ATOM 5230 C C . ASN C 1 123 ? 3.762 11.742 53.113 1.00 28.40 586 ASN C C 1
ATOM 5231 O O . ASN C 1 123 ? 3.763 11.430 54.312 1.00 30.12 586 ASN C O 1
ATOM 5236 N N . GLY C 1 124 ? 4.009 12.966 52.669 1.00 27.55 587 GLY C N 1
ATOM 5237 C CA . GLY C 1 124 ? 4.419 14.071 53.545 1.00 26.63 587 GLY C CA 1
ATOM 5238 C C . GLY C 1 124 ? 5.900 14.043 53.893 1.00 25.91 587 GLY C C 1
ATOM 5239 O O . GLY C 1 124 ? 6.270 14.905 54.708 1.00 25.31 587 GLY C O 1
ATOM 5240 N N . HIS C 1 125 ? 6.682 13.090 53.343 1.00 23.11 588 HIS C N 1
ATOM 5241 C CA . HIS C 1 125 ? 8.154 13.042 53.539 1.00 22.92 588 HIS C CA 1
ATOM 5242 C C . HIS C 1 125 ? 8.804 14.273 52.881 1.00 18.79 588 HIS C C 1
ATOM 5243 O O . HIS C 1 125 ? 8.265 14.818 51.915 1.00 18.12 588 HIS C O 1
ATOM 5250 N N . ILE C 1 126 ? 9.920 14.709 53.460 1.00 17.57 589 ILE C N 1
ATOM 5251 C CA . ILE C 1 126 ? 10.682 15.868 52.934 1.00 16.50 589 ILE C CA 1
ATOM 5252 C C . ILE C 1 126 ? 11.867 15.349 52.106 1.00 15.08 589 ILE C C 1
ATOM 5253 O O . ILE C 1 126 ? 12.698 14.625 52.638 1.00 15.00 589 ILE C O 1
ATOM 5258 N N . ILE C 1 127 ? 11.836 15.676 50.835 1.00 13.63 590 ILE C N 1
ATOM 5259 C CA A ILE C 1 127 ? 12.948 15.368 49.899 0.50 13.55 590 ILE C CA 1
ATOM 5260 C CA B ILE C 1 127 ? 12.932 15.374 49.877 0.50 13.80 590 ILE C CA 1
ATOM 5261 C C . ILE C 1 127 ? 13.960 16.502 49.974 1.00 13.09 590 ILE C C 1
ATOM 5262 O O . ILE C 1 127 ? 13.568 17.638 49.813 1.00 12.10 590 ILE C O 1
ATOM 5271 N N . VAL C 1 128 ? 15.230 16.162 50.200 1.00 12.12 591 VAL C N 1
ATOM 5272 C CA . VAL C 1 128 ? 16.317 17.151 50.309 1.00 12.04 591 VAL C CA 1
ATOM 5273 C C . VAL C 1 128 ? 17.379 16.806 49.309 1.00 10.80 591 VAL C C 1
ATOM 5274 O O . VAL C 1 128 ? 17.978 15.744 49.391 1.00 11.02 591 VAL C O 1
ATOM 5278 N N . VAL C 1 129 ? 17.648 17.714 48.391 1.00 10.13 592 VAL C N 1
ATOM 5279 C CA . VAL C 1 129 ? 18.763 17.593 47.436 1.00 10.01 592 VAL C CA 1
ATOM 5280 C C . VAL C 1 129 ? 20.016 18.102 48.140 1.00 9.83 592 VAL C C 1
ATOM 5281 O O . VAL C 1 129 ? 20.093 19.291 48.440 1.00 11.15 592 VAL C O 1
ATOM 5285 N N . ASP C 1 130 ? 20.978 17.227 48.340 1.00 9.34 593 ASP C N 1
ATOM 5286 C CA . ASP C 1 130 ? 22.272 17.622 48.902 1.00 9.36 593 ASP C CA 1
ATOM 5287 C C . ASP C 1 130 ? 23.221 17.921 47.751 1.00 9.94 593 ASP C C 1
ATOM 5288 O O . ASP C 1 130 ? 23.798 17.021 47.131 1.00 9.87 593 ASP C O 1
ATOM 5293 N N . ASN C 1 131 ? 23.210 19.164 47.348 1.00 9.66 594 ASN C N 1
ATOM 5294 C CA . ASN C 1 131 ? 24.011 19.625 46.207 1.00 10.21 594 ASN C CA 1
ATOM 5295 C C . ASN C 1 131 ? 25.496 19.321 46.415 1.00 10.88 594 ASN C C 1
ATOM 5296 O O . ASN C 1 131 ? 26.155 18.801 45.499 1.00 12.01 594 ASN C O 1
ATOM 5301 N N . LYS C 1 132 ? 26.019 19.590 47.622 1.00 11.13 595 LYS C N 1
ATOM 5302 C CA . LYS C 1 132 ? 27.453 19.398 47.859 1.00 11.76 595 LYS C CA 1
ATOM 5303 C C . LYS C 1 132 ? 27.780 17.900 47.921 1.00 11.59 595 LYS C C 1
ATOM 5304 O O . LYS C 1 132 ? 28.851 17.495 47.408 1.00 12.09 595 LYS C O 1
ATOM 5310 N N . ALA C 1 133 ? 26.967 17.059 48.598 1.00 10.87 596 ALA C N 1
ATOM 5311 C CA . ALA C 1 133 ? 27.245 15.632 48.705 1.00 11.13 596 ALA C CA 1
ATOM 5312 C C . ALA C 1 133 ? 26.913 14.906 47.417 1.00 10.09 596 ALA C C 1
ATOM 5313 O O . ALA C 1 133 ? 27.314 13.759 47.267 1.00 11.77 596 ALA C O 1
ATOM 5315 N N . CYS C 1 134 ? 26.142 15.526 46.535 1.00 9.88 597 CYS C N 1
ATOM 5316 C CA . CYS C 1 134 ? 25.695 14.877 45.298 1.00 10.68 597 CYS C CA 1
ATOM 5317 C C . CYS C 1 134 ? 24.829 13.663 45.616 1.00 10.40 597 CYS C C 1
ATOM 5318 O O . CYS C 1 134 ? 25.037 12.560 45.034 1.00 10.68 597 CYS C O 1
ATOM 5321 N N . CYS C 1 135 ? 23.840 13.892 46.468 1.00 9.98 598 CYS C N 1
ATOM 5322 C CA . CYS C 1 135 ? 22.871 12.824 46.791 1.00 10.48 598 CYS C CA 1
ATOM 5323 C C . CYS C 1 135 ? 21.555 13.454 47.200 1.00 10.44 598 CYS C C 1
ATOM 5324 O O . CYS C 1 135 ? 21.480 14.655 47.342 1.00 10.12 598 CYS C O 1
ATOM 5327 N N . VAL C 1 136 ? 20.544 12.607 47.345 1.00 10.42 599 VAL C N 1
ATOM 5328 C CA . VAL C 1 136 ? 19.180 13.006 47.717 1.00 10.97 599 VAL C CA 1
ATOM 5329 C C . VAL C 1 136 ? 18.790 12.213 48.938 1.00 11.72 599 VAL C C 1
ATOM 5330 O O . VAL C 1 136 ? 19.004 11.013 48.951 1.00 12.44 599 VAL C O 1
ATOM 5334 N N . PHE C 1 137 ? 18.216 12.908 49.893 1.00 11.59 600 PHE C N 1
ATOM 5335 C CA . PHE C 1 137 ? 17.641 12.313 51.119 1.00 12.33 600 PHE C CA 1
ATOM 5336 C C . PHE C 1 137 ? 16.130 12.385 51.063 1.00 12.88 600 PHE C C 1
ATOM 5337 O O . PHE C 1 137 ? 15.579 13.334 50.583 1.00 12.17 600 PHE C O 1
ATOM 5345 N N . ILE C 1 138 ? 15.491 11.355 51.611 1.00 14.53 601 ILE C N 1
ATOM 5346 C CA . ILE C 1 138 ? 14.042 11.389 51.950 1.00 15.98 601 ILE C CA 1
ATOM 5347 C C . ILE C 1 138 ? 13.955 11.299 53.483 1.00 15.53 601 ILE C C 1
ATOM 5348 O O . ILE C 1 138 ? 14.475 10.314 54.052 1.00 17.60 601 ILE C O 1
ATOM 5353 N N . PHE C 1 139 ? 13.406 12.318 54.110 1.00 16.27 602 PHE C N 1
ATOM 5354 C CA . PHE C 1 139 ? 13.258 12.421 55.576 1.00 17.33 602 PHE C CA 1
ATOM 5355 C C . PHE C 1 139 ? 11.782 12.344 55.969 1.00 19.58 602 PHE C C 1
ATOM 5356 O O . PHE C 1 139 ? 10.931 12.906 55.274 1.00 19.83 602 PHE C O 1
ATOM 5364 N N . GLN C 1 140 ? 11.512 11.769 57.123 1.00 23.95 603 GLN C N 1
ATOM 5365 C CA . GLN C 1 140 ? 10.224 12.034 57.811 1.00 25.94 603 GLN C CA 1
ATOM 5366 C C . GLN C 1 140 ? 10.289 13.436 58.385 1.00 25.38 603 GLN C C 1
ATOM 5367 O O . GLN C 1 140 ? 11.373 13.923 58.665 1.00 23.61 603 GLN C O 1
ATOM 5373 N N . PRO C 1 141 ? 9.161 14.154 58.571 1.00 27.80 604 PRO C N 1
ATOM 5374 C CA . PRO C 1 141 ? 9.220 15.483 59.180 1.00 27.58 604 PRO C CA 1
ATOM 5375 C C . PRO C 1 141 ? 9.863 15.488 60.575 1.00 27.26 604 PRO C C 1
ATOM 5376 O O . PRO C 1 141 ? 10.296 16.555 61.008 1.00 27.09 604 PRO C O 1
ATOM 5380 N N . ASN C 1 142 ? 9.875 14.341 61.264 1.00 28.93 605 ASN C N 1
ATOM 5381 C CA . ASN C 1 142 ? 10.505 14.213 62.594 1.00 27.77 605 ASN C CA 1
ATOM 5382 C C . ASN C 1 142 ? 12.017 14.037 62.465 1.00 26.93 605 ASN C C 1
ATOM 5383 O O . ASN C 1 142 ? 12.679 13.956 63.474 1.00 29.02 605 ASN C O 1
ATOM 5388 N N . GLY C 1 143 ? 12.570 13.991 61.247 1.00 25.08 606 GLY C N 1
ATOM 5389 C CA . GLY C 1 143 ? 14.035 13.959 61.066 1.00 23.99 606 GLY C CA 1
ATOM 5390 C C . GLY C 1 143 ? 14.615 12.578 60.751 1.00 22.85 606 GLY C C 1
ATOM 5391 O O . GLY C 1 143 ? 15.820 12.475 60.441 1.00 21.33 606 GLY C O 1
ATOM 5392 N N . LYS C 1 144 ? 13.830 11.504 60.871 1.00 25.98 607 LYS C N 1
ATOM 5393 C CA . LYS C 1 144 ? 14.344 10.152 60.549 1.00 26.38 607 LYS C CA 1
ATOM 5394 C C . LYS C 1 144 ? 14.605 10.001 59.039 1.00 22.82 607 LYS C C 1
ATOM 5395 O O . LYS C 1 144 ? 13.770 10.478 58.266 1.00 24.78 607 LYS C O 1
ATOM 5401 N N . ILE C 1 145 ? 15.732 9.414 58.651 1.00 21.60 608 ILE C N 1
ATOM 5402 C CA . ILE C 1 145 ? 16.052 9.186 57.208 1.00 21.57 608 ILE C CA 1
ATOM 5403 C C . ILE C 1 145 ? 15.303 7.954 56.746 1.00 22.44 608 ILE C C 1
ATOM 5404 O O . ILE C 1 145 ? 15.556 6.841 57.313 1.00 26.84 608 ILE C O 1
ATOM 5409 N N . VAL C 1 146 ? 14.463 8.107 55.754 1.00 18.98 609 VAL C N 1
ATOM 5410 C CA . VAL C 1 146 ? 13.777 7.009 55.056 1.00 21.87 609 VAL C CA 1
ATOM 5411 C C . VAL C 1 146 ? 14.756 6.400 54.076 1.00 22.20 609 VAL C C 1
ATOM 5412 O O . VAL C 1 146 ? 14.927 5.181 54.059 1.00 24.03 609 VAL C O 1
ATOM 5416 N N . THR C 1 147 ? 15.412 7.217 53.248 1.00 19.18 610 THR C N 1
ATOM 5417 C CA . THR C 1 147 ? 16.417 6.667 52.342 1.00 20.29 610 THR C CA 1
ATOM 5418 C C . THR C 1 147 ? 17.313 7.763 51.817 1.00 17.37 610 THR C C 1
ATOM 5419 O O . THR C 1 147 ? 17.011 8.961 52.042 1.00 16.71 610 THR C O 1
ATOM 5423 N N . ARG C 1 148 ? 18.414 7.334 51.273 1.00 16.56 611 ARG C N 1
ATOM 5424 C CA . ARG C 1 148 ? 19.369 8.236 50.615 1.00 15.87 611 ARG C CA 1
ATOM 5425 C C . ARG C 1 148 ? 19.779 7.590 49.313 1.00 14.59 611 ARG C C 1
ATOM 5426 O O . ARG C 1 148 ? 20.027 6.365 49.284 1.00 16.54 611 ARG C O 1
ATOM 5434 N N . PHE C 1 149 ? 19.933 8.351 48.251 1.00 11.88 612 PHE C N 1
ATOM 5435 C CA . PHE C 1 149 ? 20.391 7.799 46.968 1.00 11.98 612 PHE C CA 1
ATOM 5436 C C . PHE C 1 149 ? 21.312 8.812 46.304 1.00 11.78 612 PHE C C 1
ATOM 5437 O O . PHE C 1 149 ? 21.104 10.029 46.365 1.00 12.13 612 PHE C O 1
ATOM 5445 N N . GLY C 1 150 ? 22.256 8.298 45.542 1.00 12.16 613 GLY C N 1
ATOM 5446 C CA . GLY C 1 150 ? 23.168 9.081 44.750 1.00 11.29 613 GLY C CA 1
ATOM 5447 C C . GLY C 1 150 ? 24.538 9.176 45.365 1.00 11.59 613 GLY C C 1
ATOM 5448 O O . GLY C 1 150 ? 24.759 8.958 46.566 1.00 12.77 613 GLY C O 1
ATOM 5449 N N . SER C 1 151 ? 25.483 9.579 44.533 1.00 11.00 614 SER C N 1
ATOM 5450 C CA . SER C 1 151 ? 26.877 9.867 44.928 1.00 11.77 614 SER C CA 1
ATOM 5451 C C . SER C 1 151 ? 27.476 10.696 43.803 1.00 11.11 614 SER C C 1
ATOM 5452 O O . SER C 1 151 ? 26.855 10.808 42.756 1.00 11.15 614 SER C O 1
ATOM 5455 N N . ARG C 1 152 ? 28.620 11.284 44.032 1.00 10.74 615 ARG C N 1
ATOM 5456 C CA . ARG C 1 152 ? 29.207 12.242 43.087 1.00 10.60 615 ARG C CA 1
ATOM 5457 C C . ARG C 1 152 ? 29.758 11.527 41.857 1.00 10.90 615 ARG C C 1
ATOM 5458 O O . ARG C 1 152 ? 30.649 10.684 41.975 1.00 11.34 615 ARG C O 1
ATOM 5466 N N . GLY C 1 153 ? 29.314 11.948 40.669 1.00 11.18 616 GLY C N 1
ATOM 5467 C CA . GLY C 1 153 ? 29.787 11.339 39.438 1.00 11.35 616 GLY C CA 1
ATOM 5468 C C . GLY C 1 153 ? 28.907 11.630 38.254 1.00 11.64 616 GLY C C 1
ATOM 5469 O O . GLY C 1 153 ? 27.970 12.441 38.361 1.00 11.55 616 GLY C O 1
ATOM 5470 N N . ASN C 1 154 ? 29.257 11.023 37.136 1.00 11.59 617 ASN C N 1
ATOM 5471 C CA . ASN C 1 154 ? 28.630 11.325 35.843 1.00 11.78 617 ASN C CA 1
ATOM 5472 C C . ASN C 1 154 ? 27.689 10.215 35.410 1.00 12.01 617 ASN C C 1
ATOM 5473 O O . ASN C 1 154 ? 27.036 10.407 34.361 1.00 13.68 617 ASN C O 1
ATOM 5478 N N . GLY C 1 155 ? 27.607 9.111 36.111 1.00 12.04 618 GLY C N 1
ATOM 5479 C CA . GLY C 1 155 ? 26.735 8.005 35.720 1.00 11.94 618 GLY C CA 1
ATOM 5480 C C . GLY C 1 155 ? 25.269 8.223 36.015 1.00 12.08 618 GLY C C 1
ATOM 5481 O O . GLY C 1 155 ? 24.900 9.181 36.735 1.00 11.80 618 GLY C O 1
ATOM 5482 N N . ASP C 1 156 ? 24.424 7.328 35.534 1.00 12.48 619 ASP C N 1
ATOM 5483 C CA . ASP C 1 156 ? 22.969 7.500 35.705 1.00 12.23 619 ASP C CA 1
ATOM 5484 C C . ASP C 1 156 ? 22.599 7.658 37.168 1.00 12.26 619 ASP C C 1
ATOM 5485 O O . ASP C 1 156 ? 21.729 8.472 37.473 1.00 11.92 619 ASP C O 1
ATOM 5490 N N . ARG C 1 157 ? 23.183 6.854 38.050 1.00 11.29 620 ARG C N 1
ATOM 5491 C CA . ARG C 1 157 ? 22.818 6.772 39.478 1.00 11.94 620 ARG C CA 1
ATOM 5492 C C . ARG C 1 157 ? 23.724 7.650 40.320 1.00 11.48 620 ARG C C 1
ATOM 5493 O O . ARG C 1 157 ? 23.634 7.620 41.556 1.00 12.25 620 ARG C O 1
ATOM 5501 N N . GLN C 1 158 ? 24.515 8.469 39.667 1.00 11.56 621 GLN C N 1
ATOM 5502 C CA . GLN C 1 158 ? 25.347 9.516 40.287 1.00 12.02 621 GLN C CA 1
ATOM 5503 C C . GLN C 1 158 ? 24.717 10.884 40.037 1.00 11.17 621 GLN C C 1
ATOM 5504 O O . GLN C 1 158 ? 23.789 11.004 39.228 1.00 11.13 621 GLN C O 1
ATOM 5510 N N . PHE C 1 159 ? 25.237 11.906 40.664 1.00 10.45 622 PHE C N 1
ATOM 5511 C CA . PHE C 1 159 ? 24.837 13.298 40.450 1.00 9.88 622 PHE C CA 1
ATOM 5512 C C . PHE C 1 159 ? 26.095 14.158 40.429 1.00 11.11 622 PHE C C 1
ATOM 5513 O O . PHE C 1 159 ? 27.055 13.827 41.115 1.00 10.70 622 PHE C O 1
ATOM 5521 N N . ALA C 1 160 ? 26.034 15.280 39.756 1.00 10.54 623 ALA C N 1
ATOM 5522 C CA . ALA C 1 160 ? 27.090 16.284 39.689 1.00 10.59 623 ALA C CA 1
ATOM 5523 C C . ALA C 1 160 ? 26.473 17.635 40.019 1.00 10.33 623 ALA C C 1
ATOM 5524 O O . ALA C 1 160 ? 25.983 18.340 39.131 1.00 11.17 623 ALA C O 1
ATOM 5526 N N . GLY C 1 161 ? 26.420 17.997 41.296 1.00 10.99 624 GLY C N 1
ATOM 5527 C CA . GLY C 1 161 ? 25.797 19.231 41.735 1.00 10.34 624 GLY C CA 1
ATOM 5528 C C . GLY C 1 161 ? 24.317 19.294 41.512 1.00 9.75 624 GLY C C 1
ATOM 5529 O O . GLY C 1 161 ? 23.784 20.222 40.862 1.00 11.15 624 GLY C O 1
ATOM 5530 N N . PRO C 1 162 ? 23.544 18.287 41.972 1.00 9.65 625 PRO C N 1
ATOM 5531 C CA . PRO C 1 162 ? 22.097 18.291 41.786 1.00 10.13 625 PRO C CA 1
ATOM 5532 C C . PRO C 1 162 ? 21.481 19.530 42.428 1.00 9.46 625 PRO C C 1
ATOM 5533 O O . PRO C 1 162 ? 21.977 20.028 43.447 1.00 10.68 625 PRO C O 1
ATOM 5537 N N . HIS C 1 163 ? 20.407 20.045 41.857 1.00 10.15 626 HIS C N 1
ATOM 5538 C CA . HIS C 1 163 ? 19.856 21.349 42.249 1.00 9.39 626 HIS C CA 1
ATOM 5539 C C . HIS C 1 163 ? 18.474 21.218 42.846 1.00 9.38 626 HIS C C 1
ATOM 5540 O O . HIS C 1 163 ? 18.336 21.329 44.090 1.00 10.74 626 HIS C O 1
ATOM 5547 N N . PHE C 1 164 ? 17.430 20.992 42.057 1.00 8.66 627 PHE C N 1
ATOM 5548 C CA . PHE C 1 164 ? 16.055 21.100 42.523 1.00 9.24 627 PHE C CA 1
ATOM 5549 C C . PHE C 1 164 ? 15.305 19.788 42.324 1.00 9.53 627 PHE C C 1
ATOM 5550 O O . PHE C 1 164 ? 15.794 18.850 41.630 1.00 10.73 627 PHE C O 1
ATOM 5558 N N . ALA C 1 165 ? 14.140 19.700 42.943 1.00 10.76 628 ALA C N 1
ATOM 5559 C CA . ALA C 1 165 ? 13.337 18.480 42.965 1.00 10.49 628 ALA C CA 1
ATOM 5560 C C . ALA C 1 165 ? 11.867 18.772 42.763 1.00 10.84 628 ALA C C 1
ATOM 5561 O O . ALA C 1 165 ? 11.358 19.828 43.187 1.00 11.47 628 ALA C O 1
ATOM 5563 N N . ALA C 1 166 ? 11.176 17.832 42.1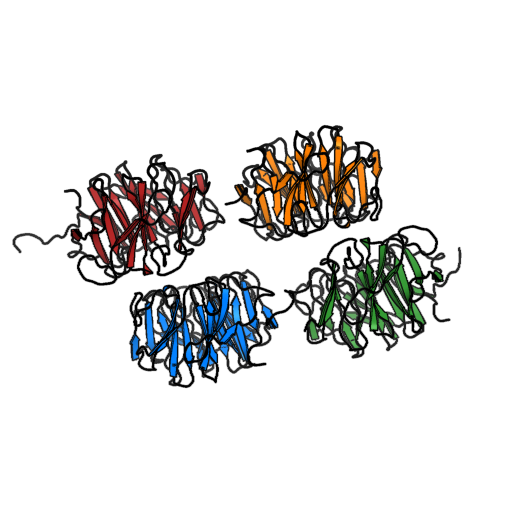70 1.00 11.16 629 ALA C N 1
ATOM 5564 C CA . ALA C 1 166 ? 9.725 17.824 42.072 1.00 11.26 629 ALA C CA 1
ATOM 5565 C C . ALA C 1 166 ? 9.215 16.398 42.245 1.00 12.47 629 ALA C C 1
ATOM 5566 O O . ALA C 1 166 ? 9.999 15.471 42.191 1.00 12.53 629 ALA C O 1
ATOM 5568 N N . VAL C 1 167 ? 7.945 16.276 42.576 1.00 12.83 630 VAL C N 1
ATOM 5569 C CA . VAL C 1 167 ? 7.293 14.978 42.842 1.00 13.83 630 VAL C CA 1
ATOM 5570 C C . VAL C 1 167 ? 6.008 14.936 42.029 1.00 13.38 630 VAL C C 1
ATOM 5571 O O . VAL C 1 167 ? 5.198 15.839 42.150 1.00 16.53 630 VAL C O 1
ATOM 5575 N N . ASN C 1 168 ? 5.854 13.918 41.209 1.00 13.84 631 ASN C N 1
ATOM 5576 C CA . ASN C 1 168 ? 4.683 13.779 40.321 1.00 14.16 631 ASN C CA 1
ATOM 5577 C C . ASN C 1 168 ? 3.570 12.983 41.036 1.00 15.53 631 ASN C C 1
ATOM 5578 O O . ASN C 1 168 ? 3.697 12.627 42.201 1.00 15.18 631 ASN C O 1
ATOM 5583 N N . SER C 1 169 ? 2.463 12.833 40.342 1.00 17.01 632 SER C N 1
ATOM 5584 C CA . SER C 1 169 ? 1.230 12.274 40.918 1.00 18.22 632 SER C CA 1
ATOM 5585 C C . SER C 1 169 ? 1.427 10.795 41.256 1.00 19.05 632 SER C C 1
ATOM 5586 O O . SER C 1 169 ? 0.624 10.276 42.065 1.00 19.97 632 SER C O 1
ATOM 5589 N N . ASN C 1 170 ? 2.450 10.145 40.708 1.00 19.35 633 ASN C N 1
ATOM 5590 C CA . ASN C 1 170 ? 2.765 8.734 41.032 1.00 19.11 633 ASN C CA 1
ATOM 5591 C C . ASN C 1 170 ? 3.861 8.630 42.106 1.00 18.43 633 ASN C C 1
ATOM 5592 O O . ASN C 1 170 ? 4.397 7.514 42.310 1.00 18.20 633 ASN C O 1
ATOM 5597 N N . ASN C 1 171 ? 4.196 9.729 42.759 1.00 16.78 634 ASN C N 1
ATOM 5598 C CA . ASN C 1 171 ? 5.176 9.796 43.875 1.00 16.00 634 ASN C CA 1
ATOM 5599 C C . ASN C 1 171 ? 6.585 9.509 43.364 1.00 15.09 634 ASN C C 1
ATOM 5600 O O . ASN C 1 171 ? 7.441 9.158 44.167 1.00 16.37 634 ASN C O 1
ATOM 5605 N N . GLU C 1 172 ? 6.821 9.752 42.097 1.00 15.05 635 GLU C N 1
ATOM 5606 C CA . GLU C 1 172 ? 8.188 9.670 41.513 1.00 15.08 635 GLU C CA 1
ATOM 5607 C C . GLU C 1 172 ? 8.894 11.019 41.670 1.00 14.56 635 GLU C C 1
ATOM 5608 O O . GLU C 1 172 ? 8.244 12.075 41.670 1.00 14.22 635 GLU C O 1
ATOM 5614 N N . ILE C 1 173 ? 10.182 10.933 41.934 1.00 13.15 636 ILE C N 1
ATOM 5615 C CA . ILE C 1 173 ? 11.044 12.087 42.311 1.00 12.47 636 ILE C CA 1
ATOM 5616 C C . ILE C 1 173 ? 11.842 12.505 41.104 1.00 11.40 636 ILE C C 1
ATOM 5617 O O . ILE C 1 173 ? 12.451 11.671 40.457 1.00 11.88 636 ILE C O 1
ATOM 5622 N N . ILE C 1 174 ? 11.759 13.790 40.781 1.00 11.31 637 ILE C N 1
ATOM 5623 C CA . ILE C 1 174 ? 12.421 14.343 39.600 1.00 11.34 637 ILE C CA 1
ATOM 5624 C C . ILE C 1 174 ? 13.501 15.299 40.091 1.00 10.98 637 ILE C C 1
ATOM 5625 O O . ILE C 1 174 ? 13.184 16.197 40.889 1.00 12.04 637 ILE C O 1
ATOM 5630 N N . ILE C 1 175 ? 14.731 15.085 39.662 1.00 10.10 638 ILE C N 1
ATOM 5631 C CA . ILE C 1 175 ? 15.913 15.861 40.119 1.00 10.11 638 ILE C CA 1
ATOM 5632 C C . ILE C 1 175 ? 16.586 16.489 38.920 1.00 9.71 638 ILE C C 1
ATOM 5633 O O . ILE C 1 175 ? 16.863 15.812 37.897 1.00 10.54 638 ILE C O 1
ATOM 5638 N N . THR C 1 176 ? 16.969 17.767 39.048 1.00 8.91 639 THR C N 1
ATOM 5639 C CA . THR C 1 176 ? 17.814 18.412 38.010 1.00 9.38 639 THR C CA 1
ATOM 5640 C C . THR C 1 176 ? 19.289 18.203 38.335 1.00 9.59 639 THR C C 1
ATOM 5641 O O . THR C 1 176 ? 19.752 18.597 39.446 1.00 10.24 639 THR C O 1
ATOM 5645 N N . ASP C 1 177 ? 19.991 17.573 37.456 1.00 9.42 640 ASP C N 1
ATOM 5646 C CA . ASP C 1 177 ? 21.391 17.159 37.647 1.00 10.20 640 ASP C CA 1
ATOM 5647 C C . ASP C 1 177 ? 22.275 18.127 36.892 1.00 10.53 640 ASP C C 1
ATOM 5648 O O . ASP C 1 177 ? 22.673 17.844 35.729 1.00 12.55 640 ASP C O 1
ATOM 5653 N N . PHE C 1 178 ? 22.555 19.268 37.490 1.00 11.29 641 PHE C N 1
ATOM 5654 C CA . PHE C 1 178 ? 23.112 20.477 36.876 1.00 10.76 641 PHE C CA 1
ATOM 5655 C C . PHE C 1 178 ? 24.329 20.132 35.997 1.00 10.60 641 PHE C C 1
ATOM 5656 O O . PHE C 1 178 ? 24.333 20.407 34.785 1.00 10.90 641 PHE C O 1
ATOM 5664 N N . HIS C 1 179 ? 25.406 19.607 36.563 1.00 10.18 642 HIS C N 1
ATOM 5665 C CA . HIS C 1 179 ? 26.654 19.407 35.816 1.00 10.65 642 HIS C CA 1
ATOM 5666 C C . HIS C 1 179 ? 26.653 18.129 34.967 1.00 10.50 642 HIS C C 1
ATOM 5667 O O . HIS C 1 179 ? 27.600 17.935 34.229 1.00 12.11 642 HIS C O 1
ATOM 5674 N N . ASN C 1 180 ? 25.615 17.322 35.006 1.00 10.26 643 ASN C N 1
ATOM 5675 C CA . ASN C 1 180 ? 25.412 16.217 34.065 1.00 10.85 643 ASN C CA 1
ATOM 5676 C C . ASN C 1 180 ? 24.425 16.596 32.950 1.00 10.50 643 ASN C C 1
ATOM 5677 O O . ASN C 1 180 ? 24.172 15.765 32.096 1.00 11.66 643 ASN C O 1
ATOM 5682 N N . HIS C 1 181 ? 23.871 17.794 32.978 1.00 10.44 644 HIS C N 1
ATOM 5683 C CA . HIS C 1 181 ? 23.000 18.284 31.880 1.00 10.59 644 HIS C CA 1
ATOM 5684 C C . HIS C 1 181 ? 21.887 17.287 31.646 1.00 11.37 644 HIS C C 1
ATOM 5685 O O . HIS C 1 181 ? 21.626 16.886 30.450 1.00 12.36 644 HIS C O 1
ATOM 5692 N N . SER C 1 182 ? 21.214 16.839 32.697 1.00 10.16 645 SER C N 1
ATOM 5693 C CA . SER C 1 182 ? 20.102 15.906 32.553 1.00 11.02 645 SER C CA 1
ATOM 5694 C C . SER C 1 182 ? 19.138 16.058 33.709 1.00 10.40 645 SER C C 1
ATOM 5695 O O . SER C 1 182 ? 19.486 16.630 34.747 1.00 10.00 645 SER C O 1
ATOM 5698 N N . VAL C 1 183 ? 17.924 15.640 33.464 1.00 10.47 646 VAL C N 1
ATOM 5699 C CA . VAL C 1 183 ? 16.880 15.497 34.467 1.00 10.84 646 VAL C CA 1
ATOM 5700 C C . VAL C 1 183 ? 16.709 14.004 34.719 1.00 10.41 646 VAL C C 1
ATOM 5701 O O . VAL C 1 183 ? 16.675 13.220 33.741 1.00 11.79 646 VAL C O 1
ATOM 5705 N N . LYS C 1 184 ? 16.657 13.638 35.969 1.00 9.84 647 LYS C N 1
ATOM 5706 C CA . LYS C 1 184 ? 16.611 12.232 36.370 1.00 10.35 647 LYS C CA 1
ATOM 5707 C C . LYS C 1 184 ? 15.358 11.980 37.173 1.00 10.55 647 LYS C C 1
ATOM 5708 O O . LYS C 1 184 ? 14.970 12.785 38.015 1.00 10.49 647 LYS C O 1
ATOM 5714 N N . VAL C 1 185 ? 14.738 10.820 36.921 1.00 10.85 648 VAL C N 1
ATOM 5715 C CA . VAL C 1 185 ? 13.463 10.430 37.553 1.00 12.02 648 VAL C CA 1
ATOM 5716 C C . VAL C 1 185 ? 13.663 9.131 38.309 1.00 12.21 648 VAL C C 1
ATOM 5717 O O . VAL C 1 185 ? 14.283 8.229 37.758 1.00 13.14 648 VAL C O 1
ATOM 5721 N N . PHE C 1 186 ? 13.182 9.109 39.523 1.00 11.71 649 PHE C N 1
ATOM 5722 C CA . PHE C 1 186 ? 13.316 7.982 40.453 1.00 13.13 649 PHE C CA 1
ATOM 5723 C C . PHE C 1 186 ? 11.961 7.573 40.963 1.00 14.49 649 PHE C C 1
ATOM 5724 O O . PHE C 1 186 ? 11.070 8.383 41.061 1.00 15.01 649 PHE C O 1
ATOM 5732 N N . ASN C 1 187 ? 11.855 6.297 41.314 1.00 15.44 650 ASN C N 1
ATOM 5733 C CA . ASN C 1 187 ? 10.620 5.859 42.003 1.00 19.26 650 ASN C CA 1
ATOM 5734 C C . ASN C 1 187 ? 10.672 6.331 43.442 1.00 20.26 650 ASN C C 1
ATOM 5735 O O . ASN C 1 187 ? 11.700 6.914 43.892 1.00 20.45 650 ASN C O 1
ATOM 5740 N N . GLN C 1 188 ? 9.628 6.035 44.205 1.00 22.43 651 GLN C N 1
ATOM 5741 C CA . GLN C 1 188 ? 9.474 6.571 45.558 1.00 22.85 651 GLN C CA 1
ATOM 5742 C C . GLN C 1 188 ? 10.516 5.930 46.492 1.00 21.97 651 GLN C C 1
ATOM 5743 O O . GLN C 1 188 ? 10.725 6.512 47.551 1.00 28.10 651 GLN C O 1
ATOM 5749 N N . GLU C 1 189 ? 11.136 4.819 46.107 1.00 24.27 652 GLU C N 1
ATOM 5750 C CA . GLU C 1 189 ? 12.204 4.116 46.879 1.00 25.21 652 GLU C CA 1
ATOM 5751 C C . GLU C 1 189 ? 13.590 4.686 46.501 1.00 23.98 652 GLU C C 1
ATOM 5752 O O . GLU C 1 189 ? 14.609 4.113 46.953 1.00 25.14 652 GLU C O 1
ATOM 5758 N N . GLY C 1 190 ? 13.630 5.629 45.562 1.00 22.35 653 GLY C N 1
ATOM 5759 C CA . GLY C 1 190 ? 14.881 6.292 45.135 1.00 20.63 653 GLY C CA 1
ATOM 5760 C C . GLY C 1 190 ? 15.622 5.478 44.088 1.00 19.37 653 GLY C C 1
ATOM 5761 O O . GLY C 1 190 ? 16.825 5.764 43.870 1.00 18.06 653 GLY C O 1
ATOM 5762 N N . GLU C 1 191 ? 14.979 4.500 43.435 1.00 17.22 654 GLU C N 1
ATOM 5763 C CA . GLU C 1 191 ? 15.604 3.739 42.353 1.00 17.86 654 GLU C CA 1
ATOM 5764 C C . GLU C 1 191 ? 15.456 4.502 41.033 1.00 15.00 654 GLU C C 1
ATOM 5765 O O . GLU C 1 191 ? 14.353 5.036 40.734 1.00 14.19 654 GLU C O 1
ATOM 5771 N N . PHE C 1 192 ? 16.532 4.572 40.296 1.00 14.63 655 PHE C N 1
ATOM 5772 C CA . PHE C 1 192 ? 16.620 5.272 39.013 1.00 14.16 655 PHE C CA 1
ATOM 5773 C C . PHE C 1 192 ? 15.650 4.661 38.015 1.00 14.42 655 PHE C C 1
ATOM 5774 O O . PHE C 1 192 ? 15.622 3.428 37.821 1.00 16.03 655 PHE C O 1
ATOM 5782 N N . MET C 1 193 ? 14.869 5.501 37.353 1.00 14.19 656 MET C N 1
ATOM 5783 C CA A MET C 1 193 ? 13.962 5.079 36.268 0.70 14.82 656 MET C CA 1
ATOM 5784 C CA B MET C 1 193 ? 13.924 5.085 36.280 0.30 15.40 656 MET C CA 1
ATOM 5785 C C . MET C 1 193 ? 14.421 5.566 34.906 1.00 16.09 656 MET C C 1
ATOM 5786 O O . MET C 1 193 ? 14.350 4.766 33.953 1.00 17.94 656 MET C O 1
ATOM 5795 N N . LEU C 1 194 ? 14.749 6.836 34.771 1.00 15.57 657 LEU C N 1
ATOM 5796 C CA . LEU C 1 194 ? 15.117 7.376 33.457 1.00 17.35 657 LEU C CA 1
ATOM 5797 C C . LEU C 1 194 ? 15.814 8.723 33.616 1.00 15.65 657 LEU C C 1
ATOM 5798 O O . LEU C 1 194 ? 15.722 9.368 34.688 1.00 14.58 657 LEU C O 1
ATOM 5803 N N . LYS C 1 195 ? 16.604 9.048 32.614 1.00 15.43 658 LYS C N 1
ATOM 5804 C CA . LYS C 1 195 ? 17.160 10.387 32.495 1.00 17.14 658 LYS C CA 1
ATOM 5805 C C . LYS C 1 195 ? 16.883 10.900 31.108 1.00 16.80 658 LYS C C 1
ATOM 5806 O O . LYS C 1 195 ? 16.715 10.105 30.155 1.00 17.84 658 LYS C O 1
ATOM 5812 N N . PHE C 1 196 ? 16.837 12.206 30.981 1.00 13.60 659 PHE C N 1
ATOM 5813 C CA . PHE C 1 196 ? 16.626 12.822 29.685 1.00 13.29 659 PHE C CA 1
ATOM 5814 C C . PHE C 1 196 ? 17.298 14.175 29.665 1.00 12.56 659 PHE C C 1
ATOM 5815 O O . PHE C 1 196 ? 17.635 14.769 30.722 1.00 12.58 659 PHE C O 1
ATOM 5823 N N . GLY C 1 197 ? 17.555 14.650 28.463 1.00 12.76 660 GLY C N 1
ATOM 5824 C CA . GLY C 1 197 ? 18.168 15.941 28.209 1.00 12.56 660 GLY C CA 1
ATOM 5825 C C . GLY C 1 197 ? 19.511 15.774 27.548 1.00 12.68 660 GLY C C 1
ATOM 5826 O O . GLY C 1 197 ? 20.135 14.687 27.638 1.00 13.65 660 GLY C O 1
ATOM 5827 N N . SER C 1 198 ? 19.956 16.821 26.906 1.00 13.53 661 SER C N 1
ATOM 5828 C CA . SER C 1 198 ? 21.315 16.861 26.325 1.00 14.34 661 SER C CA 1
ATOM 5829 C C . SER C 1 198 ? 21.808 18.306 26.430 1.00 13.12 661 SER C C 1
ATOM 5830 O O . SER C 1 198 ? 20.994 19.247 26.530 1.00 13.87 661 SER C O 1
ATOM 5833 N N . ASN C 1 199 ? 23.102 18.417 26.457 1.00 12.65 662 ASN C N 1
ATOM 5834 C CA . ASN C 1 199 ? 23.828 19.682 26.613 1.00 12.60 662 ASN C CA 1
ATOM 5835 C C . ASN C 1 199 ? 23.969 20.369 25.252 1.00 12.24 662 ASN C C 1
ATOM 5836 O O . ASN C 1 199 ? 24.790 19.952 24.443 1.00 14.19 662 ASN C O 1
ATOM 5841 N N . GLY C 1 200 ? 23.261 21.447 25.086 1.00 12.11 663 GLY C N 1
ATOM 5842 C CA . GLY C 1 200 ? 23.406 22.260 23.889 1.00 13.78 663 GLY C CA 1
ATOM 5843 C C . GLY C 1 200 ? 22.390 23.336 23.838 1.00 14.68 663 GLY C C 1
ATOM 5844 O O . GLY C 1 200 ? 21.719 23.601 24.824 1.00 14.65 663 GLY C O 1
ATOM 5845 N N . GLU C 1 201 ? 22.326 24.000 22.684 1.00 16.93 664 GLU C N 1
ATOM 5846 C CA . GLU C 1 201 ? 21.415 25.127 22.432 1.00 20.22 664 GLU C CA 1
ATOM 5847 C C . GLU C 1 201 ? 20.340 24.659 21.406 1.00 17.79 664 GLU C C 1
ATOM 5848 O O . GLU C 1 201 ? 19.509 25.420 21.067 1.00 23.54 664 GLU C O 1
ATOM 5854 N N . GLY C 1 202 ? 20.304 23.362 21.046 1.00 19.33 665 GLY C N 1
ATOM 5855 C CA . GLY C 1 202 ? 19.337 22.837 20.069 1.00 19.86 665 GLY C CA 1
ATOM 5856 C C . GLY C 1 202 ? 17.981 22.521 20.662 1.00 20.29 665 GLY C C 1
ATOM 5857 O O . GLY C 1 202 ? 17.686 22.889 21.834 1.00 20.53 665 GLY C O 1
ATOM 585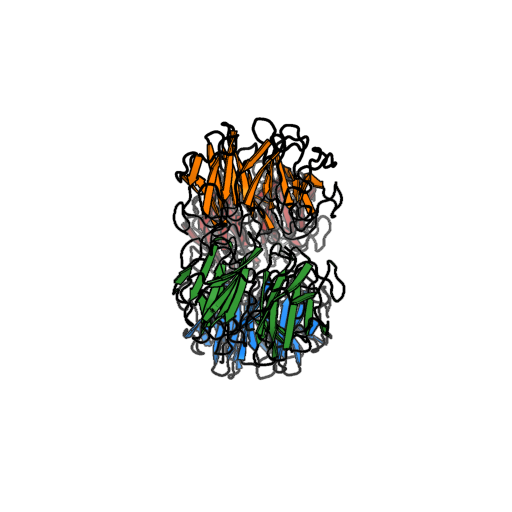8 N N . ASN C 1 203 ? 17.100 21.966 19.853 1.00 21.49 666 ASN C N 1
ATOM 5859 C CA . ASN C 1 203 ? 15.686 21.826 20.248 1.00 21.88 666 ASN C CA 1
ATOM 5860 C C . ASN C 1 203 ? 15.583 20.872 21.385 1.00 20.85 666 ASN C C 1
ATOM 5861 O O . ASN C 1 203 ? 16.041 19.674 21.253 1.00 24.77 666 ASN C O 1
ATOM 5866 N N . GLY C 1 204 ? 15.019 21.347 22.526 1.00 20.67 667 GLY C N 1
ATOM 5867 C CA . GLY C 1 204 ? 14.887 20.511 23.723 1.00 18.32 667 GLY C CA 1
ATOM 5868 C C . GLY C 1 204 ? 16.220 20.257 24.454 1.00 15.77 667 GLY C C 1
ATOM 5869 O O . GLY C 1 204 ? 16.270 19.437 25.318 1.00 18.20 667 GLY C O 1
ATOM 5870 N N . GLN C 1 205 ? 17.304 20.933 24.024 1.00 15.56 668 GLN C N 1
ATOM 5871 C CA . GLN C 1 205 ? 18.618 20.875 24.677 1.00 14.71 668 GLN C CA 1
ATOM 5872 C C . GLN C 1 205 ? 18.696 21.986 25.728 1.00 13.19 668 GLN C C 1
ATOM 5873 O O . GLN C 1 205 ? 18.032 23.012 25.632 1.00 14.24 668 GLN C O 1
ATOM 5879 N N . PHE C 1 206 ? 19.532 21.791 26.721 1.00 13.53 669 PHE C N 1
ATOM 5880 C CA . PHE C 1 206 ? 19.691 22.805 27.774 1.00 12.84 669 PHE C CA 1
ATOM 5881 C C . PHE C 1 206 ? 21.118 22.724 28.302 1.00 12.35 669 PHE C C 1
ATOM 5882 O O . PHE C 1 206 ? 21.934 21.917 27.872 1.00 13.19 669 PHE C O 1
ATOM 5890 N N . ASN C 1 207 ? 21.452 23.630 29.222 1.00 10.90 670 ASN C N 1
ATOM 5891 C CA . ASN C 1 207 ? 22.791 23.600 29.878 1.00 11.09 670 ASN C CA 1
ATOM 5892 C C . ASN C 1 207 ? 22.572 23.938 31.338 1.00 10.57 670 ASN C C 1
ATOM 5893 O O . ASN C 1 207 ? 22.025 25.021 31.648 1.00 10.74 670 ASN C O 1
ATOM 5898 N N . ALA C 1 208 ? 22.860 22.999 32.216 1.00 10.58 671 ALA C N 1
ATOM 5899 C CA . ALA C 1 208 ? 22.837 23.204 33.683 1.00 9.92 671 ALA C CA 1
ATOM 5900 C C . ALA C 1 208 ? 21.390 23.423 34.144 1.00 9.73 671 ALA C C 1
ATOM 5901 O O . ALA C 1 208 ? 21.036 24.506 34.619 1.00 9.03 671 ALA C O 1
ATOM 5903 N N . PRO C 1 209 ? 20.556 22.388 34.096 1.00 9.09 672 PRO C N 1
ATOM 5904 C CA . PRO C 1 209 ? 19.185 22.511 34.569 1.00 9.21 672 PRO C CA 1
ATOM 5905 C C . PRO C 1 209 ? 19.145 22.879 36.056 1.00 9.28 672 PRO C C 1
ATOM 5906 O O . PRO C 1 209 ? 19.946 22.387 36.860 1.00 9.33 672 PRO C O 1
ATOM 5910 N N . THR C 1 210 ? 18.198 23.741 36.426 1.00 8.85 673 THR C N 1
ATOM 5911 C CA . THR C 1 210 ? 18.002 24.230 37.798 1.00 8.55 673 THR C CA 1
ATOM 5912 C C . THR C 1 210 ? 16.556 23.985 38.219 1.00 8.60 673 THR C C 1
ATOM 5913 O O . THR C 1 210 ? 16.228 22.866 38.639 1.00 9.33 673 THR C O 1
ATOM 5917 N N . GLY C 1 211 ? 15.713 24.992 38.187 1.00 8.66 674 GLY C N 1
ATOM 5918 C CA . GLY C 1 211 ? 14.368 24.885 38.733 1.00 9.51 674 GLY C CA 1
ATOM 5919 C C . GLY C 1 211 ? 13.530 23.877 37.992 1.00 9.68 674 GLY C C 1
ATOM 5920 O O . GLY C 1 211 ? 13.673 23.687 36.769 1.00 9.72 674 GLY C O 1
ATOM 5921 N N . VAL C 1 212 ? 12.654 23.201 38.698 1.00 9.65 675 VAL C N 1
ATOM 5922 C CA . VAL C 1 212 ? 11.796 22.159 38.107 1.00 9.96 675 VAL C CA 1
ATOM 5923 C C . VAL C 1 212 ? 10.451 22.137 38.818 1.00 10.17 675 VAL C C 1
ATOM 5924 O O . VAL C 1 212 ? 10.332 22.369 40.037 1.00 10.72 675 VAL C O 1
ATOM 5928 N N . ALA C 1 213 ? 9.433 21.769 38.050 1.00 9.52 676 ALA C N 1
ATOM 5929 C CA . ALA C 1 213 ? 8.073 21.509 38.523 1.00 10.58 676 ALA C CA 1
ATOM 5930 C C . ALA C 1 213 ? 7.475 20.424 37.639 1.00 10.73 676 ALA C C 1
ATOM 5931 O O . ALA C 1 213 ? 7.987 20.151 36.539 1.00 10.46 676 ALA C O 1
ATOM 5933 N N . VAL C 1 214 ? 6.368 19.846 38.070 1.00 11.30 677 VAL C N 1
ATOM 5934 C CA . VAL C 1 214 ? 5.652 18.834 37.269 1.00 12.27 677 VAL C CA 1
ATOM 5935 C C . VAL C 1 214 ? 4.165 19.118 37.385 1.00 12.95 677 VAL C C 1
ATOM 5936 O O . VAL C 1 214 ? 3.673 19.330 38.469 1.00 14.83 677 VAL C O 1
ATOM 5940 N N . ASP C 1 215 ? 3.497 19.126 36.255 1.00 13.47 678 ASP C N 1
ATOM 5941 C CA . ASP C 1 215 ? 2.058 19.429 36.212 1.00 15.46 678 ASP C CA 1
ATOM 5942 C C . ASP C 1 215 ? 1.204 18.173 36.435 1.00 16.32 678 ASP C C 1
ATOM 5943 O O . ASP C 1 215 ? 1.711 17.089 36.660 1.00 15.50 678 ASP C O 1
ATOM 5948 N N . SER C 1 216 ? -0.110 18.383 36.450 1.00 18.27 679 SER C N 1
ATOM 5949 C CA . SER C 1 216 ? -1.095 17.338 36.836 1.00 18.85 679 SER C CA 1
ATOM 5950 C C . SER C 1 216 ? -1.114 16.209 35.793 1.00 18.96 679 SER C C 1
ATOM 5951 O O . SER C 1 216 ? -1.505 15.054 36.163 1.00 20.51 679 SER C O 1
ATOM 5954 N N . ASN C 1 217 ? -0.605 16.475 34.602 1.00 19.18 680 ASN C N 1
ATOM 5955 C CA . ASN C 1 217 ? -0.501 15.462 33.515 1.00 19.55 680 ASN C CA 1
ATOM 5956 C C . ASN C 1 217 ? 0.908 14.853 33.460 1.00 17.09 680 ASN C C 1
ATOM 5957 O O . ASN C 1 217 ? 1.180 14.057 32.528 1.00 19.09 680 ASN C O 1
ATOM 5962 N N . GLY C 1 218 ? 1.801 15.183 34.384 1.00 15.24 681 GLY C N 1
ATOM 5963 C CA . GLY C 1 218 ? 3.135 14.562 34.407 1.00 14.81 681 GLY C CA 1
ATOM 5964 C C . GLY C 1 218 ? 4.163 15.273 33.550 1.00 14.58 681 GLY C C 1
ATOM 5965 O O . GLY C 1 218 ? 5.301 14.799 33.501 1.00 13.66 681 GLY C O 1
ATOM 5966 N N . ASN C 1 219 ? 3.808 16.378 32.942 1.00 13.24 682 ASN C N 1
ATOM 5967 C CA . ASN C 1 219 ? 4.767 17.155 32.132 1.00 13.79 682 ASN C CA 1
ATOM 5968 C C . ASN C 1 219 ? 5.751 17.809 33.086 1.00 13.38 682 ASN C C 1
ATOM 5969 O O . ASN C 1 219 ? 5.331 18.420 34.088 1.00 13.37 682 ASN C O 1
ATOM 5974 N N . ILE C 1 220 ? 7.025 17.805 32.708 1.00 12.38 683 ILE C N 1
ATOM 5975 C CA . ILE C 1 220 ? 8.125 18.323 33.535 1.00 11.96 683 ILE C CA 1
ATOM 5976 C C . ILE C 1 220 ? 8.589 19.663 32.951 1.00 11.24 683 ILE C C 1
ATOM 5977 O O . ILE C 1 220 ? 8.956 19.720 31.743 1.00 11.56 683 ILE C O 1
ATOM 5982 N N . ILE C 1 221 ? 8.575 20.684 33.790 1.00 10.67 684 ILE C N 1
ATOM 5983 C CA . ILE C 1 221 ? 8.922 22.071 33.421 1.00 10.84 684 ILE C CA 1
ATOM 5984 C C . ILE C 1 221 ? 10.278 22.411 34.040 1.00 10.52 684 ILE C C 1
ATOM 5985 O O . ILE C 1 221 ? 10.430 22.255 35.236 1.00 10.83 684 ILE C O 1
ATOM 5990 N N . VAL C 1 222 ? 11.245 22.754 33.219 1.00 10.19 685 VAL C N 1
ATOM 5991 C CA . VAL C 1 222 ? 12.657 22.828 33.650 1.00 9.95 685 VAL C CA 1
ATOM 5992 C C . VAL C 1 222 ? 13.228 24.167 33.207 1.00 9.85 685 VAL C C 1
ATOM 5993 O O . VAL C 1 222 ? 13.240 24.455 32.000 1.00 10.64 685 VAL C O 1
ATOM 5997 N N . ALA C 1 223 ? 13.793 24.924 34.136 1.00 9.60 686 ALA C N 1
ATOM 5998 C CA . ALA C 1 223 ? 14.643 26.081 33.849 1.00 9.99 686 ALA C CA 1
ATOM 5999 C C . ALA C 1 223 ? 16.076 25.625 33.696 1.00 10.32 686 ALA C C 1
ATOM 6000 O O . ALA C 1 223 ? 16.462 24.655 34.345 1.00 10.09 686 ALA C O 1
ATOM 6002 N N . ASP C 1 224 ? 16.875 26.285 32.890 1.00 9.94 687 ASP C N 1
ATOM 6003 C CA . ASP C 1 224 ? 18.308 25.955 32.823 1.00 10.67 687 ASP C CA 1
ATOM 6004 C C . ASP C 1 224 ? 19.175 27.210 32.958 1.00 10.79 687 ASP C C 1
ATOM 6005 O O . ASP C 1 224 ? 18.900 28.257 32.367 1.00 11.79 687 ASP C O 1
ATOM 6010 N N . TRP C 1 225 ? 20.194 27.096 33.771 1.00 10.53 688 TRP C N 1
ATOM 6011 C CA . TRP C 1 225 ? 21.065 28.208 34.128 1.00 10.88 688 TRP C CA 1
ATOM 6012 C C . TRP C 1 225 ? 21.902 28.640 32.930 1.00 11.88 688 TRP C C 1
ATOM 6013 O O . TRP C 1 225 ? 22.192 29.837 32.813 1.00 12.59 688 TRP C O 1
ATOM 6024 N N . GLY C 1 226 ? 22.365 27.715 32.111 1.00 11.97 689 GLY C N 1
ATOM 6025 C CA . GLY C 1 226 ? 23.344 28.021 31.052 1.00 12.47 689 GLY C CA 1
ATOM 6026 C C . GLY C 1 226 ? 22.746 28.707 29.856 1.00 13.45 689 GLY C C 1
ATOM 6027 O O . GLY C 1 226 ? 23.353 29.636 29.346 1.00 14.03 689 GLY C O 1
ATOM 6028 N N . ASN C 1 227 ? 21.597 28.246 29.364 1.00 12.23 690 ASN C N 1
ATOM 6029 C CA . ASN C 1 227 ? 20.930 28.937 28.242 1.00 13.35 690 ASN C CA 1
ATOM 6030 C C . ASN C 1 227 ? 19.809 29.850 28.698 1.00 12.76 690 ASN C C 1
ATOM 6031 O O . ASN C 1 227 ? 19.207 30.556 27.841 1.00 13.86 690 ASN C O 1
ATOM 6036 N N . SER C 1 228 ? 19.412 29.778 29.961 1.00 11.84 691 SER C N 1
ATOM 6037 C CA . SER C 1 228 ? 18.384 30.654 30.537 1.00 11.24 691 SER C CA 1
ATOM 6038 C C . SER C 1 228 ? 17.055 30.512 29.788 1.00 12.03 691 SER C C 1
ATOM 6039 O O . SER C 1 228 ? 16.422 31.550 29.508 1.00 14.26 691 SER C O 1
ATOM 6042 N N . ARG C 1 229 ? 16.609 29.305 29.553 1.00 12.03 692 ARG C N 1
ATOM 6043 C CA . ARG C 1 229 ? 15.255 29.079 28.991 1.00 12.34 692 ARG C CA 1
ATOM 6044 C C . ARG C 1 229 ? 14.410 28.273 29.971 1.00 12.16 692 ARG C C 1
ATOM 6045 O O . ARG C 1 229 ? 14.918 27.734 30.986 1.00 11.20 692 ARG C O 1
ATOM 6053 N N . ILE C 1 230 ? 13.128 28.188 29.681 1.00 11.54 693 ILE C N 1
ATOM 6054 C CA . ILE C 1 230 ? 12.194 27.243 30.328 1.00 11.72 693 ILE C CA 1
ATOM 6055 C C . ILE C 1 230 ? 11.632 26.314 29.274 1.00 12.20 693 ILE C C 1
ATOM 6056 O O . ILE C 1 230 ? 11.029 26.792 28.283 1.00 12.11 693 ILE C O 1
ATOM 6061 N N . GLN C 1 231 ? 11.897 25.035 29.416 1.00 11.12 694 GLN C N 1
ATOM 6062 C CA . GLN C 1 231 ? 11.492 23.967 28.496 1.00 11.41 694 GLN C CA 1
ATOM 6063 C C . GLN C 1 231 ? 10.539 23.034 29.210 1.00 11.51 694 GLN C C 1
ATOM 6064 O O . GLN C 1 231 ? 10.750 22.733 30.353 1.00 11.54 694 GLN C O 1
ATOM 6070 N N . VAL C 1 232 ? 9.596 22.504 28.469 1.00 12.49 695 VAL C N 1
ATOM 6071 C CA . VAL C 1 232 ? 8.579 21.561 28.976 1.00 12.18 695 VAL C CA 1
ATOM 6072 C C . VAL C 1 232 ? 8.723 20.248 28.227 1.00 12.54 695 VAL C C 1
ATOM 6073 O O . VAL C 1 232 ? 8.844 20.246 26.995 1.00 13.52 695 VAL C O 1
ATOM 6077 N N . PHE C 1 233 ? 8.758 19.174 28.964 1.00 11.95 696 PHE C N 1
ATOM 6078 C CA . PHE C 1 233 ? 8.892 17.798 28.467 1.00 13.11 696 PHE C CA 1
ATOM 6079 C C . PHE C 1 233 ? 7.703 16.975 28.938 1.00 13.41 696 PHE C C 1
ATOM 6080 O O . PHE C 1 233 ? 7.116 17.309 29.993 1.00 13.71 696 PHE C O 1
ATOM 6088 N N . ASP C 1 234 ? 7.351 15.910 28.222 1.00 13.86 697 ASP C N 1
ATOM 6089 C CA . ASP C 1 234 ? 6.378 14.984 28.828 1.00 14.87 697 ASP C CA 1
ATOM 6090 C C . ASP C 1 234 ? 7.057 14.130 29.902 1.00 15.03 697 ASP C C 1
ATOM 6091 O O . ASP C 1 234 ? 8.299 14.235 30.084 1.00 14.18 697 ASP C O 1
ATOM 6096 N N . GLY C 1 235 ? 6.290 13.259 30.577 1.00 15.84 698 GLY C N 1
ATOM 6097 C CA . GLY C 1 235 ? 6.825 12.468 31.686 1.00 16.43 698 GLY C CA 1
ATOM 6098 C C . GLY C 1 235 ? 7.879 11.460 31.242 1.00 16.92 698 GLY C C 1
ATOM 6099 O O . GLY C 1 235 ? 8.637 10.965 32.086 1.00 19.14 698 GLY C O 1
ATOM 6100 N N . SER C 1 236 ? 7.948 11.148 29.957 1.00 17.43 699 SER C N 1
ATOM 6101 C CA . SER C 1 236 ? 8.955 10.203 29.419 1.00 18.08 699 SER C CA 1
ATOM 6102 C C . SER C 1 236 ? 10.224 10.948 28.986 1.00 17.61 699 SER C C 1
ATOM 6103 O O . SER C 1 236 ? 11.161 10.293 28.527 1.00 18.64 699 SER C O 1
ATOM 6106 N N . GLY C 1 237 ? 10.248 12.273 29.119 1.00 14.30 700 GLY C N 1
ATOM 6107 C CA . GLY C 1 237 ? 11.407 13.090 28.753 1.00 15.37 700 GLY C CA 1
ATOM 6108 C C . GLY C 1 237 ? 11.390 13.612 27.350 1.00 15.79 700 GLY C C 1
ATOM 6109 O O . GLY C 1 237 ? 12.404 14.155 26.909 1.00 16.68 700 GLY C O 1
ATOM 6110 N N . SER C 1 238 ? 10.316 13.432 26.595 1.00 15.58 701 SER C N 1
ATOM 6111 C CA . SER C 1 238 ? 10.236 13.948 25.210 1.00 17.56 701 SER C CA 1
ATOM 6112 C C . SER C 1 238 ? 9.951 15.441 25.249 1.00 17.24 701 SER C C 1
ATOM 6113 O O . SER C 1 238 ? 9.003 15.877 25.944 1.00 16.23 701 SER C O 1
ATOM 6116 N N . PHE C 1 239 ? 10.746 16.212 24.522 1.00 15.63 702 PHE C N 1
ATOM 6117 C CA . PHE C 1 239 ? 10.573 17.669 24.487 1.00 15.71 702 PHE C CA 1
ATOM 6118 C C . PHE C 1 239 ? 9.224 18.029 23.870 1.00 15.59 702 PHE C C 1
ATOM 6119 O O . PHE C 1 239 ? 8.907 17.517 22.789 1.00 16.98 702 PHE C O 1
ATOM 6127 N N . LEU C 1 240 ? 8.478 18.904 24.531 1.00 15.11 703 LEU C N 1
ATOM 6128 C CA . LEU C 1 240 ? 7.185 19.414 24.019 1.00 15.39 703 LEU C CA 1
ATOM 6129 C C . LEU C 1 240 ? 7.304 20.847 23.502 1.00 15.52 703 LEU C C 1
ATOM 6130 O O . LEU C 1 240 ? 6.890 21.076 22.333 1.00 17.55 703 LEU C O 1
ATOM 6135 N N . SER C 1 241 ? 7.733 21.803 24.321 1.00 15.22 704 SER C N 1
ATOM 6136 C CA . SER C 1 241 ? 7.633 23.223 23.978 1.00 15.01 704 SER C CA 1
ATOM 6137 C C . SER C 1 241 ? 8.440 24.074 24.938 1.00 15.88 704 SER C C 1
ATOM 6138 O O . SER C 1 241 ? 8.813 23.591 26.004 1.00 14.86 704 SER C O 1
ATOM 6141 N N . TYR C 1 242 ? 8.708 25.292 24.542 1.00 15.98 705 TYR C N 1
ATOM 6142 C CA . TYR C 1 242 ? 9.254 26.347 25.406 1.00 15.91 705 TYR C CA 1
ATOM 6143 C C . TYR C 1 242 ? 8.114 27.118 26.014 1.00 15.42 705 TYR C C 1
ATOM 6144 O O . TYR C 1 242 ? 7.126 27.413 25.301 1.00 17.36 705 TYR C O 1
ATOM 6153 N N . ILE C 1 243 ? 8.298 27.644 27.211 1.00 15.42 706 ILE C N 1
ATOM 6154 C CA . ILE C 1 243 ? 7.562 28.822 27.694 1.00 15.72 706 ILE C CA 1
ATOM 6155 C C . ILE C 1 243 ? 8.258 30.011 27.046 1.00 17.17 706 ILE C C 1
ATOM 6156 O O . ILE C 1 243 ? 9.493 30.064 27.014 1.00 17.77 706 ILE C O 1
ATOM 6161 N N . ASN C 1 244 ? 7.510 30.894 26.424 1.00 16.53 707 ASN C N 1
ATOM 6162 C CA . ASN C 1 244 ? 8.116 31.957 25.606 1.00 16.14 707 ASN C CA 1
ATOM 6163 C C . ASN C 1 244 ? 8.613 33.056 26.541 1.00 15.78 707 ASN C C 1
ATOM 6164 O O . ASN C 1 244 ? 7.788 33.749 27.156 1.00 15.45 707 ASN C O 1
ATOM 6169 N N . THR C 1 245 ? 9.931 33.177 26.646 1.00 15.64 708 THR C N 1
ATOM 6170 C CA . THR C 1 245 ? 10.626 34.165 27.517 1.00 16.00 708 THR C CA 1
ATOM 6171 C C . THR C 1 245 ? 11.378 35.181 26.646 1.00 18.08 708 THR C C 1
ATOM 6172 O O . THR C 1 245 ? 12.139 35.967 27.168 1.00 18.20 708 THR C O 1
ATOM 6176 N N . SER C 1 246 ? 11.107 35.217 25.361 1.00 18.00 709 SER C N 1
ATOM 6177 C CA A SER C 1 246 ? 11.949 35.934 24.366 0.50 18.52 709 SER C CA 1
ATOM 6178 C CA B SER C 1 246 ? 11.926 35.931 24.349 0.50 18.75 709 SER C CA 1
ATOM 6179 C C . SER C 1 246 ? 11.806 37.467 24.471 1.00 18.99 709 SER C C 1
ATOM 6180 O O . SER C 1 246 ? 12.743 38.135 24.046 1.00 21.65 709 SER C O 1
ATOM 6185 N N . ALA C 1 247 ? 10.718 37.992 25.016 1.00 18.39 710 ALA C N 1
ATOM 6186 C CA . ALA C 1 247 ? 10.506 39.463 25.071 1.00 18.32 710 ALA C CA 1
ATOM 6187 C C . ALA C 1 247 ? 11.243 40.056 26.255 1.00 18.41 710 ALA C C 1
ATOM 6188 O O . ALA C 1 247 ? 11.522 41.239 26.267 1.00 20.99 710 ALA C O 1
ATOM 6190 N N . ASP C 1 248 ? 11.508 39.265 27.280 1.00 16.52 711 ASP C N 1
ATOM 6191 C CA . ASP C 1 248 ? 12.199 39.732 28.492 1.00 16.05 711 ASP C CA 1
ATOM 6192 C C . ASP C 1 248 ? 13.005 38.550 29.007 1.00 15.34 711 ASP C C 1
ATOM 6193 O O . ASP C 1 248 ? 12.557 37.815 29.908 1.00 16.00 711 ASP C O 1
ATOM 6198 N N . PRO C 1 249 ? 14.159 38.301 28.381 1.00 15.00 712 PRO C N 1
ATOM 6199 C CA . PRO C 1 249 ? 14.917 37.069 28.609 1.00 14.58 712 PRO C CA 1
ATOM 6200 C C . PRO C 1 249 ? 15.308 36.846 30.062 1.00 14.31 712 PRO C C 1
ATOM 6201 O O . PRO C 1 249 ? 15.547 37.787 30.812 1.00 14.06 712 PRO C O 1
ATOM 6205 N N . LEU C 1 250 ? 15.345 35.557 30.437 1.00 13.46 713 LEU C N 1
ATOM 6206 C CA . LEU C 1 250 ? 15.953 35.148 31.709 1.00 12.79 713 LEU C CA 1
ATOM 6207 C C . LEU C 1 250 ? 17.471 35.272 31.614 1.00 13.19 713 LEU C C 1
ATOM 6208 O O . LEU C 1 250 ? 18.055 35.258 30.515 1.00 14.35 713 LEU C O 1
ATOM 6213 N N . TYR C 1 251 ? 18.107 35.304 32.768 1.00 12.66 714 TYR C N 1
ATOM 6214 C CA . TYR C 1 251 ? 19.568 35.304 32.888 1.00 13.30 714 TYR C CA 1
ATOM 6215 C C . TYR C 1 251 ? 19.935 34.469 34.108 1.00 12.47 714 TYR C C 1
ATOM 6216 O O . TYR C 1 251 ? 19.844 34.995 35.230 1.00 13.16 714 TYR C O 1
ATOM 6225 N N . GLY C 1 252 ? 20.369 33.233 33.920 1.00 11.90 715 GLY C N 1
ATOM 6226 C CA . GLY C 1 252 ? 20.749 32.368 35.070 1.00 10.84 715 GLY C CA 1
ATOM 6227 C C . GLY C 1 252 ? 19.590 32.083 36.023 1.00 10.26 715 GLY C C 1
ATOM 6228 O O . GLY C 1 252 ? 19.694 32.323 37.242 1.00 10.42 715 GLY C O 1
ATOM 6229 N N . PRO C 1 253 ? 18.491 31.476 35.541 1.00 9.86 716 PRO C N 1
ATOM 6230 C CA . PRO C 1 253 ? 17.385 31.176 36.437 1.00 9.92 716 PRO C CA 1
ATOM 6231 C C . PRO C 1 253 ? 17.732 30.077 37.448 1.00 9.86 716 PRO C C 1
ATOM 6232 O O . PRO C 1 253 ? 18.523 29.169 37.154 1.00 10.40 716 PRO C O 1
ATOM 6236 N N . GLN C 1 254 ? 17.096 30.152 38.613 1.00 9.60 717 GLN C N 1
ATOM 6237 C CA . GLN C 1 254 ? 17.202 29.182 39.703 1.00 9.73 717 GLN C CA 1
ATOM 6238 C C . GLN C 1 254 ? 15.863 28.461 39.895 1.00 9.44 717 GLN C C 1
ATOM 6239 O O . GLN C 1 254 ? 15.420 27.751 38.986 1.00 9.69 717 GLN C O 1
ATOM 6245 N N . GLY C 1 255 ? 15.209 28.631 41.026 1.00 9.26 718 GLY C N 1
ATOM 6246 C CA . GLY C 1 255 ? 14.008 27.853 41.328 1.00 9.20 718 GLY C CA 1
ATOM 6247 C C . GLY C 1 255 ? 12.859 28.133 40.376 1.00 9.96 718 GLY C C 1
ATOM 6248 O O . GLY C 1 255 ? 12.766 29.210 39.820 1.00 10.32 718 GLY C O 1
ATOM 6249 N N . LEU C 1 256 ? 11.940 27.181 40.312 1.00 10.37 719 LEU C N 1
ATOM 6250 C CA . LEU C 1 256 ? 10.740 27.274 39.464 1.00 10.44 719 LEU C CA 1
ATOM 6251 C C . LEU C 1 256 ? 9.622 26.528 40.157 1.00 10.72 719 LEU C C 1
ATOM 6252 O O . LEU C 1 256 ? 9.889 25.481 40.774 1.00 11.58 719 LEU C O 1
ATOM 6257 N N . ALA C 1 257 ? 8.398 27.027 40.057 1.00 11.05 720 ALA C N 1
ATOM 6258 C CA . ALA C 1 257 ? 7.229 26.361 40.640 1.00 11.35 720 ALA C CA 1
ATOM 6259 C C . ALA C 1 257 ? 5.984 26.614 39.801 1.00 12.04 720 ALA C C 1
ATOM 6260 O O . ALA C 1 257 ? 5.922 27.601 39.045 1.00 12.67 720 ALA C O 1
ATOM 6262 N N . LEU C 1 258 ? 5.009 25.729 39.933 1.00 13.20 721 LEU C N 1
ATOM 6263 C CA . LEU C 1 258 ? 3.638 25.902 39.431 1.00 13.43 721 LEU C CA 1
ATOM 6264 C C . LEU C 1 258 ? 2.808 26.533 40.521 1.00 13.67 721 LEU C C 1
ATOM 6265 O O . LEU C 1 258 ? 2.816 26.044 41.673 1.00 13.83 721 LEU C O 1
ATOM 6270 N N . THR C 1 259 ? 2.074 27.585 40.175 1.00 13.95 722 THR C N 1
ATOM 6271 C CA . THR C 1 259 ? 1.237 28.289 41.147 1.00 14.26 722 THR C CA 1
ATOM 6272 C C . THR C 1 259 ? -0.168 27.669 41.219 1.00 13.92 722 THR C C 1
ATOM 6273 O O . THR C 1 259 ? -0.585 26.961 40.301 1.00 14.72 722 THR C O 1
ATOM 6277 N N . SER C 1 260 ? -0.900 28.035 42.249 1.00 14.04 723 SER C N 1
ATOM 6278 C CA . SER C 1 260 ? -2.297 27.558 42.442 1.00 14.55 723 SER C CA 1
ATOM 6279 C C . SER C 1 260 ? -3.244 28.166 41.389 1.00 15.39 723 SER C C 1
ATOM 6280 O O . SER C 1 260 ? -4.340 27.588 41.196 1.00 16.75 723 SER C O 1
ATOM 6283 N N . ASP C 1 261 ? -2.852 29.217 40.687 1.00 16.44 724 ASP C N 1
ATOM 6284 C CA . ASP C 1 261 ? -3.673 29.820 39.599 1.00 17.28 724 ASP C CA 1
ATOM 6285 C C . ASP C 1 261 ? -3.086 29.471 38.231 1.00 17.34 724 ASP C C 1
ATOM 6286 O O . ASP C 1 261 ? -3.405 30.164 37.242 1.00 18.62 724 ASP C O 1
ATOM 6291 N N . GLY C 1 262 ? -2.306 28.384 38.145 1.00 16.13 725 GLY C N 1
ATOM 6292 C CA . GLY C 1 262 ? -1.973 27.725 36.874 1.00 18.03 725 GLY C CA 1
ATOM 6293 C C . GLY C 1 262 ? -0.876 28.471 36.116 1.00 16.21 725 GLY C C 1
ATOM 6294 O O . GLY C 1 262 ? -0.768 28.334 34.875 1.00 19.00 725 GLY C O 1
ATOM 6295 N N . HIS C 1 263 ? 0.002 29.187 36.835 1.00 16.23 726 HIS C N 1
ATOM 6296 C CA . HIS C 1 263 ? 1.136 29.886 36.200 1.00 15.40 726 HIS C CA 1
ATOM 6297 C C . HIS C 1 263 ? 2.450 29.209 36.565 1.00 14.41 726 HIS C C 1
ATOM 6298 O O . HIS C 1 263 ? 2.479 28.389 37.513 1.00 15.16 726 HIS C O 1
ATOM 6305 N N . VAL C 1 264 ? 3.466 29.490 35.799 1.00 13.21 727 VAL C N 1
ATOM 6306 C CA . VAL C 1 264 ? 4.835 29.079 36.152 1.00 12.76 727 VAL C CA 1
ATOM 6307 C C . VAL C 1 264 ? 5.539 30.318 36.698 1.00 13.32 727 VAL C C 1
ATOM 6308 O O . VAL C 1 264 ? 5.571 31.360 36.004 1.00 13.58 727 VAL C O 1
ATOM 6312 N N . VAL C 1 265 ? 6.160 30.196 37.875 1.00 12.92 728 VAL C N 1
ATOM 6313 C CA . VAL C 1 265 ? 6.972 31.275 38.472 1.00 11.80 728 VAL C CA 1
ATOM 6314 C C . VAL C 1 265 ? 8.405 30.801 38.495 1.00 11.59 728 VAL C C 1
ATOM 6315 O O . VAL C 1 265 ? 8.666 29.647 38.891 1.00 12.03 728 VAL C O 1
ATOM 6319 N N . VAL C 1 266 ? 9.310 31.685 38.094 1.00 10.99 729 VAL C N 1
ATOM 6320 C CA . VAL C 1 266 ? 10.744 31.379 38.037 1.00 11.12 729 VAL C CA 1
ATOM 6321 C C . VAL C 1 266 ? 11.535 32.464 38.735 1.00 11.23 729 VAL C C 1
ATOM 6322 O O . VAL C 1 266 ? 11.215 33.642 38.622 1.00 11.91 729 VAL C O 1
ATOM 6326 N N . ALA C 1 267 ? 12.600 32.062 39.414 1.00 10.94 730 ALA C N 1
ATOM 6327 C CA . ALA C 1 267 ? 13.609 32.983 39.968 1.00 10.66 730 ALA C CA 1
ATOM 6328 C C . ALA C 1 267 ? 14.521 33.370 38.833 1.00 10.80 730 ALA C C 1
ATOM 6329 O O . ALA C 1 267 ? 15.381 32.525 38.417 1.00 10.96 730 ALA C O 1
ATOM 6331 N N . ASP C 1 268 ? 14.395 34.591 38.328 1.00 10.96 731 ASP C N 1
ATOM 6332 C CA . ASP C 1 268 ? 15.274 35.065 37.239 1.00 11.42 731 ASP C CA 1
ATOM 6333 C C . ASP C 1 268 ? 16.487 35.698 37.935 1.00 11.48 731 ASP C C 1
ATOM 6334 O O . ASP C 1 268 ? 16.636 36.916 37.990 1.00 11.63 731 ASP C O 1
ATOM 6339 N N . SER C 1 269 ? 17.354 34.889 38.519 1.00 12.00 732 SER C N 1
ATOM 6340 C CA . SER C 1 269 ? 18.309 35.360 39.527 1.00 12.32 732 SER C CA 1
ATOM 6341 C C . SER C 1 269 ? 19.281 36.388 38.955 1.00 12.51 732 SER C C 1
ATOM 6342 O O . SER C 1 269 ? 19.595 37.396 39.628 1.00 13.23 732 SER C O 1
ATOM 6345 N N . GLY C 1 270 ? 19.730 36.231 37.735 1.00 11.76 733 GLY C N 1
ATOM 6346 C CA . GLY C 1 270 ? 20.687 37.182 37.146 1.00 12.42 733 GLY C CA 1
ATOM 6347 C C . GLY C 1 270 ? 20.072 38.538 36.861 1.00 13.42 733 GLY C C 1
ATOM 6348 O O . GLY C 1 270 ? 20.814 39.517 36.774 1.00 14.84 733 GLY C O 1
ATOM 6349 N N . ASN C 1 271 ? 18.748 38.623 36.848 1.00 12.78 734 ASN C N 1
ATOM 6350 C CA . ASN C 1 271 ? 18.025 39.888 36.658 1.00 13.24 734 ASN C CA 1
ATOM 6351 C C . ASN C 1 271 ? 17.334 40.308 37.946 1.00 12.51 734 ASN C C 1
ATOM 6352 O O . ASN C 1 271 ? 16.593 41.291 37.902 1.00 14.42 734 ASN C O 1
ATOM 6357 N N . HIS C 1 272 ? 17.627 39.675 39.071 1.00 12.44 735 HIS C N 1
ATOM 6358 C CA . HIS C 1 272 ? 17.171 40.117 40.420 1.00 12.02 735 HIS C CA 1
ATOM 6359 C C . HIS C 1 272 ? 15.661 40.328 40.430 1.00 12.23 735 HIS C C 1
ATOM 6360 O O . HIS C 1 272 ? 15.191 41.289 41.051 1.00 14.12 735 HIS C O 1
ATOM 6367 N N . CYS C 1 273 ? 14.924 39.402 39.845 1.00 12.60 736 CYS C N 1
ATOM 6368 C CA . CYS C 1 273 ? 13.466 39.407 39.896 1.00 12.30 736 CYS C CA 1
ATOM 6369 C C . CYS C 1 273 ? 12.938 37.979 39.864 1.00 11.83 736 CYS C C 1
ATOM 6370 O O . CYS C 1 273 ? 13.697 37.054 39.457 1.00 11.70 736 CYS C O 1
ATOM 6373 N N . PHE C 1 274 ? 11.657 37.822 40.157 1.00 12.39 737 PHE C N 1
ATOM 6374 C CA . PHE C 1 274 ? 10.918 36.625 39.753 1.00 11.93 737 PHE C CA 1
ATOM 6375 C C . PHE C 1 274 ? 9.955 37.001 38.650 1.00 12.00 737 PHE C C 1
ATOM 6376 O O . PHE C 1 274 ? 9.506 38.179 38.584 1.00 12.27 737 PHE C O 1
ATOM 6384 N N . LYS C 1 275 ? 9.652 36.038 37.795 1.00 12.02 738 LYS C N 1
ATOM 6385 C CA . LYS C 1 275 ? 8.839 36.211 36.596 1.00 12.55 738 LYS C CA 1
ATOM 6386 C C . LYS C 1 275 ? 7.727 35.185 36.624 1.00 12.63 738 LYS C C 1
ATOM 6387 O O . LYS C 1 275 ? 7.996 34.005 36.939 1.00 12.91 738 LYS C O 1
ATOM 6393 N N . VAL C 1 276 ? 6.516 35.590 36.319 1.00 12.87 739 VAL C N 1
ATOM 6394 C CA . VAL C 1 276 ? 5.323 34.745 36.353 1.00 13.31 739 VAL C CA 1
ATOM 6395 C C . VAL C 1 276 ? 4.761 34.651 34.949 1.00 14.19 739 VAL C C 1
ATOM 6396 O O . VAL C 1 276 ? 4.496 35.715 34.310 1.00 14.30 739 VAL C O 1
ATOM 6400 N N . TYR C 1 277 ? 4.597 33.430 34.464 1.00 14.07 740 TYR C N 1
ATOM 6401 C CA . TYR C 1 277 ? 4.262 33.080 33.068 1.00 15.11 740 TYR C CA 1
ATOM 6402 C C . TYR C 1 277 ? 2.922 32.373 32.980 1.00 16.45 740 TYR C C 1
ATOM 6403 O O . TYR C 1 277 ? 2.596 31.521 33.823 1.00 15.89 740 TYR C O 1
ATOM 6412 N N . ARG C 1 278 ? 2.246 32.635 31.867 1.00 17.30 741 ARG C N 1
ATOM 6413 C CA . ARG C 1 278 ? 1.127 31.797 31.395 1.00 18.45 741 ARG C CA 1
ATOM 6414 C C . ARG C 1 278 ? 1.611 30.373 31.206 1.00 19.26 741 ARG C C 1
ATOM 6415 O O . ARG C 1 278 ? 2.696 30.190 30.716 1.00 19.16 741 ARG C O 1
ATOM 6423 N N . TYR C 1 279 ? 0.744 29.423 31.560 1.00 20.51 742 TYR C N 1
ATOM 6424 C CA . TYR C 1 279 ? 0.983 27.986 31.393 1.00 21.16 742 TYR C CA 1
ATOM 6425 C C . TYR C 1 279 ? -0.358 27.269 31.095 1.00 25.30 742 TYR C C 1
ATOM 6426 O O . TYR C 1 279 ? -0.447 26.732 30.052 1.00 30.48 742 TYR C O 1
ATOM 6435 N N . LEU C 1 280 ? -1.255 27.177 32.067 1.00 30.35 743 LEU C N 1
ATOM 6436 C CA . LEU C 1 280 ? -2.444 26.277 32.008 1.00 38.01 743 LEU C CA 1
ATOM 6437 C C . LEU C 1 280 ? -3.499 26.903 31.082 1.00 45.87 743 LEU C C 1
ATOM 6438 O O . LEU C 1 280 ? -4.300 26.130 30.496 1.00 49.66 743 LEU C O 1
ATOM 6443 N N . GLN C 1 281 ? -3.501 28.236 30.940 1.00 50.21 744 GLN C N 1
ATOM 6444 C CA . GLN C 1 281 ? -4.387 28.977 29.990 1.00 60.60 744 GLN C CA 1
ATOM 6445 C C . GLN C 1 281 ? -3.550 30.051 29.268 1.00 63.92 744 GLN C C 1
ATOM 6446 O O . GLN C 1 281 ? -2.791 30.851 29.850 1.00 65.79 744 GLN C O 1
ATOM 6453 N N . SER D 1 1 ? 72.780 5.241 120.121 1.00 16.58 464 SER D N 1
ATOM 6454 C CA . SER D 1 1 ? 73.688 5.097 118.951 1.00 16.80 464 SER D CA 1
ATOM 6455 C C . SER D 1 1 ? 75.088 5.560 119.338 1.00 17.42 464 SER D C 1
ATOM 6456 O O . SER D 1 1 ? 75.235 6.378 120.277 1.00 17.96 464 SER D O 1
ATOM 6459 N N . MET D 1 2 ? 76.097 5.113 118.602 1.00 18.35 465 MET D N 1
ATOM 6460 C CA . MET D 1 2 ? 77.492 5.553 118.900 1.00 20.89 465 MET D CA 1
ATOM 6461 C C . MET D 1 2 ? 77.859 6.772 118.059 1.00 18.00 465 MET D C 1
ATOM 6462 O O . MET D 1 2 ? 78.830 7.489 118.395 1.00 16.64 465 MET D O 1
ATOM 6467 N N . ASN D 1 3 ? 77.034 7.053 117.071 1.00 17.38 466 ASN D N 1
ATOM 6468 C CA . ASN D 1 3 ? 77.279 8.116 116.088 1.00 16.90 466 ASN D CA 1
ATOM 6469 C C . ASN D 1 3 ? 75.922 8.640 115.668 1.00 16.34 466 ASN D C 1
ATOM 6470 O O . ASN D 1 3 ? 74.907 7.955 115.782 1.00 16.00 466 ASN D O 1
ATOM 6475 N N . PRO D 1 4 ? 75.866 9.834 115.069 1.00 15.44 467 PRO D N 1
ATOM 6476 C CA . PRO D 1 4 ? 74.624 10.282 114.431 1.00 15.65 467 PRO D CA 1
ATOM 6477 C C . PRO D 1 4 ? 74.098 9.290 113.391 1.00 16.88 467 PRO D C 1
ATOM 6478 O O . PRO D 1 4 ? 74.896 8.647 112.691 1.00 17.76 467 PRO D O 1
ATOM 6482 N N . ILE D 1 5 ? 72.781 9.131 113.361 1.00 16.92 468 ILE D N 1
ATOM 6483 C CA . ILE D 1 5 ? 72.096 8.182 112.441 1.00 19.31 468 ILE D CA 1
ATOM 6484 C C . ILE D 1 5 ? 72.082 8.816 111.045 1.00 19.58 468 ILE D C 1
ATOM 6485 O O . ILE D 1 5 ? 71.614 9.961 110.897 1.00 18.80 468 ILE D O 1
ATOM 6490 N N . GLU D 1 6 ? 72.530 8.071 110.044 1.00 18.74 469 GLU D N 1
ATOM 6491 C CA . GLU D 1 6 ? 72.334 8.497 108.640 1.00 20.95 469 GLU D CA 1
ATOM 6492 C C . GLU D 1 6 ? 71.867 7.292 107.821 1.00 18.05 469 GLU D C 1
ATOM 6493 O O . GLU D 1 6 ? 72.072 6.155 108.187 1.00 19.29 469 GLU D O 1
ATOM 6499 N N . ASP D 1 7 ? 71.163 7.609 106.754 1.00 16.30 470 ASP D N 1
ATOM 6500 C CA . ASP D 1 7 ? 70.809 6.628 105.712 1.00 15.73 470 ASP D CA 1
ATOM 6501 C C . ASP D 1 7 ? 71.788 6.876 104.569 1.00 15.33 470 ASP D C 1
ATOM 6502 O O . ASP D 1 7 ? 72.922 7.310 104.817 1.00 16.41 470 ASP D O 1
ATOM 6507 N N . ASP D 1 8 ? 71.443 6.554 103.348 1.00 13.05 471 ASP D N 1
ATOM 6508 C CA . ASP D 1 8 ? 72.333 6.748 102.174 1.00 12.87 471 ASP D CA 1
ATOM 6509 C C . ASP D 1 8 ? 72.225 8.178 101.614 1.00 11.39 471 ASP D C 1
ATOM 6510 O O . ASP D 1 8 ? 72.935 8.470 100.672 1.00 11.01 471 ASP D O 1
ATOM 6515 N N . LEU D 1 9 ? 71.428 9.037 102.210 1.00 11.52 472 LEU D N 1
ATOM 6516 C CA . LEU D 1 9 ? 71.240 10.402 101.704 1.00 11.41 472 LEU D CA 1
ATOM 6517 C C . LEU D 1 9 ? 72.518 11.213 101.886 1.00 11.86 472 LEU D C 1
ATOM 6518 O O . LEU D 1 9 ? 73.033 11.250 103.050 1.00 13.73 472 LEU D O 1
ATOM 6523 N N . ILE D 1 10 ? 72.989 11.860 100.834 1.00 11.91 473 ILE D N 1
ATOM 6524 C CA . ILE D 1 10 ? 74.114 12.803 100.946 1.00 11.60 473 ILE D CA 1
ATOM 6525 C C . ILE D 1 10 ? 73.543 14.194 101.186 1.00 11.78 473 ILE D C 1
ATOM 6526 O O . ILE D 1 10 ? 73.954 14.883 102.142 1.00 12.51 473 ILE D O 1
ATOM 6531 N N . PHE D 1 11 ? 72.639 14.627 100.342 1.00 11.12 474 PHE D N 1
ATOM 6532 C CA . PHE D 1 11 ? 72.015 15.949 100.497 1.00 10.64 474 PHE D CA 1
ATOM 6533 C C . PHE D 1 11 ? 70.689 15.993 99.781 1.00 10.33 474 PHE D C 1
ATOM 6534 O O . PHE D 1 11 ? 70.404 15.119 98.923 1.00 10.19 474 PHE D O 1
ATOM 6542 N N . ARG D 1 12 ? 69.927 17.004 100.092 1.00 10.35 475 ARG D N 1
ATOM 6543 C CA . ARG D 1 12 ? 68.629 17.324 99.436 1.00 10.32 475 ARG D CA 1
ATOM 6544 C C . ARG D 1 12 ? 68.595 18.801 99.116 1.00 11.21 475 ARG D C 1
ATOM 6545 O O . ARG D 1 12 ? 69.173 19.601 99.871 1.00 11.94 475 ARG D O 1
ATOM 6553 N N . VAL D 1 13 ? 67.920 19.131 98.036 1.00 10.77 476 VAL D N 1
ATOM 6554 C CA . VAL D 1 13 ? 67.752 20.515 97.543 1.00 10.29 476 VAL D CA 1
ATOM 6555 C C . VAL D 1 13 ? 66.296 20.706 97.186 1.00 10.22 476 VAL D C 1
ATOM 6556 O O . VAL D 1 13 ? 65.722 19.885 96.451 1.00 10.51 476 VAL D O 1
ATOM 6560 N N . GLY D 1 14 ? 65.742 21.824 97.600 1.00 10.75 477 GLY D N 1
ATOM 6561 C CA . GLY D 1 14 ? 64.432 22.251 97.137 1.00 10.71 477 GLY D CA 1
ATOM 6562 C C . GLY D 1 14 ? 63.482 22.573 98.230 1.00 12.13 477 GLY D C 1
ATOM 6563 O O . GLY D 1 14 ? 63.491 21.978 99.323 1.00 12.00 477 GLY D O 1
ATOM 6564 N N . THR D 1 15 ? 62.594 23.497 97.957 1.00 12.31 478 THR D N 1
ATOM 6565 C CA . THR D 1 15 ? 61.427 23.778 98.805 1.00 13.86 478 THR D CA 1
ATOM 6566 C C . THR D 1 15 ? 60.240 24.056 97.919 1.00 12.54 478 THR D C 1
ATOM 6567 O O . THR D 1 15 ? 60.409 24.235 96.697 1.00 11.52 478 THR D O 1
ATOM 6571 N N . LYS D 1 16 ? 59.074 24.080 98.492 1.00 12.58 479 LYS D N 1
ATOM 6572 C CA . LYS D 1 16 ? 57.843 24.310 97.718 1.00 12.18 479 LYS D CA 1
ATOM 6573 C C . LYS D 1 16 ? 57.751 25.748 97.241 1.00 12.07 479 LYS D C 1
ATOM 6574 O O . LYS D 1 16 ? 57.851 26.659 98.066 1.00 13.81 479 LYS D O 1
ATOM 6580 N N . GLY D 1 17 ? 57.528 25.937 95.957 1.00 11.12 480 GLY D N 1
ATOM 6581 C CA . GL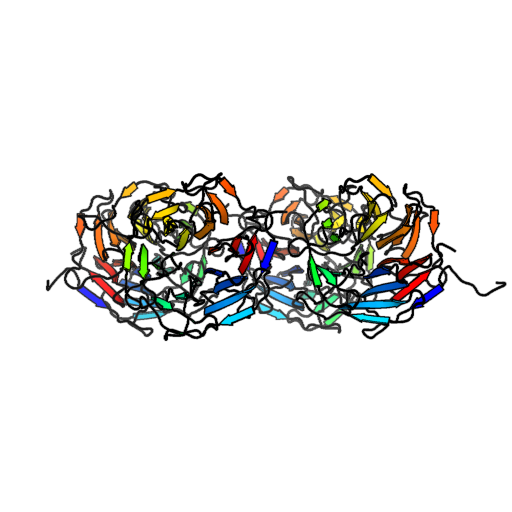Y D 1 17 ? 57.362 27.274 95.382 1.00 11.43 480 GLY D CA 1
ATOM 6582 C C . GLY D 1 17 ? 57.692 27.311 93.933 1.00 11.89 480 GLY D C 1
ATOM 6583 O O . GLY D 1 17 ? 57.838 26.275 93.281 1.00 11.06 480 GLY D O 1
ATOM 6584 N N . ARG D 1 18 ? 57.746 28.528 93.394 1.00 13.21 481 ARG D N 1
ATOM 6585 C CA . ARG D 1 18 ? 57.880 28.750 91.926 1.00 13.56 481 ARG D CA 1
ATOM 6586 C C . ARG D 1 18 ? 59.181 29.433 91.600 1.00 14.02 481 ARG D C 1
ATOM 6587 O O . ARG D 1 18 ? 59.493 29.577 90.392 1.00 16.56 481 ARG D O 1
ATOM 6595 N N . ASN D 1 19 ? 59.990 29.792 92.561 1.00 11.83 482 ASN D N 1
ATOM 6596 C CA . ASN D 1 19 ? 61.201 30.603 92.321 1.00 12.64 482 ASN D CA 1
ATOM 6597 C C . ASN D 1 19 ? 62.406 29.711 92.097 1.00 11.99 482 ASN D C 1
ATOM 6598 O O . ASN D 1 19 ? 62.255 28.448 92.171 1.00 11.50 482 ASN D O 1
ATOM 6603 N N . LYS D 1 20 ? 63.574 30.246 91.876 1.00 12.16 483 LYS D N 1
ATOM 6604 C CA . LYS D 1 20 ? 64.812 29.507 91.693 1.00 13.18 483 LYS D CA 1
ATOM 6605 C C . LYS D 1 20 ? 65.015 28.593 92.892 1.00 12.59 483 LYS D C 1
ATOM 6606 O O . LYS D 1 20 ? 64.941 29.065 94.035 1.00 14.33 483 LYS D O 1
ATOM 6612 N N . GLY D 1 21 ? 65.344 27.337 92.662 1.00 11.29 484 GLY D N 1
ATOM 6613 C CA . GLY D 1 21 ? 65.583 26.374 93.739 1.00 11.59 484 GLY D CA 1
ATOM 6614 C C . GLY D 1 21 ? 64.297 25.874 94.363 1.00 11.34 484 GLY D C 1
ATOM 6615 O O . GLY D 1 21 ? 64.385 25.185 95.411 1.00 12.18 484 GLY D O 1
ATOM 6616 N N . GLU D 1 22 ? 63.144 26.190 93.808 1.00 10.40 485 GLU D N 1
ATOM 6617 C CA . GLU D 1 22 ? 61.835 25.769 94.366 1.00 10.50 485 GLU D CA 1
ATOM 6618 C C . GLU D 1 22 ? 61.103 24.940 93.342 1.00 10.09 485 GLU D C 1
ATOM 6619 O O . GLU D 1 22 ? 61.378 25.077 92.136 1.00 10.56 485 GLU D O 1
ATOM 6625 N N . PHE D 1 23 ? 60.181 24.136 93.824 1.00 10.01 486 PHE D N 1
ATOM 6626 C CA . PHE D 1 23 ? 59.450 23.178 93.006 1.00 9.46 486 PHE D CA 1
ATOM 6627 C C . PHE D 1 23 ? 57.999 23.135 93.451 1.00 10.33 486 PHE D C 1
ATOM 6628 O O . PHE D 1 23 ? 57.672 23.230 94.648 1.00 10.62 486 PHE D O 1
ATOM 6636 N N . THR D 1 24 ? 57.137 22.884 92.467 1.00 11.96 487 THR D N 1
ATOM 6637 C CA . THR D 1 24 ? 55.710 22.600 92.670 1.00 13.51 487 THR D CA 1
ATOM 6638 C C . THR D 1 24 ? 55.445 21.123 92.380 1.00 12.64 487 THR D C 1
ATOM 6639 O O . THR D 1 24 ? 54.831 20.460 93.191 1.00 14.14 487 THR D O 1
ATOM 6643 N N . ASN D 1 25 ? 55.911 20.587 91.249 1.00 10.90 488 ASN D N 1
ATOM 6644 C CA . ASN D 1 25 ? 55.691 19.170 90.901 1.00 11.03 488 ASN D CA 1
ATOM 6645 C C . ASN D 1 25 ? 56.924 18.673 90.170 1.00 10.49 488 ASN D C 1
ATOM 6646 O O . ASN D 1 25 ? 56.948 18.628 88.936 1.00 9.78 488 ASN D O 1
ATOM 6651 N N . LEU D 1 26 ? 57.931 18.221 90.911 1.00 11.03 489 LEU D N 1
ATOM 6652 C CA . LEU D 1 26 ? 59.125 17.600 90.279 1.00 10.68 489 LEU D CA 1
ATOM 6653 C C . LEU D 1 26 ? 58.685 16.383 89.478 1.00 11.04 489 LEU D C 1
ATOM 6654 O O . LEU D 1 26 ? 57.903 15.507 89.989 1.00 12.52 489 LEU D O 1
ATOM 6659 N N . GLN D 1 27 ? 59.196 16.231 88.302 1.00 10.09 490 GLN D N 1
ATOM 6660 C CA . GLN D 1 27 ? 58.849 15.097 87.406 1.00 11.15 490 GLN D CA 1
ATOM 6661 C C . GLN D 1 27 ? 60.187 14.450 87.000 1.00 9.62 490 GLN D C 1
ATOM 6662 O O . GLN D 1 27 ? 60.806 13.668 87.790 1.00 9.21 490 GLN D O 1
ATOM 6668 N N . GLY D 1 28 ? 60.610 14.690 85.776 1.00 9.82 491 GLY D N 1
ATOM 6669 C CA . GLY D 1 28 ? 61.807 14.110 85.243 1.00 9.23 491 GLY D CA 1
ATOM 6670 C C . GLY D 1 28 ? 63.058 14.625 85.908 1.00 8.42 491 GLY D C 1
ATOM 6671 O O . GLY D 1 28 ? 63.160 15.781 86.281 1.00 8.49 491 GLY D O 1
ATOM 6672 N N . VAL D 1 29 ? 64.033 13.738 85.976 1.00 8.29 492 VAL D N 1
ATOM 6673 C CA . VAL D 1 29 ? 65.370 13.984 86.505 1.00 8.65 492 VAL D CA 1
ATOM 6674 C C . VAL D 1 29 ? 66.368 13.453 85.506 1.00 8.54 492 VAL D C 1
ATOM 6675 O O . VAL D 1 29 ? 66.241 12.279 85.071 1.00 9.37 492 VAL D O 1
ATOM 6679 N N . ALA D 1 30 ? 67.362 14.219 85.198 1.00 8.31 493 ALA D N 1
ATOM 6680 C CA . ALA D 1 30 ? 68.478 13.742 84.371 1.00 8.25 493 ALA D CA 1
ATOM 6681 C C . ALA D 1 30 ? 69.785 14.176 85.011 1.00 8.50 493 ALA D C 1
ATOM 6682 O O . ALA D 1 30 ? 69.812 15.107 85.844 1.00 9.31 493 ALA D O 1
ATOM 6684 N N . ALA D 1 31 ? 70.883 13.545 84.623 1.00 9.37 494 ALA D N 1
ATOM 6685 C CA . ALA D 1 31 ? 72.214 13.892 85.120 1.00 9.58 494 ALA D CA 1
ATOM 6686 C C . ALA D 1 31 ? 73.169 13.789 83.953 1.00 10.30 494 ALA D C 1
ATOM 6687 O O . ALA D 1 31 ? 73.061 12.817 83.179 1.00 11.55 494 ALA D O 1
ATOM 6689 N N . SER D 1 32 ? 74.071 14.710 83.806 1.00 10.28 495 SER D N 1
ATOM 6690 C CA . SER D 1 32 ? 74.918 14.796 82.612 1.00 10.92 495 SER D CA 1
ATOM 6691 C C . SER D 1 32 ? 76.345 14.329 82.922 1.00 10.95 495 SER D C 1
ATOM 6692 O O . SER D 1 32 ? 76.799 14.383 84.080 1.00 11.00 495 SER D O 1
ATOM 6695 N N . THR D 1 33 ? 77.069 14.033 81.864 1.00 12.04 496 THR D N 1
ATOM 6696 C CA . THR D 1 33 ? 78.525 13.760 81.945 1.00 12.87 496 THR D CA 1
ATOM 6697 C C . THR D 1 33 ? 79.304 15.019 82.284 1.00 13.55 496 THR D C 1
ATOM 6698 O O . THR D 1 33 ? 80.529 14.881 82.683 1.00 15.48 496 THR D O 1
ATOM 6702 N N . ASN D 1 34 ? 78.770 16.185 82.215 1.00 14.60 497 ASN D N 1
ATOM 6703 C CA A ASN D 1 34 ? 79.453 17.431 82.646 0.50 14.98 497 ASN D CA 1
ATOM 6704 C CA B ASN D 1 34 ? 79.541 17.380 82.660 0.50 15.35 497 ASN D CA 1
ATOM 6705 C C . ASN D 1 34 ? 79.144 17.744 84.111 1.00 14.32 497 ASN D C 1
ATOM 6706 O O . ASN D 1 34 ? 79.323 18.899 84.500 1.00 16.06 497 ASN D O 1
ATOM 6715 N N . GLY D 1 35 ? 78.540 16.812 84.848 1.00 12.56 498 GLY D N 1
ATOM 6716 C CA . GLY D 1 35 ? 78.373 16.974 86.303 1.00 12.69 498 GLY D CA 1
ATOM 6717 C C . GLY D 1 35 ? 77.218 17.900 86.677 1.00 12.49 498 GLY D C 1
ATOM 6718 O O . GLY D 1 35 ? 77.325 18.583 87.691 1.00 12.78 498 GLY D O 1
ATOM 6719 N N . LYS D 1 36 ? 76.130 17.846 85.930 1.00 11.70 499 LYS D N 1
ATOM 6720 C CA . LYS D 1 36 ? 74.910 18.607 86.241 1.00 12.26 499 LYS D CA 1
ATOM 6721 C C . LYS D 1 36 ? 73.767 17.644 86.512 1.00 10.89 499 LYS D C 1
ATOM 6722 O O . LYS D 1 36 ? 73.715 16.567 85.962 1.00 10.60 499 LYS D O 1
ATOM 6728 N N . ILE D 1 37 ? 72.841 18.135 87.322 1.00 9.92 500 ILE D N 1
ATOM 6729 C CA . ILE D 1 37 ? 71.554 17.508 87.639 1.00 9.04 500 ILE D CA 1
ATOM 6730 C C . ILE D 1 37 ? 70.481 18.417 87.080 1.00 9.04 500 ILE D C 1
ATOM 6731 O O . ILE D 1 37 ? 70.503 19.623 87.376 1.00 9.25 500 ILE D O 1
ATOM 6736 N N . LEU D 1 38 ? 69.564 17.874 86.320 1.00 8.35 501 LEU D N 1
ATOM 6737 C CA . LEU D 1 38 ? 68.501 18.625 85.652 1.00 8.75 501 LEU D CA 1
ATOM 6738 C C . LEU D 1 38 ? 67.151 18.143 86.131 1.00 9.01 501 LEU D C 1
ATOM 6739 O O . LEU D 1 38 ? 66.900 16.919 86.115 1.00 9.42 501 LEU D O 1
ATOM 6744 N N . ILE D 1 39 ? 66.290 19.074 86.511 1.00 8.73 502 ILE D N 1
ATOM 6745 C CA . ILE D 1 39 ? 64.968 18.752 87.094 1.00 9.11 502 ILE D CA 1
ATOM 6746 C C . ILE D 1 39 ? 63.893 19.427 86.289 1.00 8.87 502 ILE D C 1
ATOM 6747 O O . ILE D 1 39 ? 63.907 20.687 86.195 1.00 9.50 502 ILE D O 1
ATOM 6752 N N . ALA D 1 40 ? 62.948 18.702 85.767 1.00 8.64 503 ALA D N 1
ATOM 6753 C CA . ALA D 1 40 ? 61.753 19.269 85.127 1.00 8.93 503 ALA D CA 1
ATOM 6754 C C . ALA D 1 40 ? 60.665 19.420 86.179 1.00 10.15 503 ALA D C 1
ATOM 6755 O O . ALA D 1 40 ? 60.458 18.477 86.985 1.00 10.43 503 ALA D O 1
ATOM 6757 N N . ASP D 1 41 ? 59.932 20.526 86.141 1.00 9.82 504 ASP D N 1
ATOM 6758 C CA . ASP D 1 41 ? 58.771 20.745 87.012 1.00 9.87 504 ASP D CA 1
ATOM 6759 C C . ASP D 1 41 ? 57.545 20.941 86.166 1.00 10.28 504 ASP D C 1
ATOM 6760 O O . ASP D 1 41 ? 57.470 21.930 85.437 1.00 10.31 504 ASP D O 1
ATOM 6765 N N . SER D 1 42 ? 56.618 19.984 86.200 1.00 10.37 505 SER D N 1
ATOM 6766 C CA . SER D 1 42 ? 55.471 20.020 85.275 1.00 12.27 505 SER D CA 1
ATOM 6767 C C . SER D 1 42 ? 54.550 21.191 85.579 1.00 13.14 505 SER D C 1
ATOM 6768 O O . SER D 1 42 ? 53.822 21.681 84.689 1.00 14.22 505 SER D O 1
ATOM 6771 N N . ASN D 1 43 ? 54.527 21.629 86.827 1.00 12.79 506 ASN D N 1
ATOM 6772 C CA . ASN D 1 43 ? 53.532 22.652 87.254 1.00 13.53 506 ASN D CA 1
ATOM 6773 C C . ASN D 1 43 ? 54.143 24.036 87.255 1.00 13.87 506 ASN D C 1
ATOM 6774 O O . ASN D 1 43 ? 53.399 25.002 87.152 1.00 15.97 506 ASN D O 1
ATOM 6779 N N . ASN D 1 44 ? 55.451 24.169 87.313 1.00 13.56 507 ASN D N 1
ATOM 6780 C CA . ASN D 1 44 ? 56.149 25.469 87.226 1.00 13.77 507 ASN D CA 1
ATOM 6781 C C . ASN D 1 44 ? 56.640 25.708 85.785 1.00 13.01 507 ASN D C 1
ATOM 6782 O O . ASN D 1 44 ? 57.245 26.754 85.521 1.00 13.90 507 ASN D O 1
ATOM 6787 N N . GLN D 1 45 ? 56.496 24.746 84.846 1.00 12.56 508 GLN D N 1
ATOM 6788 C CA . GLN D 1 45 ? 56.847 24.941 83.439 1.00 12.88 508 GLN D CA 1
ATOM 6789 C C . GLN D 1 45 ? 58.279 25.362 83.271 1.00 12.11 508 GLN D C 1
ATOM 6790 O O . GLN D 1 45 ? 58.614 26.261 82.525 1.00 13.09 508 GLN D O 1
ATOM 6796 N N . CYS D 1 46 ? 59.191 24.632 83.905 1.00 10.79 509 CYS D N 1
ATOM 6797 C CA . CYS D 1 46 ? 60.617 24.983 83.822 1.00 11.56 509 CYS D CA 1
ATOM 6798 C C . CYS D 1 46 ? 61.492 23.810 84.071 1.00 11.43 509 CYS D C 1
ATOM 6799 O O . CYS D 1 46 ? 61.031 22.776 84.591 1.00 11.28 509 CYS D O 1
ATOM 6802 N N . VAL D 1 47 ? 62.723 23.991 83.690 1.00 10.31 510 VAL D N 1
ATOM 6803 C CA . VAL D 1 47 ? 63.808 23.041 83.939 1.00 10.19 510 VAL D CA 1
ATOM 6804 C C . VAL D 1 47 ? 64.840 23.777 84.741 1.00 9.80 510 VAL D C 1
ATOM 6805 O O . VAL D 1 47 ? 65.203 24.888 84.335 1.00 10.22 510 VAL D O 1
ATOM 6809 N N . GLN D 1 48 ? 65.301 23.224 85.826 1.00 9.28 511 GLN D N 1
ATOM 6810 C CA . GLN D 1 48 ? 66.358 23.820 86.646 1.00 9.33 511 GLN D CA 1
ATOM 6811 C C . GLN D 1 48 ? 67.587 22.939 86.617 1.00 9.34 511 GLN D C 1
ATOM 6812 O O . GLN D 1 48 ? 67.435 21.717 86.650 1.00 9.75 511 GLN D O 1
ATOM 6818 N N . ILE D 1 49 ? 68.746 23.556 86.533 1.00 9.66 512 ILE D N 1
ATOM 6819 C CA . ILE D 1 49 ? 70.055 22.881 86.390 1.00 9.89 512 ILE D CA 1
ATOM 6820 C C . ILE D 1 49 ? 70.891 23.156 87.627 1.00 9.85 512 ILE D C 1
ATOM 6821 O O . ILE D 1 49 ? 71.005 24.328 88.040 1.00 10.10 512 ILE D O 1
ATOM 6826 N N . PHE D 1 50 ? 71.366 22.116 88.249 1.00 9.91 513 PHE D N 1
ATOM 6827 C CA . PHE D 1 50 ? 72.186 22.174 89.477 1.00 10.57 513 PHE D CA 1
ATOM 6828 C C . PHE D 1 50 ? 73.500 21.465 89.205 1.00 11.25 513 PHE D C 1
ATOM 6829 O O . PHE D 1 50 ? 73.593 20.614 88.340 1.00 10.96 513 PHE D O 1
ATOM 6837 N N . SER D 1 51 ? 74.514 21.787 89.972 1.00 11.40 514 SER D N 1
ATOM 6838 C CA . SER D 1 51 ? 75.729 20.959 89.994 1.00 12.08 514 SER D CA 1
ATOM 6839 C C . SER D 1 51 ? 75.432 19.609 90.640 1.00 11.72 514 SER D C 1
ATOM 6840 O O . SER D 1 51 ? 74.472 19.469 91.412 1.00 10.79 514 SER D O 1
ATOM 6843 N N . ASN D 1 52 ? 76.357 18.691 90.479 1.00 11.26 515 ASN D N 1
ATOM 6844 C CA . ASN D 1 52 ? 76.267 17.368 91.138 1.00 11.76 515 ASN D CA 1
ATOM 6845 C C . ASN D 1 52 ? 76.221 17.519 92.659 1.00 12.05 515 ASN D C 1
ATOM 6846 O O . ASN D 1 52 ? 75.724 16.632 93.305 1.00 12.74 515 ASN D O 1
ATOM 6851 N N . ASP D 1 53 ? 76.794 18.596 93.203 1.00 13.27 516 ASP D N 1
ATOM 6852 C CA . ASP D 1 53 ? 76.779 18.839 94.661 1.00 13.73 516 ASP D CA 1
ATOM 6853 C C . ASP D 1 53 ? 75.609 19.708 95.098 1.00 13.22 516 ASP D C 1
ATOM 6854 O O . ASP D 1 53 ? 75.504 20.006 96.281 1.00 14.60 516 ASP D O 1
ATOM 6859 N N . GLY D 1 54 ? 74.658 19.968 94.197 1.00 11.80 517 GLY D N 1
ATOM 6860 C CA . GLY D 1 54 ? 73.385 20.573 94.566 1.00 12.06 517 GLY D CA 1
ATOM 6861 C C . GLY D 1 54 ? 73.322 22.089 94.427 1.00 12.59 517 GLY D C 1
ATOM 6862 O O . GLY D 1 54 ? 72.291 22.647 94.692 1.00 13.56 517 GLY D O 1
ATOM 6863 N N . GLN D 1 55 ? 74.359 22.727 93.960 1.00 11.91 518 GLN D N 1
ATOM 6864 C CA . GLN D 1 55 ? 74.366 24.203 93.798 1.00 13.56 518 GLN D CA 1
ATOM 6865 C C . GLN D 1 55 ? 73.473 24.551 92.615 1.00 12.19 518 GLN D C 1
ATOM 6866 O O . GLN D 1 55 ? 73.612 23.994 91.552 1.00 11.68 518 GLN D O 1
ATOM 6872 N N . PHE D 1 56 ? 72.614 25.534 92.777 1.00 11.80 519 PHE D N 1
ATOM 6873 C CA . PHE D 1 56 ? 71.796 26.065 91.664 1.00 12.08 519 PHE D CA 1
ATOM 6874 C C . PHE D 1 56 ? 72.703 26.667 90.593 1.00 13.38 519 PHE D C 1
ATOM 6875 O O . PHE D 1 56 ? 73.574 27.533 90.920 1.00 14.32 519 PHE D O 1
ATOM 6883 N N . LYS D 1 57 ? 72.494 26.298 89.337 1.00 12.47 520 LYS D N 1
ATOM 6884 C CA . LYS D 1 57 ? 73.231 26.902 88.209 1.00 13.65 520 LYS D CA 1
ATOM 6885 C C . LYS D 1 57 ? 72.302 27.783 87.386 1.00 14.18 520 LYS D C 1
ATOM 6886 O O . LYS D 1 57 ? 72.702 28.948 87.080 1.00 14.76 520 LYS D O 1
ATOM 6892 N N . SER D 1 58 ? 71.200 27.268 86.866 1.00 12.86 521 SER D N 1
ATOM 6893 C CA . SER D 1 58 ? 70.374 28.026 85.931 1.00 13.90 521 SER D CA 1
ATOM 6894 C C . SER D 1 58 ? 68.979 27.444 85.870 1.00 13.38 521 SER D C 1
ATOM 6895 O O . SER D 1 58 ? 68.754 26.335 86.343 1.00 12.15 521 SER D O 1
ATOM 6898 N N . ARG D 1 59 ? 68.095 28.166 85.232 1.00 13.84 522 ARG D N 1
ATOM 6899 C CA . ARG D 1 59 ? 66.712 27.765 84.984 1.00 13.64 522 ARG D CA 1
ATOM 6900 C C . ARG D 1 59 ? 66.371 28.191 83.568 1.00 13.45 522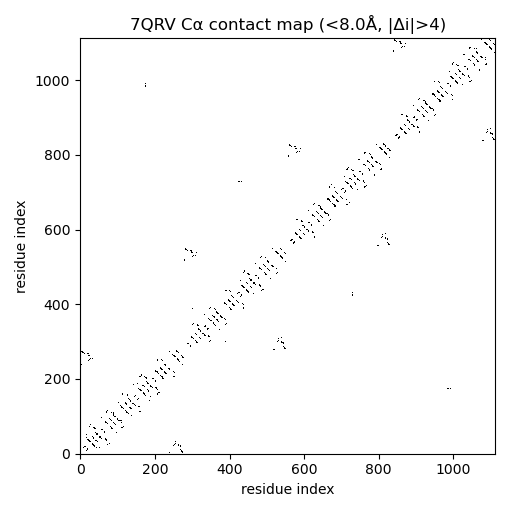 ARG D C 1
ATOM 6901 O O . ARG D 1 59 ? 66.880 29.248 83.059 1.00 16.56 522 ARG D O 1
ATOM 6909 N N . PHE D 1 60 ? 65.504 27.458 82.926 1.00 10.99 523 PHE D N 1
ATOM 6910 C CA . PHE D 1 60 ? 64.935 27.905 81.651 1.00 10.52 523 PHE D CA 1
ATOM 6911 C C . PHE D 1 60 ? 63.526 27.365 81.559 1.00 10.08 523 PHE D C 1
ATOM 6912 O O . PHE D 1 60 ? 63.132 26.435 82.267 1.00 9.35 523 PHE D O 1
ATOM 6920 N N . GLY D 1 61 ? 62.775 27.960 80.638 1.00 9.74 524 GLY D N 1
ATOM 6921 C CA . GLY D 1 61 ? 61.395 27.576 80.413 1.00 9.90 524 GLY D CA 1
ATOM 6922 C C . GLY D 1 61 ? 60.509 28.772 80.311 1.00 10.69 524 GLY D C 1
ATOM 6923 O O . GLY D 1 61 ? 60.354 29.524 81.281 1.00 12.39 524 GLY D O 1
ATOM 6924 N N . ILE D 1 62 ? 59.822 28.860 79.178 1.00 10.58 525 ILE D N 1
ATOM 6925 C CA . ILE D 1 62 ? 58.807 29.922 78.935 1.00 11.66 525 ILE D CA 1
ATOM 6926 C C . ILE D 1 62 ? 57.474 29.212 78.965 1.00 10.73 525 ILE D C 1
ATOM 6927 O O . ILE D 1 62 ? 57.279 28.279 78.177 1.00 11.74 525 ILE D O 1
ATOM 6932 N N . ARG D 1 63 ? 56.556 29.619 79.798 1.00 11.64 526 ARG D N 1
ATOM 6933 C CA . ARG D 1 63 ? 55.240 28.991 79.926 1.00 11.61 526 ARG D CA 1
ATOM 6934 C C . ARG D 1 63 ? 54.442 29.223 78.653 1.00 12.06 526 ARG D C 1
ATOM 6935 O O . ARG D 1 63 ? 54.339 30.366 78.186 1.00 13.35 526 ARG D O 1
ATOM 6943 N N . GLY D 1 64 ? 53.842 28.184 78.106 1.00 11.21 527 GLY D N 1
ATOM 6944 C CA . GLY D 1 64 ? 52.864 28.327 77.037 1.00 11.93 527 GLY D CA 1
ATOM 6945 C C . GLY D 1 64 ? 52.708 27.089 76.175 1.00 12.60 527 GLY D C 1
ATOM 6946 O O . GLY D 1 64 ? 53.368 26.051 76.438 1.00 11.78 527 GLY D O 1
ATOM 6947 N N . ARG D 1 65 ? 51.898 27.197 75.158 1.00 12.99 528 ARG D N 1
ATOM 6948 C CA . ARG D 1 65 ? 51.441 26.072 74.343 1.00 14.41 528 ARG D CA 1
ATOM 6949 C C . ARG D 1 65 ? 52.029 26.139 72.955 1.00 14.77 528 ARG D C 1
ATOM 6950 O O . ARG D 1 65 ? 51.698 25.264 72.161 1.00 15.81 528 ARG D O 1
ATOM 6958 N N . SER D 1 66 ? 52.911 27.058 72.657 1.00 14.29 529 SER D N 1
ATOM 6959 C CA . SER D 1 66 ? 53.527 27.209 71.341 1.00 15.40 529 SER D CA 1
ATOM 6960 C C . SER D 1 66 ? 54.882 26.532 71.325 1.00 14.87 529 SER D C 1
ATOM 6961 O O . SER D 1 66 ? 55.507 26.343 72.380 1.00 12.21 529 SER D O 1
ATOM 6964 N N . PRO D 1 67 ? 55.397 26.121 70.143 1.00 15.11 530 PRO D N 1
ATOM 6965 C CA . PRO D 1 67 ? 56.732 25.596 70.043 1.00 14.85 530 PRO D CA 1
ATOM 6966 C C . PRO D 1 67 ? 57.762 26.545 70.616 1.00 14.30 530 PRO D C 1
ATOM 6967 O O . PRO D 1 67 ? 57.671 27.764 70.350 1.00 16.57 530 PRO D O 1
ATOM 6971 N N . GLY D 1 68 ? 58.633 26.050 71.452 1.00 13.50 531 GLY D N 1
ATOM 6972 C CA . GLY D 1 68 ? 59.608 26.853 72.178 1.00 13.77 531 GLY D CA 1
ATOM 6973 C C . GLY D 1 68 ? 59.158 27.059 73.620 1.00 13.06 531 GLY D C 1
ATOM 6974 O O . GLY D 1 68 ? 59.950 27.663 74.361 1.00 16.45 531 GLY D O 1
ATOM 6975 N N . GLN D 1 69 ? 57.924 26.697 73.966 1.00 11.17 532 GLN D N 1
ATOM 6976 C CA . GLN D 1 69 ? 57.363 26.924 75.322 1.00 10.93 532 GLN D CA 1
ATOM 6977 C C . GLN D 1 69 ? 57.136 25.591 75.996 1.00 9.88 532 GLN D C 1
ATOM 6978 O O . GLN D 1 69 ? 57.184 24.537 75.292 1.00 11.00 532 GLN D O 1
ATOM 6984 N N . LEU D 1 70 ? 56.899 25.648 77.301 1.00 9.80 533 LEU D N 1
ATOM 6985 C CA . LEU D 1 70 ? 56.601 24.474 78.133 1.00 9.44 533 LEU D CA 1
ATOM 6986 C C . LEU D 1 70 ? 55.244 24.669 78.783 1.00 10.02 533 LEU D C 1
ATOM 6987 O O . LEU D 1 70 ? 54.986 25.785 79.332 1.00 10.50 533 LEU D O 1
ATOM 6992 N N . GLN D 1 71 ? 54.433 23.632 78.799 1.00 10.18 534 GLN D N 1
ATOM 6993 C CA . GLN D 1 71 ? 53.109 23.650 79.441 1.00 11.88 534 GLN D CA 1
ATOM 6994 C C . GLN D 1 71 ? 53.080 22.645 80.580 1.00 12.25 534 GLN D C 1
ATOM 6995 O O . GLN D 1 71 ? 52.709 22.962 81.707 1.00 13.24 534 GLN D O 1
ATOM 7001 N N . ARG D 1 72 ? 53.454 21.402 80.336 1.00 10.81 535 ARG D N 1
ATOM 7002 C CA . ARG D 1 72 ? 53.498 20.357 81.380 1.00 10.90 535 ARG D CA 1
ATOM 7003 C C . ARG D 1 72 ? 54.730 19.528 81.124 1.00 9.60 535 ARG D C 1
ATOM 7004 O O . ARG D 1 72 ? 54.643 18.363 80.690 1.00 9.07 535 ARG D O 1
ATOM 7012 N N . PRO D 1 73 ? 55.919 20.079 81.349 1.00 8.96 536 PRO D N 1
ATOM 7013 C CA . PRO D 1 73 ? 57.149 19.343 81.056 1.00 8.78 536 PRO D CA 1
ATOM 7014 C C . PRO D 1 73 ? 57.287 18.166 82.022 1.00 9.13 536 PRO D C 1
ATOM 7015 O O . PRO D 1 73 ? 57.099 18.353 83.242 1.00 11.77 536 PRO D O 1
ATOM 7019 N N . THR D 1 74 ? 57.627 16.997 81.528 1.00 8.25 537 THR D N 1
ATOM 7020 C CA . THR D 1 74 ? 57.640 15.738 82.328 1.00 8.27 537 THR D CA 1
ATOM 7021 C C . THR D 1 74 ? 59.059 15.153 82.191 1.00 8.73 537 THR D C 1
ATOM 7022 O O . THR D 1 74 ? 59.960 15.442 83.078 1.00 10.59 537 THR D O 1
ATOM 7026 N N . GLY D 1 75 ? 59.348 14.423 81.173 1.00 9.87 538 GLY D N 1
ATOM 7027 C CA . GLY D 1 75 ? 60.642 13.776 81.036 1.00 8.87 538 GLY D CA 1
ATOM 7028 C C . GLY D 1 75 ? 61.733 14.756 80.675 1.00 8.86 538 GLY D C 1
ATOM 7029 O O . GLY D 1 75 ? 61.504 15.661 79.916 1.00 9.27 538 GLY D O 1
ATOM 7030 N N . VAL D 1 76 ? 62.969 14.475 81.105 1.00 9.03 539 VAL D N 1
ATOM 7031 C CA . VAL D 1 76 ? 64.181 15.207 80.703 1.00 9.86 539 VAL D CA 1
ATOM 7032 C C . VAL D 1 76 ? 65.286 14.183 80.480 1.00 9.74 539 VAL D C 1
ATOM 7033 O O . VAL D 1 76 ? 65.442 13.242 81.260 1.00 10.72 539 VAL D O 1
ATOM 7037 N N . ALA D 1 77 ? 66.083 14.417 79.461 1.00 9.16 540 ALA D N 1
ATOM 7038 C CA . ALA D 1 77 ? 67.319 13.644 79.170 1.00 9.60 540 ALA D CA 1
ATOM 7039 C C . ALA D 1 77 ? 68.330 14.596 78.615 1.00 9.66 540 ALA D C 1
ATOM 7040 O O . ALA D 1 77 ? 67.985 15.672 78.104 1.00 10.00 540 ALA D O 1
ATOM 7042 N N . VAL D 1 78 ? 69.586 14.238 78.735 1.00 10.11 541 VAL D N 1
ATOM 7043 C CA . VAL D 1 78 ? 70.687 14.996 78.118 1.00 11.38 541 VAL D CA 1
ATOM 7044 C C . VAL D 1 78 ? 71.312 14.122 77.048 1.00 12.83 541 VAL D C 1
ATOM 7045 O O . VAL D 1 78 ? 71.688 12.963 77.301 1.00 13.32 541 VAL D O 1
ATOM 7049 N N . HIS D 1 79 ? 71.393 14.659 75.851 1.00 13.22 542 HIS D N 1
ATOM 7050 C CA . HIS D 1 79 ? 71.976 13.988 74.684 1.00 13.57 542 HIS D CA 1
ATOM 7051 C C . HIS D 1 79 ? 73.499 14.071 74.823 1.00 13.75 542 HIS D C 1
ATOM 7052 O O . HIS D 1 79 ? 74.008 15.045 75.343 1.00 13.22 542 HIS D O 1
ATOM 7059 N N . PRO D 1 80 ? 74.263 13.135 74.235 1.00 15.96 543 PRO D N 1
ATOM 7060 C CA . PRO D 1 80 ? 75.717 13.292 74.205 1.00 17.07 543 PRO D CA 1
ATOM 7061 C C . PRO D 1 80 ? 76.209 14.577 73.544 1.00 17.35 543 PRO D C 1
ATOM 7062 O O . PRO D 1 80 ? 77.275 15.067 73.920 1.00 19.36 543 PRO D O 1
ATOM 7066 N N . SER D 1 81 ? 75.397 15.191 72.679 1.00 16.71 544 SER D N 1
ATOM 7067 C CA . SER D 1 81 ? 75.705 16.496 72.067 1.00 16.48 544 SER D CA 1
ATOM 7068 C C . SER D 1 81 ? 75.749 17.609 73.114 1.00 17.21 544 SER D C 1
ATOM 7069 O O . SER D 1 81 ? 76.244 18.672 72.822 1.00 19.29 544 SER D O 1
ATOM 7072 N N . GLY D 1 82 ? 75.082 17.413 74.253 1.00 14.85 545 GLY D N 1
ATOM 7073 C CA . GLY D 1 82 ? 74.853 18.451 75.267 1.00 14.85 545 GLY D CA 1
ATOM 7074 C C . GLY D 1 82 ? 73.444 19.007 75.188 1.00 13.18 545 GLY D C 1
ATOM 7075 O O . GLY D 1 82 ? 73.036 19.718 76.128 1.00 15.02 545 GLY D O 1
ATOM 7076 N N . ASP D 1 83 ? 72.710 18.701 74.125 1.00 13.84 546 ASP D N 1
ATOM 7077 C CA . ASP D 1 83 ? 71.325 19.198 74.030 1.00 13.13 546 ASP D CA 1
ATOM 7078 C C . ASP D 1 83 ? 70.518 18.594 75.188 1.00 11.77 546 ASP D C 1
ATOM 7079 O O . ASP D 1 83 ? 70.747 17.435 75.621 1.00 12.13 546 ASP D O 1
ATOM 7084 N N . ILE D 1 84 ? 69.465 19.311 75.533 1.00 11.20 547 ILE D N 1
ATOM 7085 C CA . ILE D 1 84 ? 68.547 18.937 76.624 1.00 10.16 547 ILE D CA 1
ATOM 7086 C C . ILE D 1 84 ? 67.220 18.599 75.970 1.00 10.22 547 ILE D C 1
ATOM 7087 O O . ILE D 1 84 ? 66.684 19.396 75.243 1.00 10.12 547 ILE D O 1
ATOM 7092 N N . ILE D 1 85 ? 66.716 17.425 76.266 1.00 10.15 548 ILE D N 1
ATOM 7093 C CA A ILE D 1 85 ? 65.499 16.867 75.630 0.50 10.28 548 ILE D CA 1
ATOM 7094 C CA B ILE D 1 85 ? 65.505 16.850 75.631 0.50 10.27 548 ILE D CA 1
ATOM 7095 C C . ILE D 1 85 ? 64.392 16.887 76.682 1.00 9.76 548 ILE D C 1
ATOM 7096 O O . ILE D 1 85 ? 64.591 16.312 77.762 1.00 9.43 548 ILE D O 1
ATOM 7105 N N . ILE D 1 86 ? 63.252 17.504 76.375 1.00 9.22 549 ILE D N 1
ATOM 7106 C CA . ILE D 1 86 ? 62.154 17.689 77.345 1.00 9.29 549 ILE D CA 1
ATOM 7107 C C . ILE D 1 86 ? 60.861 17.188 76.722 1.00 9.09 549 ILE D C 1
ATOM 7108 O O . ILE D 1 86 ? 60.441 17.703 75.677 1.00 10.32 549 ILE D O 1
ATOM 7113 N N . ALA D 1 87 ? 60.190 16.248 77.368 1.00 8.23 550 ALA D N 1
ATOM 7114 C CA . ALA D 1 87 ? 58.850 15.823 76.943 1.00 8.56 550 ALA D CA 1
ATOM 7115 C C . ALA D 1 87 ? 57.820 16.724 77.543 1.00 8.56 550 ALA D C 1
ATOM 7116 O O . ALA D 1 87 ? 58.015 17.249 78.675 1.00 10.43 550 ALA D O 1
ATOM 7118 N N . ASP D 1 88 ? 56.727 16.950 76.851 1.00 8.17 551 ASP D N 1
ATOM 7119 C CA . ASP D 1 88 ? 55.640 17.785 77.382 1.00 8.83 551 ASP D CA 1
ATOM 7120 C C . ASP D 1 88 ? 54.325 17.038 77.255 1.00 8.57 551 ASP D C 1
ATOM 7121 O O . ASP D 1 88 ? 53.841 16.803 76.146 1.00 8.71 551 ASP D O 1
ATOM 7126 N N . TYR D 1 89 ? 53.748 16.699 78.398 1.00 8.66 552 TYR D N 1
ATOM 7127 C CA . TYR D 1 89 ? 52.512 15.881 78.434 1.00 8.64 552 TYR D CA 1
ATOM 7128 C C . TYR D 1 89 ? 51.382 16.626 77.734 1.00 9.31 552 TYR D C 1
ATOM 7129 O O . TYR D 1 89 ? 50.546 15.992 77.081 1.00 9.56 552 TYR D O 1
ATOM 7138 N N . ASP D 1 90 ? 51.292 17.933 77.937 1.00 9.59 553 ASP D N 1
ATOM 7139 C CA . ASP D 1 90 ? 50.131 18.706 77.460 1.00 10.64 553 ASP D CA 1
ATOM 7140 C C . ASP D 1 90 ? 50.371 19.187 76.038 1.00 10.38 553 ASP D C 1
ATOM 7141 O O . ASP D 1 90 ? 49.398 19.227 75.267 1.00 11.97 553 ASP D O 1
ATOM 7146 N N . ASN D 1 91 ? 51.586 19.625 75.679 1.00 9.78 554 ASN D N 1
ATOM 7147 C CA . ASN D 1 91 ? 51.819 20.100 74.311 1.00 9.91 554 ASN D CA 1
ATOM 7148 C C . ASN D 1 91 ? 51.954 18.925 73.376 1.00 9.77 554 ASN D C 1
ATOM 7149 O O . ASN D 1 91 ? 51.843 19.097 72.161 1.00 10.41 554 ASN D O 1
ATOM 7154 N N . LYS D 1 92 ? 52.201 17.725 73.907 1.00 10.43 555 LYS D N 1
ATOM 7155 C CA . LYS D 1 92 ? 52.240 16.459 73.114 1.00 10.80 555 LYS D CA 1
ATOM 7156 C C . LYS D 1 92 ? 53.377 16.492 72.083 1.00 10.80 555 LYS D C 1
ATOM 7157 O O . LYS D 1 92 ? 53.233 16.044 70.931 1.00 11.08 555 LYS D O 1
ATOM 7163 N N . TRP D 1 93 ? 54.535 16.989 72.499 1.00 10.65 556 TRP D N 1
ATOM 7164 C CA . TRP D 1 93 ? 55.755 16.893 71.698 1.00 10.39 556 TRP D CA 1
ATOM 7165 C C . TRP D 1 93 ? 56.951 16.856 72.598 1.00 11.10 556 TRP D C 1
ATOM 7166 O O . TRP D 1 93 ? 56.781 17.092 73.813 1.00 12.55 556 TRP D O 1
ATOM 7177 N N . VAL D 1 94 ? 58.078 16.545 72.048 1.00 9.93 557 VAL D N 1
ATOM 7178 C CA . VAL D 1 94 ? 59.380 16.493 72.742 1.00 10.06 557 VAL D CA 1
ATOM 7179 C C . VAL D 1 94 ? 60.243 17.610 72.189 1.00 10.46 557 VAL D C 1
ATOM 7180 O O . VAL D 1 94 ? 60.468 17.622 70.973 1.00 10.78 557 VAL D O 1
ATOM 7184 N N . SER D 1 95 ? 60.700 18.510 73.022 1.00 10.01 558 SER D N 1
ATOM 7185 C CA . SER D 1 95 ? 61.536 19.640 72.599 1.00 10.59 558 SER D CA 1
ATOM 7186 C C . SER D 1 95 ? 63.012 19.298 72.738 1.00 11.41 558 SER D C 1
ATOM 7187 O O . SER D 1 95 ? 63.419 18.613 73.710 1.00 11.25 558 SER D O 1
ATOM 7190 N N . ILE D 1 96 ? 63.817 19.787 71.832 1.00 12.21 559 ILE D N 1
ATOM 7191 C CA . ILE D 1 96 ? 65.282 19.728 71.888 1.00 13.08 559 ILE D CA 1
ATOM 7192 C C . ILE D 1 96 ? 65.766 21.135 72.124 1.00 12.00 559 ILE D C 1
ATOM 7193 O O . ILE D 1 96 ? 65.487 22.048 71.248 1.00 12.80 559 ILE D O 1
ATOM 7198 N N . PHE D 1 97 ? 66.380 21.391 73.248 1.00 10.82 560 PHE D N 1
ATOM 7199 C CA . PHE D 1 97 ? 67.003 22.676 73.606 1.00 11.93 560 PHE D CA 1
ATOM 7200 C C . PHE D 1 97 ? 68.516 22.551 73.514 1.00 12.84 560 PHE D C 1
ATOM 7201 O O . PHE D 1 97 ? 69.065 21.483 73.780 1.00 13.18 560 PHE D O 1
ATOM 7209 N N . SER D 1 98 ? 69.185 23.659 73.276 1.00 15.25 561 SER D N 1
ATOM 7210 C CA . SER D 1 98 ? 70.640 23.735 73.491 1.00 16.86 561 SER D CA 1
ATOM 7211 C C . SER D 1 98 ? 70.932 23.640 74.971 1.00 17.08 561 SER D C 1
ATOM 7212 O O . SER D 1 98 ? 70.028 23.860 75.804 1.00 16.09 561 SER D O 1
ATOM 7215 N N . SER D 1 99 ? 72.197 23.439 75.337 1.00 17.31 562 SER D N 1
ATOM 7216 C CA . SER D 1 99 ? 72.623 23.347 76.740 1.00 18.81 562 SER D CA 1
ATOM 7217 C C . SER D 1 99 ? 72.389 24.661 77.481 1.00 18.75 562 SER D C 1
ATOM 7218 O O . SER D 1 99 ? 72.319 24.624 78.713 1.00 22.89 562 SER D O 1
ATOM 7221 N N . ASP D 1 100 ? 72.233 25.768 76.742 1.00 20.02 563 ASP D N 1
ATOM 7222 C CA . ASP D 1 100 ? 71.981 27.129 77.271 1.00 23.03 563 ASP D CA 1
ATOM 7223 C C . ASP D 1 100 ? 70.477 27.380 77.398 1.00 21.84 563 ASP D C 1
ATOM 7224 O O . ASP D 1 100 ? 70.110 28.517 77.734 1.00 22.14 563 ASP D O 1
ATOM 7229 N N . GLY D 1 101 ? 69.632 26.362 77.182 1.00 18.50 564 GLY D N 1
ATOM 7230 C CA . GLY D 1 101 ? 68.176 26.503 77.399 1.00 16.85 564 GLY D CA 1
ATOM 7231 C C . GLY D 1 101 ? 67.428 27.133 76.233 1.00 16.58 564 GLY D C 1
ATOM 7232 O O . GLY D 1 101 ? 66.269 27.534 76.431 1.00 17.42 564 GLY D O 1
ATOM 7233 N N . LYS D 1 102 ? 68.041 27.245 75.068 1.00 15.36 565 LYS D N 1
ATOM 7234 C CA . LYS D 1 102 ? 67.420 27.872 73.897 1.00 16.36 565 LYS D CA 1
ATOM 7235 C C . LYS D 1 102 ? 66.753 26.789 73.062 1.00 14.39 565 LYS D C 1
ATOM 7236 O O . LYS D 1 102 ? 67.388 25.770 72.740 1.00 14.81 565 LYS D O 1
ATOM 7242 N N . PHE D 1 103 ? 65.486 26.995 72.710 1.00 14.51 566 PHE D N 1
ATOM 7243 C CA . PHE D 1 103 ? 64.723 26.017 71.916 1.00 13.93 566 PHE D CA 1
ATOM 7244 C C . PHE D 1 103 ? 65.337 25.848 70.546 1.00 15.07 566 PHE D C 1
ATOM 7245 O O . PHE D 1 103 ? 65.641 26.913 69.872 1.00 16.79 566 PHE D O 1
ATOM 7253 N N . LYS D 1 104 ? 65.500 24.619 70.086 1.00 14.61 567 LYS D N 1
ATOM 7254 C CA . LYS D 1 104 ? 65.975 24.325 68.704 1.00 15.49 567 LYS D CA 1
ATOM 7255 C C . LYS D 1 104 ? 64.836 23.780 67.864 1.00 16.09 567 LYS D C 1
ATOM 7256 O O . LYS D 1 104 ? 64.406 24.434 66.905 1.00 17.50 567 LYS D O 1
ATOM 7262 N N . THR D 1 105 ? 64.343 22.583 68.178 1.00 14.81 568 THR D N 1
ATOM 7263 C CA . THR D 1 105 ? 63.305 21.918 67.371 1.00 14.80 568 THR D CA 1
ATOM 7264 C C . THR D 1 105 ? 62.441 21.059 68.265 1.00 14.05 568 THR D C 1
ATOM 7265 O O . THR D 1 105 ? 62.796 20.870 69.453 1.00 13.96 568 THR D O 1
ATOM 7269 N N . LYS D 1 106 ? 61.351 20.563 67.755 1.00 14.92 569 LYS D N 1
ATOM 7270 C CA . LYS D 1 106 ? 60.484 19.595 68.468 1.00 15.49 569 LYS D CA 1
ATOM 7271 C C . LYS D 1 106 ? 60.242 18.385 67.590 1.00 14.94 569 LYS D C 1
ATOM 7272 O O . LYS D 1 106 ? 60.198 18.511 66.361 1.00 16.25 569 LYS D O 1
ATOM 7278 N N . ILE D 1 107 ? 60.044 17.262 68.213 1.00 13.18 570 ILE D N 1
ATOM 7279 C CA . ILE D 1 107 ? 59.766 15.989 67.543 1.00 12.67 570 ILE D CA 1
ATOM 7280 C C . ILE D 1 107 ? 58.519 15.375 68.106 1.00 11.93 570 ILE D C 1
ATOM 7281 O O . ILE D 1 107 ? 58.104 15.669 69.250 1.00 10.67 570 ILE D O 1
ATOM 7286 N N . GLY D 1 108 ? 57.859 14.532 67.309 1.00 11.54 571 GLY D N 1
ATOM 7287 C CA . GLY D 1 108 ? 56.683 13.778 67.780 1.00 11.43 571 GLY D CA 1
ATOM 7288 C C . GLY D 1 108 ? 55.383 14.512 67.641 1.00 11.60 571 GLY D C 1
ATOM 7289 O O . GLY D 1 108 ? 54.368 13.944 68.012 1.00 11.92 571 GLY D O 1
ATOM 7290 N N . SER D 1 109 ? 55.383 15.756 67.150 1.00 13.53 572 SER D N 1
ATOM 7291 C CA . SER D 1 109 ? 54.124 16.508 66.949 1.00 14.61 572 SER D CA 1
ATOM 7292 C C . SER D 1 109 ? 53.168 15.661 66.114 1.00 13.76 572 SER D C 1
ATOM 7293 O O . SER D 1 109 ? 53.586 15.154 65.042 1.00 15.12 572 SER D O 1
ATOM 7296 N N . GLY D 1 110 ? 51.926 15.523 66.582 1.00 13.72 573 GLY D N 1
ATOM 7297 C CA . GLY D 1 110 ? 50.903 14.807 65.838 1.00 13.95 573 GLY D CA 1
ATOM 7298 C C . GLY D 1 110 ? 50.967 13.316 66.079 1.00 15.24 573 GLY D C 1
ATOM 7299 O O . GLY D 1 110 ? 50.026 12.623 65.660 1.00 18.07 573 GLY D O 1
ATOM 7300 N N . LYS D 1 111 ? 52.014 12.801 66.726 1.00 13.83 574 LYS D N 1
ATOM 7301 C CA . LYS D 1 111 ? 52.173 11.355 66.966 1.00 14.76 574 LYS D CA 1
ATOM 7302 C C . LYS D 1 111 ? 51.919 11.004 68.428 1.00 13.27 574 LYS D C 1
ATOM 7303 O O . LYS D 1 111 ? 51.613 9.840 68.682 1.00 15.16 574 LYS D O 1
ATOM 7309 N N . LEU D 1 112 ? 52.195 11.884 69.328 1.00 11.46 575 LEU D N 1
ATOM 7310 C CA . LEU D 1 112 ? 52.161 11.597 70.783 1.00 11.17 575 LEU D CA 1
ATOM 7311 C C . LEU D 1 112 ? 50.825 12.001 71.363 1.00 11.45 575 LEU D C 1
ATOM 7312 O O . LEU D 1 112 ? 50.237 13.046 70.962 1.00 12.18 575 LEU D O 1
ATOM 7317 N N . MET D 1 113 ? 50.391 11.278 72.388 1.00 10.60 576 MET D N 1
ATOM 7318 C CA . MET D 1 113 ? 49.160 11.610 73.138 1.00 11.17 576 MET D CA 1
ATOM 7319 C C . MET D 1 113 ? 49.507 12.288 74.458 1.00 10.49 576 MET D C 1
ATOM 7320 O O . MET D 1 113 ? 48.771 13.190 74.888 1.00 11.65 576 MET D O 1
ATOM 7325 N N . GLY D 1 114 ? 50.519 11.840 75.188 1.00 9.57 577 GLY D N 1
ATOM 7326 C CA . GLY D 1 114 ? 50.815 12.377 76.514 1.00 8.84 577 GLY D CA 1
ATOM 7327 C C . GLY D 1 114 ? 52.135 11.825 77.011 1.00 8.65 577 GLY D C 1
ATOM 7328 O O . GLY D 1 114 ? 52.162 10.829 77.759 1.00 8.48 577 GLY D O 1
ATOM 7329 N N . PRO D 1 115 ? 53.281 12.364 76.560 1.00 8.49 578 PRO D N 1
ATOM 7330 C CA . PRO D 1 115 ? 54.571 11.778 76.890 1.00 8.47 578 PRO D CA 1
ATOM 7331 C C . PRO D 1 115 ? 55.044 12.103 78.301 1.00 8.85 578 PRO D C 1
ATOM 7332 O O . PRO D 1 115 ? 54.764 13.146 78.854 1.00 8.35 578 PRO D O 1
ATOM 7336 N N . LYS D 1 116 ? 55.771 11.149 78.849 1.00 8.33 579 LYS D N 1
ATOM 7337 C CA . LYS D 1 116 ? 56.461 11.320 80.148 1.00 9.50 579 LYS D CA 1
ATOM 7338 C C . LYS D 1 116 ? 57.949 11.096 79.938 1.00 9.62 579 LYS D C 1
ATOM 7339 O O . LYS D 1 116 ? 58.667 12.027 79.523 1.00 9.81 579 LYS D O 1
ATOM 7345 N N . GLY D 1 117 ? 58.464 9.922 80.190 1.00 10.49 580 GLY D N 1
ATOM 7346 C CA . GLY D 1 117 ? 59.920 9.727 80.175 1.00 11.07 580 GLY D CA 1
ATOM 7347 C C . GLY D 1 117 ? 60.529 9.866 78.810 1.00 11.32 580 GLY D C 1
ATOM 7348 O O . GLY D 1 117 ? 59.913 9.599 77.763 1.00 12.45 580 GLY D O 1
ATOM 7349 N N . VAL D 1 118 ? 61.787 10.326 78.801 1.00 12.84 581 VAL D N 1
ATOM 7350 C CA A VAL D 1 118 ? 62.627 10.353 77.585 0.50 12.94 581 VAL D CA 1
ATOM 7351 C CA B VAL D 1 118 ? 62.622 10.382 77.584 0.50 14.43 581 VAL D CA 1
ATOM 7352 C C . VAL D 1 118 ? 64.014 9.843 77.939 1.00 14.16 581 VAL D C 1
ATOM 7353 O O . VAL D 1 118 ? 64.454 10.008 79.100 1.00 15.59 581 VAL D O 1
ATOM 7360 N N . SER D 1 119 ? 64.613 9.174 77.012 1.00 14.36 582 SER D N 1
ATOM 7361 C CA A SER D 1 119 ? 65.999 8.692 77.171 0.50 14.33 582 SER D CA 1
ATOM 7362 C CA B SER D 1 119 ? 65.997 8.678 77.152 0.50 16.04 582 SER D CA 1
ATOM 7363 C C . SER D 1 119 ? 66.689 8.751 75.812 1.00 15.70 582 SER D C 1
ATOM 7364 O O . SER D 1 119 ? 66.048 9.010 74.788 1.00 16.83 582 SER D O 1
ATOM 7369 N N . VAL D 1 120 ? 67.986 8.609 75.838 1.00 17.50 583 VAL D N 1
ATOM 7370 C CA . VAL D 1 120 ? 68.778 8.553 74.601 1.00 18.36 583 VAL D CA 1
ATOM 7371 C C . VAL D 1 120 ? 69.477 7.199 74.530 1.00 19.46 583 VAL D C 1
ATOM 7372 O O . VAL D 1 120 ? 70.002 6.792 75.534 1.00 22.15 583 VAL D O 1
ATOM 7376 N N . ASP D 1 121 ? 69.415 6.545 73.402 1.00 18.75 584 ASP D N 1
ATOM 7377 C CA . ASP D 1 121 ? 69.999 5.184 73.258 1.00 20.70 584 ASP D CA 1
ATOM 7378 C C . ASP D 1 121 ? 71.412 5.280 72.682 1.00 22.22 584 ASP D C 1
ATOM 7379 O O . ASP D 1 121 ? 71.940 6.374 72.543 1.00 22.85 584 ASP D O 1
ATOM 7384 N N . ARG D 1 122 ? 72.039 4.134 72.502 1.00 22.93 585 ARG D N 1
ATOM 7385 C CA . ARG D 1 122 ? 73.484 4.072 72.165 1.00 26.16 585 ARG D CA 1
ATOM 7386 C C . ARG D 1 122 ? 73.694 4.581 70.742 1.00 25.46 585 ARG D C 1
ATOM 7387 O O . ARG D 1 122 ? 74.862 4.841 70.381 1.00 27.57 585 ARG D O 1
ATOM 7395 N N . ASN D 1 123 ? 72.636 4.705 69.940 1.00 25.10 586 ASN D N 1
ATOM 7396 C CA . ASN D 1 123 ? 72.706 5.267 68.561 1.00 25.84 586 ASN D CA 1
ATOM 7397 C C . ASN D 1 123 ? 72.365 6.765 68.551 1.00 24.48 586 ASN D C 1
ATOM 7398 O O . ASN D 1 123 ? 72.396 7.363 67.477 1.00 26.09 586 ASN D O 1
ATOM 7403 N N . GLY D 1 124 ? 72.136 7.353 69.708 1.00 21.98 587 GLY D N 1
ATOM 7404 C CA . GLY D 1 124 ? 71.755 8.773 69.833 1.00 21.96 587 GLY D CA 1
ATOM 7405 C C . GLY D 1 124 ? 70.266 8.982 69.563 1.00 21.44 587 GLY D C 1
ATOM 7406 O O . GLY D 1 124 ? 69.855 10.153 69.471 1.00 20.66 587 GLY D O 1
ATOM 7407 N N . HIS D 1 125 ? 69.497 7.907 69.377 1.00 20.92 588 HIS D N 1
ATOM 7408 C CA . HIS D 1 125 ? 68.034 8.017 69.138 1.00 21.37 588 HIS D CA 1
ATOM 7409 C C . HIS D 1 125 ? 67.331 8.365 70.441 1.00 16.55 588 HIS D C 1
ATOM 7410 O O . HIS D 1 125 ? 67.884 8.160 71.506 1.00 17.27 588 HIS D O 1
ATOM 7417 N N . ILE D 1 126 ? 66.185 8.999 70.303 1.00 15.86 589 ILE D N 1
ATOM 7418 C CA . ILE D 1 126 ? 65.409 9.498 71.443 1.00 14.52 589 ILE D CA 1
ATOM 7419 C C . ILE D 1 126 ? 64.238 8.547 71.699 1.00 13.09 589 ILE D C 1
ATOM 7420 O O . ILE D 1 126 ? 63.409 8.344 70.833 1.00 13.38 589 ILE D O 1
ATOM 7425 N N . ILE D 1 127 ? 64.281 7.960 72.883 1.00 13.01 590 ILE D N 1
ATOM 7426 C CA A ILE D 1 127 ? 63.199 7.056 73.354 0.50 12.52 590 ILE D CA 1
ATOM 7427 C CA B ILE D 1 127 ? 63.220 7.049 73.396 0.50 12.42 590 ILE D CA 1
ATOM 7428 C C . ILE D 1 127 ? 62.171 7.934 74.066 1.00 11.61 590 ILE D C 1
ATOM 7429 O O . ILE D 1 127 ? 62.558 8.698 74.911 1.00 12.21 590 ILE D O 1
ATOM 7438 N N . VAL D 1 128 ? 60.927 7.791 73.676 1.00 10.53 591 VAL D N 1
ATOM 7439 C CA . VAL D 1 128 ? 59.843 8.589 74.279 1.00 10.80 591 VAL D CA 1
ATOM 7440 C C . VAL D 1 128 ? 58.747 7.674 74.796 1.00 9.88 591 VAL D C 1
ATOM 7441 O O . VAL D 1 128 ? 58.182 6.908 74.022 1.00 10.56 591 VAL D O 1
ATOM 7445 N N . VAL D 1 129 ? 58.479 7.780 76.067 1.00 9.00 592 VAL D N 1
ATOM 7446 C CA . VAL D 1 129 ? 57.396 7.018 76.721 1.00 8.92 592 VAL D CA 1
ATOM 7447 C C . VAL D 1 129 ? 56.101 7.790 76.563 1.00 9.16 592 VAL D C 1
ATOM 7448 O O . VAL D 1 129 ? 55.990 8.895 77.137 1.00 9.50 592 VAL D O 1
ATOM 7452 N N . ASP D 1 130 ? 55.148 7.263 75.830 1.00 8.49 593 ASP D N 1
ATOM 7453 C CA . ASP D 1 130 ? 53.846 7.913 75.674 1.00 8.37 593 ASP D CA 1
ATOM 7454 C C . ASP D 1 130 ? 52.935 7.338 76.744 1.00 8.37 593 ASP D C 1
ATOM 7455 O O . ASP D 1 130 ? 52.367 6.240 76.600 1.00 8.68 593 ASP D O 1
ATOM 7460 N N . ASN D 1 131 ? 52.907 8.007 77.897 1.00 8.40 594 ASN D N 1
ATOM 7461 C CA . ASN D 1 131 ? 52.128 7.542 79.042 1.00 8.52 594 ASN D CA 1
ATOM 7462 C C . ASN D 1 131 ? 50.666 7.431 78.666 1.00 8.84 594 ASN D C 1
ATOM 7463 O O . ASN D 1 131 ? 49.984 6.458 79.044 1.00 9.98 594 ASN D O 1
ATOM 7468 N N . LYS D 1 132 ? 50.088 8.408 77.972 1.00 8.58 595 LYS D N 1
ATOM 7469 C CA . LYS D 1 132 ? 48.644 8.396 77.691 1.00 9.56 595 LYS D CA 1
ATOM 7470 C C . LYS D 1 132 ? 48.319 7.324 76.619 1.00 9.87 595 LYS D C 1
ATOM 7471 O O . LYS D 1 132 ? 47.271 6.615 76.753 1.00 10.16 595 LYS D O 1
ATOM 7477 N N . ALA D 1 133 ? 49.134 7.192 75.575 1.00 9.66 596 ALA D N 1
ATOM 7478 C CA . ALA D 1 133 ? 48.893 6.202 74.507 1.00 9.40 596 ALA D CA 1
ATOM 7479 C C . ALA D 1 133 ? 49.274 4.793 74.968 1.00 10.06 596 ALA D C 1
ATOM 7480 O O . ALA D 1 133 ? 48.872 3.844 74.322 1.00 10.59 596 ALA D O 1
ATOM 7482 N N . CYS D 1 134 ? 50.054 4.669 76.048 1.00 9.29 597 CYS D N 1
ATOM 7483 C CA . CYS D 1 134 ? 50.539 3.367 76.554 1.00 9.29 597 CYS D CA 1
ATOM 7484 C C . CYS D 1 134 ? 51.380 2.723 75.480 1.00 9.74 597 CYS D C 1
ATOM 7485 O O . CYS D 1 134 ? 51.184 1.529 75.178 1.00 10.34 597 CYS D O 1
ATOM 7488 N N . CYS D 1 135 ? 52.357 3.443 74.978 1.00 10.08 598 CYS D N 1
ATOM 7489 C CA . CYS D 1 135 ? 53.324 2.889 74.009 1.00 10.12 598 CYS D CA 1
ATOM 7490 C C . CYS D 1 135 ? 54.630 3.652 74.128 1.00 10.12 598 CYS D C 1
ATOM 7491 O O . CYS D 1 135 ? 54.707 4.640 74.859 1.00 9.69 598 CYS D O 1
ATOM 7494 N N . VAL D 1 136 ? 55.648 3.142 73.485 1.00 10.56 599 VAL D N 1
ATOM 7495 C CA . VAL D 1 136 ? 57.006 3.731 73.475 1.00 10.39 599 VAL D CA 1
ATOM 7496 C C . VAL D 1 136 ? 57.415 3.980 72.031 1.00 11.85 599 VAL D C 1
ATOM 7497 O O . VAL D 1 136 ? 57.192 3.102 71.193 1.00 11.63 599 VAL D O 1
ATOM 7501 N N . PHE D 1 137 ? 57.955 5.156 71.761 1.00 11.61 600 PHE D N 1
ATOM 7502 C CA . PHE D 1 137 ? 58.497 5.523 70.439 1.00 12.26 600 PHE D CA 1
ATOM 7503 C C . PHE D 1 137 ? 60.010 5.565 70.510 1.00 13.01 600 PHE D C 1
ATOM 7504 O O . PHE D 1 137 ? 60.583 5.958 71.510 1.00 12.04 600 PHE D O 1
ATOM 7512 N N . ILE D 1 138 ? 60.641 5.219 69.400 1.00 15.08 601 ILE D N 1
ATOM 7513 C CA . ILE D 1 138 ? 62.075 5.513 69.154 1.00 15.99 601 ILE D CA 1
ATOM 7514 C C . ILE D 1 138 ? 62.170 6.462 67.971 1.00 15.61 601 ILE D C 1
ATOM 7515 O O . ILE D 1 138 ? 61.636 6.112 66.925 1.00 16.97 601 ILE D O 1
ATOM 7520 N N . PHE D 1 139 ? 62.729 7.632 68.185 1.00 15.52 602 PHE D N 1
ATOM 7521 C CA . PHE D 1 139 ? 62.861 8.710 67.190 1.00 16.36 602 PHE D CA 1
ATOM 7522 C C . PHE D 1 139 ? 64.336 8.941 66.866 1.00 17.76 602 PHE D C 1
ATOM 7523 O O . PHE D 1 139 ? 65.169 8.926 67.747 1.00 19.08 602 PHE D O 1
ATOM 7531 N N . GLN D 1 140 ? 64.616 9.278 65.621 1.00 21.18 603 GLN D N 1
ATOM 7532 C CA . GLN D 1 140 ? 65.867 9.993 65.295 1.00 22.23 603 GLN D CA 1
ATOM 7533 C C . GLN D 1 140 ? 65.768 11.418 65.808 1.00 23.05 603 GLN D C 1
ATOM 7534 O O . GLN D 1 140 ? 64.666 11.952 65.946 1.00 21.22 603 GLN D O 1
ATOM 7540 N N . PRO D 1 141 ? 66.888 12.097 66.140 1.00 22.68 604 PRO D N 1
ATOM 7541 C CA . PRO D 1 141 ? 66.810 13.500 66.552 1.00 21.86 604 PRO D CA 1
ATOM 7542 C C . PRO D 1 141 ? 66.150 14.409 65.495 1.00 22.32 604 PRO D C 1
ATOM 7543 O O . PRO D 1 141 ? 65.673 15.491 65.884 1.00 19.32 604 PRO D O 1
ATOM 7547 N N . ASN D 1 142 ? 66.117 13.997 64.224 1.00 23.60 605 ASN D N 1
ATOM 7548 C CA . ASN D 1 142 ? 65.494 14.802 63.148 1.00 24.84 605 ASN D CA 1
ATOM 7549 C C . ASN D 1 142 ? 63.981 14.573 63.145 1.00 24.95 605 ASN D C 1
ATOM 7550 O O . ASN D 1 142 ? 63.317 15.171 62.320 1.00 28.22 605 ASN D O 1
ATOM 7555 N N . GLY D 1 143 ? 63.454 13.689 64.007 1.00 21.47 606 GLY D N 1
ATOM 7556 C CA . GLY D 1 143 ? 62.003 13.495 64.134 1.00 22.13 60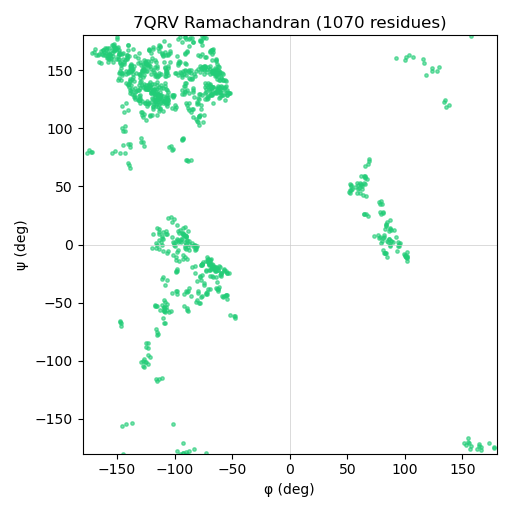6 GLY D CA 1
ATOM 7557 C C . GLY D 1 143 ? 61.459 12.272 63.432 1.00 21.62 606 GLY D C 1
ATOM 7558 O O . GLY D 1 143 ? 60.261 11.964 63.600 1.00 20.97 606 GLY D O 1
ATOM 7559 N N . LYS D 1 144 ? 62.272 11.549 62.664 1.00 24.68 607 LYS D N 1
ATOM 7560 C CA . LYS D 1 144 ? 61.771 10.322 61.987 1.00 24.12 607 LYS D CA 1
ATOM 7561 C C . LYS D 1 144 ? 61.509 9.211 63.023 1.00 22.38 607 LYS D C 1
ATOM 7562 O O . LYS D 1 144 ? 62.366 9.043 63.899 1.00 23.01 607 LYS D O 1
ATOM 7568 N N . ILE D 1 145 ? 60.370 8.515 62.952 1.00 20.29 608 ILE D N 1
ATOM 7569 C CA . ILE D 1 145 ? 60.052 7.370 63.848 1.00 23.29 608 ILE D CA 1
ATOM 7570 C C . ILE D 1 145 ? 60.827 6.155 63.373 1.00 24.00 608 ILE D C 1
ATOM 7571 O O . ILE D 1 145 ? 60.643 5.720 62.218 1.00 28.46 608 ILE D O 1
ATOM 7576 N N . VAL D 1 146 ? 61.662 5.617 64.225 1.00 21.90 609 VAL D N 1
ATOM 7577 C CA . VAL D 1 146 ? 62.392 4.338 63.996 1.00 23.59 609 VAL D CA 1
ATOM 7578 C C . VAL D 1 146 ? 61.447 3.196 64.318 1.00 24.44 609 VAL D C 1
ATOM 7579 O O . VAL D 1 146 ? 61.305 2.297 63.482 1.00 25.28 609 VAL D O 1
ATOM 7583 N N . THR D 1 147 ? 60.755 3.246 65.449 1.00 21.03 610 THR D N 1
ATOM 7584 C CA . THR D 1 147 ? 59.760 2.204 65.761 1.00 21.75 610 THR D CA 1
ATOM 7585 C C . THR D 1 147 ? 58.863 2.643 66.903 1.00 18.75 610 THR D C 1
ATOM 7586 O O . THR D 1 147 ? 59.115 3.704 67.487 1.00 20.09 610 THR D O 1
ATOM 7590 N N . ARG D 1 148 ? 57.764 1.944 67.035 1.00 18.31 611 ARG D N 1
ATOM 7591 C CA . ARG D 1 148 ? 56.781 2.209 68.125 1.00 17.03 611 ARG D CA 1
ATOM 7592 C C . ARG D 1 148 ? 56.352 0.854 68.627 1.00 15.93 611 ARG D C 1
ATOM 7593 O O . ARG D 1 148 ? 56.146 -0.068 67.806 1.00 17.96 611 ARG D O 1
ATOM 7601 N N . PHE D 1 149 ? 56.239 0.663 69.927 1.00 12.69 612 PHE D N 1
ATOM 7602 C CA . PHE D 1 149 ? 55.806 -0.633 70.469 1.00 12.89 612 PHE D CA 1
ATOM 7603 C C . PHE D 1 149 ? 54.904 -0.404 71.677 1.00 11.94 612 PHE D C 1
ATOM 7604 O O . PHE D 1 149 ? 55.080 0.577 72.440 1.00 12.70 612 PHE D O 1
ATOM 7612 N N . GLY D 1 150 ? 53.942 -1.285 71.838 1.00 11.82 613 GLY D N 1
ATOM 7613 C CA . GLY D 1 150 ? 53.060 -1.278 72.999 1.00 11.01 613 GLY D CA 1
ATOM 7614 C C . GLY D 1 150 ? 51.689 -0.811 72.662 1.00 10.97 613 GLY D C 1
ATOM 7615 O O . GLY D 1 150 ? 51.474 -0.131 71.667 1.00 12.02 613 GLY D O 1
ATOM 7616 N N . SER D 1 151 ? 50.762 -1.137 73.558 1.00 10.35 614 SER D N 1
ATOM 7617 C CA . SER D 1 151 ? 49.384 -0.654 73.544 1.00 10.18 614 SER D CA 1
ATOM 7618 C C . SER D 1 151 ? 48.809 -0.806 74.956 1.00 9.54 614 SER D C 1
ATOM 7619 O O . SER D 1 151 ? 49.454 -1.427 75.792 1.00 9.10 614 SER D O 1
ATOM 7622 N N . ARG D 1 152 ? 47.660 -0.225 75.212 1.00 9.01 615 ARG D N 1
ATOM 7623 C CA . ARG D 1 152 ? 47.087 -0.151 76.561 1.00 8.94 615 ARG D CA 1
ATOM 7624 C C . ARG D 1 152 ? 46.588 -1.523 77.020 1.00 9.24 615 ARG D C 1
ATOM 7625 O O . ARG D 1 152 ? 45.710 -2.103 76.373 1.00 9.53 615 ARG D O 1
ATOM 7633 N N . GLY D 1 153 ? 47.065 -1.970 78.169 1.00 9.19 616 GLY D N 1
ATOM 7634 C CA . GLY D 1 153 ? 46.575 -3.218 78.769 1.00 9.43 616 GLY D CA 1
ATOM 7635 C C . GLY D 1 153 ? 47.437 -3.728 79.869 1.00 9.49 616 GLY D C 1
ATOM 7636 O O . GLY D 1 153 ? 48.464 -3.096 80.226 1.00 9.84 616 GLY D O 1
ATOM 7637 N N . ASN D 1 154 ? 47.038 -4.896 80.385 1.00 10.24 617 ASN D N 1
ATOM 7638 C CA . ASN D 1 154 ? 47.725 -5.542 81.515 1.00 10.34 617 ASN D CA 1
ATOM 7639 C C . ASN D 1 154 ? 48.711 -6.625 81.078 1.00 10.75 617 ASN D C 1
ATOM 7640 O O . ASN D 1 154 ? 49.427 -7.120 81.948 1.00 10.91 617 ASN D O 1
ATOM 7645 N N . GLY D 1 155 ? 48.747 -6.949 79.807 1.00 10.97 618 GLY D N 1
ATOM 7646 C CA . GLY D 1 155 ? 49.560 -8.058 79.282 1.00 11.93 618 GLY D CA 1
ATOM 7647 C C . GLY D 1 155 ? 51.015 -7.650 79.125 1.00 12.33 618 GLY D C 1
ATOM 7648 O O . GLY D 1 155 ? 51.347 -6.441 79.137 1.00 11.78 618 GLY D O 1
ATOM 7649 N N . ASP D 1 156 ? 51.931 -8.561 78.996 1.00 13.74 619 ASP D N 1
ATOM 7650 C CA . ASP D 1 156 ? 53.375 -8.244 78.996 1.00 13.92 619 ASP D CA 1
ATOM 7651 C C . ASP D 1 156 ? 53.767 -7.366 77.822 1.00 12.80 619 ASP D C 1
ATOM 7652 O O . ASP D 1 156 ? 54.682 -6.542 78.006 1.00 13.38 619 ASP D O 1
ATOM 7657 N N . ARG D 1 157 ? 53.117 -7.500 76.687 1.00 11.86 620 ARG D N 1
ATOM 7658 C CA . ARG D 1 157 ? 53.426 -6.675 75.506 1.00 12.67 620 ARG D CA 1
ATOM 7659 C C . ARG D 1 157 ? 52.586 -5.396 75.485 1.00 11.68 620 ARG D C 1
ATOM 7660 O O . ARG D 1 157 ? 52.620 -4.635 74.488 1.00 11.55 620 ARG D O 1
ATOM 7668 N N . GLN D 1 158 ? 51.840 -5.168 76.570 1.00 11.11 621 GLN D N 1
ATOM 7669 C CA . GLN D 1 158 ? 51.022 -3.943 76.746 1.00 10.20 621 GLN D CA 1
ATOM 7670 C C . GLN D 1 158 ? 51.674 -3.069 77.824 1.00 9.66 621 GLN D C 1
ATOM 7671 O O . GLN D 1 158 ? 52.651 -3.499 78.475 1.00 9.68 621 GLN D O 1
ATOM 7677 N N . PHE D 1 159 ? 51.119 -1.875 78.030 1.00 9.19 622 PHE D N 1
ATOM 7678 C CA . PHE D 1 159 ? 51.514 -0.980 79.126 1.00 8.62 622 PHE D CA 1
ATOM 7679 C C . PHE D 1 159 ? 50.254 -0.386 79.722 1.00 8.73 622 PHE D C 1
ATOM 7680 O O . PHE D 1 159 ? 49.294 -0.194 79.020 1.00 8.74 622 PHE D O 1
ATOM 7688 N N . ALA D 1 160 ? 50.327 -0.045 80.988 1.00 8.64 623 ALA D N 1
ATOM 7689 C CA . ALA D 1 160 ? 49.235 0.617 81.740 1.00 8.72 623 ALA D CA 1
ATOM 7690 C C . ALA D 1 160 ? 49.820 1.868 82.381 1.00 8.59 623 ALA D C 1
ATOM 7691 O O . ALA D 1 160 ? 50.308 1.823 83.501 1.00 9.18 623 ALA D O 1
ATOM 7693 N N . GLY D 1 161 ? 49.860 2.953 81.642 1.00 8.65 624 GLY D N 1
ATOM 7694 C CA . GLY D 1 161 ? 50.473 4.191 82.113 1.00 8.45 624 GLY D CA 1
ATOM 7695 C C . GLY D 1 161 ? 51.953 4.082 82.331 1.00 8.91 624 GLY D C 1
ATOM 7696 O O . GLY D 1 161 ? 52.469 4.415 83.426 1.00 9.24 624 GLY D O 1
ATOM 7697 N N . PRO D 1 162 ? 52.712 3.724 81.314 1.00 8.69 625 PRO D N 1
ATOM 7698 C CA . PRO D 1 162 ? 54.162 3.669 81.431 1.00 8.50 625 PRO D CA 1
ATOM 7699 C C . PRO D 1 162 ? 54.727 5.053 81.766 1.00 8.19 625 PRO D C 1
ATOM 7700 O O . PRO D 1 162 ? 54.176 6.068 81.326 1.00 8.74 625 PRO D O 1
ATOM 7704 N N . HIS D 1 163 ? 55.802 5.091 82.524 1.00 8.39 626 HIS D N 1
ATOM 7705 C CA . HIS D 1 163 ? 56.345 6.367 83.031 1.00 8.18 626 HIS D CA 1
ATOM 7706 C C . HIS D 1 163 ? 57.728 6.680 82.494 1.00 8.62 626 HIS D C 1
ATOM 7707 O O . HIS D 1 163 ? 57.822 7.584 81.652 1.00 10.01 626 HIS D O 1
ATOM 7714 N N . PHE D 1 164 ? 58.793 6.005 82.929 1.00 7.85 627 PHE D N 1
ATOM 7715 C CA . PHE D 1 164 ? 60.156 6.412 82.635 1.00 8.46 627 PHE D CA 1
ATOM 7716 C C . PHE D 1 164 ? 60.935 5.336 81.924 1.00 8.51 627 PHE D C 1
ATOM 7717 O O . PHE D 1 164 ? 60.476 4.162 81.822 1.00 9.28 627 PHE D O 1
ATOM 7725 N N . ALA D 1 165 ? 62.077 5.702 81.394 1.00 9.52 628 ALA D N 1
ATOM 7726 C CA . ALA D 1 165 ? 62.902 4.839 80.521 1.00 9.79 628 ALA D CA 1
ATOM 7727 C C . ALA D 1 165 ? 64.365 4.928 80.868 1.00 9.74 628 ALA D C 1
ATOM 7728 O O . ALA D 1 165 ? 64.869 5.981 81.266 1.00 10.23 628 ALA D O 1
ATOM 7730 N N . ALA D 1 166 ? 65.061 3.855 80.633 1.00 9.97 629 ALA D N 1
ATOM 7731 C CA . ALA D 1 166 ? 66.533 3.807 80.704 1.00 10.70 629 ALA D CA 1
ATOM 7732 C C . ALA D 1 166 ? 67.040 2.924 79.570 1.00 11.74 629 ALA D C 1
ATOM 7733 O O . ALA D 1 166 ? 66.245 2.166 78.999 1.00 11.88 629 ALA D O 1
ATOM 7735 N N . VAL D 1 167 ? 68.327 3.056 79.270 1.00 11.98 630 VAL D N 1
ATOM 7736 C CA . VAL D 1 167 ? 68.960 2.246 78.208 1.00 13.50 630 VAL D CA 1
ATOM 7737 C C . VAL D 1 167 ? 70.268 1.720 78.721 1.00 13.27 630 VAL D C 1
ATOM 7738 O O . VAL D 1 167 ? 71.057 2.477 79.234 1.00 15.06 630 VAL D O 1
ATOM 7742 N N . ASN D 1 168 ? 70.453 0.407 78.625 1.00 14.42 631 ASN D N 1
ATOM 7743 C CA . ASN D 1 168 ? 71.669 -0.222 79.164 1.00 15.19 631 ASN D CA 1
ATOM 7744 C C . ASN D 1 168 ? 72.791 -0.275 78.099 1.00 16.80 631 ASN D C 1
ATOM 7745 O O . ASN D 1 168 ? 72.599 0.199 76.965 1.00 15.97 631 ASN D O 1
ATOM 7750 N N . SER D 1 169 ? 73.911 -0.854 78.498 1.00 19.85 632 SER D N 1
ATOM 7751 C CA A SER D 1 169 ? 75.125 -0.906 77.639 0.50 20.83 632 SER D CA 1
ATOM 7752 C CA B SER D 1 169 ? 75.139 -0.946 77.660 0.50 21.79 632 SER D CA 1
ATOM 7753 C C . SER D 1 169 ? 74.864 -1.768 76.398 1.00 21.91 632 SER D C 1
ATOM 7754 O O . SER D 1 169 ? 75.631 -1.629 75.399 1.00 24.67 632 SER D O 1
ATOM 7759 N N . ASN D 1 170 ? 73.865 -2.636 76.430 1.00 21.39 633 ASN D N 1
ATOM 7760 C CA . ASN D 1 170 ? 73.510 -3.483 75.265 1.00 21.67 633 ASN D CA 1
ATOM 7761 C C . ASN D 1 170 ? 72.424 -2.830 74.396 1.00 20.62 633 ASN D C 1
ATOM 7762 O O . ASN D 1 170 ? 71.901 -3.522 73.507 1.00 21.30 633 ASN D O 1
ATOM 7767 N N . ASN D 1 171 ? 72.075 -1.558 74.659 1.00 17.94 634 ASN D N 1
ATOM 7768 C CA . ASN D 1 171 ? 71.071 -0.803 73.885 1.00 18.64 634 ASN D CA 1
ATOM 7769 C C . ASN D 1 171 ? 69.671 -1.420 74.086 1.00 17.39 634 ASN D C 1
ATOM 7770 O O . ASN D 1 171 ? 68.780 -1.136 73.268 1.00 19.35 634 ASN D O 1
ATOM 7775 N N . GLU D 1 172 ? 69.475 -2.085 75.227 1.00 15.86 635 GLU D N 1
ATOM 7776 C CA . GLU D 1 172 ? 68.135 -2.583 75.633 1.00 15.44 635 GLU D CA 1
ATOM 7777 C C . GLU D 1 172 ? 67.414 -1.469 76.379 1.00 14.62 635 GLU D C 1
ATOM 7778 O O . GLU D 1 172 ? 68.051 -0.709 77.132 1.00 15.07 635 GLU D O 1
ATOM 7784 N N . ILE D 1 173 ? 66.131 -1.397 76.126 1.00 12.86 636 ILE D N 1
ATOM 7785 C CA . ILE D 1 173 ? 65.251 -0.305 76.623 1.00 12.22 636 ILE D CA 1
ATOM 7786 C C . ILE D 1 173 ? 64.485 -0.826 77.838 1.00 11.36 636 ILE D C 1
ATOM 7787 O O . ILE D 1 173 ? 63.853 -1.884 77.771 1.00 12.01 636 ILE D O 1
ATOM 7792 N N . ILE D 1 174 ? 64.530 -0.085 78.915 1.00 11.16 637 ILE D N 1
ATOM 7793 C CA . ILE D 1 174 ? 63.916 -0.480 80.212 1.00 10.76 637 ILE D CA 1
ATOM 7794 C C . ILE D 1 174 ? 62.816 0.516 80.526 1.00 10.28 637 ILE D C 1
ATOM 7795 O O . ILE D 1 174 ? 63.104 1.739 80.512 1.00 10.55 637 ILE D O 1
ATOM 7800 N N . ILE D 1 175 ? 61.606 0.046 80.733 1.00 9.35 638 ILE D N 1
ATOM 7801 C CA . ILE D 1 175 ? 60.403 0.920 80.893 1.00 8.82 638 ILE D CA 1
ATOM 7802 C C . ILE D 1 175 ? 59.745 0.592 82.215 1.00 8.22 638 ILE D C 1
ATOM 7803 O O . ILE D 1 175 ? 59.458 -0.605 82.491 1.00 8.86 638 ILE D O 1
ATOM 7808 N N . THR D 1 176 ? 59.359 1.601 82.986 1.00 7.84 639 THR D N 1
ATOM 7809 C CA . THR D 1 176 ? 58.536 1.378 84.199 1.00 7.94 639 THR D CA 1
ATOM 7810 C C . THR D 1 176 ? 57.079 1.387 83.814 1.00 8.18 639 THR D C 1
ATOM 7811 O O . THR D 1 176 ? 56.568 2.373 83.292 1.00 8.72 639 THR D O 1
ATOM 7815 N N . ASP D 1 177 ? 56.384 0.308 84.104 1.00 8.53 640 ASP D N 1
ATOM 7816 C CA . ASP D 1 177 ? 54.967 0.109 83.736 1.00 8.92 640 ASP D CA 1
ATOM 7817 C C . ASP D 1 177 ? 54.110 0.278 84.965 1.00 9.00 640 ASP D C 1
ATOM 7818 O O . ASP D 1 177 ? 53.752 -0.701 85.643 1.00 10.64 640 ASP D O 1
ATOM 7823 N N . PHE D 1 178 ? 53.795 1.523 85.265 1.00 8.71 641 PHE D N 1
ATOM 7824 C CA . PHE D 1 178 ? 53.225 1.983 86.547 1.00 8.25 641 PHE D CA 1
ATOM 7825 C C . PHE D 1 178 ? 52.073 1.118 86.985 1.00 8.65 641 PHE D C 1
ATOM 7826 O O . PHE D 1 178 ? 52.116 0.526 88.096 1.00 9.14 641 PHE D O 1
ATOM 7834 N N . HIS D 1 179 ? 50.979 1.025 86.216 1.00 8.48 642 HIS D N 1
ATOM 7835 C CA . HIS D 1 179 ? 49.776 0.331 86.698 1.00 9.03 642 HIS D CA 1
ATOM 7836 C C . HIS D 1 179 ? 49.819 -1.169 86.498 1.00 9.21 642 HIS D C 1
ATOM 7837 O O . HIS D 1 179 ? 48.930 -1.849 86.954 1.00 9.70 642 HIS D O 1
ATOM 7844 N N . ASN D 1 180 ? 50.886 -1.693 85.905 1.00 8.83 643 ASN D N 1
ATOM 7845 C CA . ASN D 1 180 ? 51.147 -3.162 85.877 1.00 9.13 643 ASN D CA 1
ATOM 7846 C C . ASN D 1 180 ? 52.199 -3.542 86.916 1.00 9.27 643 ASN D C 1
ATOM 7847 O O . ASN D 1 180 ? 52.486 -4.763 87.026 1.00 10.45 643 ASN D O 1
ATOM 7852 N N . HIS D 1 181 ? 52.712 -2.628 87.707 1.00 8.55 644 HIS D N 1
ATOM 7853 C CA . HIS D 1 181 ? 53.584 -2.951 88.832 1.00 9.00 644 HIS D CA 1
ATOM 7854 C C . HIS D 1 181 ? 54.718 -3.815 88.346 1.00 9.75 644 HIS D C 1
ATOM 7855 O O . HIS D 1 181 ? 55.070 -4.798 89.041 1.00 11.01 644 HIS D O 1
ATOM 7862 N N . SER D 1 182 ? 55.397 -3.408 87.287 1.00 9.35 645 SER D N 1
ATOM 7863 C CA . SER D 1 182 ? 56.531 -4.169 86.745 1.00 9.81 645 SER D CA 1
ATOM 7864 C C . SER D 1 182 ? 57.408 -3.245 85.933 1.00 9.56 645 SER D C 1
ATOM 7865 O O . SER D 1 182 ? 56.971 -2.137 85.550 1.00 8.85 645 SER D O 1
ATOM 7868 N N . VAL D 1 183 ? 58.638 -3.641 85.800 1.00 8.96 646 VAL D N 1
ATOM 7869 C CA . VAL D 1 183 ? 59.621 -3.063 84.889 1.00 9.02 646 VAL D CA 1
ATOM 7870 C C . VAL D 1 183 ? 59.816 -3.994 83.734 1.00 9.30 646 VAL D C 1
ATOM 7871 O O . VAL D 1 183 ? 59.973 -5.187 83.984 1.00 10.12 646 VAL D O 1
ATOM 7875 N N . LYS D 1 184 ? 59.775 -3.505 82.538 1.00 9.52 647 LYS D N 1
ATOM 7876 C CA . LYS D 1 184 ? 59.857 -4.306 81.318 1.00 9.38 647 LYS D CA 1
ATOM 7877 C C . LYS D 1 184 ? 61.098 -3.924 80.524 1.00 9.83 647 LYS D C 1
ATOM 7878 O O . LYS D 1 184 ? 61.408 -2.734 80.374 1.00 9.83 647 LYS D O 1
ATOM 7884 N N . VAL D 1 185 ? 61.768 -4.925 79.990 1.00 11.01 648 VAL D N 1
ATOM 7885 C CA . VAL D 1 185 ? 62.998 -4.773 79.193 1.00 11.37 648 VAL D CA 1
ATOM 7886 C C . VAL D 1 185 ? 62.768 -5.251 77.756 1.00 12.14 648 VAL D C 1
ATOM 7887 O O . VAL D 1 185 ? 62.182 -6.336 77.566 1.00 11.50 648 VAL D O 1
ATOM 7891 N N . PHE D 1 186 ? 63.206 -4.461 76.808 1.00 12.10 649 PHE D N 1
ATOM 7892 C CA . PHE D 1 186 ? 63.007 -4.672 75.359 1.00 12.91 649 PHE D CA 1
ATOM 7893 C C . PHE D 1 186 ? 64.363 -4.582 74.664 1.00 13.19 649 PHE D C 1
ATOM 7894 O O . PHE D 1 186 ? 65.272 -3.886 75.141 1.00 13.48 649 PHE D O 1
ATOM 7902 N N . ASN D 1 187 ? 64.495 -5.310 73.570 1.00 14.56 650 ASN D N 1
ATOM 7903 C CA . ASN D 1 187 ? 65.669 -5.079 72.720 1.00 16.24 650 ASN D CA 1
ATOM 7904 C C . ASN D 1 187 ? 65.492 -3.785 71.949 1.00 17.01 650 ASN D C 1
ATOM 7905 O O . ASN D 1 187 ? 64.413 -3.131 72.008 1.00 17.11 650 ASN D O 1
ATOM 7910 N N . GLN D 1 188 ? 66.502 -3.442 71.161 1.00 19.66 651 GLN D N 1
ATOM 7911 C CA . GLN D 1 188 ? 66.537 -2.147 70.457 1.00 21.78 651 GLN D CA 1
ATOM 7912 C C . GLN D 1 188 ? 65.493 -2.137 69.344 1.00 22.63 651 GLN D C 1
ATOM 7913 O O . GLN D 1 188 ? 65.184 -1.025 68.880 1.00 26.33 651 GLN D O 1
ATOM 7919 N N . GLU D 1 189 ? 64.903 -3.271 68.985 1.00 22.46 652 GLU D N 1
ATOM 7920 C CA . GLU D 1 189 ? 63.806 -3.397 67.971 1.00 24.63 652 GLU D CA 1
ATOM 7921 C C . GLU D 1 189 ? 62.436 -3.264 68.644 1.00 21.81 652 GLU D C 1
ATOM 7922 O O . GLU D 1 189 ? 61.424 -3.465 67.965 1.00 23.59 652 GLU D O 1
ATOM 7928 N N . GLY D 1 190 ? 62.419 -3.146 69.963 1.00 20.30 653 GLY D N 1
ATOM 7929 C CA . GLY D 1 190 ? 61.175 -3.020 70.747 1.00 18.72 653 GLY D CA 1
ATOM 7930 C C . GLY D 1 190 ? 60.534 -4.351 71.061 1.00 18.66 653 GLY D C 1
ATOM 7931 O O . GLY D 1 190 ? 59.354 -4.358 71.397 1.00 17.88 653 GLY D O 1
ATOM 7932 N N . GLU D 1 191 ? 61.261 -5.466 70.929 1.00 17.44 654 GLU D N 1
ATOM 7933 C CA . GLU D 1 191 ? 60.725 -6.777 71.286 1.00 17.38 654 GLU D CA 1
ATOM 7934 C C . GLU D 1 191 ? 60.898 -7.043 72.795 1.00 14.66 654 GLU D C 1
ATOM 7935 O O . GLU D 1 191 ? 61.957 -6.822 73.341 1.00 13.80 654 GLU D O 1
ATOM 7941 N N . PHE D 1 192 ? 59.827 -7.480 73.422 1.00 14.37 655 PHE D N 1
ATOM 7942 C CA . PHE D 1 192 ? 59.799 -7.791 74.871 1.00 13.86 655 PHE D CA 1
ATOM 7943 C C . PHE D 1 192 ? 60.786 -8.897 75.210 1.00 13.89 655 PHE D C 1
ATOM 7944 O O . PHE D 1 192 ? 60.727 -9.974 74.526 1.00 15.23 655 PHE D O 1
ATOM 7952 N N . MET D 1 193 ? 61.656 -8.666 76.169 1.00 13.51 656 MET D N 1
ATOM 7953 C CA . MET D 1 193 ? 62.678 -9.637 76.615 1.00 14.65 656 MET D CA 1
ATOM 7954 C C . MET D 1 193 ? 62.312 -10.222 77.972 1.00 15.60 656 MET D C 1
ATOM 7955 O O . MET D 1 193 ? 62.469 -11.452 78.170 1.00 18.40 656 MET D O 1
ATOM 7960 N N . LEU D 1 194 ? 62.002 -9.395 78.959 1.00 14.82 657 LEU D N 1
ATOM 7961 C CA . LEU D 1 194 ? 61.658 -9.883 80.298 1.00 15.59 657 LEU D CA 1
ATOM 7962 C C . LEU D 1 194 ? 61.034 -8.763 81.098 1.00 14.91 657 LEU D C 1
ATOM 7963 O O . LEU D 1 194 ? 61.059 -7.600 80.674 1.00 13.37 657 LEU D O 1
ATOM 7968 N N . LYS D 1 195 ? 60.376 -9.125 82.158 1.00 13.91 658 LYS D N 1
ATOM 7969 C CA . LYS D 1 195 ? 59.871 -8.160 83.136 1.00 14.49 658 LYS D CA 1
ATOM 7970 C C . LYS D 1 195 ? 60.257 -8.606 84.510 1.00 13.96 658 LYS D C 1
ATOM 7971 O O . LYS D 1 195 ? 60.619 -9.801 84.729 1.00 15.85 658 LYS D O 1
ATOM 7977 N N . PHE D 1 196 ? 60.159 -7.745 85.449 1.00 12.30 659 PHE D N 1
ATOM 7978 C CA . PHE D 1 196 ? 60.449 -8.040 86.850 1.00 12.54 659 PHE D CA 1
ATOM 7979 C C . PHE D 1 196 ? 59.712 -7.108 87.770 1.00 11.89 659 PHE D C 1
ATOM 7980 O O . PHE D 1 196 ? 59.188 -6.051 87.334 1.00 10.76 659 PHE D O 1
ATOM 7988 N N . GLY D 1 197 ? 59.571 -7.497 89.017 1.00 12.60 660 GLY D N 1
ATOM 7989 C CA . GLY D 1 197 ? 58.758 -6.817 90.012 1.00 11.36 660 GLY D CA 1
ATOM 7990 C C . GLY D 1 197 ? 57.381 -7.374 90.045 1.00 11.38 660 GLY D C 1
ATOM 7991 O O . GLY D 1 197 ? 56.864 -7.966 89.050 1.00 13.33 660 GLY D O 1
ATOM 7992 N N . SER D 1 198 ? 56.683 -7.143 91.129 1.00 10.37 661 SER D N 1
ATOM 7993 C CA . SER D 1 198 ? 55.274 -7.458 91.296 1.00 10.53 661 SER D CA 1
ATOM 7994 C C . SER D 1 198 ? 54.703 -6.470 92.296 1.00 10.71 661 SER D C 1
ATOM 7995 O O . SER D 1 198 ? 55.495 -5.829 93.032 1.00 10.45 661 SER D O 1
ATOM 7998 N N . ASN D 1 199 ? 53.401 -6.450 92.387 1.00 10.70 662 ASN D N 1
ATOM 7999 C CA . ASN D 1 199 ? 52.690 -5.506 93.289 1.00 11.48 662 ASN D CA 1
ATOM 8000 C C . ASN D 1 199 ? 52.779 -5.990 94.712 1.00 11.39 662 ASN D C 1
ATOM 8001 O O . ASN D 1 199 ? 52.280 -7.047 95.039 1.00 11.59 662 ASN D O 1
ATOM 8006 N N . GLY D 1 200 ? 53.413 -5.232 95.574 1.00 11.10 663 GLY D N 1
ATOM 8007 C CA . GLY D 1 200 ? 53.445 -5.536 97.011 1.00 11.73 663 GLY D CA 1
ATOM 8008 C C . GLY D 1 200 ? 54.492 -4.735 97.713 1.00 12.58 663 GLY D C 1
ATOM 8009 O O . GLY D 1 200 ? 54.970 -3.751 97.143 1.00 13.22 663 GLY D O 1
ATOM 8010 N N . GLU D 1 201 ? 54.672 -5.039 98.977 1.00 14.46 664 GLU D N 1
ATOM 8011 C CA . GLU D 1 201 ? 55.564 -4.312 99.887 1.00 16.39 664 GLU D CA 1
ATOM 8012 C C . GLU D 1 201 ? 56.730 -5.210 100.311 1.00 14.87 664 GLU D C 1
ATOM 8013 O O . GLU D 1 201 ? 57.583 -4.703 101.053 1.00 17.25 664 GLU D O 1
ATOM 8019 N N . GLY D 1 202 ? 56.852 -6.400 99.793 1.00 13.76 665 GLY D N 1
ATOM 8020 C CA . GLY D 1 202 ? 57.981 -7.294 100.084 1.00 14.33 665 GLY D CA 1
ATOM 8021 C C . GLY D 1 202 ? 59.252 -6.928 99.336 1.00 13.79 665 GLY D C 1
ATOM 8022 O O . GLY D 1 202 ? 59.197 -6.061 98.452 1.00 14.06 665 GLY D O 1
ATOM 8023 N N . ASN D 1 203 ? 60.326 -7.653 99.617 1.00 15.01 666 ASN D N 1
ATOM 8024 C CA . ASN D 1 203 ? 61.595 -7.546 98.856 1.00 13.90 666 ASN D CA 1
ATOM 8025 C C . ASN D 1 203 ? 61.281 -7.756 97.365 1.00 13.91 666 ASN D C 1
ATOM 8026 O O . ASN D 1 203 ? 60.681 -8.782 96.993 1.00 14.09 666 ASN D O 1
ATOM 8031 N N . GLY D 1 204 ? 61.739 -6.836 96.545 1.00 13.31 667 GLY D N 1
ATOM 8032 C CA . GLY D 1 204 ? 61.627 -6.973 95.074 1.00 12.95 667 GLY D CA 1
ATOM 8033 C C . GLY D 1 204 ? 60.251 -6.623 94.567 1.00 12.67 667 GLY D C 1
ATOM 8034 O O . GLY D 1 204 ? 59.965 -6.843 93.387 1.00 13.74 667 GLY D O 1
ATOM 8035 N N . GLN D 1 205 ? 59.341 -6.230 95.419 1.00 11.61 668 GLN D N 1
ATOM 8036 C CA . GLN D 1 205 ? 57.981 -5.801 95.045 1.00 11.66 668 GLN D CA 1
ATOM 8037 C C . GLN D 1 205 ? 57.882 -4.300 95.125 1.00 12.58 668 GLN D C 1
ATOM 8038 O O . GLN D 1 205 ? 58.679 -3.674 95.864 1.00 13.47 668 GLN D O 1
ATOM 8044 N N . PHE D 1 206 ? 56.964 -3.740 94.418 1.00 11.43 669 PHE D N 1
ATOM 8045 C CA . PHE D 1 206 ? 56.784 -2.262 94.478 1.00 12.06 669 PHE D CA 1
ATOM 8046 C C . PHE D 1 206 ? 55.371 -1.997 94.114 1.00 10.97 669 PHE D C 1
ATOM 8047 O O . PHE D 1 206 ? 54.510 -2.889 93.836 1.00 12.28 669 PHE D O 1
ATOM 8055 N N . ASN D 1 207 ? 54.967 -0.738 94.276 1.00 10.82 670 ASN D N 1
ATOM 8056 C CA . ASN D 1 207 ? 53.641 -0.295 93.861 1.00 11.30 670 ASN D CA 1
ATOM 8057 C C . ASN D 1 207 ? 53.844 0.918 92.973 1.00 10.14 670 ASN D C 1
ATOM 8058 O O . ASN D 1 207 ? 54.343 1.956 93.453 1.00 11.30 670 ASN D O 1
ATOM 8063 N N . ALA D 1 208 ? 53.602 0.771 91.710 1.00 9.93 671 ALA D N 1
ATOM 8064 C CA . ALA D 1 208 ? 53.603 1.872 90.738 1.00 8.87 671 ALA D CA 1
ATOM 8065 C C . ALA D 1 208 ? 55.031 2.371 90.558 1.00 8.74 671 ALA D C 1
ATOM 8066 O O . ALA D 1 208 ? 55.374 3.521 90.910 1.00 9.13 671 ALA D O 1
ATOM 8068 N N . PRO D 1 209 ? 55.884 1.625 89.879 1.00 7.97 672 PRO D N 1
ATOM 8069 C CA . PRO D 1 209 ? 57.230 2.069 89.577 1.00 7.82 672 PRO D CA 1
ATOM 8070 C C . PRO D 1 209 ? 57.208 3.360 88.748 1.00 7.75 672 PRO D C 1
ATOM 8071 O O . PRO D 1 209 ? 56.369 3.482 87.805 1.00 8.13 672 PRO D O 1
ATOM 8075 N N . THR D 1 210 ? 58.156 4.249 89.008 1.00 7.48 673 THR D N 1
ATOM 8076 C CA . THR D 1 210 ? 58.299 5.526 88.301 1.00 7.37 673 THR D CA 1
ATOM 8077 C C . THR D 1 210 ? 59.731 5.653 87.771 1.00 6.97 673 THR D C 1
ATOM 8078 O O . THR D 1 210 ? 60.082 5.112 86.718 1.00 7.90 673 THR D O 1
ATOM 8082 N N . GLY D 1 211 ? 60.607 6.389 88.443 1.00 7.45 674 GLY D N 1
ATOM 8083 C CA . GLY D 1 211 ? 61.928 6.697 87.947 1.00 7.43 674 GLY D CA 1
ATOM 8084 C C . GLY D 1 211 ? 62.815 5.473 87.814 1.00 7.65 674 GLY D C 1
ATOM 8085 O O . GLY D 1 211 ? 62.679 4.519 88.591 1.00 7.72 674 GLY D O 1
ATOM 8086 N N . VAL D 1 212 ? 63.660 5.471 86.813 1.00 8.19 675 VAL D N 1
ATOM 8087 C CA . VAL D 1 212 ? 64.552 4.327 86.538 1.00 8.24 675 VAL D CA 1
ATOM 8088 C C . VAL D 1 212 ? 65.876 4.780 85.991 1.00 8.65 675 VAL D C 1
ATOM 8089 O O . VAL D 1 212 ? 65.952 5.764 85.245 1.00 8.65 675 VAL D O 1
ATOM 8093 N N . ALA D 1 213 ? 66.898 4.006 86.340 1.00 9.05 676 ALA D N 1
ATOM 8094 C CA . ALA D 1 213 ? 68.274 4.197 85.801 1.00 9.24 676 ALA D CA 1
ATOM 8095 C C . ALA D 1 213 ? 68.944 2.834 85.728 1.00 9.91 676 ALA D C 1
ATOM 8096 O O . ALA D 1 213 ? 68.451 1.872 86.362 1.00 10.27 676 ALA D O 1
ATOM 8098 N N . VAL D 1 214 ? 70.032 2.731 84.996 1.00 11.24 677 VAL D N 1
ATOM 8099 C CA . VAL D 1 214 ? 70.773 1.470 84.875 1.00 11.29 677 VAL D CA 1
ATOM 8100 C C . VAL D 1 214 ? 72.260 1.760 84.924 1.00 11.76 677 VAL D C 1
ATOM 8101 O O . VAL D 1 214 ? 72.731 2.678 84.260 1.00 13.79 677 VAL D O 1
ATOM 8105 N N . ASP D 1 215 ? 72.949 1.026 85.763 1.00 11.99 678 ASP D N 1
ATOM 8106 C CA . ASP D 1 215 ? 74.397 1.271 85.998 1.00 12.09 678 ASP D CA 1
ATOM 8107 C C . ASP D 1 215 ? 75.246 0.480 84.964 1.00 13.91 678 ASP D C 1
ATOM 8108 O O . ASP D 1 215 ? 74.720 -0.163 84.069 1.00 13.44 678 ASP D O 1
ATOM 8113 N N . SER D 1 216 ? 76.550 0.671 85.042 1.00 15.46 679 SER D N 1
ATOM 8114 C CA . SER D 1 216 ? 77.490 0.158 84.017 1.00 16.33 679 SER D CA 1
ATOM 8115 C C . SER D 1 216 ? 77.497 -1.374 84.020 1.00 16.02 679 SER D C 1
ATOM 8116 O O . SER D 1 216 ? 77.947 -1.943 83.015 1.00 17.95 679 SER D O 1
ATOM 8119 N N . ASN D 1 217 ? 77.078 -1.993 85.103 1.00 15.38 680 ASN D N 1
ATOM 8120 C CA . ASN D 1 217 ? 77.016 -3.467 85.263 1.00 16.35 680 ASN D CA 1
ATOM 8121 C C . ASN D 1 217 ? 75.614 -3.987 84.891 1.00 16.07 680 ASN D C 1
ATOM 8122 O O . ASN D 1 217 ? 75.371 -5.205 85.096 1.00 17.00 680 ASN D O 1
ATOM 8127 N N . GLY D 1 218 ? 74.697 -3.141 84.410 1.00 15.12 681 GLY D N 1
ATOM 8128 C CA . GLY D 1 218 ? 73.349 -3.593 84.013 1.00 14.93 681 GLY D CA 1
ATOM 8129 C C . GLY D 1 218 ? 72.364 -3.667 85.182 1.00 13.41 681 GLY D C 1
ATOM 8130 O O . GLY D 1 218 ? 71.216 -4.092 84.969 1.00 13.52 681 GLY D O 1
ATOM 8131 N N . ASN D 1 219 ? 72.746 -3.285 86.375 1.00 13.24 682 ASN D N 1
ATOM 8132 C CA . ASN D 1 219 ? 71.842 -3.236 87.529 1.00 13.11 682 ASN D CA 1
ATOM 8133 C C . ASN D 1 219 ? 70.846 -2.083 87.341 1.00 12.45 682 ASN D C 1
ATOM 8134 O O . ASN D 1 219 ? 71.246 -0.975 86.916 1.00 12.54 682 ASN D O 1
ATOM 8139 N N . ILE D 1 220 ? 69.577 -2.333 87.614 1.00 11.68 683 ILE D N 1
ATOM 8140 C CA . ILE D 1 220 ? 68.456 -1.404 87.333 1.00 11.28 683 ILE D CA 1
ATOM 8141 C C . ILE D 1 220 ? 67.969 -0.860 88.652 1.00 10.39 683 ILE D C 1
ATOM 8142 O O . ILE D 1 220 ? 67.641 -1.646 89.590 1.00 10.93 683 ILE D O 1
ATOM 8147 N N . ILE D 1 221 ? 67.939 0.460 88.767 1.00 9.68 684 ILE D N 1
ATOM 8148 C CA . ILE D 1 221 ? 67.577 1.203 89.985 1.00 9.72 684 ILE D CA 1
ATOM 8149 C C . ILE D 1 221 ? 66.186 1.810 89.729 1.00 9.27 684 ILE D C 1
ATOM 8150 O O . ILE D 1 221 ? 66.007 2.513 88.758 1.00 9.50 684 ILE D O 1
ATOM 8155 N N . VAL D 1 222 ? 65.243 1.497 90.576 1.00 8.82 685 VAL D N 1
ATOM 8156 C CA . VAL D 1 222 ? 63.812 1.805 90.335 1.00 8.92 685 VAL D CA 1
ATOM 8157 C C . VAL D 1 222 ? 63.193 2.483 91.544 1.00 8.17 685 VAL D C 1
ATOM 8158 O O . VAL D 1 222 ? 63.214 1.916 92.644 1.00 8.53 685 VAL D O 1
ATOM 8162 N N . ALA D 1 223 ? 62.606 3.664 91.380 1.00 8.00 686 ALA D N 1
ATOM 8163 C CA . ALA D 1 223 ? 61.769 4.314 92.394 1.00 8.13 686 ALA D CA 1
ATOM 8164 C C . ALA D 1 223 ? 60.347 3.818 92.229 1.00 8.50 686 ALA D C 1
ATOM 8165 O O . ALA D 1 223 ? 59.953 3.502 91.098 1.00 8.95 686 ALA D O 1
ATOM 8167 N N . ASP D 1 224 ? 59.603 3.738 93.296 1.00 9.35 687 ASP D N 1
ATOM 8168 C CA . ASP D 1 224 ? 58.151 3.457 93.117 1.00 10.25 687 ASP D CA 1
ATOM 8169 C C . ASP D 1 224 ? 57.277 4.427 93.897 1.00 9.62 687 ASP D C 1
ATOM 8170 O O . ASP D 1 224 ? 57.604 4.790 95.028 1.00 11.81 687 ASP D O 1
ATOM 8175 N N . TRP D 1 225 ? 56.266 4.851 93.259 1.00 10.92 688 TRP D N 1
ATOM 8176 C CA . TRP D 1 225 ? 55.429 5.960 93.721 1.00 11.03 688 TRP D CA 1
ATOM 8177 C C . TRP D 1 225 ? 54.606 5.512 94.929 1.00 11.96 688 TRP D C 1
ATOM 8178 O O . TRP D 1 225 ? 54.343 6.366 95.807 1.00 12.83 688 TRP D O 1
ATOM 8189 N N . GLY D 1 226 ? 54.117 4.287 94.956 1.00 10.81 689 GLY D N 1
ATOM 8190 C CA . GLY D 1 226 ? 53.139 3.868 95.966 1.00 11.09 689 GLY D CA 1
ATOM 8191 C C . GLY D 1 226 ? 53.793 3.533 97.294 1.00 10.90 689 GLY D C 1
ATOM 8192 O O . GLY D 1 226 ? 53.234 3.879 98.322 1.00 11.59 689 GLY D O 1
ATOM 8193 N N . ASN D 1 227 ? 54.952 2.865 97.278 1.00 10.12 690 ASN D N 1
ATOM 8194 C CA . ASN D 1 227 ? 55.663 2.576 98.530 1.00 11.01 690 ASN D CA 1
ATOM 8195 C C . ASN D 1 227 ? 56.746 3.595 98.834 1.00 11.79 690 ASN D C 1
ATOM 8196 O O . ASN D 1 227 ? 57.337 3.522 99.931 1.00 12.02 690 ASN D O 1
ATOM 8201 N N . SER D 1 228 ? 57.110 4.413 97.837 1.00 10.92 691 SER D N 1
ATOM 8202 C CA . SER D 1 228 ? 58.130 5.459 98.010 1.00 11.66 691 SER D CA 1
ATOM 8203 C C . SER D 1 228 ? 59.465 4.840 98.423 1.00 10.88 691 SER D C 1
ATOM 8204 O O . SER D 1 228 ? 60.123 5.425 99.280 1.00 13.67 691 SER D O 1
ATOM 8207 N N . ARG D 1 229 ? 59.909 3.833 97.745 1.00 11.31 692 ARG D N 1
ATOM 8208 C CA . ARG D 1 229 ? 61.241 3.241 97.978 1.00 11.75 692 ARG D CA 1
ATOM 8209 C C . ARG D 1 229 ? 62.051 3.314 96.720 1.00 11.15 692 ARG D C 1
ATOM 8210 O O . ARG D 1 229 ? 61.528 3.637 95.648 1.00 9.82 692 ARG D O 1
ATOM 8218 N N . ILE D 1 230 ? 63.338 3.115 96.854 1.00 9.85 693 ILE D N 1
ATOM 8219 C CA . ILE D 1 230 ? 64.251 2.868 95.722 1.00 10.10 693 ILE D CA 1
ATOM 8220 C C . ILE D 1 230 ? 64.825 1.477 95.898 1.00 10.27 693 ILE D C 1
ATOM 8221 O O . ILE D 1 230 ? 65.439 1.215 96.944 1.00 9.88 693 ILE D O 1
ATOM 8226 N N . GLN D 1 231 ? 64.645 0.633 94.904 1.00 10.06 694 GLN D N 1
ATOM 8227 C CA . GLN D 1 231 ? 65.115 -0.749 94.891 1.00 10.38 694 GLN D CA 1
ATOM 8228 C C . GLN D 1 231 ? 66.060 -0.964 93.725 1.00 11.71 694 GLN D C 1
ATOM 8229 O O . GLN D 1 231 ? 65.877 -0.328 92.671 1.00 11.80 694 GLN D O 1
ATOM 8235 N N . VAL D 1 232 ? 67.010 -1.893 93.877 1.00 11.66 695 VAL D N 1
ATOM 8236 C CA . VAL D 1 232 ? 68.039 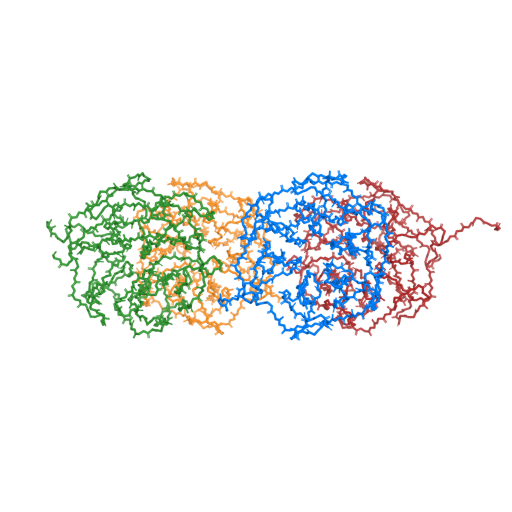-2.213 92.863 1.00 12.48 695 VAL D CA 1
ATOM 8237 C C . VAL D 1 232 ? 67.890 -3.677 92.470 1.00 11.93 695 VAL D C 1
ATOM 8238 O O . VAL D 1 232 ? 67.791 -4.521 93.404 1.00 12.76 695 VAL D O 1
ATOM 8242 N N . PHE D 1 233 ? 67.882 -3.982 91.196 1.00 12.01 696 PHE D N 1
ATOM 8243 C CA . PHE D 1 233 ? 67.763 -5.346 90.619 1.00 12.89 696 PHE D CA 1
ATOM 8244 C C . PHE D 1 233 ? 68.969 -5.582 89.719 1.00 13.13 696 PHE D C 1
ATOM 8245 O O . PHE D 1 233 ? 69.525 -4.621 89.144 1.00 13.02 696 PHE D O 1
ATOM 8253 N N . ASP D 1 234 ? 69.380 -6.846 89.535 1.00 14.01 697 ASP D N 1
ATOM 8254 C CA . ASP D 1 234 ? 70.337 -7.104 88.450 1.00 14.54 697 ASP D CA 1
ATOM 8255 C C . ASP D 1 234 ? 69.647 -7.101 87.098 1.00 14.72 697 ASP D C 1
ATOM 8256 O O . ASP D 1 234 ? 68.409 -6.960 87.021 1.00 15.13 697 ASP D O 1
ATOM 8261 N N . GLY D 1 235 ? 70.422 -7.222 86.012 1.00 15.00 698 GLY D N 1
ATOM 8262 C CA . GLY D 1 235 ? 69.928 -7.168 84.629 1.00 15.58 698 GLY D CA 1
ATOM 8263 C C . GLY D 1 235 ? 68.899 -8.242 84.320 1.00 16.27 698 GLY D C 1
ATOM 8264 O O . GLY D 1 235 ? 68.103 -8.075 83.376 1.00 19.52 698 GLY D O 1
ATOM 8265 N N . SER D 1 236 ? 68.929 -9.344 85.058 1.00 17.06 699 SER D N 1
ATOM 8266 C CA . SER D 1 236 ? 67.988 -10.461 84.826 1.00 17.37 699 SER D CA 1
ATOM 8267 C C . SER D 1 236 ? 66.717 -10.278 85.651 1.00 18.10 699 SER D C 1
ATOM 8268 O O . SER D 1 236 ? 65.790 -11.080 85.426 1.00 18.15 699 SER D O 1
ATOM 8271 N N . GLY D 1 237 ? 66.615 -9.203 86.410 1.00 15.70 700 GLY D N 1
ATOM 8272 C CA . GLY D 1 237 ? 65.429 -8.853 87.203 1.00 15.26 700 GLY D CA 1
ATOM 8273 C C . GLY D 1 237 ? 65.447 -9.404 88.615 1.00 15.10 700 GLY D C 1
ATOM 8274 O O . GLY D 1 237 ? 64.449 -9.283 89.312 1.00 14.19 700 GLY D O 1
ATOM 8275 N N . SER D 1 238 ? 66.577 -9.910 89.090 1.00 15.85 701 SER D N 1
ATOM 8276 C CA A SER D 1 238 ? 66.681 -10.412 90.482 0.50 15.98 701 SER D CA 1
ATOM 8277 C CA B SER D 1 238 ? 66.699 -10.411 90.469 0.50 16.12 701 SER D CA 1
ATOM 8278 C C . SER D 1 238 ? 66.883 -9.261 91.456 1.00 15.33 701 SER D C 1
ATOM 8279 O O . SER D 1 238 ? 67.776 -8.428 91.218 1.00 15.32 701 SER D O 1
ATOM 8284 N N . PHE D 1 239 ? 66.109 -9.206 92.509 1.00 14.43 702 PHE D N 1
ATOM 8285 C CA . PHE D 1 239 ? 66.233 -8.190 93.548 1.00 14.21 702 PHE D CA 1
ATOM 8286 C C . PHE D 1 239 ? 67.618 -8.272 94.189 1.00 14.81 702 PHE D C 1
ATOM 8287 O O . PHE D 1 239 ? 68.044 -9.383 94.625 1.00 15.90 702 PHE D O 1
ATOM 8295 N N . LEU D 1 240 ? 68.282 -7.134 94.305 1.00 14.89 703 LEU D N 1
ATOM 8296 C CA . LEU D 1 240 ? 69.582 -7.042 95.003 1.00 15.84 703 LEU D CA 1
ATOM 8297 C C . LEU D 1 240 ? 69.436 -6.355 96.350 1.00 14.50 703 LEU D C 1
ATOM 8298 O O . LEU D 1 240 ? 69.925 -6.903 97.371 1.00 17.85 703 LEU D O 1
ATOM 8303 N N . SER D 1 241 ? 68.898 -5.125 96.407 1.00 14.16 704 SER D N 1
ATOM 8304 C CA . SER D 1 241 ? 68.976 -4.313 97.625 1.00 13.78 704 SER D CA 1
ATOM 8305 C C . SER D 1 241 ? 68.071 -3.097 97.535 1.00 12.92 704 SER D C 1
ATOM 8306 O O . SER D 1 241 ? 67.550 -2.814 96.448 1.00 12.56 704 SER D O 1
ATOM 8309 N N . TYR D 1 242 ? 67.872 -2.435 98.639 1.00 12.84 705 TYR D N 1
ATOM 8310 C CA . TYR D 1 242 ? 67.289 -1.051 98.724 1.00 12.72 705 TYR D CA 1
ATOM 8311 C C . TYR D 1 242 ? 68.401 -0.049 98.825 1.00 12.65 705 TYR D C 1
ATOM 8312 O O . TYR D 1 242 ? 69.370 -0.291 99.564 1.00 14.07 705 TYR D O 1
ATOM 8321 N N . ILE D 1 243 ? 68.202 1.122 98.241 1.00 11.25 706 ILE D N 1
ATOM 8322 C CA . ILE D 1 243 ? 68.875 2.350 98.705 1.00 11.80 706 ILE D CA 1
ATOM 8323 C C . ILE D 1 243 ? 68.214 2.770 100.016 1.00 11.49 706 ILE D C 1
ATOM 8324 O O . ILE D 1 243 ? 67.018 2.764 100.114 1.00 12.76 706 ILE D O 1
ATOM 8329 N N . ASN D 1 244 ? 69.011 3.049 101.059 1.00 11.98 707 ASN D N 1
ATOM 8330 C CA . ASN D 1 244 ? 68.443 3.325 102.378 1.00 12.22 707 ASN D CA 1
ATOM 8331 C C . ASN D 1 244 ? 67.916 4.774 102.406 1.00 12.28 707 ASN D C 1
ATOM 8332 O O . ASN D 1 244 ? 68.735 5.725 102.386 1.00 12.83 707 ASN D O 1
ATOM 8337 N N . THR D 1 245 ? 66.599 4.926 102.461 1.00 12.48 708 THR D N 1
ATOM 8338 C CA . THR D 1 245 ? 65.922 6.228 102.477 1.00 12.47 708 THR D CA 1
ATOM 8339 C C . THR D 1 245 ? 65.190 6.428 103.801 1.00 13.15 708 THR D C 1
ATOM 8340 O O . THR D 1 245 ? 64.389 7.364 103.902 1.00 15.06 708 THR D O 1
ATOM 8344 N N . SER D 1 246 ? 65.503 5.585 104.812 1.00 14.20 709 SER D N 1
ATOM 8345 C CA . SER D 1 246 ? 64.689 5.469 106.025 1.00 16.19 709 SER D CA 1
ATOM 8346 C C . SER D 1 246 ? 64.837 6.693 106.937 1.00 16.02 709 SER D C 1
ATOM 8347 O O . SER D 1 246 ? 63.904 6.920 107.724 1.00 20.00 709 SER D O 1
ATOM 8350 N N . ALA D 1 247 ? 65.909 7.466 106.846 1.00 15.23 710 ALA D N 1
ATOM 8351 C CA . ALA D 1 247 ? 66.146 8.605 107.771 1.00 15.16 710 ALA D CA 1
ATOM 8352 C C . ALA D 1 247 ? 65.335 9.836 107.352 1.00 15.28 710 ALA D C 1
ATOM 8353 O O . ALA D 1 247 ? 64.835 10.564 108.181 1.00 17.28 710 ALA D O 1
ATOM 8355 N N . ASP D 1 248 ? 65.107 9.986 106.044 1.00 12.85 711 ASP D N 1
ATOM 8356 C CA . ASP D 1 248 ? 64.380 11.150 105.471 1.00 12.89 711 ASP D CA 1
ATOM 8357 C C . ASP D 1 248 ? 63.553 10.593 104.321 1.00 12.63 711 ASP D C 1
ATOM 8358 O O . ASP D 1 248 ? 63.982 10.564 103.166 1.00 11.06 711 ASP D O 1
ATOM 8363 N N . PRO D 1 249 ? 62.410 9.964 104.636 1.00 12.50 712 PRO D N 1
ATOM 8364 C CA . PRO D 1 249 ? 61.708 9.150 103.661 1.00 12.56 712 PRO D CA 1
ATOM 8365 C C . PRO D 1 249 ? 61.210 9.928 102.440 1.00 11.09 712 PRO D C 1
ATOM 8366 O O . PRO D 1 249 ? 60.949 11.128 102.494 1.00 12.11 712 PRO D O 1
ATOM 8370 N N . LEU D 1 250 ? 61.154 9.206 101.334 1.00 11.16 713 LEU D N 1
ATOM 8371 C CA . LEU D 1 250 ? 60.524 9.716 100.105 1.00 11.18 713 LEU D CA 1
ATOM 8372 C C . LEU D 1 250 ? 59.018 9.728 100.269 1.00 11.99 713 LEU D C 1
ATOM 8373 O O . LEU D 1 250 ? 58.465 9.004 101.106 1.00 12.47 713 LEU D O 1
ATOM 8378 N N . TYR D 1 251 ? 58.370 10.490 99.428 1.00 11.68 714 TYR D N 1
ATOM 8379 C CA . TYR D 1 251 ? 56.909 10.587 99.364 1.00 12.12 714 TYR D CA 1
ATOM 8380 C C . TYR D 1 251 ? 56.541 10.777 97.892 1.00 10.38 714 TYR D C 1
ATOM 8381 O O . TYR D 1 251 ? 56.577 11.909 97.378 1.00 10.26 714 TYR D O 1
ATOM 8390 N N . GLY D 1 252 ? 56.181 9.701 97.229 1.00 9.54 715 GLY D N 1
ATOM 8391 C CA . GLY D 1 252 ? 55.761 9.727 95.831 1.00 9.17 715 GLY D CA 1
ATOM 8392 C C . GLY D 1 252 ? 56.883 10.163 94.895 1.00 9.55 715 GLY D C 1
ATOM 8393 O O . GLY D 1 252 ? 56.780 11.165 94.155 1.00 9.14 715 GLY D O 1
ATOM 8394 N N . PRO D 1 253 ? 57.999 9.434 94.884 1.00 8.98 716 PRO D N 1
ATOM 8395 C CA . PRO D 1 253 ? 59.099 9.798 94.002 1.00 8.84 716 PRO D CA 1
ATOM 8396 C C . PRO D 1 253 ? 58.742 9.636 92.532 1.00 8.75 716 PRO D C 1
ATOM 8397 O O . PRO D 1 253 ? 57.939 8.725 92.142 1.00 8.74 716 PRO D O 1
ATOM 8401 N N . GLN D 1 254 ? 59.343 10.457 91.684 1.00 7.76 717 GLN D N 1
ATOM 8402 C CA . GLN D 1 254 ? 59.140 10.492 90.224 1.00 7.89 717 GLN D CA 1
ATOM 8403 C C . GLN D 1 254 ? 60.472 10.093 89.571 1.00 7.72 717 GLN D C 1
ATOM 8404 O O . GLN D 1 254 ? 60.919 8.969 89.742 1.00 7.69 717 GLN D O 1
ATOM 8410 N N . GLY D 1 255 ? 61.078 10.957 88.805 1.00 7.47 718 GLY D N 1
ATOM 8411 C CA . GLY D 1 255 ? 62.252 10.611 88.016 1.00 7.23 718 GLY D CA 1
ATOM 8412 C C . GLY D 1 255 ? 63.438 10.234 88.887 1.00 7.58 718 GLY D C 1
ATOM 8413 O O . GLY D 1 255 ? 63.560 10.675 90.039 1.00 7.76 718 GLY D O 1
ATOM 8414 N N . LEU D 1 256 ? 64.353 9.491 88.296 1.00 8.11 719 LEU D N 1
ATOM 8415 C CA . LEU D 1 256 ? 65.579 9.039 88.943 1.00 8.50 719 LEU D CA 1
ATOM 8416 C C . LEU D 1 256 ? 66.681 8.988 87.920 1.00 8.26 719 LEU D C 1
ATOM 8417 O O . LEU D 1 256 ? 66.411 8.597 86.769 1.00 9.03 719 LEU D O 1
ATOM 8422 N N . ALA D 1 257 ? 67.924 9.292 88.321 1.00 8.50 720 ALA D N 1
ATOM 8423 C CA . ALA D 1 257 ? 69.084 9.225 87.438 1.00 8.33 720 ALA D CA 1
ATOM 8424 C C . ALA D 1 257 ? 70.335 8.836 88.197 1.00 8.91 720 ALA D C 1
ATOM 8425 O O . ALA D 1 257 ? 70.406 9.090 89.420 1.00 9.52 720 ALA D O 1
ATOM 8427 N N . LEU D 1 258 ? 71.287 8.287 87.477 1.00 9.36 721 LEU D N 1
ATOM 8428 C CA . LEU D 1 258 ? 72.660 8.104 87.996 1.00 9.63 721 LEU D CA 1
ATOM 8429 C C . LEU D 1 258 ? 73.521 9.294 87.601 1.00 8.99 721 LEU D C 1
ATOM 8430 O O . LEU D 1 258 ? 73.485 9.707 86.429 1.00 10.22 721 LEU D O 1
ATOM 8435 N N . THR D 1 259 ? 74.267 9.837 88.521 1.00 9.40 722 THR D N 1
ATOM 8436 C CA . THR D 1 259 ? 75.099 11.012 88.276 1.00 9.87 722 THR D CA 1
ATOM 8437 C C . THR D 1 259 ? 76.520 10.581 87.824 1.00 9.66 722 THR D C 1
ATOM 8438 O O . THR D 1 259 ? 76.936 9.417 88.030 1.00 11.11 722 THR D O 1
ATOM 8442 N N . SER D 1 260 ? 77.243 11.549 87.271 1.00 9.70 723 SER D N 1
ATOM 8443 C CA . SER D 1 260 ? 78.631 11.289 86.804 1.00 10.90 723 SER D CA 1
ATOM 8444 C C . SER D 1 260 ? 79.555 10.997 87.997 1.00 11.37 723 SER D C 1
ATOM 8445 O O . SER D 1 260 ? 80.677 10.474 87.745 1.00 12.54 723 SER D O 1
ATOM 8448 N N . ASP D 1 261 ? 79.184 11.389 89.216 1.00 11.19 724 ASP D N 1
ATOM 8449 C CA . ASP D 1 261 ? 80.020 11.115 90.413 1.00 12.38 724 ASP D CA 1
ATOM 8450 C C . ASP D 1 261 ? 79.433 9.958 91.219 1.00 12.66 724 ASP D C 1
ATOM 8451 O O . ASP D 1 261 ? 79.770 9.831 92.374 1.00 14.07 724 ASP D O 1
ATOM 8456 N N . GLY D 1 262 ? 78.646 9.087 90.604 1.00 11.72 725 GLY D N 1
ATOM 8457 C CA . GLY D 1 262 ? 78.317 7.763 91.142 1.00 12.40 725 GLY D CA 1
ATOM 8458 C C . GLY D 1 262 ? 77.211 7.806 92.171 1.00 11.91 725 GLY D C 1
ATOM 8459 O O . GLY D 1 262 ? 77.165 6.895 93.012 1.00 13.32 725 GLY D O 1
ATOM 8460 N N . HIS D 1 263 ? 76.323 8.783 92.093 1.00 11.07 726 HIS D N 1
ATOM 8461 C CA . HIS D 1 263 ? 75.202 8.919 93.027 1.00 10.61 726 HIS D CA 1
ATOM 8462 C C . HIS D 1 263 ? 73.895 8.615 92.307 1.00 10.12 726 HIS D C 1
ATOM 8463 O O . HIS D 1 263 ? 73.832 8.660 91.073 1.00 10.81 726 HIS D O 1
ATOM 8470 N N . VAL D 1 264 ? 72.881 8.370 93.090 1.00 9.50 727 VAL D N 1
ATOM 8471 C CA . VAL D 1 264 ? 71.496 8.276 92.583 1.00 9.37 727 VAL D CA 1
ATOM 8472 C C . VAL D 1 264 ? 70.779 9.531 92.999 1.00 9.43 727 VAL D C 1
ATOM 8473 O O . VAL D 1 264 ? 70.727 9.828 94.198 1.00 9.89 727 VAL D O 1
ATOM 8477 N N . VAL D 1 265 ? 70.162 10.236 92.050 1.00 8.78 728 VAL D N 1
ATOM 8478 C CA . VAL D 1 265 ? 69.346 11.422 92.320 1.00 8.71 728 VAL D CA 1
ATOM 8479 C C . VAL D 1 265 ? 67.910 11.083 91.990 1.00 8.40 728 VAL D C 1
ATOM 8480 O O . VAL D 1 265 ? 67.652 10.488 90.941 1.00 8.52 728 VAL D O 1
ATOM 8484 N N . VAL D 1 266 ? 67.027 11.402 92.906 1.00 8.47 729 VAL D N 1
ATOM 8485 C CA . VAL D 1 266 ? 65.577 11.134 92.731 1.00 8.46 729 VAL D CA 1
ATOM 8486 C C . VAL D 1 266 ? 64.785 12.423 92.959 1.00 8.08 729 VAL D C 1
ATOM 8487 O O . VAL D 1 266 ? 65.108 13.238 93.856 1.00 8.10 729 VAL D O 1
ATOM 8491 N N . ALA D 1 267 ? 63.718 12.560 92.224 1.00 7.97 730 ALA D N 1
ATOM 8492 C CA . ALA D 1 267 ? 62.707 13.607 92.444 1.00 8.30 730 ALA D CA 1
ATOM 8493 C C . ALA D 1 267 ? 61.807 13.142 93.557 1.00 8.53 730 ALA D C 1
ATOM 8494 O O . ALA D 1 267 ? 60.964 12.254 93.323 1.00 8.67 730 ALA D O 1
ATOM 8496 N N . ASP D 1 268 ? 61.940 13.720 94.734 1.00 8.75 731 ASP D N 1
ATOM 8497 C CA . ASP D 1 268 ? 61.085 13.375 95.884 1.00 8.89 731 ASP D CA 1
ATOM 8498 C C . ASP D 1 268 ? 59.878 14.300 95.826 1.00 9.35 731 ASP D C 1
ATOM 8499 O O . ASP D 1 268 ? 59.769 15.273 96.575 1.00 9.16 731 ASP D O 1
ATOM 8504 N N . SER D 1 269 ? 58.988 14.054 94.892 1.00 8.87 732 SER D N 1
ATOM 8505 C CA A SER D 1 269 ? 58.019 15.072 94.444 0.50 8.94 732 SER D CA 1
ATOM 8506 C CA B SER D 1 269 ? 58.023 15.063 94.420 0.50 9.56 732 SER D CA 1
ATOM 8507 C C . SER D 1 269 ? 57.071 15.465 95.576 1.00 9.84 732 SER D C 1
ATOM 8508 O O . SER D 1 269 ? 56.780 16.651 95.711 1.00 10.35 732 SER D O 1
ATOM 8513 N N . GLY D 1 270 ? 56.621 14.507 96.376 1.00 10.00 733 GLY D N 1
ATOM 8514 C CA . GLY D 1 270 ? 55.714 14.842 97.482 1.00 10.57 733 GLY D CA 1
ATOM 8515 C C . GLY D 1 270 ? 56.353 15.720 98.532 1.00 11.59 733 GLY D C 1
ATOM 8516 O O . GLY D 1 270 ? 55.627 16.423 99.286 1.00 13.61 733 GLY D O 1
ATOM 8517 N N . ASN D 1 271 ? 57.682 15.772 98.593 1.00 11.34 734 ASN D N 1
ATOM 8518 C CA . ASN D 1 271 ? 58.412 16.617 99.554 1.00 11.48 734 ASN D CA 1
ATOM 8519 C C . ASN D 1 271 ? 59.048 17.834 98.884 1.00 11.08 734 ASN D C 1
ATOM 8520 O O . ASN D 1 271 ? 59.811 18.539 99.534 1.00 11.45 734 ASN D O 1
ATOM 8525 N N . HIS D 1 272 ? 58.743 18.097 97.619 1.00 10.57 735 HIS D N 1
ATOM 8526 C CA . HIS D 1 272 ? 59.220 19.298 96.900 1.00 11.21 735 HIS D CA 1
ATOM 8527 C C . HIS D 1 272 ? 60.731 19.424 97.012 1.00 10.50 735 HIS D C 1
ATOM 8528 O O . HIS D 1 272 ? 61.247 20.562 97.184 1.00 11.57 735 HIS D O 1
ATOM 8535 N N . CYS D 1 273 ? 61.458 18.324 96.783 1.00 9.77 736 CYS D N 1
ATOM 8536 C CA . CYS D 1 273 ? 62.908 18.379 96.707 1.00 9.45 736 CYS D CA 1
ATOM 8537 C C . CYS D 1 273 ? 63.428 17.256 95.827 1.00 8.82 736 CYS D C 1
ATOM 8538 O O . CYS D 1 273 ? 62.699 16.303 95.543 1.00 8.28 736 CYS D O 1
ATOM 8541 N N . PHE D 1 274 ? 64.678 17.371 95.460 1.00 8.89 737 PHE D N 1
ATOM 8542 C CA . PHE D 1 274 ? 65.451 16.240 94.947 1.00 9.12 737 PHE D CA 1
ATOM 8543 C C . PHE D 1 274 ? 66.430 15.821 96.030 1.00 9.28 737 PHE D C 1
ATOM 8544 O O . PHE D 1 274 ? 66.885 16.626 96.822 1.00 9.25 737 PHE D O 1
ATOM 8552 N N . LYS D 1 275 ? 66.706 14.521 96.030 1.00 8.72 738 LYS D N 1
ATOM 8553 C CA . LYS D 1 275 ? 67.576 13.851 97.008 1.00 8.67 738 LYS D CA 1
ATOM 8554 C C . LYS D 1 275 ? 68.651 13.084 96.289 1.00 9.05 738 LYS D C 1
ATOM 8555 O O . LYS D 1 275 ? 68.355 12.429 95.293 1.00 9.16 738 LYS D O 1
ATOM 8561 N N . VAL D 1 276 ? 69.846 13.200 96.767 1.00 8.89 739 VAL D N 1
ATOM 8562 C CA . VAL D 1 276 ? 71.068 12.603 96.170 1.00 9.37 739 VAL D CA 1
ATOM 8563 C C . VAL D 1 276 ? 71.660 11.591 97.137 1.00 9.75 739 VAL D C 1
ATOM 8564 O O . VAL D 1 276 ? 71.964 11.985 98.280 1.00 10.12 739 VAL D O 1
ATOM 8568 N N . TYR D 1 277 ? 71.769 10.351 96.694 1.00 9.30 740 TYR D N 1
ATOM 8569 C CA . TYR D 1 277 ? 72.148 9.171 97.489 1.00 9.65 740 TYR D CA 1
ATOM 8570 C C . TYR D 1 277 ? 73.480 8.603 97.053 1.00 10.36 740 TYR D C 1
ATOM 8571 O O . TYR D 1 277 ? 73.813 8.536 95.859 1.00 10.60 740 TYR D O 1
ATOM 8580 N N . ARG D 1 278 ? 74.201 8.080 98.049 1.00 11.53 741 ARG D N 1
ATOM 8581 C CA . ARG D 1 278 ? 75.332 7.155 97.819 1.00 13.48 741 ARG D CA 1
ATOM 8582 C C . ARG D 1 278 ? 74.849 5.942 97.042 1.00 12.57 741 ARG D C 1
ATOM 8583 O O . ARG D 1 278 ? 73.760 5.499 97.272 1.00 13.46 741 ARG D O 1
ATOM 8591 N N . TYR D 1 279 ? 75.693 5.482 96.130 1.00 14.40 742 TYR D N 1
ATOM 8592 C CA . TYR D 1 279 ? 75.426 4.283 95.311 1.00 15.66 742 TYR D CA 1
ATOM 8593 C C . TYR D 1 279 ? 76.756 3.577 95.023 1.00 17.43 742 TYR D C 1
ATOM 8594 O O . TYR D 1 279 ? 76.857 2.496 95.449 1.00 21.22 742 TYR D O 1
ATOM 8603 N N . LEU D 1 280 ? 77.653 4.179 94.248 1.00 20.54 743 LEU D N 1
ATOM 8604 C CA . LEU D 1 280 ? 78.857 3.456 93.725 1.00 24.93 743 LEU D CA 1
ATOM 8605 C C . LEU D 1 280 ? 79.896 3.328 94.844 1.00 30.31 743 LEU D C 1
ATOM 8606 O O . LEU D 1 280 ? 80.715 2.377 94.778 1.00 31.66 743 LEU D O 1
ATOM 8611 N N . GLN D 1 281 ? 79.926 4.288 95.772 1.00 31.21 744 GLN D N 1
ATOM 8612 C CA . GLN D 1 281 ? 80.872 4.286 96.924 1.00 39.97 744 GLN D CA 1
ATOM 8613 C C . GLN D 1 281 ? 80.034 4.475 98.202 1.00 43.29 744 GLN D C 1
ATOM 8614 O O . GLN D 1 281 ? 79.469 5.541 98.481 1.00 45.35 744 GLN D O 1
#

Radius of gyration: 33.5 Å; Cα contacts (8 Å, |Δi|>4): 3742; chains: 4; bounding box: 85×58×99 Å

Foldseek 3Di:
DADFQFPDKWEFDDLDFRYAQFWAAWEADLVQWIWTQGQCSQKIWIAGVNGHTDDMDAADDQDQLHAHGWHYWYAFNVRWIWTAHQVNFWIFTAHNRSHTDDIARRVNANGWHAWYAFPVRWIWIQRQVQFKIFTHDPVRHTPDMFEGDDQDQRHAHRKHYWEAAPQRWIWIQRFQNQWIWIGHNSSHTDDIEEADDDDPRHAHGWAAWYADNQRKIWIAHQPNQWIWIAHNVHHTDDTRTCPNPGAHRKHYWYAYSVGWIWICSRVRRMITIGHGPD/DFFFPDKWEFDDQDQRHAPFWAAWEADLVQWIWTQHQCSQKIWIAGVNGHTDDMDAADDLDQLHAPGWAAWYAFPVRWIWIAHQVNQWIWTHHNVSGTDDIACRVNANGWHAWYAFPVRWIWIQRQVQQKIWTADPVHHTPDMFEGDDQDQRHAHRKAYWEAAPQRWIWIFRFQNQWIWIGHNRSHTDDIEEADDQDPLHAHGWAAWYADNQRWIWIAHQPNQWIWIAHNRHHTDDTRTCPVPGAHRWHYWYQYSVGWIWICSRVRRIITIGHGPD/DADFQFPDKWEFDDQDQRHAPFWAAWEADLVQWIWTQHQCSQKIWIAGVNHHTDDMDAADDLDQLHAHGWHAWYAFPVRWIWTAHQVSFWIWTHHNVSGTDDIARRVNANGWHAWDAFPVRWIWIQRQVQQKIFTHDPVHHTPDIFEGDDQDLRHAHRKAYWEAAPQRWIWIQRFQNQWIWIGHNSRHTDDIEEADDDDQRHAHGWAAWYADNQQKIWIAHQPVQWIWIAHNRHHTDDTRTCPNPGAHRKHYWYAYSVGWIWIRSRVRRIITIGHGPD/DVDDDDFQFPDKWEADDQDQRYAPFWAAWEADLVAWIWTDHQCNQKIWIAGVNGHTDDMEADDDLDQFHAHGWHEWYAFPVRWIWTAHQVSFWIWTHHNVHGTDDIARVVNANGWHYWYAFPVRWIWIQRQVQQKIFTADPVHHTPDIFEGDDLDLRHAPRKHYWEAAPQRWIWIFRFQNQWIWIAHNRRHTDDIFEHDDDDQRHAHGWAAWYADNQRKIWIAHQPNQWIWIAHNRHHTDGTRTCPVPTAHRWHYWYAYSVGWIWICSRVRRMITIGHGPD

B-factor: mean 17.98, std 9.1, range [6.82, 76.35]

Sequence (1113 aa):
PIEDDLIFRVGTKGRNKGEFTNLQGVAASTNGKILIADSNNQCVQIFSNDGQFKSRFGIRGRSPGQLQRRPTGVAVHPSGDIIIIADYDNKKWVSIFSSDGKFKTKIGSSGKLMGPKGVVSSVDRNGHIIIVVDNKACCVFIFQPNGKIVTRFGSRGNGDRQFAGPHFAAVNSNNEIIITDFHNHSVKVFNQEGEFMLKFGSNGEGNGQFNAPTGVAVDSNGNIIVADWGNSRIQVFDGSGSSFLSYINTSADPLYGPQGLALTSDGHVVVADSSGNHCFKVYRYLQEDDLIFRVGTKGRNKGEFTNLQGVAASTNGKILIADSNNQCVQIFSNDGQFKSRFGIRGRSPGQLQRPTGVAVHPSGDIIIIADYDNKWVSIFSSDGKFKTKKIGSGKLMGPKKGVSSVDRNGHIIIVVDNKACCVFIFQPNGKIVTRFGSRGNGDRQFAGPHFAAVNSNNEIIITDFHNHSVKVFNQEGEFMLKFGSNGEGNGQFNAPTGVAVDSNGNIIVADWGNSRIQVFDGSSGSSFLSYINTSADPLYGPQGLALLTSDGHVVVADSGNHCFKVYRYLQPIEDDLIFRVGTKKGRNKGEFTNLQGVAASTNGKILIADSNNQQCVQIFSNDGQFKSRFGIRGRSPGQLQRPTGVAVHPSGDIIIIADYDNKWVSIFSSDGKFKTKIGSSGKLMGPKKGVVSSVDRNGHIIIVVDNKACCVFIFQPNGKIVTRFGSRGNGDRQFAGPHFAAVNSNNEIIITDFHNHSVKVFNQEGEFMMLKFGSNGEGNGQFNAPTGVAVDSNGNIIVADWGNSRIQVFDGSGSFLSYINTSSADPLYGPQGLALTSDGHVVVADSGNHCFKVYRYLQSMNPIEDDLIFRVGTKGRNKGEFTNLQGVAASTNNGKILIADSNNQCVQIFSNDGQFKSRFGIRGRSPGQLQRPTGVAVHPSGDIIIIADYDNKWVSIFSSDGKFKTKIGSGKLMGPKGVVSSVDRNGHIIIVVDNKACCVFIFQPNGKIVTRFGSRGNGDRQFAGPHFAAVNSSNNEIIITDFHNHSVKVFNQEGEFMLKFGSNGEGNGQFNAPTGVAVDSNGNIIVADWGNSRIQVFDGSGSSFLSYINTSADPLYGPQGLALTSDGHVVVADSSGNHCFKVYRYLQ

Organism: Homo sapiens (NCBI:txid9606)

GO terms:
  GO:0061630 ubiquitin protein ligase activity (F, EXP)
  GO:0005737 cytoplasm (C, EXP)
  GO:0005515 protein binding (F, IPI)
  GO:0005737 cytoplasm (C, IDA)